Protein AF-0000000073370456 (afdb_homodimer)

Radius of gyration: 31.01 Å; Cα contacts (8 Å, |Δi|>4): 2338; chains: 2; bounding box: 68×97×78 Å

Solvent-accessible surface area (backbone atoms only — not comparable to full-atom values): 55444 Å² total; per-residue (Å²): 130,84,64,57,96,52,38,28,20,37,44,64,20,53,42,55,43,41,20,47,75,40,27,58,45,34,67,54,62,59,40,42,70,39,21,18,24,37,46,54,56,42,50,47,48,39,46,50,49,39,64,76,36,25,64,59,22,30,54,40,65,71,33,79,90,40,46,75,43,78,43,42,78,51,71,45,48,66,48,68,59,47,50,48,50,49,54,46,47,58,61,77,39,40,67,32,49,51,47,35,52,38,54,51,48,42,53,51,48,36,72,74,65,52,79,56,48,48,58,70,71,52,60,76,68,43,42,74,92,50,57,44,36,63,47,74,27,20,49,75,85,47,51,58,50,64,32,37,45,54,62,59,44,62,73,36,86,59,40,55,57,86,43,26,26,35,33,37,33,72,52,67,48,54,76,73,53,66,41,40,92,34,28,66,61,71,91,48,96,70,48,47,77,35,88,42,44,71,44,44,62,63,53,38,60,54,43,45,13,48,77,43,63,40,50,53,70,56,52,44,58,73,62,63,66,48,79,91,45,40,72,62,55,54,67,44,45,35,78,66,76,66,74,80,58,77,76,61,75,56,92,40,37,37,38,37,36,33,28,45,60,13,36,39,40,34,35,62,86,44,33,37,37,32,17,58,45,69,50,71,42,87,47,83,69,94,64,66,63,42,32,70,62,70,44,67,83,59,34,51,32,33,40,40,40,41,83,45,57,79,35,42,32,49,44,44,47,52,56,39,53,84,30,52,60,32,36,40,33,29,41,38,41,70,25,37,75,84,17,66,50,55,60,59,47,41,42,68,42,56,44,85,46,65,43,76,42,48,62,70,38,67,47,85,48,90,65,32,35,44,27,26,28,82,49,39,63,45,51,35,44,40,67,57,51,33,39,31,17,40,39,38,38,33,74,90,69,53,27,39,34,39,32,69,39,30,17,55,81,56,60,49,34,55,47,54,48,30,75,73,68,46,64,28,46,31,37,38,37,11,31,37,38,64,44,53,38,34,53,75,78,49,38,41,72,35,83,60,85,67,56,67,71,33,29,63,52,13,29,36,17,18,14,46,32,68,38,45,48,50,51,45,68,62,26,58,40,56,31,40,34,37,32,39,63,44,76,49,67,68,39,42,26,73,62,35,62,80,82,53,84,78,31,63,37,50,46,29,48,50,50,38,32,51,52,34,43,74,71,73,24,50,48,42,72,66,68,37,43,47,79,46,75,47,127,129,86,62,59,95,52,37,29,21,36,42,66,20,54,43,53,42,42,21,46,76,43,26,59,46,34,67,54,62,60,39,42,70,39,21,17,25,37,47,55,57,42,51,47,48,38,48,51,49,37,65,77,36,26,63,59,22,30,53,40,67,71,32,78,90,40,47,76,42,78,44,43,79,51,72,46,48,65,48,68,58,48,49,48,51,49,52,46,46,58,62,78,39,40,68,32,49,50,48,35,54,38,54,51,49,42,52,51,49,34,71,73,64,52,80,56,48,49,57,71,72,52,60,78,69,42,42,75,90,51,58,43,35,62,47,73,28,19,48,76,83,47,51,59,52,65,32,37,44,55,61,60,42,61,72,36,86,58,41,55,58,86,42,25,27,34,33,38,32,71,54,67,49,53,78,72,55,66,42,39,92,34,28,64,60,71,93,47,95,70,49,46,77,34,90,42,43,72,45,44,62,63,54,40,59,55,44,45,13,48,79,44,62,40,50,52,69,57,54,43,59,72,61,62,66,49,79,91,46,41,72,63,54,54,67,46,46,36,78,67,79,65,74,80,60,78,76,61,74,55,93,39,38,36,37,37,35,34,30,46,60,13,36,37,39,33,37,62,85,41,33,36,37,30,16,56,45,69,50,70,42,88,46,82,71,94,64,64,60,43,33,72,61,71,44,67,83,59,34,51,33,34,41,39,41,42,85,45,57,78,35,42,31,49,43,44,46,53,58,40,52,84,30,52,60,32,36,40,33,27,39,37,42,69,26,39,75,84,18,65,49,56,60,60,46,40,42,69,42,57,45,86,47,66,42,74,42,46,63,70,38,68,46,86,48,89,66,32,34,44,27,26,29,81,49,40,65,46,52,34,46,42,67,58,52,34,40,31,19,41,39,37,40,33,74,87,68,53,27,38,34,40,32,68,43,29,18,54,83,55,60,50,33,56,48,55,48,28,76,74,68,47,62,28,46,31,36,37,37,12,31,38,39,63,44,51,38,35,53,76,78,50,39,40,72,34,82,60,87,67,56,67,69,32,30,62,52,13,28,35,18,17,14,46,33,68,38,46,46,49,52,46,68,63,27,58,39,55,31,40,34,37,32,39,64,45,76,48,66,68,40,43,27,72,62,38,60,79,84,51,83,77,31,63,38,48,44,28,48,50,51,39,32,50,52,34,42,75,71,72,24,50,49,44,72,66,68,37,43,47,78,46,76,46,126

Foldseek 3Di:
DQPDPFWWFFAQQKFKFKFQLLFGDALLCQQLQSVLLCVPVQLLVLLVCCLVCVCVLLVLCPDLVNFLPQGAHPNSPPNVVSVVSSVVCCVVQVLSPVSNVLQLVLVVCCQPPQDQDDCVVVLVVRDPSCNPFKDWDADPVSRIDIFTQRVVCCVDPSRDQQSIKMKIFGDADLQPFAARRRYGHDDDLRIFIFRDGLQDCLLQVNLVSNAGIDGPVVSCVVRVGDPVCVVNVVVSIHRDHDDAADADQDQFWKWKDQAAQWIWIHDNWAIEIEQDDAHGDDYDDPFAGDHPNHDDQAHEEYEQFARACSSDPSRRCSSCLVRYQAYEWEAWPRGDSLADGPVVSCVSSNRDRYHYAAAQDWDDDVFKIKHWHDAAALQLPDRYRGGTWIWIQGPVGAIETRHALGAQPDLVRVLVVCVVVNAHAEYEFEFQAQAAFNCSPCVSVDSDDDDPVSRNVRGSGHYFLVRVVSNCVRRVYLEYEYRNNQDASSSCNHPSDDDDCPDRSNVRQVVNQVVCVVVNHHYDYDDHMDMDIDD/DQDDPFWWFFAQQKFKFKFQLLFGDALLCQQLQSVLLCVPVQLLVLLVCCLVCVCVLLVLCPDLVNQLPQGAHPNSPPNVVSVVSSVVCCVVQVLSPVSNVLQLVLVVCCQPPQDQDDCVVVLVVRDPSCNPFKDWDADPVSRIDIFTQRVVCCVDPSRDQQSIKMKIFGDADLQPFAARRRYGHDDDLGIFIFRDGLQDCLLQVNLVSLAGIDGPVVSCVVRVGDPVCVVNVVVSIDSDHDDAADADQDQFWKWKDQAAQWIWIHDNWAIEIEQDDAHTDDYDDPFAGDHPNHDDQAHEEYEQFARACSRDPSRRCSSCLVRYQAYEWEAWPRGDSLADGPVVSCVSSNRDRYHYAAAQDWDDDVFKIKHWHDAAALQLPDRTRGGTWIWIQGPVGAIETRHALGALPDLVRVLVVCVVVNAHAEYEFEFQAQAAFNCSPCVSVDSDDDDPVSRNVRGSGHYFLVRVVSNCVRRVYLEYEYRNNQDASSSCNHPSDDDDCPDRSNVRQVVNQVVCVVVNRHYDYDYHMDMDIDD

Sequence (1070 aa):
MELNTNQYYLKLNVAIESLVDKWYAWSYLISPATAAMNIKDRHLKIMESYIKNPSVHAAAVENPKMLGGPFIDYKGKRVDEIKSLYDETLEKRADLLELREAILELNEILRKEAKGYSLNLLYDKVPEILKGYVELYYDLNNNPNFRFFENLLYKSKYYDESAQTISLQLVEADDSRSFVLSTPRLDDDNLVHLDIPFKSEVIDELFKMKETPNDYNKIKQLLGVSDNQEELFKQFFTKEAPPKFTKYSGSGVRTRYFGHACVLVETNEISILVDPVISYDGYEKEVNRYTISDLPDQIDYVLITHNHQDHILLETLLQLRHRIKHIIVPSSGKGNLQDPSIKMMFNAIGFNNVIQLDEMQNIEMHGCTITGLPFLGEHSDIDIRSKLCYHIALHNDLKILFTADSCNIEPKIYQKIHEVLGDADVLFLGMECDGAPLSWLYGPLMPEKLDREKDLSRRLAGCDSKQGMSLVDIFKPRNVFVYAMGLEPWLEFISSIKYTDESRPIVESNQLVAECIERGIDAERLFGEKTIEYKMELNTNQYYLKLNVAIESLVDKWYAWSYLISPATAAMNIKDRHLKIMESYIKNPSVHAAAVENPKMLGGPFIDYKGKRVDEIKSLYDETLEKRADLLELREAILELNEILRKEAKGYSLNLLYDKVPEILKGYVELYYDLNNNPNFRFFENLLYKSKYYDESAQTISLQLVEADDSRSFVLSTPRLDDDNLVHLDIPFKSEVIDELFKMKETPNDYNKIKQLLGVSDNQEELFKQFFTKEAPPKFTKYSGSGVRTRYFGHACVLVETNEISILVDPVISYDGYEKEVNRYTISDLPDQIDYVLITHNHQDHILLETLLQLRHRIKHIIVPSSGKGNLQDPSIKMMFNAIGFNNVIQLDEMQNIEMHGCTITGLPFLGEHSDIDIRSKLCYHIALHNDLKILFTADSCNIEPKIYQKIHEVLGDADVLFLGMECDGAPLSWLYGPLMPEKLDREKDLSRRLAGCDSKQGMSLVDIFKPRNVFVYAMGLEPWLEFISSIKYTDESRPIVESNQLVAECIERGIDAERLFGEKTIEYK

Structure (mmCIF, N/CA/C/O backbone):
data_AF-0000000073370456-model_v1
#
loop_
_entity.id
_entity.type
_entity.pdbx_description
1 polymer 'Beta-lactamase domain protein'
#
loop_
_atom_site.group_PDB
_atom_site.id
_atom_site.type_symbol
_atom_site.label_atom_id
_atom_site.label_alt_id
_atom_site.label_comp_id
_atom_site.label_asym_id
_atom_site.label_entity_id
_atom_site.label_seq_id
_atom_site.pdbx_PDB_ins_code
_atom_site.Cartn_x
_atom_site.Cartn_y
_atom_site.Cartn_z
_atom_site.occupancy
_atom_site.B_iso_or_equiv
_atom_site.auth_seq_id
_atom_site.auth_comp_id
_atom_site.auth_asym_id
_atom_site.auth_atom_id
_atom_site.pdbx_PDB_model_num
ATOM 1 N N . MET A 1 1 ? 14.922 21.969 43.125 1 40.31 1 MET A N 1
ATOM 2 C CA . MET A 1 1 ? 16.375 22.125 42.969 1 40.31 1 MET A CA 1
ATOM 3 C C . MET A 1 1 ? 16.703 23.422 42.25 1 40.31 1 MET A C 1
ATOM 5 O O . MET A 1 1 ? 16.125 23.719 41.188 1 40.31 1 MET A O 1
ATOM 9 N N . GLU A 1 2 ? 17.391 24.312 42.812 1 47.31 2 GLU A N 1
ATOM 10 C CA . GLU A 1 2 ? 17.844 25.594 42.281 1 47.31 2 GLU A CA 1
ATOM 11 C C . GLU A 1 2 ? 18.672 25.391 41 1 47.31 2 GLU A C 1
ATOM 13 O O . GLU A 1 2 ? 19.625 24.609 41 1 47.31 2 GLU A O 1
ATOM 18 N N . LEU A 1 3 ? 18.031 25.703 39.781 1 59.47 3 LEU A N 1
ATOM 19 C CA . LEU A 1 3 ? 18.75 25.531 38.5 1 59.47 3 LEU A CA 1
ATOM 20 C C . LEU A 1 3 ? 20.078 26.281 38.562 1 59.47 3 LEU A C 1
ATOM 22 O O . LEU A 1 3 ? 20.172 27.359 39.156 1 59.47 3 LEU A O 1
ATOM 26 N N . ASN A 1 4 ? 21.172 25.516 38.25 1 62.84 4 ASN A N 1
ATOM 27 C CA . ASN A 1 4 ? 22.422 26.219 38.031 1 62.84 4 ASN A CA 1
ATOM 28 C C . ASN A 1 4 ? 22.219 27.484 37.188 1 62.84 4 ASN A C 1
ATOM 30 O O . ASN A 1 4 ? 21.203 27.609 36.5 1 62.84 4 ASN A O 1
ATOM 34 N N . THR A 1 5 ? 23.047 28.391 37.219 1 74 5 THR A N 1
ATOM 35 C CA . THR A 1 5 ? 22.922 29.766 36.719 1 74 5 THR A CA 1
ATOM 36 C C . THR A 1 5 ? 22.516 29.766 35.25 1 74 5 THR A C 1
ATOM 38 O O . THR A 1 5 ? 21.719 30.594 34.844 1 74 5 THR A O 1
ATOM 41 N N . ASN A 1 6 ? 22.734 28.672 34.438 1 90 6 ASN A N 1
ATOM 42 C CA . ASN A 1 6 ? 22.422 28.766 33.031 1 90 6 ASN A CA 1
ATOM 43 C C . ASN A 1 6 ? 21.406 27.703 32.594 1 90 6 ASN A C 1
ATOM 45 O O . ASN A 1 6 ? 21.219 27.469 31.406 1 90 6 ASN A O 1
ATOM 49 N N . GLN A 1 7 ? 20.734 27.125 33.594 1 94.31 7 GLN A N 1
ATOM 50 C CA . GLN A 1 7 ? 19.734 26.109 33.281 1 94.31 7 GLN A CA 1
ATOM 51 C C . GLN A 1 7 ? 18.328 26.703 33.219 1 94.31 7 GLN A C 1
ATOM 53 O O . GLN A 1 7 ? 17.906 27.375 34.156 1 94.31 7 GLN A O 1
ATOM 58 N N . TYR A 1 8 ? 17.609 26.5 32.094 1 97.19 8 TYR A N 1
ATOM 59 C CA . TYR A 1 8 ? 16.281 27.062 31.922 1 97.19 8 TYR A CA 1
ATOM 60 C C . TYR A 1 8 ? 15.328 26.031 31.328 1 97.19 8 TYR A C 1
ATOM 62 O O . TYR A 1 8 ? 15.758 25.078 30.672 1 97.19 8 TYR A O 1
ATOM 70 N N . TYR A 1 9 ? 14.062 26.172 31.641 1 96.88 9 TYR A N 1
ATOM 71 C CA . TYR A 1 9 ? 12.992 25.469 30.953 1 96.88 9 TYR A CA 1
ATOM 72 C C . TYR A 1 9 ? 12.453 26.297 29.797 1 96.88 9 TYR A C 1
ATOM 74 O O . TYR A 1 9 ? 12.508 27.531 29.812 1 96.88 9 TYR A O 1
ATOM 82 N N . LEU A 1 10 ? 12.047 25.656 28.766 1 97.12 10 LEU A N 1
ATOM 83 C CA . LEU A 1 10 ? 11.242 26.297 27.75 1 97.12 10 LEU A CA 1
ATOM 84 C C . LEU A 1 10 ? 9.812 26.516 28.219 1 97.12 10 LEU A C 1
ATOM 86 O O . LEU A 1 10 ? 9.195 25.594 28.766 1 97.12 10 LEU A O 1
ATOM 90 N N . LYS A 1 11 ? 9.312 27.719 28.062 1 96.5 11 LYS A N 1
ATOM 91 C CA . LYS A 1 11 ? 7.953 28.016 28.516 1 96.5 11 LYS A CA 1
ATOM 92 C C . LYS A 1 11 ? 6.934 27.141 27.781 1 96.5 11 LYS A C 1
ATOM 94 O O . LYS A 1 11 ? 7.109 26.828 26.609 1 96.5 11 LYS A O 1
ATOM 99 N N . LEU A 1 12 ? 5.852 26.859 28.391 1 93.94 12 LEU A N 1
ATOM 100 C CA . LEU A 1 12 ? 4.848 25.922 27.891 1 93.94 12 LEU A CA 1
ATOM 101 C C . LEU A 1 12 ? 4.012 26.578 26.797 1 93.94 12 LEU A C 1
ATOM 103 O O . LEU A 1 12 ? 3.363 25.875 26 1 93.94 12 LEU A O 1
ATOM 107 N N . ASN A 1 13 ? 3.994 27.875 26.703 1 94.75 13 ASN A N 1
ATOM 108 C CA . ASN A 1 13 ? 3.227 28.547 25.672 1 94.75 13 ASN A CA 1
ATOM 109 C C . ASN A 1 13 ? 4.105 28.938 24.484 1 94.75 13 ASN A C 1
ATOM 111 O O . ASN A 1 13 ? 3.709 29.75 23.656 1 94.75 13 ASN A O 1
ATOM 115 N N . VAL A 1 14 ? 5.328 28.406 24.422 1 95.88 14 VAL A N 1
ATOM 116 C CA . VAL A 1 14 ? 6.145 28.578 23.234 1 95.88 14 VAL A CA 1
ATOM 117 C C . VAL A 1 14 ? 5.676 27.609 22.141 1 95.88 14 VAL A C 1
ATOM 119 O O . VAL A 1 14 ? 5.68 26.391 22.344 1 95.88 14 VAL A O 1
ATOM 122 N N . ALA A 1 15 ? 5.273 28.172 21.062 1 94 15 ALA A N 1
ATOM 123 C CA . ALA A 1 15 ? 4.855 27.375 19.922 1 94 15 ALA A CA 1
ATOM 124 C C . ALA A 1 15 ? 5.953 27.328 18.859 1 94 15 ALA A C 1
ATOM 126 O O . ALA A 1 15 ? 6.699 28.281 18.672 1 94 15 ALA A O 1
ATOM 127 N N . ILE A 1 16 ? 6.062 26.219 18.25 1 94.5 16 ILE A N 1
ATOM 128 C CA . ILE A 1 16 ? 6.875 26.062 17.047 1 94.5 16 ILE A CA 1
ATOM 129 C C . ILE A 1 16 ? 5.969 25.984 15.828 1 94.5 16 ILE A C 1
ATOM 131 O O . ILE A 1 16 ? 5.09 25.109 15.75 1 94.5 16 ILE A O 1
ATOM 135 N N . GLU A 1 17 ? 6.035 26.859 14.93 1 95.19 17 GLU A N 1
ATOM 136 C CA . GLU A 1 17 ? 5.406 26.703 13.625 1 95.19 17 GLU A CA 1
ATOM 137 C C . GLU A 1 17 ? 6.414 26.234 12.578 1 95.19 17 GLU A C 1
ATOM 139 O O . GLU A 1 17 ? 7.414 26.906 12.328 1 95.19 17 GLU A O 1
ATOM 144 N N . SER A 1 18 ? 6.191 25.078 12.07 1 97.44 18 SER A N 1
ATOM 145 C CA . SER A 1 18 ? 6.957 24.609 10.922 1 97.44 18 SER A CA 1
ATOM 146 C C . SER A 1 18 ? 6.477 25.266 9.633 1 97.44 18 SER A C 1
ATOM 148 O O . SER A 1 18 ? 5.277 25.281 9.344 1 97.44 18 SER A O 1
ATOM 150 N N . LEU A 1 19 ? 7.406 25.797 8.891 1 98.12 19 LEU A N 1
ATOM 151 C CA . LEU A 1 19 ? 7.031 26.562 7.707 1 98.12 19 LEU A CA 1
ATOM 152 C C . LEU A 1 19 ? 7.773 26.047 6.473 1 98.12 19 LEU A C 1
ATOM 154 O O . LEU A 1 19 ? 8.906 25.578 6.57 1 98.12 19 LEU A O 1
ATOM 158 N N . VAL A 1 20 ? 7.121 26.062 5.375 1 98.38 20 VAL A N 1
ATOM 159 C CA . VAL A 1 20 ? 7.73 25.922 4.055 1 98.38 20 VAL A CA 1
ATOM 160 C C . VAL A 1 20 ? 7.578 27.234 3.277 1 98.38 20 VAL A C 1
ATOM 162 O O . VAL A 1 20 ? 6.473 27.609 2.881 1 98.38 20 VAL A O 1
ATOM 165 N N . ASP A 1 21 ? 8.664 27.938 3.109 1 97.62 21 ASP A N 1
ATOM 166 C CA . ASP A 1 21 ? 8.656 29.266 2.479 1 97.62 21 ASP A CA 1
ATOM 167 C C . ASP A 1 21 ? 7.617 30.172 3.125 1 97.62 21 ASP A C 1
ATOM 169 O O . ASP A 1 21 ? 6.781 30.75 2.434 1 97.62 21 ASP A O 1
ATOM 173 N N . LYS A 1 22 ? 7.602 30.219 4.438 1 97.75 22 LYS A N 1
ATOM 174 C CA . LYS A 1 22 ? 6.812 31.125 5.281 1 97.75 22 LYS A CA 1
ATOM 175 C C . LYS A 1 22 ? 5.359 30.656 5.363 1 97.75 22 LYS A C 1
ATOM 177 O O . LYS A 1 22 ? 4.543 31.281 6.047 1 97.75 22 LYS A O 1
ATOM 182 N N . TRP A 1 23 ? 5.035 29.562 4.719 1 98.31 23 TRP A N 1
ATOM 183 C CA . TRP A 1 23 ? 3.695 28.984 4.836 1 98.31 23 TRP A CA 1
ATOM 184 C C . TRP A 1 23 ? 3.672 27.844 5.844 1 98.31 23 TRP A C 1
ATOM 186 O O . TRP A 1 23 ? 4.594 27.031 5.887 1 98.31 23 TRP A O 1
ATOM 196 N N . TYR A 1 24 ? 2.635 27.781 6.633 1 97.38 24 TYR A N 1
ATOM 197 C CA . TYR A 1 24 ? 2.467 26.719 7.613 1 97.38 24 TYR A CA 1
ATOM 198 C C . TYR A 1 24 ? 2.564 25.344 6.953 1 97.38 24 TYR A C 1
ATOM 200 O O . TYR A 1 24 ? 1.792 25.031 6.047 1 97.38 24 TYR A O 1
ATOM 208 N N . ALA A 1 25 ? 3.479 24.547 7.441 1 97.94 25 ALA A N 1
ATOM 209 C CA . ALA A 1 25 ? 3.766 23.266 6.809 1 97.94 25 ALA A CA 1
ATOM 210 C C . ALA A 1 25 ? 2.717 22.219 7.188 1 97.94 25 ALA A C 1
ATOM 212 O O . ALA A 1 25 ? 2.311 22.141 8.344 1 97.94 25 ALA A O 1
ATOM 213 N N . TRP A 1 26 ? 2.232 21.547 6.246 1 96.44 26 TRP A N 1
ATOM 214 C CA . TRP A 1 26 ? 1.436 20.328 6.391 1 96.44 26 TRP A CA 1
ATOM 215 C C . TRP A 1 26 ? 1.878 19.266 5.395 1 96.44 26 TRP A C 1
ATOM 217 O O . TRP A 1 26 ? 2.791 19.484 4.598 1 96.44 26 TRP A O 1
ATOM 227 N N . SER A 1 27 ? 1.421 18.109 5.398 1 96.31 27 SER A N 1
ATOM 228 C CA . SER A 1 27 ? 1.966 16.938 4.723 1 96.31 27 SER A CA 1
ATOM 229 C C . SER A 1 27 ? 2.098 17.172 3.223 1 96.31 27 SER A C 1
ATOM 231 O O . SER A 1 27 ? 3.068 16.719 2.604 1 96.31 27 SER A O 1
ATOM 233 N N . TYR A 1 28 ? 1.178 17.922 2.562 1 97.5 28 TYR A N 1
ATOM 234 C CA . TYR A 1 28 ? 1.187 18.125 1.118 1 97.5 28 TYR A CA 1
ATOM 235 C C . TYR A 1 28 ? 2.303 19.078 0.71 1 97.5 28 TYR A C 1
ATOM 237 O O . TYR A 1 28 ? 2.629 19.203 -0.474 1 97.5 28 TYR A O 1
ATOM 245 N N . LEU A 1 29 ? 2.895 19.766 1.695 1 98.25 29 LEU A N 1
ATOM 246 C CA . LEU A 1 29 ? 4.008 20.641 1.359 1 98.25 29 LEU A CA 1
ATOM 247 C C . LEU A 1 29 ? 5.344 19.938 1.56 1 98.25 29 LEU A C 1
ATOM 249 O O . LEU A 1 29 ? 6.395 20.484 1.225 1 98.25 29 LEU A O 1
ATOM 253 N N . ILE A 1 30 ? 5.266 18.719 2.113 1 98.38 30 ILE A N 1
ATOM 254 C CA . ILE A 1 30 ? 6.492 17.953 2.324 1 98.38 30 ILE A CA 1
ATOM 255 C C . ILE A 1 30 ? 6.781 17.094 1.103 1 98.38 30 ILE A C 1
ATOM 257 O O . ILE A 1 30 ? 7.902 17.078 0.589 1 98.38 30 ILE A O 1
ATOM 261 N N . SER A 1 31 ? 5.793 16.406 0.613 1 97.69 31 SER A N 1
ATOM 262 C CA . SER A 1 31 ? 5.977 15.617 -0.603 1 97.69 31 SER A CA 1
ATOM 263 C C . SER A 1 31 ? 6.234 16.516 -1.809 1 97.69 31 SER A C 1
ATOM 265 O O . SER A 1 31 ? 5.477 17.453 -2.066 1 97.69 31 SER A O 1
ATOM 267 N N . PRO A 1 32 ? 7.176 16.219 -2.576 1 98.31 32 PRO A N 1
ATOM 268 C CA . PRO A 1 32 ? 7.594 17.172 -3.615 1 98.31 32 PRO A CA 1
ATOM 269 C C . PRO A 1 32 ? 6.5 17.422 -4.652 1 98.31 32 PRO A C 1
ATOM 271 O O . PRO A 1 32 ? 6.262 18.578 -5.027 1 98.31 32 PRO A O 1
ATOM 274 N N . ALA A 1 33 ? 5.84 16.406 -5.086 1 98.56 33 ALA A N 1
ATOM 275 C CA . ALA A 1 33 ? 4.855 16.562 -6.152 1 98.56 33 ALA A CA 1
ATOM 276 C C . ALA A 1 33 ? 3.676 17.406 -5.684 1 98.56 33 ALA A C 1
ATOM 278 O O . ALA A 1 33 ? 3.262 18.344 -6.379 1 98.56 33 ALA A O 1
ATOM 279 N N . THR A 1 34 ? 3.137 17.109 -4.512 1 98.62 34 THR A N 1
ATOM 280 C CA . THR A 1 34 ? 2.012 17.891 -4.012 1 98.62 34 THR A CA 1
ATOM 281 C C . THR A 1 34 ? 2.465 19.281 -3.609 1 98.62 34 THR A C 1
ATOM 283 O O . THR A 1 34 ? 1.706 20.25 -3.734 1 98.62 34 THR A O 1
ATOM 286 N N . ALA A 1 35 ? 3.697 19.422 -3.148 1 98.75 35 ALA A N 1
ATOM 287 C CA . ALA A 1 35 ? 4.227 20.75 -2.828 1 98.75 35 ALA A CA 1
ATOM 288 C C . ALA A 1 35 ? 4.25 21.641 -4.066 1 98.75 35 ALA A C 1
ATOM 290 O O . ALA A 1 35 ? 3.826 22.797 -4.012 1 98.75 35 ALA A O 1
ATOM 291 N N . ALA A 1 36 ? 4.715 21.047 -5.156 1 98.81 36 ALA A N 1
ATOM 292 C CA . ALA A 1 36 ? 4.77 21.797 -6.414 1 98.81 36 ALA A CA 1
ATOM 293 C C . ALA A 1 36 ? 3.393 22.328 -6.793 1 98.81 36 ALA A C 1
ATOM 295 O O . ALA A 1 36 ? 3.252 23.5 -7.137 1 98.81 36 ALA A O 1
ATOM 296 N N . MET A 1 37 ? 2.412 21.484 -6.66 1 98.81 37 MET A N 1
ATOM 297 C CA . MET A 1 37 ? 1.046 21.844 -7.027 1 98.81 37 MET A CA 1
ATOM 298 C C . MET A 1 37 ? 0.508 22.938 -6.117 1 98.81 37 MET A C 1
ATOM 300 O O . MET A 1 37 ? -0.066 23.922 -6.59 1 98.81 37 MET A O 1
ATOM 304 N N . ASN A 1 38 ? 0.691 22.828 -4.82 1 98.69 38 ASN A N 1
ATOM 305 C CA . ASN A 1 38 ? 0.141 23.781 -3.854 1 98.69 38 ASN A CA 1
ATOM 306 C C . ASN A 1 38 ? 0.876 25.109 -3.896 1 98.69 38 ASN A C 1
ATOM 308 O O . ASN A 1 38 ? 0.268 26.172 -3.703 1 98.69 38 ASN A O 1
ATOM 312 N N . ILE A 1 39 ? 2.166 25.078 -4.117 1 98.75 39 ILE A N 1
ATOM 313 C CA . ILE A 1 39 ? 2.932 26.312 -4.199 1 98.75 39 ILE A CA 1
ATOM 314 C C . ILE A 1 39 ? 2.428 27.156 -5.371 1 98.75 39 ILE A C 1
ATOM 316 O O . ILE A 1 39 ? 2.18 28.344 -5.223 1 98.75 39 ILE A O 1
ATOM 320 N N . LYS A 1 40 ? 2.191 26.5 -6.465 1 98.69 40 LYS A N 1
ATOM 321 C CA . LYS A 1 40 ? 1.76 27.234 -7.656 1 98.69 40 LYS A CA 1
ATOM 322 C C . LYS A 1 40 ? 0.289 27.625 -7.559 1 98.69 40 LYS A C 1
ATOM 324 O O . LYS A 1 40 ? -0.064 28.781 -7.789 1 98.69 40 LYS A O 1
ATOM 329 N N . ASP A 1 41 ? -0.515 26.656 -7.207 1 98.31 41 ASP A N 1
ATOM 330 C CA . ASP A 1 41 ? -1.943 26.828 -7.453 1 98.31 41 ASP A CA 1
ATOM 331 C C . ASP A 1 41 ? -2.686 27.188 -6.168 1 98.31 41 ASP A C 1
ATOM 333 O O . ASP A 1 41 ? -3.916 27.266 -6.156 1 98.31 41 ASP A O 1
ATOM 337 N N . ARG A 1 42 ? -1.962 27.391 -5.07 1 98.25 42 ARG A N 1
ATOM 338 C CA . ARG A 1 42 ? -2.541 27.906 -3.842 1 98.25 42 ARG A CA 1
ATOM 339 C C . ARG A 1 42 ? -1.761 29.125 -3.348 1 98.25 42 ARG A C 1
ATOM 341 O O . ARG A 1 42 ? -2.289 30.234 -3.32 1 98.25 42 ARG A O 1
ATOM 348 N N . HIS A 1 43 ? -0.511 29 -3.088 1 98.69 43 HIS A N 1
ATOM 349 C CA . HIS A 1 43 ? 0.271 30.047 -2.453 1 98.69 43 HIS A CA 1
ATOM 350 C C . HIS A 1 43 ? 0.461 31.234 -3.395 1 98.69 43 HIS A C 1
ATOM 352 O O . HIS A 1 43 ? 0.112 32.375 -3.051 1 98.69 43 HIS A O 1
ATOM 358 N N . LEU A 1 44 ? 0.989 30.953 -4.566 1 98.81 44 LEU A N 1
ATOM 359 C CA . LEU A 1 44 ? 1.246 32.031 -5.508 1 98.81 44 LEU A CA 1
ATOM 360 C C . LEU A 1 44 ? -0.056 32.719 -5.926 1 98.81 44 LEU A C 1
ATOM 362 O O . LEU A 1 44 ? -0.106 33.938 -6.082 1 98.81 44 LEU A O 1
ATOM 366 N N . LYS A 1 45 ? -1.09 31.922 -6.066 1 98.38 45 LYS A N 1
ATOM 367 C CA . LYS A 1 45 ? -2.383 32.469 -6.461 1 98.38 45 LYS A CA 1
ATOM 368 C C . LYS A 1 45 ? -2.934 33.406 -5.387 1 98.38 45 LYS A C 1
ATOM 370 O O . LYS A 1 45 ? -3.449 34.5 -5.695 1 98.38 45 LYS A O 1
ATOM 375 N N . ILE A 1 46 ? -2.889 33 -4.176 1 98.5 46 ILE A N 1
ATOM 376 C CA . ILE A 1 46 ? -3.404 33.812 -3.07 1 98.5 46 ILE A CA 1
ATOM 377 C C . ILE A 1 46 ? -2.584 35.094 -2.936 1 98.5 46 ILE A C 1
ATOM 379 O O . ILE A 1 46 ? -3.139 36.156 -2.74 1 98.5 46 ILE A O 1
ATOM 383 N N . MET A 1 47 ? -1.271 34.969 -3.057 1 98.75 47 MET A N 1
ATOM 384 C CA . MET A 1 47 ? -0.406 36.125 -2.947 1 98.75 47 MET A CA 1
ATOM 385 C C . MET A 1 47 ? -0.666 37.125 -4.086 1 98.75 47 MET A C 1
ATOM 387 O O . MET A 1 47 ? -0.724 38.344 -3.869 1 98.75 47 MET A O 1
ATOM 391 N N . GLU A 1 48 ? -0.838 36.562 -5.285 1 98.69 48 GLU A N 1
ATOM 392 C CA . GLU A 1 48 ? -1.146 37.406 -6.434 1 98.69 48 GLU A CA 1
ATOM 393 C C . GLU A 1 48 ? -2.445 38.188 -6.215 1 98.69 48 GLU A C 1
ATOM 395 O O . GLU A 1 48 ? -2.52 39.375 -6.496 1 98.69 48 GLU A O 1
ATOM 400 N N . SER A 1 49 ? -3.408 37.5 -5.785 1 98.5 49 SER A N 1
ATOM 401 C CA . SER A 1 49 ? -4.695 38.125 -5.496 1 98.5 49 SER A CA 1
ATOM 402 C C . SER A 1 49 ? -4.555 39.219 -4.453 1 98.5 49 SER A C 1
ATOM 404 O O . SER A 1 49 ? -5.164 40.281 -4.582 1 98.5 49 SER A O 1
ATOM 406 N N . TYR A 1 50 ? -3.775 39.031 -3.42 1 98.56 50 TYR A N 1
ATOM 407 C CA . TYR A 1 50 ? -3.576 40 -2.357 1 98.56 50 TYR A CA 1
ATOM 408 C C . TYR A 1 50 ? -2.855 41.219 -2.883 1 98.56 50 TYR A C 1
ATOM 410 O O . TYR A 1 50 ? -3.205 42.375 -2.529 1 98.56 50 TYR A O 1
ATOM 418 N N . ILE A 1 51 ? -1.854 40.969 -3.721 1 98.69 51 ILE A N 1
ATOM 419 C CA . ILE A 1 51 ? -1.07 42.062 -4.293 1 98.69 51 ILE A CA 1
ATOM 420 C C . ILE A 1 51 ? -1.971 42.969 -5.145 1 98.69 51 ILE A C 1
ATOM 422 O O . ILE A 1 51 ? -1.868 44.188 -5.094 1 98.69 51 ILE A O 1
ATOM 426 N N . LYS A 1 52 ? -2.918 42.375 -5.812 1 98.56 52 LYS A N 1
ATOM 427 C CA . LYS A 1 52 ? -3.795 43.094 -6.723 1 98.56 52 LYS A CA 1
ATOM 428 C C . LYS A 1 52 ? -4.953 43.75 -5.969 1 98.56 52 LYS A C 1
ATOM 430 O O . LYS A 1 52 ? -5.414 44.812 -6.34 1 98.56 52 LYS A O 1
ATOM 435 N N . ASN A 1 53 ? -5.414 43.062 -4.898 1 98.25 53 ASN A N 1
ATOM 436 C CA . ASN A 1 53 ? -6.637 43.5 -4.238 1 98.25 53 ASN A CA 1
ATOM 437 C C . ASN A 1 53 ? -6.512 43.438 -2.719 1 98.25 53 ASN A C 1
ATOM 439 O O . ASN A 1 53 ? -7.316 42.781 -2.053 1 98.25 53 ASN A O 1
ATOM 443 N N . PRO A 1 54 ? -5.609 44.125 -2.117 1 98 54 PRO A N 1
ATOM 444 C CA . PRO A 1 54 ? -5.398 44 -0.671 1 98 54 PRO A CA 1
ATOM 445 C C . PRO A 1 54 ? -6.629 44.438 0.134 1 98 54 PRO A C 1
ATOM 447 O O . PRO A 1 54 ? -6.895 43.875 1.197 1 98 54 PRO A O 1
ATOM 450 N N . SER A 1 55 ? -7.434 45.375 -0.342 1 97.69 55 SER A N 1
ATOM 451 C CA . SER A 1 55 ? -8.617 45.844 0.377 1 97.69 55 SER A CA 1
ATOM 452 C C . SER A 1 55 ? -9.703 44.781 0.407 1 97.69 55 SER A C 1
ATOM 454 O O . SER A 1 55 ? -10.438 44.688 1.389 1 97.69 55 SER A O 1
ATOM 456 N N . VAL A 1 56 ? -9.766 44.062 -0.667 1 97.56 56 VAL A N 1
ATOM 457 C CA . VAL A 1 56 ? -10.727 42.969 -0.732 1 97.56 56 VAL A CA 1
ATOM 458 C C . VAL A 1 56 ? -10.375 41.906 0.308 1 97.56 56 VAL A C 1
ATOM 460 O O . VAL A 1 56 ? -11.258 41.406 0.997 1 97.56 56 VAL A O 1
ATOM 463 N N . HIS A 1 57 ? -9.094 41.594 0.416 1 97.94 57 HIS A N 1
ATOM 464 C CA . HIS A 1 57 ? -8.641 40.625 1.424 1 97.94 57 HIS A CA 1
ATOM 465 C C . HIS A 1 57 ? -8.945 41.125 2.832 1 97.94 57 HIS A C 1
ATOM 467 O O . HIS A 1 57 ? -9.414 40.375 3.678 1 97.94 57 HIS A O 1
ATOM 473 N N . ALA A 1 58 ? -8.711 42.438 3.109 1 97.25 58 ALA A N 1
ATOM 474 C CA . ALA A 1 58 ? -8.977 43.031 4.418 1 97.25 58 ALA A CA 1
ATOM 475 C C . ALA A 1 58 ? -10.453 42.906 4.789 1 97.25 58 ALA A C 1
ATOM 477 O O . ALA A 1 58 ? -10.789 42.562 5.93 1 97.25 58 ALA A O 1
ATOM 478 N N . ALA A 1 59 ? -11.281 43.125 3.828 1 96.94 59 ALA A N 1
ATOM 479 C CA . ALA A 1 59 ? -12.727 43.062 4.051 1 96.94 59 ALA A CA 1
ATOM 480 C C . ALA A 1 59 ? -13.164 41.625 4.281 1 96.94 59 ALA A C 1
ATOM 482 O O . ALA A 1 59 ? -14.016 41.344 5.137 1 96.94 59 ALA A O 1
ATOM 483 N N . ALA A 1 60 ? -12.633 40.688 3.527 1 95.62 60 ALA A N 1
ATOM 484 C CA . ALA A 1 60 ? -13 39.281 3.596 1 95.62 60 ALA A CA 1
ATOM 485 C C . ALA A 1 60 ? -12.633 38.688 4.953 1 95.62 60 ALA A C 1
ATOM 487 O O . ALA A 1 60 ? -13.406 37.906 5.527 1 95.62 60 ALA A O 1
ATOM 488 N N . VAL A 1 61 ? -11.508 39 5.461 1 92.25 61 VAL A N 1
ATOM 489 C CA . VAL A 1 61 ? -11.008 38.438 6.711 1 92.25 61 VAL A CA 1
ATOM 490 C C . VAL A 1 61 ? -11.898 38.875 7.867 1 92.25 61 VAL A C 1
ATOM 492 O O . VAL A 1 61 ? -12.031 38.188 8.867 1 92.25 61 VAL A O 1
ATOM 495 N N . GLU A 1 62 ? -12.562 40.031 7.734 1 91.19 62 GLU A N 1
ATOM 496 C CA . GLU A 1 62 ? -13.422 40.562 8.781 1 91.19 62 GLU A CA 1
ATOM 497 C C . GLU A 1 62 ? -14.805 39.906 8.742 1 91.19 62 GLU A C 1
ATOM 499 O O . GLU A 1 62 ? -15.562 40 9.711 1 91.19 62 GLU A O 1
ATOM 504 N N . ASN A 1 63 ? -15.016 39.25 7.68 1 88.75 63 ASN A N 1
ATOM 505 C CA . ASN A 1 63 ? -16.297 38.594 7.512 1 88.75 63 ASN A CA 1
ATOM 506 C C . ASN A 1 63 ? -16.266 37.156 8.031 1 88.75 63 ASN A C 1
ATOM 508 O O . ASN A 1 63 ? -15.602 36.312 7.449 1 88.75 63 ASN A O 1
ATOM 512 N N . PRO A 1 64 ? -16.984 36.844 9.016 1 82.38 64 PRO A N 1
ATOM 513 C CA . PRO A 1 64 ? -16.969 35.5 9.578 1 82.38 64 PRO A CA 1
ATOM 514 C C . PRO A 1 64 ? -17.359 34.406 8.555 1 82.38 64 PRO A C 1
ATOM 516 O O . PRO A 1 64 ? -16.938 33.25 8.672 1 82.38 64 PRO A O 1
ATOM 519 N N . LYS A 1 65 ? -18.125 34.781 7.551 1 81.5 65 LYS A N 1
ATOM 520 C CA . LYS A 1 65 ? -18.594 33.844 6.543 1 81.5 65 LYS A CA 1
ATOM 521 C C . LYS A 1 65 ? -17.469 33.469 5.578 1 81.5 65 LYS A C 1
ATOM 523 O O . LYS A 1 65 ? -17.578 32.469 4.852 1 81.5 65 LYS A O 1
ATOM 528 N N . MET A 1 66 ? -16.422 34.156 5.676 1 85.38 66 MET A N 1
ATOM 529 C CA . MET A 1 66 ? -15.344 33.969 4.711 1 85.38 66 MET A CA 1
ATOM 530 C C . MET A 1 66 ? -14.109 33.344 5.383 1 85.38 66 MET A C 1
ATOM 532 O O . MET A 1 66 ? -13.078 33.156 4.746 1 85.38 66 MET A O 1
ATOM 536 N N . LEU A 1 67 ? -14.32 33.062 6.629 1 82.88 67 LEU A N 1
ATOM 537 C CA . LEU A 1 67 ? -13.219 32.406 7.336 1 82.88 67 LEU A CA 1
ATOM 538 C C . LEU A 1 67 ? -12.82 31.109 6.648 1 82.88 67 LEU A C 1
ATOM 540 O O . LEU A 1 67 ? -13.688 30.328 6.246 1 82.88 67 LEU A O 1
ATOM 544 N N . GLY A 1 68 ? -11.578 30.969 6.426 1 86.69 68 GLY A N 1
ATOM 545 C CA . GLY A 1 68 ? -11.094 29.766 5.766 1 86.69 68 GLY A CA 1
ATOM 546 C C . GLY A 1 68 ? -10.898 29.938 4.273 1 86.69 68 GLY A C 1
ATOM 547 O O . GLY A 1 68 ? -10.32 29.078 3.609 1 86.69 68 GLY A O 1
ATOM 548 N N . GLY A 1 69 ? -11.398 31.031 3.756 1 91.5 69 GLY A N 1
ATOM 549 C CA . GLY A 1 69 ? -11.211 31.312 2.342 1 91.5 69 GLY A CA 1
ATOM 550 C C . GLY A 1 69 ? -9.789 31.719 1.997 1 91.5 69 GLY A C 1
ATOM 551 O O . GLY A 1 69 ? -8.938 31.812 2.879 1 91.5 69 GLY A O 1
ATOM 552 N N . PRO A 1 70 ? -9.57 31.844 0.74 1 95.81 70 PRO A N 1
ATOM 553 C CA . PRO A 1 70 ? -8.211 32.125 0.273 1 95.81 70 PRO A CA 1
ATOM 554 C C . PRO A 1 70 ? -7.848 33.594 0.374 1 95.81 70 PRO A C 1
ATOM 556 O O . PRO A 1 70 ? -7.477 34.219 -0.627 1 95.81 70 PRO A O 1
ATOM 559 N N . PHE A 1 71 ? -7.887 34.188 1.638 1 97 71 PHE A N 1
ATOM 560 C CA . PHE A 1 71 ? -7.617 35.625 1.865 1 97 71 PHE A CA 1
ATOM 561 C C . PHE A 1 71 ? -6.531 35.781 2.918 1 97 71 PHE A C 1
ATOM 563 O O . PHE A 1 71 ? -6.621 35.219 4.012 1 97 71 PHE A O 1
ATOM 570 N N . ILE A 1 72 ? -5.555 36.562 2.596 1 98 72 ILE A N 1
ATOM 571 C CA . ILE A 1 72 ? -4.43 36.844 3.488 1 98 72 ILE A CA 1
ATOM 572 C C . ILE A 1 72 ? -4.855 37.812 4.57 1 98 72 ILE A C 1
ATOM 574 O O . ILE A 1 72 ? -5.5 38.844 4.277 1 98 72 ILE A O 1
ATOM 578 N N . ASP A 1 73 ? -4.445 37.531 5.781 1 95.94 73 ASP A N 1
ATOM 579 C CA . ASP A 1 73 ? -4.867 38.312 6.945 1 95.94 73 ASP A CA 1
ATOM 580 C C . ASP A 1 73 ? -3.764 39.281 7.398 1 95.94 73 ASP A C 1
ATOM 582 O O . ASP A 1 73 ? -3.156 39.062 8.453 1 95.94 73 ASP A O 1
ATOM 586 N N . TYR A 1 74 ? -3.523 40.406 6.645 1 96.44 74 TYR A N 1
ATOM 587 C CA . TYR A 1 74 ? -2.635 41.5 7.02 1 96.44 74 TYR A CA 1
ATOM 588 C C . TYR A 1 74 ? -3.32 42.844 6.84 1 96.44 74 TYR A C 1
ATOM 590 O O . TYR A 1 74 ? -2.678 43.844 6.48 1 96.44 74 TYR A O 1
ATOM 598 N N . LYS A 1 75 ? -4.676 42.812 6.91 1 94.81 75 LYS A N 1
ATOM 599 C CA . LYS A 1 75 ? -5.531 44 6.922 1 94.81 75 LYS A CA 1
ATOM 600 C C . LYS A 1 75 ? -5.234 44.906 5.727 1 94.81 75 LYS A C 1
ATOM 602 O O . LYS A 1 75 ? -5.285 46.125 5.84 1 94.81 75 LYS A O 1
ATOM 607 N N . GLY A 1 76 ? -4.855 44.281 4.703 1 95.12 76 GLY A N 1
ATOM 608 C CA . GLY A 1 76 ? -4.57 45.031 3.488 1 95.12 76 GLY A CA 1
ATOM 609 C C . GLY A 1 76 ? -3.244 45.75 3.533 1 95.12 76 GLY A C 1
ATOM 610 O O . GLY A 1 76 ? -2.939 46.562 2.645 1 95.12 76 GLY A O 1
ATOM 611 N N . LYS A 1 77 ? -2.518 45.438 4.504 1 96.5 77 LYS A N 1
ATOM 612 C CA . LYS A 1 77 ? -1.206 46.062 4.684 1 96.5 77 LYS A CA 1
ATOM 613 C C . LYS A 1 77 ? -0.088 45.094 4.316 1 96.5 77 LYS A C 1
ATOM 615 O O . LYS A 1 77 ? -0.351 43.969 3.857 1 96.5 77 LYS A O 1
ATOM 620 N N . ARG A 1 78 ? 1.156 45.531 4.223 1 97.44 78 ARG A N 1
ATOM 621 C CA . ARG A 1 78 ? 2.373 44.781 4.023 1 97.44 78 ARG A CA 1
ATOM 622 C C . ARG A 1 78 ? 2.418 44.188 2.619 1 97.44 78 ARG A C 1
ATOM 624 O O . ARG A 1 78 ? 2.861 43.031 2.432 1 97.44 78 ARG A O 1
ATOM 631 N N . VAL A 1 79 ? 1.815 44.812 1.702 1 98.44 79 VAL A N 1
ATOM 632 C CA . VAL A 1 79 ? 1.726 44.375 0.316 1 98.44 79 VAL A CA 1
ATOM 633 C C . VAL A 1 79 ? 3.127 44.156 -0.255 1 98.44 79 VAL A C 1
ATOM 635 O O . VAL A 1 79 ? 3.377 43.188 -0.975 1 98.44 79 VAL A O 1
ATOM 638 N N . ASP A 1 80 ? 4.027 45.062 0.075 1 98.38 80 ASP A N 1
ATOM 639 C CA . ASP A 1 80 ? 5.387 44.969 -0.45 1 98.38 80 ASP A CA 1
ATOM 640 C C . ASP A 1 80 ? 6.086 43.719 0.026 1 98.38 80 ASP A C 1
ATOM 642 O O . ASP A 1 80 ? 6.852 43.094 -0.722 1 98.38 80 ASP A O 1
ATOM 646 N N . GLU A 1 81 ? 5.883 43.312 1.271 1 98.38 81 GLU A N 1
ATOM 647 C CA . GLU A 1 81 ? 6.48 42.094 1.81 1 98.38 81 GLU A CA 1
ATOM 648 C C . GLU A 1 81 ? 5.906 40.844 1.135 1 98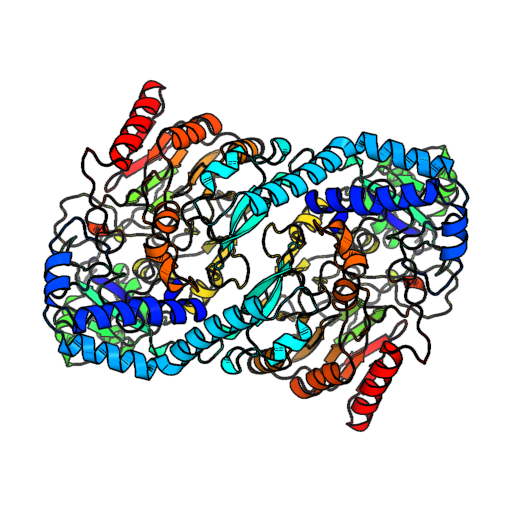.38 81 GLU A C 1
ATOM 650 O O . GLU A 1 81 ? 6.629 39.875 0.879 1 98.38 81 GLU A O 1
ATOM 655 N N . ILE A 1 82 ? 4.633 40.875 0.848 1 98.69 82 ILE A N 1
ATOM 656 C CA . ILE A 1 82 ? 3.998 39.781 0.149 1 98.69 82 ILE A CA 1
ATOM 657 C C . ILE A 1 82 ? 4.535 39.688 -1.277 1 98.69 82 ILE A C 1
ATOM 659 O O . ILE A 1 82 ? 4.766 38.594 -1.795 1 98.69 82 ILE A O 1
ATOM 663 N N . LYS A 1 83 ? 4.652 40.844 -1.896 1 98.69 83 LYS A N 1
ATOM 664 C CA . LYS A 1 83 ? 5.234 40.875 -3.232 1 98.69 83 LYS A CA 1
ATOM 665 C C . LYS A 1 83 ? 6.645 40.312 -3.23 1 98.69 83 LYS A C 1
ATOM 667 O O . LYS A 1 83 ? 7.012 39.531 -4.129 1 98.69 83 LYS A O 1
ATOM 672 N N . SER A 1 84 ? 7.414 40.656 -2.213 1 98.56 84 SER A N 1
ATOM 673 C CA . SER A 1 84 ? 8.766 40.125 -2.09 1 98.56 84 SER A CA 1
ATOM 674 C C . SER A 1 84 ? 8.742 38.625 -1.926 1 98.56 84 SER A C 1
ATOM 676 O O . SER A 1 84 ? 9.555 37.906 -2.531 1 98.56 84 SER A O 1
ATOM 678 N N . LEU A 1 85 ? 7.875 38.125 -1.087 1 98.56 85 LEU A N 1
ATOM 679 C CA . LEU A 1 85 ? 7.742 36.688 -0.885 1 98.56 85 LEU A CA 1
ATOM 680 C C . LEU A 1 85 ? 7.336 36 -2.18 1 98.56 85 LEU A C 1
ATOM 682 O O . LEU A 1 85 ? 7.824 34.906 -2.482 1 98.56 85 LEU A O 1
ATOM 686 N N . TYR A 1 86 ? 6.379 36.594 -2.908 1 98.69 86 TYR A N 1
ATOM 687 C CA . TYR A 1 86 ? 5.949 36.094 -4.203 1 98.69 86 TYR A CA 1
ATOM 688 C C . TYR A 1 86 ? 7.133 35.938 -5.148 1 98.69 86 TYR A C 1
ATOM 690 O O . TYR A 1 86 ? 7.336 34.844 -5.719 1 98.69 86 TYR A O 1
ATOM 698 N N . ASP A 1 87 ? 7.926 37.031 -5.242 1 98.75 87 ASP A N 1
ATOM 699 C CA . ASP A 1 87 ? 9.07 37.031 -6.145 1 98.75 87 ASP A CA 1
ATOM 700 C C . ASP A 1 87 ? 10.125 36 -5.699 1 98.75 87 ASP A C 1
ATOM 702 O O . ASP A 1 87 ? 10.719 35.312 -6.531 1 98.75 87 ASP A O 1
ATOM 706 N N . GLU A 1 88 ? 10.367 35.906 -4.418 1 98.38 88 GLU A N 1
ATOM 707 C CA . GLU A 1 88 ? 11.32 34.938 -3.877 1 98.38 88 GLU A CA 1
ATOM 708 C C . GLU A 1 88 ? 10.875 33.5 -4.168 1 98.38 88 GLU A C 1
ATOM 710 O O . GLU A 1 88 ? 11.703 32.656 -4.473 1 98.38 88 GLU A O 1
ATOM 715 N N . THR A 1 89 ? 9.625 33.25 -4.016 1 98.62 89 THR A N 1
ATOM 716 C CA . THR A 1 89 ? 9.094 31.906 -4.281 1 98.62 89 THR A CA 1
ATOM 717 C C . THR A 1 89 ? 9.305 31.531 -5.746 1 98.62 89 THR A C 1
ATOM 719 O O . THR A 1 89 ? 9.719 30.406 -6.043 1 98.62 89 THR A O 1
ATOM 722 N N . LEU A 1 90 ? 9 32.5 -6.668 1 98.69 90 LEU A N 1
ATOM 723 C CA . LEU A 1 90 ? 9.203 32.25 -8.086 1 98.69 90 LEU A CA 1
ATOM 724 C C . LEU A 1 90 ? 10.656 31.875 -8.375 1 98.69 90 LEU A C 1
ATOM 726 O O . LEU A 1 90 ? 10.93 30.984 -9.195 1 98.69 90 LEU A O 1
ATOM 730 N N . GLU A 1 91 ? 11.523 32.531 -7.652 1 98.44 91 GLU A N 1
ATOM 731 C CA . GLU A 1 91 ? 12.945 32.344 -7.906 1 98.44 91 GLU A CA 1
ATOM 732 C C . GLU A 1 91 ? 13.461 31.078 -7.242 1 98.44 91 GLU A C 1
ATOM 734 O O . GLU A 1 91 ? 14.047 30.219 -7.906 1 98.44 91 GLU A O 1
ATOM 739 N N . LYS A 1 92 ? 13.234 30.891 -5.969 1 98.31 92 LYS A N 1
ATOM 740 C CA . LYS A 1 92 ? 13.82 29.812 -5.18 1 98.31 92 LYS A CA 1
ATOM 741 C C . LYS A 1 92 ? 13.148 28.469 -5.484 1 98.31 92 LYS A C 1
ATOM 743 O O . LYS A 1 92 ? 13.758 27.406 -5.312 1 98.31 92 LYS A O 1
ATOM 748 N N . ARG A 1 93 ? 11.922 28.547 -5.934 1 98.56 93 ARG A N 1
ATOM 749 C CA . ARG A 1 93 ? 11.18 27.297 -6.164 1 98.56 93 ARG A CA 1
ATOM 750 C C . ARG A 1 93 ? 10.93 27.078 -7.652 1 98.56 93 ARG A C 1
ATOM 752 O O . ARG A 1 93 ? 9.945 26.453 -8.039 1 98.56 93 ARG A O 1
ATOM 759 N N . ALA A 1 94 ? 11.812 27.578 -8.469 1 98.56 94 ALA A N 1
ATOM 760 C CA . ALA A 1 94 ? 11.695 27.453 -9.922 1 98.56 94 ALA A CA 1
ATOM 761 C C . ALA A 1 94 ? 11.617 26 -10.344 1 98.56 94 ALA A C 1
ATOM 763 O O . ALA A 1 94 ? 10.852 25.641 -11.25 1 98.56 94 ALA A O 1
ATOM 764 N N . ASP A 1 95 ? 12.414 25.125 -9.703 1 98.31 95 ASP A N 1
ATOM 765 C CA . ASP A 1 95 ? 12.422 23.703 -10.047 1 98.31 95 ASP A CA 1
ATOM 766 C C . ASP A 1 95 ? 11.062 23.062 -9.766 1 98.31 95 ASP A C 1
ATOM 768 O O . ASP A 1 95 ? 10.57 22.266 -10.57 1 98.31 95 ASP A O 1
ATOM 772 N N . LEU A 1 96 ? 10.453 23.375 -8.648 1 98.62 96 LEU A N 1
ATOM 773 C CA . LEU A 1 96 ? 9.148 22.828 -8.297 1 98.62 96 LEU A CA 1
ATOM 774 C C . LEU A 1 96 ? 8.07 23.359 -9.234 1 98.62 96 LEU A C 1
ATOM 776 O O . LEU A 1 96 ? 7.148 22.625 -9.602 1 98.62 96 LEU A O 1
ATOM 780 N N . LEU A 1 97 ? 8.148 24.641 -9.555 1 98.75 97 LEU A N 1
ATOM 781 C CA . LEU A 1 97 ? 7.176 25.219 -10.469 1 98.75 97 LEU A CA 1
ATOM 782 C C . LEU A 1 97 ? 7.258 24.562 -11.844 1 98.75 97 LEU A C 1
ATOM 784 O O . LEU A 1 97 ? 6.234 24.328 -12.492 1 98.75 97 LEU A O 1
ATOM 788 N N . GLU A 1 98 ? 8.484 24.266 -12.273 1 98.69 98 GLU A N 1
ATOM 789 C CA . GLU A 1 98 ? 8.664 23.516 -13.516 1 98.69 98 GLU A CA 1
ATOM 790 C C . GLU A 1 98 ? 8.086 22.109 -13.398 1 98.69 98 GLU A C 1
ATOM 792 O O . GLU A 1 98 ? 7.52 21.578 -14.359 1 98.69 98 GLU A O 1
ATOM 797 N N . LEU A 1 99 ? 8.305 21.484 -12.258 1 98.75 99 LEU A N 1
ATOM 798 C CA . LEU A 1 99 ? 7.738 20.156 -12.016 1 98.75 99 LEU A CA 1
ATOM 799 C C . LEU A 1 99 ? 6.223 20.188 -12.148 1 98.75 99 LEU A C 1
ATOM 801 O O . LEU A 1 99 ? 5.637 19.297 -12.781 1 98.75 99 LEU A O 1
ATOM 805 N N . ARG A 1 100 ? 5.598 21.203 -11.547 1 98.75 100 ARG A N 1
ATOM 806 C CA . ARG A 1 100 ? 4.148 21.375 -11.641 1 98.75 100 ARG A CA 1
ATOM 807 C C . ARG A 1 100 ? 3.697 21.484 -13.094 1 98.75 100 ARG A C 1
ATOM 809 O O . ARG A 1 100 ? 2.713 20.859 -13.492 1 98.75 100 ARG A O 1
ATOM 816 N N . GLU A 1 101 ? 4.367 22.25 -13.883 1 98.75 101 GLU A N 1
ATOM 817 C CA . GLU A 1 101 ? 4.043 22.375 -15.305 1 98.75 101 GLU A CA 1
ATOM 818 C C . GLU A 1 101 ? 4.18 21.047 -16.031 1 98.75 101 GLU A C 1
ATOM 820 O O . GLU A 1 101 ? 3.338 20.703 -16.859 1 98.75 101 GLU A O 1
ATOM 825 N N . ALA A 1 102 ? 5.234 20.297 -15.703 1 98.88 102 ALA A N 1
ATOM 826 C CA . ALA A 1 102 ? 5.496 19 -16.328 1 98.88 102 ALA A CA 1
ATOM 827 C C . ALA A 1 102 ? 4.406 18 -15.977 1 98.88 102 ALA A C 1
ATOM 829 O O . ALA A 1 102 ? 4.016 17.172 -16.812 1 98.88 102 ALA A O 1
ATOM 830 N N . ILE A 1 103 ? 3.938 18 -14.742 1 98.88 103 ILE A N 1
ATOM 831 C CA . ILE A 1 103 ? 2.885 17.109 -14.281 1 98.88 103 ILE A CA 1
ATOM 832 C C . ILE A 1 103 ? 1.617 17.328 -15.102 1 98.88 103 ILE A C 1
ATOM 834 O O . ILE A 1 103 ? 1.017 16.375 -15.609 1 98.88 103 ILE A O 1
ATOM 838 N N . LEU A 1 104 ? 1.258 18.609 -15.312 1 98.69 104 LEU A N 1
ATOM 839 C CA . LEU A 1 104 ? 0.058 18.922 -16.078 1 98.69 104 LEU A CA 1
ATOM 840 C C . LEU A 1 104 ? 0.241 18.562 -17.547 1 98.69 104 LEU A C 1
ATOM 842 O O . LEU A 1 104 ? -0.69 18.078 -18.203 1 98.69 104 LEU A O 1
ATOM 846 N N . GLU A 1 105 ? 1.402 18.844 -18 1 98.81 105 GLU A N 1
ATOM 847 C CA . GLU A 1 105 ? 1.704 18.516 -19.391 1 98.81 105 GLU A CA 1
ATOM 848 C C . GLU A 1 105 ? 1.589 17.016 -19.656 1 98.81 105 GLU A C 1
ATOM 850 O O . GLU A 1 105 ? 1.008 16.594 -20.656 1 98.81 105 GLU A O 1
ATOM 855 N N . LEU A 1 106 ? 2.154 16.203 -18.781 1 98.88 106 LEU A N 1
ATOM 856 C CA . LEU A 1 106 ? 2.074 14.75 -18.938 1 98.88 106 LEU A CA 1
ATOM 857 C C . LEU A 1 106 ? 0.623 14.281 -18.922 1 98.88 106 LEU A C 1
ATOM 859 O O . LEU A 1 106 ? 0.232 13.422 -19.703 1 98.88 106 LEU A O 1
ATOM 863 N N . ASN A 1 107 ? -0.112 14.82 -17.984 1 98.75 107 ASN A N 1
ATOM 864 C CA . ASN A 1 107 ? -1.531 14.484 -17.922 1 98.75 107 ASN A CA 1
ATOM 865 C C . ASN A 1 107 ? -2.225 14.781 -19.25 1 98.75 107 ASN A C 1
ATOM 867 O O . ASN A 1 107 ? -3.02 13.969 -19.734 1 98.75 107 ASN A O 1
ATOM 871 N N . GLU A 1 108 ? -1.961 15.906 -19.828 1 98.5 108 GLU A N 1
ATOM 872 C CA . GLU A 1 108 ? -2.559 16.297 -21.094 1 98.5 108 GLU A CA 1
ATOM 873 C C . GLU A 1 108 ? -2.129 15.367 -22.219 1 98.5 108 GLU A C 1
ATOM 875 O O . GLU A 1 108 ? -2.947 14.969 -23.062 1 98.5 108 GLU A O 1
ATOM 880 N N . ILE A 1 109 ? -0.842 15.008 -22.266 1 98.75 109 ILE A N 1
ATOM 881 C CA . ILE A 1 109 ? -0.31 14.102 -23.281 1 98.75 109 ILE A CA 1
ATOM 882 C C . ILE A 1 109 ? -1.038 12.766 -23.203 1 98.75 109 ILE A C 1
ATOM 884 O O . ILE A 1 109 ? -1.487 12.242 -24.234 1 98.75 109 ILE A O 1
ATOM 888 N N . LEU A 1 110 ? -1.194 12.219 -22.016 1 98.69 110 LEU A N 1
ATOM 889 C CA . LEU A 1 110 ? -1.839 10.914 -21.844 1 98.69 110 LEU A CA 1
ATOM 890 C C . LEU A 1 110 ? -3.303 10.977 -22.266 1 98.69 110 LEU A C 1
ATOM 892 O O . LEU A 1 110 ? -3.791 10.086 -22.969 1 98.69 110 LEU A O 1
ATOM 896 N N . ARG A 1 111 ? -3.971 12.023 -21.875 1 97.62 111 ARG A N 1
ATOM 897 C CA . ARG A 1 111 ? -5.383 12.164 -22.203 1 97.62 111 ARG A CA 1
ATOM 898 C C . ARG A 1 111 ? -5.582 12.289 -23.719 1 97.62 111 ARG A C 1
ATOM 900 O O . ARG A 1 111 ? -6.566 11.781 -24.266 1 97.62 111 ARG A O 1
ATOM 907 N N . LYS A 1 112 ? -4.668 12.883 -24.375 1 98.06 112 LYS A N 1
ATOM 908 C CA . LYS A 1 112 ? -4.801 13.164 -25.797 1 98.06 112 LYS A CA 1
ATOM 909 C C . LYS A 1 112 ? -4.301 11.992 -26.641 1 98.06 112 LYS A C 1
ATOM 911 O O . LYS A 1 112 ? -4.879 11.664 -27.672 1 98.06 112 LYS A O 1
ATOM 916 N N . GLU A 1 113 ? -3.25 11.305 -26.141 1 98.38 113 GLU A N 1
ATOM 917 C CA . GLU A 1 113 ? -2.525 10.43 -27.062 1 98.38 113 GLU A CA 1
ATOM 918 C C . GLU A 1 113 ? -2.662 8.969 -26.656 1 98.38 113 GLU A C 1
ATOM 920 O O . GLU A 1 113 ? -2.432 8.07 -27.469 1 98.38 113 GLU A O 1
ATOM 925 N N . ALA A 1 114 ? -2.887 8.648 -25.422 1 98.44 114 ALA A N 1
ATOM 926 C CA . ALA A 1 114 ? -3.068 7.262 -25 1 98.44 114 ALA A CA 1
ATOM 927 C C . ALA A 1 114 ? -4.445 6.742 -25.406 1 98.44 114 ALA A C 1
ATOM 929 O O . ALA A 1 114 ? -5.449 7.07 -24.766 1 98.44 114 ALA A O 1
ATOM 930 N N . LYS A 1 115 ? -4.512 5.906 -26.391 1 97 115 LYS A N 1
ATOM 931 C CA . LYS A 1 115 ? -5.781 5.48 -26.953 1 97 115 LYS A CA 1
ATOM 932 C C . LYS A 1 115 ? -5.988 3.979 -26.781 1 97 115 LYS A C 1
ATOM 934 O O . LYS A 1 115 ? -6.613 3.33 -27.625 1 97 115 LYS A O 1
ATOM 939 N N . GLY A 1 116 ? -5.34 3.406 -25.812 1 97.31 116 GLY A N 1
ATOM 940 C CA . GLY A 1 116 ? -5.551 1.995 -25.531 1 97.31 116 GLY A CA 1
ATOM 941 C C . GLY A 1 116 ? -4.418 1.113 -26.016 1 97.31 116 GLY A C 1
ATOM 942 O O . GLY A 1 116 ? -4.301 -0.042 -25.609 1 97.31 116 GLY A O 1
ATOM 943 N N . TYR A 1 117 ? -3.504 1.609 -26.875 1 98.19 117 TYR A N 1
ATOM 944 C CA . TYR A 1 117 ? -2.318 0.894 -27.328 1 98.19 117 TYR A CA 1
ATOM 945 C C . TYR A 1 117 ? -1.23 0.898 -26.266 1 98.19 117 TYR A C 1
ATOM 947 O O . TYR A 1 117 ? -1.362 1.569 -25.234 1 98.19 117 TYR A O 1
ATOM 955 N N . SER A 1 118 ? -0.181 0.145 -26.5 1 98.19 118 SER A N 1
ATOM 956 C CA . SER A 1 118 ? 0.965 0.137 -25.594 1 98.19 118 SER A CA 1
ATOM 957 C C . SER A 1 118 ? 1.435 1.555 -25.281 1 98.19 118 SER A C 1
ATOM 959 O O . SER A 1 118 ? 1.461 2.412 -26.172 1 98.19 118 SER A O 1
ATOM 961 N N . LEU A 1 119 ? 1.817 1.801 -24.094 1 98.44 119 LEU A N 1
ATOM 962 C CA . LEU A 1 119 ? 2.268 3.113 -23.641 1 98.44 119 LEU A CA 1
ATOM 963 C C . LEU A 1 119 ? 3.773 3.264 -23.828 1 98.44 119 LEU A C 1
ATOM 965 O O . LEU A 1 119 ? 4.336 4.32 -23.531 1 98.44 119 LEU A O 1
ATOM 969 N N . ASN A 1 120 ? 4.48 2.244 -24.312 1 97.19 120 ASN A N 1
ATOM 970 C CA . ASN A 1 120 ? 5.938 2.24 -24.375 1 97.19 120 ASN A CA 1
ATOM 971 C C . ASN A 1 120 ? 6.469 3.447 -25.141 1 97.19 120 ASN A C 1
ATOM 973 O O . ASN A 1 120 ? 7.398 4.117 -24.688 1 97.19 120 ASN A O 1
ATOM 977 N N . LEU A 1 121 ? 5.793 3.793 -26.203 1 96.31 121 LEU A N 1
ATOM 978 C CA . LEU A 1 121 ? 6.277 4.879 -27.047 1 96.31 121 LEU A CA 1
ATOM 979 C C . LEU A 1 121 ? 5.992 6.234 -26.406 1 96.31 121 LEU A C 1
ATOM 981 O O . LEU A 1 121 ? 6.66 7.223 -26.719 1 96.31 121 LEU A O 1
ATOM 985 N N . LEU A 1 122 ? 5.062 6.27 -25.5 1 98.06 122 LEU A N 1
ATOM 986 C CA . LEU A 1 122 ? 4.688 7.539 -24.891 1 98.06 122 LEU A CA 1
ATOM 987 C C . LEU A 1 122 ? 5.703 7.961 -23.828 1 98.06 122 LEU A C 1
ATOM 989 O O . LEU A 1 122 ? 5.727 9.117 -23.406 1 98.06 122 LEU A O 1
ATOM 993 N N . TYR A 1 123 ? 6.562 7.059 -23.406 1 98.12 123 TYR A N 1
ATOM 994 C CA . TYR A 1 123 ? 7.625 7.434 -22.484 1 98.12 123 TYR A CA 1
ATOM 995 C C . TYR A 1 123 ? 8.57 8.453 -23.109 1 98.12 123 TYR A C 1
ATOM 997 O O . TYR A 1 123 ? 9.141 9.297 -22.422 1 98.12 123 TYR A O 1
ATOM 1005 N N . ASP A 1 124 ? 8.672 8.367 -24.406 1 97.81 124 ASP A N 1
ATOM 1006 C CA . ASP A 1 124 ? 9.523 9.32 -25.125 1 97.81 124 ASP A CA 1
ATOM 1007 C C . ASP A 1 124 ? 8.961 10.734 -25.031 1 97.81 124 ASP A C 1
ATOM 1009 O O . ASP A 1 124 ? 9.703 11.711 -25.141 1 97.81 124 ASP A O 1
ATOM 1013 N N . LYS A 1 125 ? 7.668 10.836 -24.766 1 98.38 125 LYS A N 1
ATOM 1014 C CA . LYS A 1 125 ? 7 12.133 -24.75 1 98.38 125 LYS A CA 1
ATOM 1015 C C . LYS A 1 125 ? 6.867 12.664 -23.328 1 98.38 125 LYS A C 1
ATOM 1017 O O . LYS A 1 125 ? 6.438 13.805 -23.125 1 98.38 125 LYS A O 1
ATOM 1022 N N . VAL A 1 126 ? 7.219 11.859 -22.359 1 98.75 126 VAL A N 1
ATOM 1023 C CA . VAL A 1 126 ? 7.227 12.344 -20.984 1 98.75 126 VAL A CA 1
ATOM 1024 C C . VAL A 1 126 ? 8.148 13.562 -20.875 1 98.75 126 VAL A C 1
ATOM 1026 O O . VAL A 1 126 ? 9.281 13.539 -21.375 1 98.75 126 VAL A O 1
ATOM 1029 N N . PRO A 1 127 ? 7.691 14.641 -20.203 1 98.81 127 PRO A N 1
ATOM 1030 C CA . PRO A 1 127 ? 8.578 15.789 -20.016 1 98.81 127 PRO A CA 1
ATOM 1031 C C . PRO A 1 127 ? 9.914 15.398 -19.391 1 98.81 127 PRO A C 1
ATOM 1033 O O . PRO A 1 127 ? 9.953 14.57 -18.469 1 98.81 127 PRO A O 1
ATOM 1036 N N . GLU A 1 128 ? 10.969 16.031 -19.797 1 98.25 128 GLU A N 1
ATOM 1037 C CA . GLU A 1 128 ? 12.328 15.641 -19.453 1 98.25 128 GLU A CA 1
ATOM 1038 C C . GLU A 1 128 ? 12.531 15.641 -17.938 1 98.25 128 GLU A C 1
ATOM 1040 O O . GLU A 1 128 ? 13.164 14.734 -17.391 1 98.25 128 GLU A O 1
ATOM 1045 N N . ILE A 1 129 ? 11.992 16.562 -17.281 1 98 129 ILE A N 1
ATOM 1046 C CA . ILE A 1 129 ? 12.281 16.703 -15.852 1 98 129 ILE A CA 1
ATOM 1047 C C . ILE A 1 129 ? 11.516 15.641 -15.062 1 98 129 ILE A C 1
ATOM 1049 O O . ILE A 1 129 ? 11.797 15.422 -13.875 1 98 129 ILE A O 1
ATOM 1053 N N . LEU A 1 130 ? 10.5 14.961 -15.711 1 98.25 130 LEU A N 1
ATOM 1054 C CA . LEU A 1 130 ? 9.734 13.906 -15.062 1 98.25 130 LEU A CA 1
ATOM 1055 C C . LEU A 1 130 ? 10.305 12.531 -15.391 1 98.25 130 LEU A C 1
ATOM 1057 O O . LEU A 1 130 ? 9.969 11.539 -14.742 1 98.25 130 LEU A O 1
ATOM 1061 N N . LYS A 1 131 ? 11.117 12.484 -16.469 1 98.25 131 LYS A N 1
ATOM 1062 C CA . LYS A 1 131 ? 11.727 11.203 -16.812 1 98.25 131 LYS A CA 1
ATOM 1063 C C . LYS A 1 131 ? 12.516 10.641 -15.641 1 98.25 131 LYS A C 1
ATOM 1065 O O . LYS A 1 131 ? 13.289 11.359 -15 1 98.25 131 LYS A O 1
ATOM 1070 N N . GLY A 1 132 ? 12.242 9.43 -15.297 1 97.88 132 GLY A N 1
ATOM 1071 C CA . GLY A 1 132 ? 12.938 8.773 -14.195 1 97.88 132 GLY A CA 1
ATOM 1072 C C . GLY A 1 132 ? 12.133 8.758 -12.914 1 97.88 132 GLY A C 1
ATOM 1073 O O . GLY A 1 132 ? 12.539 8.133 -11.93 1 97.88 132 GLY A O 1
ATOM 1074 N N . TYR A 1 133 ? 10.906 9.352 -13.008 1 98.5 133 TYR A N 1
ATOM 1075 C CA . TYR A 1 133 ? 10.188 9.477 -11.75 1 98.5 133 TYR A CA 1
ATOM 1076 C C . TYR A 1 133 ? 8.766 8.945 -11.867 1 98.5 133 TYR A C 1
ATOM 1078 O O . TYR A 1 133 ? 8.023 8.914 -10.891 1 98.5 133 TYR A O 1
ATOM 1086 N N . VAL A 1 134 ? 8.344 8.477 -13.117 1 98.69 134 VAL A N 1
ATOM 1087 C CA . VAL A 1 134 ? 6.93 8.156 -13.266 1 98.69 134 VAL A CA 1
ATOM 1088 C C . VAL A 1 134 ? 6.777 6.812 -13.977 1 98.69 134 VAL A C 1
ATOM 1090 O O . VAL A 1 134 ? 7.676 6.387 -14.703 1 98.69 134 VAL A O 1
ATOM 1093 N N . GLU A 1 135 ? 5.711 6.16 -13.75 1 98.44 135 GLU A N 1
ATOM 1094 C CA . GLU A 1 135 ? 5.227 5 -14.492 1 98.44 135 GLU A CA 1
ATOM 1095 C C . GLU A 1 135 ? 3.873 5.285 -15.133 1 98.44 135 GLU A C 1
ATOM 1097 O O . GLU A 1 135 ? 2.963 5.793 -14.477 1 98.44 135 GLU A O 1
ATOM 1102 N N . LEU A 1 136 ? 3.744 5.031 -16.422 1 98.75 136 LEU A N 1
ATOM 1103 C CA . LEU A 1 136 ? 2.484 5.18 -17.141 1 98.75 136 LEU A CA 1
ATOM 1104 C C . LEU A 1 136 ? 1.671 3.893 -17.078 1 98.75 136 LEU A C 1
ATOM 1106 O O . LEU A 1 136 ? 2.234 2.795 -17.125 1 98.75 136 LEU A O 1
ATOM 1110 N N . TYR A 1 137 ? 0.343 3.982 -16.953 1 98.44 137 TYR A N 1
ATOM 1111 C CA . TYR A 1 137 ? -0.48 2.777 -16.922 1 98.44 137 TYR A CA 1
ATOM 1112 C C . TYR A 1 137 ? -1.894 3.068 -17.406 1 98.44 137 TYR A C 1
ATOM 1114 O O . TYR A 1 137 ? -2.27 4.23 -17.594 1 98.44 137 TYR A O 1
ATOM 1122 N N . TYR A 1 138 ? -2.641 2.016 -17.734 1 98.44 138 TYR A N 1
ATOM 1123 C CA . TYR A 1 138 ? -4.086 2.039 -17.922 1 98.44 138 TYR A CA 1
ATOM 1124 C C . TYR A 1 138 ? -4.797 1.354 -16.766 1 98.44 138 TYR A C 1
ATOM 1126 O O . TYR A 1 138 ? -4.289 0.381 -16.203 1 98.44 138 TYR A O 1
ATOM 1134 N N . ASP A 1 139 ? -5.957 1.929 -16.375 1 97.88 139 ASP A N 1
ATOM 1135 C CA . ASP A 1 139 ? -6.84 1.094 -15.562 1 97.88 139 ASP A CA 1
ATOM 1136 C C . ASP A 1 139 ? -7.562 0.064 -16.422 1 97.88 139 ASP A C 1
ATOM 1138 O O . ASP A 1 139 ? -7.262 -0.08 -17.609 1 97.88 139 ASP A O 1
ATOM 1142 N N . LEU A 1 140 ? -8.453 -0.716 -15.914 1 98 140 LEU A N 1
ATOM 1143 C CA . LEU A 1 140 ? -9.078 -1.821 -16.625 1 98 140 LEU A CA 1
ATOM 1144 C C . LEU A 1 140 ? -10.055 -1.304 -17.672 1 98 140 LEU A C 1
ATOM 1146 O O . LEU A 1 140 ? -10.484 -2.055 -18.562 1 98 140 LEU A O 1
ATOM 1150 N N . ASN A 1 141 ? -10.406 -0.011 -17.594 1 97.81 141 ASN A N 1
ATOM 1151 C CA . ASN A 1 141 ? -11.266 0.62 -18.594 1 97.81 141 ASN A CA 1
ATOM 1152 C C . ASN A 1 141 ? -10.445 1.383 -19.625 1 97.81 141 ASN A C 1
ATOM 1154 O O . ASN A 1 141 ? -10.984 2.195 -20.375 1 97.81 141 ASN A O 1
ATOM 1158 N N . ASN A 1 142 ? -9.141 1.231 -19.594 1 97.38 142 ASN A N 1
ATOM 1159 C CA . ASN A 1 142 ? -8.18 1.808 -20.531 1 97.38 142 ASN A CA 1
ATOM 1160 C C . ASN A 1 142 ? -8.07 3.32 -20.359 1 97.38 142 ASN A C 1
ATOM 1162 O O . ASN A 1 142 ? -7.746 4.035 -21.312 1 97.38 142 ASN A O 1
ATOM 1166 N N . ASN A 1 143 ? -8.469 3.863 -19.156 1 97.88 143 ASN A N 1
ATOM 1167 C CA . ASN A 1 143 ? -8.133 5.246 -18.844 1 97.88 143 ASN A CA 1
ATOM 1168 C C . ASN A 1 143 ? -6.648 5.406 -18.516 1 97.88 143 ASN A C 1
ATOM 1170 O O . ASN A 1 143 ? -6.133 4.73 -17.609 1 97.88 143 ASN A O 1
ATOM 1174 N N . PRO A 1 144 ? -6.008 6.273 -19.234 1 98.38 144 PRO A N 1
ATOM 1175 C CA . PRO A 1 144 ? -4.574 6.445 -18.984 1 98.38 144 PRO A CA 1
ATOM 1176 C C . PRO A 1 144 ? -4.289 7.297 -17.75 1 98.38 144 PRO A C 1
ATOM 1178 O O . PRO A 1 144 ? -5.062 8.203 -17.422 1 98.38 144 PRO A O 1
ATOM 1181 N N . ASN A 1 145 ? -3.248 7.051 -17.094 1 98.38 145 ASN A N 1
ATOM 1182 C CA . ASN A 1 145 ? -2.75 7.805 -15.945 1 98.38 145 ASN A CA 1
ATOM 1183 C C . ASN A 1 145 ? -1.265 7.543 -15.703 1 98.38 145 ASN A C 1
ATOM 1185 O O . ASN A 1 145 ? -0.608 6.887 -16.516 1 98.38 145 ASN A O 1
ATOM 1189 N N . PHE A 1 146 ? -0.711 8.133 -14.695 1 98.69 146 PHE A N 1
ATOM 1190 C CA . PHE A 1 146 ? 0.662 7.875 -14.273 1 98.69 146 PHE A CA 1
ATOM 1191 C C . PHE A 1 146 ? 0.791 7.969 -12.758 1 98.69 146 PHE A C 1
ATOM 1193 O O . PHE A 1 146 ? -0.082 8.523 -12.086 1 98.69 146 PHE A O 1
ATOM 1200 N N . ARG A 1 147 ? 1.729 7.328 -12.203 1 98.25 147 ARG A N 1
ATOM 1201 C CA . ARG A 1 147 ? 2.076 7.406 -10.789 1 98.25 147 ARG A CA 1
ATOM 1202 C C . ARG A 1 147 ? 3.547 7.766 -10.602 1 98.25 147 ARG A C 1
ATOM 1204 O O . ARG A 1 147 ? 4.344 7.641 -11.539 1 98.25 147 ARG A O 1
ATOM 1211 N N . PHE A 1 148 ? 3.912 8.234 -9.469 1 98.56 148 PHE A N 1
ATOM 1212 C CA . PHE A 1 148 ? 5.273 8.656 -9.164 1 98.56 148 PHE A CA 1
ATOM 1213 C C . PHE A 1 148 ? 6.023 7.555 -8.422 1 98.56 148 PHE A C 1
ATOM 1215 O O . PHE A 1 148 ? 5.438 6.832 -7.617 1 98.56 148 PHE A O 1
ATOM 1222 N N . PHE A 1 149 ? 7.262 7.43 -8.703 1 98.12 149 PHE A N 1
ATOM 1223 C CA . PHE A 1 149 ? 8.172 6.828 -7.738 1 98.12 149 PHE A CA 1
ATOM 1224 C C . PHE A 1 149 ? 8.57 7.84 -6.668 1 98.12 149 PHE A C 1
ATOM 1226 O O . PHE A 1 149 ? 9.648 8.43 -6.734 1 98.12 149 PHE A O 1
ATOM 1233 N N . GLU A 1 150 ? 7.754 7.953 -5.711 1 97.31 150 GLU A N 1
ATOM 1234 C CA . GLU A 1 150 ? 7.789 9.039 -4.738 1 97.31 150 GLU A CA 1
ATOM 1235 C C . GLU A 1 150 ? 9.117 9.062 -3.986 1 97.31 150 GLU A C 1
ATOM 1237 O O . GLU A 1 150 ? 9.648 10.133 -3.697 1 97.31 150 GLU A O 1
ATOM 1242 N N . ASN A 1 151 ? 9.641 7.883 -3.666 1 97.31 151 ASN A N 1
ATOM 1243 C CA . ASN A 1 151 ? 10.906 7.805 -2.947 1 97.31 151 ASN A CA 1
ATOM 1244 C C . ASN A 1 151 ? 12.039 8.461 -3.734 1 97.31 151 ASN A C 1
ATOM 1246 O O . ASN A 1 151 ? 12.875 9.164 -3.164 1 97.31 151 ASN A O 1
ATOM 1250 N N . LEU A 1 152 ? 12.023 8.266 -5.035 1 97.88 152 LEU A N 1
ATOM 1251 C CA . LEU A 1 152 ? 13.047 8.867 -5.887 1 97.88 152 LEU A CA 1
ATOM 1252 C C . LEU A 1 152 ? 12.883 10.391 -5.934 1 97.88 152 LEU A C 1
ATOM 1254 O O . LEU A 1 152 ? 13.875 11.117 -6.02 1 97.88 152 LEU A O 1
ATOM 1258 N N . LEU A 1 153 ? 11.68 10.883 -5.852 1 97.5 153 LEU A N 1
ATOM 1259 C CA . LEU A 1 153 ? 11.453 12.328 -5.816 1 97.5 153 LEU A CA 1
ATOM 1260 C C . LEU A 1 153 ? 12.055 12.938 -4.555 1 97.5 153 LEU A C 1
ATOM 1262 O O . LEU A 1 153 ? 12.641 14.023 -4.602 1 97.5 153 LEU A O 1
ATOM 1266 N N . TYR A 1 154 ? 11.891 12.203 -3.418 1 97.56 154 TYR A N 1
ATOM 1267 C CA . TYR A 1 154 ? 12.43 12.695 -2.154 1 97.56 154 TYR A CA 1
ATOM 1268 C C . TYR A 1 154 ? 13.953 12.766 -2.207 1 97.56 154 TYR A C 1
ATOM 1270 O O . TYR A 1 154 ? 14.57 13.5 -1.434 1 97.56 154 TYR A O 1
ATOM 1278 N N . LYS A 1 155 ? 14.586 12.023 -3.113 1 96.38 155 LYS A N 1
ATOM 1279 C CA . LYS A 1 155 ? 16.047 11.984 -3.229 1 96.38 155 LYS A CA 1
ATOM 1280 C C . LYS A 1 155 ? 16.531 12.891 -4.355 1 96.38 155 LYS A C 1
ATOM 1282 O O . LYS A 1 155 ? 17.703 12.883 -4.703 1 96.38 155 LYS A O 1
ATOM 1287 N N . SER A 1 156 ? 15.648 13.656 -4.891 1 97.25 156 SER A N 1
ATOM 1288 C CA . SER A 1 156 ? 15.953 14.531 -6.016 1 97.25 156 SER A CA 1
ATOM 1289 C C . SER A 1 156 ? 16.062 15.992 -5.57 1 97.25 156 SER A C 1
ATOM 1291 O O . SER A 1 156 ? 15.945 16.281 -4.379 1 97.25 156 SER A O 1
ATOM 1293 N N . LYS A 1 157 ? 16.266 16.859 -6.562 1 97 157 LYS A N 1
ATOM 1294 C CA . LYS A 1 157 ? 16.375 18.297 -6.309 1 97 157 LYS A CA 1
ATOM 1295 C C . LYS A 1 157 ? 15.023 18.891 -5.934 1 97 157 LYS A C 1
ATOM 1297 O O . LYS A 1 157 ? 14.945 20.016 -5.445 1 97 157 LYS A O 1
ATOM 1302 N N . TYR A 1 158 ? 13.969 18.078 -6.074 1 98 158 TYR A N 1
ATOM 1303 C CA . TYR A 1 158 ? 12.625 18.609 -5.84 1 98 158 TYR A CA 1
ATOM 1304 C C . TYR A 1 158 ? 12.289 18.594 -4.355 1 98 158 TYR A C 1
ATOM 1306 O O . TYR A 1 158 ? 11.344 19.25 -3.92 1 98 158 TYR A O 1
ATOM 1314 N N . TYR A 1 159 ? 13.016 17.781 -3.592 1 97.94 159 TYR A N 1
ATOM 1315 C CA . TYR A 1 159 ? 12.914 17.875 -2.141 1 97.94 159 TYR A CA 1
ATOM 1316 C C . TYR A 1 159 ? 14.023 18.766 -1.584 1 97.94 159 TYR A C 1
ATOM 1318 O O . TYR A 1 159 ? 15.164 18.312 -1.423 1 97.94 159 TYR A O 1
ATOM 1326 N N . ASP A 1 160 ? 13.633 19.984 -1.285 1 96.25 160 ASP A N 1
ATOM 1327 C CA . ASP A 1 160 ? 14.602 21.016 -0.896 1 96.25 160 ASP A CA 1
ATOM 1328 C C . ASP A 1 160 ? 14.383 21.453 0.552 1 96.25 160 ASP A C 1
ATOM 1330 O O . ASP A 1 160 ? 13.484 22.234 0.84 1 96.25 160 ASP A O 1
ATOM 1334 N N . GLU A 1 161 ? 15.25 21.078 1.392 1 97.06 161 GLU A N 1
ATOM 1335 C CA . GLU A 1 161 ? 15.133 21.359 2.818 1 97.06 161 GLU A CA 1
ATOM 1336 C C . GLU A 1 161 ? 15.398 22.828 3.115 1 97.06 161 GLU A C 1
ATOM 1338 O O . GLU A 1 161 ? 15.062 23.328 4.195 1 97.06 161 GLU A O 1
ATOM 1343 N N . SER A 1 162 ? 15.992 23.547 2.146 1 97.12 162 SER A N 1
ATOM 1344 C CA . SER A 1 162 ? 16.281 24.953 2.369 1 97.12 162 SER A CA 1
ATOM 1345 C C . SER A 1 162 ? 14.992 25.766 2.471 1 97.12 162 SER A C 1
ATOM 1347 O O . SER A 1 162 ? 15 26.906 2.961 1 97.12 162 SER A O 1
ATOM 1349 N N . ALA A 1 163 ? 13.875 25.172 2.006 1 97.62 163 ALA A N 1
ATOM 1350 C CA . ALA A 1 163 ? 12.578 25.828 2.109 1 97.62 163 ALA A CA 1
ATOM 1351 C C . ALA A 1 163 ? 12.023 25.734 3.525 1 97.62 163 ALA A C 1
ATOM 1353 O O . ALA A 1 163 ? 11.094 26.453 3.889 1 97.62 163 ALA A O 1
ATOM 1354 N N . GLN A 1 164 ? 12.531 24.812 4.34 1 98.25 164 GLN A N 1
ATOM 1355 C CA . GLN A 1 164 ? 11.984 24.5 5.656 1 98.25 164 GLN A CA 1
ATOM 1356 C C . GLN A 1 164 ? 12.57 25.406 6.727 1 98.25 164 GLN A C 1
ATOM 1358 O O . GLN A 1 164 ? 13.789 25.578 6.812 1 98.25 164 GLN A O 1
ATOM 1363 N N . THR A 1 165 ? 11.711 26.062 7.473 1 97.31 165 THR A N 1
ATOM 1364 C CA . THR A 1 165 ? 12.094 26.906 8.602 1 97.31 165 THR A CA 1
ATOM 1365 C C . THR A 1 165 ? 11.164 26.672 9.789 1 97.31 165 THR A C 1
ATOM 1367 O O . THR A 1 165 ? 10.102 26.078 9.641 1 97.31 165 THR A O 1
ATOM 1370 N N . ILE A 1 166 ? 11.602 27.078 10.906 1 96.94 166 ILE A N 1
ATOM 1371 C CA . ILE A 1 166 ? 10.758 27.062 12.094 1 96.94 166 ILE A CA 1
ATOM 1372 C C . ILE A 1 166 ? 10.594 28.469 12.648 1 96.94 166 ILE A C 1
ATOM 1374 O O . ILE A 1 166 ? 11.523 29.281 12.578 1 96.94 166 ILE A O 1
ATOM 1378 N N . SER A 1 167 ? 9.461 28.719 13.117 1 96.56 167 SER A N 1
ATOM 1379 C CA . SER A 1 167 ? 9.156 29.969 13.797 1 96.56 167 SER A CA 1
ATOM 1380 C C . SER A 1 167 ? 8.711 29.734 15.234 1 96.56 167 SER A C 1
ATOM 1382 O O . SER A 1 167 ? 7.836 28.906 15.484 1 96.56 167 SER A O 1
ATOM 1384 N N . LEU A 1 168 ? 9.359 30.438 16.156 1 97.06 168 LEU A N 1
ATOM 1385 C CA . LEU A 1 168 ? 9.016 30.344 17.562 1 97.06 168 LEU A CA 1
ATOM 1386 C C . LEU A 1 168 ? 8.281 31.594 18.031 1 97.06 168 LEU A C 1
ATOM 1388 O O . LEU A 1 168 ? 8.633 32.719 17.625 1 97.06 168 LEU A O 1
ATOM 1392 N N . GLN A 1 169 ? 7.289 31.391 18.828 1 95.56 169 GLN A N 1
ATOM 1393 C CA . GLN A 1 169 ? 6.547 32.531 19.391 1 95.56 169 GLN A CA 1
ATOM 1394 C C . GLN A 1 169 ? 5.887 32.125 20.719 1 95.56 169 GLN A C 1
ATOM 1396 O O . GLN A 1 169 ? 5.684 30.953 21 1 95.56 169 GLN A O 1
ATOM 1401 N N . LEU A 1 170 ? 5.59 33.094 21.469 1 95.38 170 LEU A N 1
ATOM 1402 C CA . LEU A 1 170 ? 4.723 32.906 22.625 1 95.38 170 LEU A CA 1
ATOM 1403 C C . LEU A 1 170 ? 3.256 33 22.234 1 95.38 170 LEU A C 1
ATOM 1405 O O . LEU A 1 170 ? 2.826 34 21.656 1 95.38 170 LEU A O 1
ATOM 1409 N N . VAL A 1 171 ? 2.512 31.969 22.453 1 93.56 171 VAL A N 1
ATOM 1410 C CA . VAL A 1 171 ? 1.067 32.031 22.266 1 93.56 171 VAL A CA 1
ATOM 1411 C C . VAL A 1 171 ? 0.417 32.719 23.453 1 93.56 171 VAL A C 1
ATOM 1413 O O . VAL A 1 171 ? 0.51 32.25 24.594 1 93.56 171 VAL A O 1
ATOM 1416 N N . GLU A 1 172 ? -0.28 33.812 23.156 1 91.5 172 GLU A N 1
ATOM 1417 C CA . GLU A 1 172 ? -0.794 34.625 24.25 1 91.5 172 GLU A CA 1
ATOM 1418 C C . GLU A 1 172 ? -2.32 34.656 24.25 1 91.5 172 GLU A C 1
ATOM 1420 O O . GLU A 1 172 ? -2.938 35.125 25.203 1 91.5 172 GLU A O 1
ATOM 1425 N N . ALA A 1 173 ? -2.846 34.188 23.172 1 91.31 173 ALA A N 1
ATOM 1426 C CA . ALA A 1 173 ? -4.301 34.125 23.062 1 91.31 173 ALA A CA 1
ATOM 1427 C C . ALA A 1 173 ? -4.715 33.031 22.062 1 91.31 173 ALA A C 1
ATOM 1429 O O . ALA A 1 173 ? -3.936 32.688 21.172 1 91.31 173 ALA A O 1
ATOM 1430 N N . ASP A 1 174 ? -5.926 32.625 22.156 1 88.69 174 ASP A N 1
ATOM 1431 C CA . ASP A 1 174 ? -6.434 31.547 21.297 1 88.69 174 ASP A CA 1
ATOM 1432 C C . ASP A 1 174 ? -6.598 32.031 19.859 1 88.69 174 ASP A C 1
ATOM 1434 O O . ASP A 1 174 ? -6.48 31.25 18.922 1 88.69 174 ASP A O 1
ATOM 1438 N N . ASP A 1 175 ? -6.863 33.281 19.672 1 82.94 175 ASP A N 1
ATOM 1439 C CA . ASP A 1 175 ? -7.168 33.781 18.328 1 82.94 175 ASP A CA 1
ATOM 1440 C C . ASP A 1 175 ? -6.016 34.625 17.797 1 82.94 175 ASP A C 1
ATOM 1442 O O . ASP A 1 175 ? -6.227 35.5 16.953 1 82.94 175 ASP A O 1
ATOM 1446 N N . SER A 1 176 ? -4.879 34.406 18.266 1 83.75 176 SER A N 1
ATOM 1447 C CA . SER A 1 176 ? -3.74 35.281 17.953 1 83.75 176 SER A CA 1
ATOM 1448 C C . SER A 1 176 ? -3.121 34.875 16.609 1 83.75 176 SER A C 1
ATOM 1450 O O . SER A 1 176 ? -2.305 35.625 16.062 1 83.75 176 SER A O 1
ATOM 1452 N N . ARG A 1 177 ? -3.486 33.781 16.047 1 89.94 177 ARG A N 1
ATOM 1453 C CA . ARG A 1 177 ? -2.832 33.281 14.836 1 89.94 177 ARG A CA 1
ATOM 1454 C C . ARG A 1 177 ? -3.805 33.25 13.664 1 89.94 177 ARG A C 1
ATOM 1456 O O . ARG A 1 177 ? -4.973 32.906 13.828 1 89.94 177 ARG A O 1
ATOM 1463 N N . SER A 1 178 ? -3.273 33.656 12.523 1 91.19 178 SER A N 1
ATOM 1464 C CA . SER A 1 178 ? -4.078 33.656 11.305 1 91.19 178 SER A CA 1
ATOM 1465 C C . SER A 1 178 ? -4.246 32.219 10.766 1 91.19 178 SER A C 1
ATOM 1467 O O . SER A 1 178 ? -3.451 31.344 11.07 1 91.19 178 SER A O 1
ATOM 1469 N N . PHE A 1 179 ? -5.223 32.125 9.93 1 93.19 179 PHE A N 1
ATOM 1470 C CA . PHE A 1 179 ? -5.523 30.828 9.32 1 93.19 179 PHE A CA 1
ATOM 1471 C C . PHE A 1 179 ? -4.355 30.344 8.469 1 93.19 179 PHE A C 1
ATOM 1473 O O . PHE A 1 179 ? -3.896 31.062 7.578 1 93.19 179 PHE A O 1
ATOM 1480 N N . VAL A 1 180 ? -4.031 29.141 8.578 1 92.88 180 VAL A N 1
ATOM 1481 C CA . VAL A 1 180 ? -2.721 28.656 8.156 1 92.88 180 VAL A CA 1
ATOM 1482 C C . VAL A 1 180 ? -2.729 28.406 6.645 1 92.88 180 VAL A C 1
ATOM 1484 O O . VAL A 1 180 ? -1.685 28.484 5.992 1 92.88 180 VAL A O 1
ATOM 1487 N N . LEU A 1 181 ? -3.846 28.141 6.02 1 93.75 181 LEU A N 1
ATOM 1488 C CA . LEU A 1 181 ? -3.852 27.781 4.605 1 93.75 181 LEU A CA 1
ATOM 1489 C C . LEU A 1 181 ? -3.912 29.031 3.73 1 93.75 181 LEU A C 1
ATOM 1491 O O . LEU A 1 181 ? -3.682 28.953 2.521 1 93.75 181 LEU A O 1
ATOM 1495 N N . SER A 1 182 ? -4.137 30.25 4.352 1 95.62 182 SER A N 1
ATOM 1496 C CA . SER A 1 182 ? -4.352 31.406 3.484 1 95.62 182 SER A CA 1
ATOM 1497 C C . SER A 1 182 ? -3.334 32.5 3.768 1 95.62 182 SER A C 1
ATOM 1499 O O . SER A 1 182 ? -3.172 33.438 2.969 1 95.62 182 SER A O 1
ATOM 1501 N N . THR A 1 183 ? -2.652 32.375 4.934 1 97 183 THR A N 1
ATOM 1502 C CA . THR A 1 183 ? -1.815 33.5 5.316 1 97 183 THR A CA 1
ATOM 1503 C C . THR A 1 183 ? -0.397 33.062 5.637 1 97 183 THR A C 1
ATOM 1505 O O . THR A 1 183 ? -0.188 32.281 6.566 1 97 183 THR A O 1
ATOM 1508 N N . PRO A 1 184 ? 0.596 33.469 4.855 1 97.88 184 PRO A N 1
ATOM 1509 C CA . PRO A 1 184 ? 1.979 33.156 5.211 1 97.88 184 PRO A CA 1
ATOM 1510 C C . PRO A 1 184 ? 2.438 33.844 6.484 1 97.88 184 PRO A C 1
ATOM 1512 O O . PRO A 1 184 ? 1.809 34.812 6.918 1 97.88 184 PRO A O 1
ATOM 1515 N N . ARG A 1 185 ? 3.48 33.406 7.086 1 96.75 185 ARG A N 1
ATOM 1516 C CA . ARG A 1 185 ? 4.023 33.969 8.312 1 96.75 185 ARG A CA 1
ATOM 1517 C C . ARG A 1 185 ? 5.191 34.906 8.016 1 96.75 185 ARG A C 1
ATOM 1519 O O . ARG A 1 185 ? 6.352 34.469 8.023 1 96.75 185 ARG A O 1
ATOM 1526 N N . LEU A 1 186 ? 4.891 36.156 7.934 1 96.81 186 LEU A N 1
ATOM 1527 C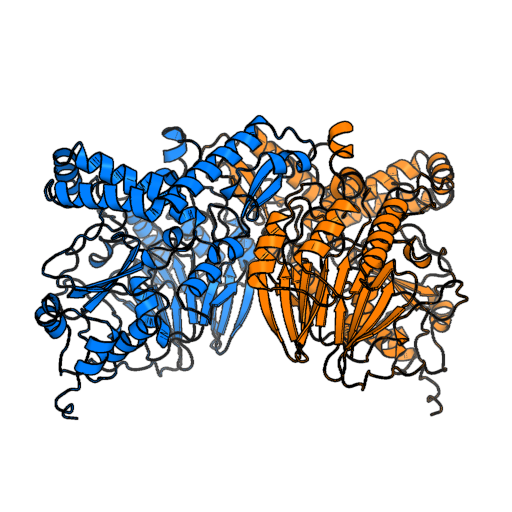 CA . LEU A 1 186 ? 5.93 37.156 7.691 1 96.81 186 LEU A CA 1
ATOM 1528 C C . LEU A 1 186 ? 6.691 37.469 8.969 1 96.81 186 LEU A C 1
ATOM 1530 O O . LEU A 1 186 ? 6.27 37.094 10.062 1 96.81 186 LEU A O 1
ATOM 1534 N N . ASP A 1 187 ? 7.812 38.125 8.805 1 94.19 187 ASP A N 1
ATOM 1535 C CA . ASP A 1 187 ? 8.594 38.531 9.969 1 94.19 187 ASP A CA 1
ATOM 1536 C C . ASP A 1 187 ? 7.797 39.469 10.875 1 94.19 187 ASP A C 1
ATOM 1538 O O . ASP A 1 187 ? 7.016 40.281 10.391 1 94.19 187 ASP A O 1
ATOM 1542 N N . ASP A 1 188 ? 7.949 39.25 12.031 1 91.94 188 ASP A N 1
ATOM 1543 C CA . ASP A 1 188 ? 7.258 40.031 13.062 1 91.94 188 ASP A CA 1
ATOM 1544 C C . ASP A 1 188 ? 8.117 40.156 14.32 1 91.94 188 ASP A C 1
ATOM 1546 O O . ASP A 1 188 ? 8.969 39.312 14.578 1 91.94 188 ASP A O 1
ATOM 1550 N N . ASP A 1 189 ? 7.863 41.156 15.109 1 90.44 189 ASP A N 1
ATOM 1551 C CA . ASP A 1 189 ? 8.664 41.438 16.297 1 90.44 189 ASP A CA 1
ATOM 1552 C C . ASP A 1 189 ? 8.461 40.344 17.359 1 90.44 189 ASP A C 1
ATOM 1554 O O . ASP A 1 189 ? 9.289 40.188 18.266 1 90.44 189 ASP A O 1
ATOM 1558 N N . ASN A 1 190 ? 7.449 39.594 17.234 1 92.25 190 ASN A N 1
ATOM 1559 C CA . ASN A 1 190 ? 7.145 38.562 18.25 1 92.25 190 ASN A CA 1
ATOM 1560 C C . ASN A 1 190 ? 7.531 37.156 17.766 1 92.25 190 ASN A C 1
ATOM 1562 O O . ASN A 1 190 ? 7.203 36.188 18.406 1 92.25 190 ASN A O 1
ATOM 1566 N N . LEU A 1 191 ? 8.219 37.125 16.641 1 94.94 191 LEU A N 1
ATOM 1567 C CA . LEU A 1 191 ? 8.578 35.844 16.062 1 94.94 191 LEU A CA 1
ATOM 1568 C C . LEU A 1 191 ? 10.094 35.719 15.953 1 94.94 191 LEU A C 1
ATOM 1570 O O . LEU A 1 191 ? 10.781 36.656 15.617 1 94.94 191 LEU A O 1
ATOM 1574 N N . VAL A 1 192 ? 10.586 34.531 16.266 1 96.19 192 VAL A N 1
ATOM 1575 C CA . VAL A 1 192 ? 11.969 34.156 15.969 1 96.19 192 VAL A CA 1
ATOM 1576 C C . VAL A 1 192 ? 11.984 33.125 14.844 1 96.19 192 VAL A C 1
ATOM 1578 O O . VAL A 1 192 ? 11.547 31.969 15.031 1 96.19 192 VAL A O 1
ATOM 1581 N N . HIS A 1 193 ? 12.414 33.531 13.711 1 95 193 HIS A N 1
ATOM 1582 C CA . HIS A 1 193 ? 12.523 32.625 12.57 1 95 193 HIS A CA 1
ATOM 1583 C C . HIS A 1 193 ? 13.898 31.969 12.523 1 95 193 HIS A C 1
ATOM 1585 O O . HIS A 1 193 ? 14.922 32.625 12.656 1 95 193 HIS A O 1
ATOM 1591 N N . LEU A 1 194 ? 13.938 30.688 12.367 1 96.31 194 LEU A N 1
ATOM 1592 C CA . LEU A 1 194 ? 15.18 29.922 12.312 1 96.31 194 LEU A CA 1
ATOM 1593 C C . LEU A 1 194 ? 15.219 29.031 11.07 1 96.31 194 LEU A C 1
ATOM 1595 O O . LEU A 1 194 ? 14.258 28.328 10.773 1 96.31 194 LEU A O 1
ATOM 1599 N N . ASP A 1 195 ? 16.328 29.078 10.344 1 95.56 195 ASP A N 1
ATOM 1600 C CA . ASP A 1 195 ? 16.516 28.25 9.164 1 95.56 195 ASP A CA 1
ATOM 1601 C C . ASP A 1 195 ? 16.953 26.844 9.555 1 95.56 195 ASP A C 1
ATOM 1603 O O . ASP A 1 195 ? 18.125 26.484 9.398 1 95.56 195 ASP A O 1
ATOM 1607 N N . ILE A 1 196 ? 16.062 26.062 10.016 1 97.12 196 ILE A N 1
ATOM 1608 C CA . ILE A 1 196 ? 16.312 24.719 10.508 1 97.12 196 ILE A CA 1
ATOM 1609 C C . ILE A 1 196 ? 15.383 23.734 9.797 1 97.12 196 ILE A C 1
ATOM 1611 O O . ILE A 1 196 ? 14.156 23.875 9.859 1 97.12 196 ILE A O 1
ATOM 1615 N N . PRO A 1 197 ? 15.977 22.719 9.133 1 98.12 197 PRO A N 1
ATOM 1616 C CA . PRO A 1 197 ? 15.109 21.703 8.539 1 98.12 197 PRO A CA 1
ATOM 1617 C C . PRO A 1 197 ? 14.352 20.891 9.586 1 98.12 197 PRO A C 1
ATOM 1619 O O . PRO A 1 197 ? 14.828 20.719 10.711 1 98.12 197 PRO A O 1
ATOM 1622 N N . PHE A 1 198 ? 13.266 20.375 9.219 1 98.56 198 PHE A N 1
ATOM 1623 C CA . PHE A 1 198 ? 12.359 19.703 10.148 1 98.56 198 PHE A CA 1
ATOM 1624 C C . PHE A 1 198 ? 13.016 18.469 10.758 1 98.56 198 PHE A C 1
ATOM 1626 O O . PHE A 1 198 ? 12.719 18.094 11.891 1 98.56 198 PHE A O 1
ATOM 1633 N N . LYS A 1 199 ? 13.906 17.812 10.008 1 98.38 199 LYS A N 1
ATOM 1634 C CA . LYS A 1 199 ? 14.508 16.562 10.461 1 98.38 199 LYS A CA 1
ATOM 1635 C C . LYS A 1 199 ? 15.578 16.828 11.516 1 98.38 199 LYS A C 1
ATOM 1637 O O . LYS A 1 199 ? 16.078 15.891 12.148 1 98.38 199 LYS A O 1
ATOM 1642 N N . SER A 1 200 ? 15.938 18.078 11.773 1 98 200 SER A N 1
ATOM 1643 C CA . SER A 1 200 ? 17.047 18.422 12.656 1 98 200 SER A CA 1
ATOM 1644 C C . SER A 1 200 ? 16.766 17.984 14.094 1 98 200 SER A C 1
ATOM 1646 O O . SER A 1 200 ? 15.719 18.297 14.641 1 98 200 SER A O 1
ATOM 1648 N N . GLU A 1 201 ? 17.75 17.484 14.742 1 97.06 201 GLU A N 1
ATOM 1649 C CA . GLU A 1 201 ? 17.641 17 16.109 1 97.06 201 GLU A CA 1
ATOM 1650 C C . GLU A 1 201 ? 17.641 18.141 17.109 1 97.06 201 GLU A C 1
ATOM 1652 O O . GLU A 1 201 ? 17.266 17.969 18.281 1 97.06 201 GLU A O 1
ATOM 1657 N N . VAL A 1 202 ? 18.047 19.281 16.656 1 97.62 202 VAL A N 1
ATOM 1658 C CA . VAL A 1 202 ? 18.094 20.422 17.547 1 97.62 202 VAL A CA 1
ATOM 1659 C C . VAL A 1 202 ? 16.688 20.781 18.016 1 97.62 202 VAL A C 1
ATOM 1661 O O . VAL A 1 202 ? 16.5 21.281 19.125 1 97.62 202 VAL A O 1
ATOM 1664 N N . ILE A 1 203 ? 15.719 20.484 17.172 1 97.94 203 ILE A N 1
ATOM 1665 C CA . ILE A 1 203 ? 14.328 20.719 17.531 1 97.94 203 ILE A CA 1
ATOM 1666 C C . ILE A 1 203 ? 13.961 19.875 18.75 1 97.94 203 ILE A C 1
ATOM 1668 O O . ILE A 1 203 ? 13.297 20.359 19.672 1 97.94 203 ILE A O 1
ATOM 1672 N N . ASP A 1 204 ? 14.453 18.656 18.75 1 97.75 204 ASP A N 1
ATOM 1673 C CA . ASP A 1 204 ? 14.211 17.75 19.875 1 97.75 204 ASP A CA 1
ATOM 1674 C C . ASP A 1 204 ? 14.867 18.281 21.156 1 97.75 204 ASP A C 1
ATOM 1676 O O . ASP A 1 204 ? 14.273 18.234 22.234 1 97.75 204 ASP A O 1
ATOM 1680 N N . GLU A 1 205 ? 16.078 18.766 21 1 97.38 205 GLU A N 1
ATOM 1681 C CA . GLU A 1 205 ? 16.797 19.297 22.156 1 97.38 205 GLU A CA 1
ATOM 1682 C C . GLU A 1 205 ? 16.062 20.484 22.766 1 97.38 205 GLU A C 1
ATOM 1684 O O . GLU A 1 205 ? 15.961 20.594 24 1 97.38 205 GLU A O 1
ATOM 1689 N N . LEU A 1 206 ? 15.562 21.297 21.922 1 97.69 206 LEU A N 1
ATOM 1690 C CA . LEU A 1 206 ? 14.828 22.469 22.391 1 97.69 206 LEU A CA 1
ATOM 1691 C C . LEU A 1 206 ? 13.57 22.047 23.156 1 97.69 206 LEU A C 1
ATOM 1693 O O . LEU A 1 206 ? 13.328 22.531 24.266 1 97.69 206 LEU A O 1
ATOM 1697 N N . PHE A 1 207 ? 12.852 21.125 22.641 1 96.5 207 PHE A N 1
ATOM 1698 C CA . PHE A 1 207 ? 11.539 20.859 23.203 1 96.5 207 PHE A CA 1
ATOM 1699 C C . PHE A 1 207 ? 11.633 19.875 24.359 1 96.5 207 PHE A C 1
ATOM 1701 O O . PHE A 1 207 ? 10.695 19.734 25.141 1 96.5 207 PHE A O 1
ATOM 1708 N N . LYS A 1 208 ? 12.719 19.172 24.5 1 96.31 208 LYS A N 1
ATOM 1709 C CA . LYS A 1 208 ? 13 18.453 25.734 1 96.31 208 LYS A CA 1
ATOM 1710 C C . LYS A 1 208 ? 13.039 19.406 26.922 1 96.31 208 LYS A C 1
ATOM 1712 O O . LYS A 1 208 ? 12.766 19 28.062 1 96.31 208 LYS A O 1
ATOM 1717 N N . MET A 1 209 ? 13.344 20.672 26.672 1 96.75 209 MET A N 1
ATOM 1718 C CA . MET A 1 209 ? 13.508 21.672 27.719 1 96.75 209 MET A CA 1
ATOM 1719 C C . MET A 1 209 ? 12.156 22.031 28.312 1 96.75 209 MET A C 1
ATOM 1721 O O . MET A 1 209 ? 12.094 22.719 29.344 1 96.75 209 MET A O 1
ATOM 1725 N N . LYS A 1 210 ? 11.047 21.609 27.719 1 94.94 210 LYS A N 1
ATOM 1726 C CA . LYS A 1 210 ? 9.742 21.828 28.344 1 94.94 210 LYS A CA 1
ATOM 1727 C C . LYS A 1 210 ? 9.578 20.922 29.562 1 94.94 210 LYS A C 1
ATOM 1729 O O . LYS A 1 210 ? 8.695 21.141 30.406 1 94.94 210 LYS A O 1
ATOM 1734 N N . GLU A 1 211 ? 10.438 19.938 29.656 1 93 211 GLU A N 1
ATOM 1735 C CA . GLU A 1 211 ? 10.359 19 30.75 1 93 211 GLU A CA 1
ATOM 1736 C C . GLU A 1 211 ? 11.633 19.016 31.594 1 93 211 GLU A C 1
ATOM 1738 O O . GLU A 1 211 ? 11.578 18.938 32.812 1 93 211 GLU A O 1
ATOM 1743 N N . THR A 1 212 ? 12.75 19 30.906 1 94.38 212 THR A N 1
ATOM 1744 C CA . THR A 1 212 ? 14.062 18.969 31.547 1 94.38 212 THR A CA 1
ATOM 1745 C C . THR A 1 212 ? 14.852 20.234 31.234 1 94.38 212 THR A C 1
ATOM 1747 O O . THR A 1 212 ? 15.047 20.578 30.062 1 94.38 212 THR A O 1
ATOM 1750 N N . PRO A 1 213 ? 15.273 20.922 32.219 1 96.06 213 PRO A N 1
ATOM 1751 C CA . PRO A 1 213 ? 16.031 22.141 31.938 1 96.06 213 PRO A CA 1
ATOM 1752 C C . PRO A 1 213 ? 17.375 21.859 31.266 1 96.06 213 PRO A C 1
ATOM 1754 O O . PRO A 1 213 ? 17.953 20.797 31.453 1 96.06 213 PRO A O 1
ATOM 1757 N N . ASN A 1 214 ? 17.859 22.734 30.516 1 96.44 214 ASN A N 1
ATOM 1758 C CA . ASN A 1 214 ? 19.156 22.688 29.828 1 96.44 214 ASN A CA 1
ATOM 1759 C C . ASN A 1 214 ? 19.797 24.062 29.766 1 96.44 214 ASN A C 1
ATOM 1761 O O . ASN A 1 214 ? 19.203 25.062 30.172 1 96.44 214 ASN A O 1
ATOM 1765 N N . ASP A 1 215 ? 21.078 24.078 29.312 1 96.75 215 ASP A N 1
ATOM 1766 C CA . ASP A 1 215 ? 21.859 25.297 29.234 1 96.75 215 ASP A CA 1
ATOM 1767 C C . ASP A 1 215 ? 21.344 26.234 28.141 1 96.75 215 ASP A C 1
ATOM 1769 O O . ASP A 1 215 ? 21.328 25.859 26.969 1 96.75 215 ASP A O 1
ATOM 1773 N N . TYR A 1 216 ? 20.984 27.453 28.5 1 96.31 216 TYR A N 1
ATOM 1774 C CA . TYR A 1 216 ? 20.453 28.438 27.562 1 96.31 216 TYR A CA 1
ATOM 1775 C C . TYR A 1 216 ? 21.469 28.75 26.469 1 96.31 216 TYR A C 1
ATOM 1777 O O . TYR A 1 216 ? 21.109 28.828 25.281 1 96.31 216 TYR A O 1
ATOM 1785 N N . ASN A 1 217 ? 22.719 28.938 26.797 1 95.38 217 ASN A N 1
ATOM 1786 C CA . ASN A 1 217 ? 23.734 29.297 25.812 1 95.38 217 ASN A CA 1
ATOM 1787 C C . ASN A 1 217 ? 23.969 28.188 24.797 1 95.38 217 ASN A C 1
ATOM 1789 O O . ASN A 1 217 ? 24.203 28.453 23.625 1 95.38 217 ASN A O 1
ATOM 1793 N N . LYS A 1 218 ? 23.891 27.047 25.266 1 96.12 218 LYS A N 1
ATOM 1794 C CA . LYS A 1 218 ? 24.078 25.891 24.391 1 96.12 218 LYS A CA 1
ATOM 1795 C C . LYS A 1 218 ? 22.984 25.812 23.344 1 96.12 218 LYS A C 1
ATOM 1797 O O . LYS A 1 218 ? 23.266 25.641 22.156 1 96.12 218 LYS A O 1
ATOM 1802 N N . ILE A 1 219 ? 21.734 25.922 23.766 1 96.75 219 ILE A N 1
ATOM 1803 C CA . ILE A 1 219 ? 20.609 25.797 22.844 1 96.75 219 ILE A CA 1
ATOM 1804 C C . ILE A 1 219 ? 20.578 26.984 21.875 1 96.75 219 ILE A C 1
ATOM 1806 O O . ILE A 1 219 ? 20.266 26.812 20.703 1 96.75 219 ILE A O 1
ATOM 1810 N N . LYS A 1 220 ? 20.875 28.172 22.359 1 96.12 220 LYS A N 1
ATOM 1811 C CA . LYS A 1 220 ? 20.953 29.359 21.516 1 96.12 220 LYS A CA 1
ATOM 1812 C C . LYS A 1 220 ? 21.969 29.156 20.391 1 96.12 220 LYS A C 1
ATOM 1814 O O . LYS A 1 220 ? 21.688 29.484 19.234 1 96.12 220 LYS A O 1
ATOM 1819 N N . GLN A 1 221 ? 23.109 28.547 20.719 1 95.81 221 GLN A N 1
ATOM 1820 C CA . GLN A 1 221 ? 24.172 28.297 19.75 1 95.81 221 GLN A CA 1
ATOM 1821 C C . GLN A 1 221 ? 23.75 27.219 18.75 1 95.81 221 GLN A C 1
ATOM 1823 O O . GLN A 1 221 ? 23.953 27.375 17.547 1 95.81 221 GLN A O 1
ATOM 1828 N N . LEU A 1 222 ? 23.156 26.203 19.25 1 96.25 222 LEU A N 1
ATOM 1829 C CA . LEU A 1 222 ? 22.719 25.094 18.391 1 96.25 222 LEU A CA 1
ATOM 1830 C C . LEU A 1 222 ? 21.672 25.562 17.391 1 96.25 222 LEU A C 1
ATOM 1832 O O . LEU A 1 222 ? 21.641 25.094 16.25 1 96.25 222 LEU A O 1
ATOM 1836 N N . LEU A 1 223 ? 20.844 26.469 17.766 1 96.44 223 LEU A N 1
ATOM 1837 C CA . LEU A 1 223 ? 19.75 26.938 16.938 1 96.44 223 LEU A CA 1
ATOM 1838 C C . LEU A 1 223 ? 20.219 28.047 15.992 1 96.44 223 LEU A C 1
ATOM 1840 O O . LEU A 1 223 ? 19.516 28.375 15.031 1 96.44 223 LEU A O 1
ATOM 1844 N N . GLY A 1 224 ? 21.328 28.609 16.281 1 95.12 224 GLY A N 1
ATOM 1845 C CA . GLY A 1 224 ? 21.859 29.672 15.445 1 95.12 224 GLY A CA 1
ATOM 1846 C C . GLY A 1 224 ? 21.062 30.969 15.547 1 95.12 224 GLY A C 1
ATOM 1847 O O . GLY A 1 224 ? 20.797 31.625 14.539 1 95.12 224 GLY A O 1
ATOM 1848 N N . VAL A 1 225 ? 20.625 31.344 16.75 1 94.69 225 VAL A N 1
ATOM 1849 C CA . VAL A 1 225 ? 19.844 32.562 16.984 1 94.69 225 VAL A CA 1
ATOM 1850 C C . VAL A 1 225 ? 20.719 33.781 16.766 1 94.69 225 VAL A C 1
ATOM 1852 O O . VAL A 1 225 ? 21.812 33.875 17.328 1 94.69 225 VAL A O 1
ATOM 1855 N N . SER A 1 226 ? 20.266 34.656 16.016 1 91.62 226 SER A N 1
ATOM 1856 C CA . SER A 1 226 ? 21.031 35.875 15.75 1 91.62 226 SER A CA 1
ATOM 1857 C C . SER A 1 226 ? 20.969 36.844 16.938 1 91.62 226 SER A C 1
ATOM 1859 O O . SER A 1 226 ? 20.062 36.75 17.766 1 91.62 226 SER A O 1
ATOM 1861 N N . ASP A 1 227 ? 21.844 37.812 16.922 1 91.25 227 ASP A N 1
ATOM 1862 C CA . ASP A 1 227 ? 21.922 38.781 18.016 1 91.25 227 ASP A CA 1
ATOM 1863 C C . ASP A 1 227 ? 20.672 39.625 18.078 1 91.25 227 ASP A C 1
ATOM 1865 O O . ASP A 1 227 ? 20.203 39.969 19.172 1 91.25 227 ASP A O 1
ATOM 1869 N N . ASN A 1 228 ? 20.172 39.906 16.922 1 91.38 228 ASN A N 1
ATOM 1870 C CA . ASN A 1 228 ? 19.016 40.812 16.859 1 91.38 228 ASN A CA 1
ATOM 1871 C C . ASN A 1 228 ? 17.766 40.125 17.406 1 91.38 228 ASN A C 1
ATOM 1873 O O . ASN A 1 228 ? 16.781 40.781 17.766 1 91.38 228 ASN A O 1
ATOM 1877 N N . GLN A 1 229 ? 17.766 38.812 17.516 1 92.69 229 GLN A N 1
ATOM 1878 C CA . GLN A 1 229 ? 16.594 38.062 17.969 1 92.69 229 GLN A CA 1
ATOM 1879 C C . GLN A 1 229 ? 16.797 37.562 19.406 1 92.69 229 GLN A C 1
ATOM 1881 O O . GLN A 1 229 ? 15.875 37 20 1 92.69 229 GLN A O 1
ATOM 1886 N N . GLU A 1 230 ? 17.938 37.75 19.969 1 93.94 230 GLU A N 1
ATOM 1887 C CA . GLU A 1 230 ? 18.297 37.125 21.234 1 93.94 230 GLU A CA 1
ATOM 1888 C C . GLU A 1 230 ? 17.406 37.625 22.375 1 93.94 230 GLU A C 1
ATOM 1890 O O . GLU A 1 230 ? 17.016 36.875 23.25 1 93.94 230 GLU A O 1
ATOM 1895 N N . GLU A 1 231 ? 17.156 38.938 22.375 1 95.25 231 GLU A N 1
ATOM 1896 C CA . GLU A 1 231 ? 16.328 39.5 23.438 1 95.25 231 GLU A CA 1
ATOM 1897 C C . GLU A 1 231 ? 14.953 38.844 23.484 1 95.25 231 GLU A C 1
ATOM 1899 O O . GLU A 1 231 ? 14.461 38.5 24.562 1 95.25 231 GLU A O 1
ATOM 1904 N N . LEU A 1 232 ? 14.383 38.688 22.328 1 96.19 232 LEU A N 1
ATOM 1905 C CA . LEU A 1 232 ? 13.094 38 22.25 1 96.19 232 LEU A CA 1
ATOM 1906 C C . LEU A 1 232 ? 13.227 36.531 22.609 1 96.19 232 LEU A C 1
ATOM 1908 O O . LEU A 1 232 ? 12.391 35.969 23.328 1 96.19 232 LEU A O 1
ATOM 1912 N N . PHE A 1 233 ? 14.305 35.906 22.156 1 96.94 233 PHE A N 1
ATOM 1913 C CA . PHE A 1 233 ? 14.539 34.5 22.391 1 96.94 233 PHE A CA 1
ATOM 1914 C C . PHE A 1 233 ? 14.664 34.188 23.875 1 96.94 233 PHE A C 1
ATOM 1916 O O . PHE A 1 233 ? 14.156 33.188 24.359 1 96.94 233 PHE A O 1
ATOM 1923 N N . LYS A 1 234 ? 15.195 35.031 24.531 1 96.38 234 LYS A N 1
ATOM 1924 C CA . LYS A 1 234 ? 15.383 34.875 25.969 1 96.38 234 LYS A CA 1
ATOM 1925 C C . LYS A 1 234 ? 14.039 34.812 26.688 1 96.38 234 LYS A C 1
ATOM 1927 O O . LYS A 1 234 ? 13.906 34.125 27.719 1 96.38 234 LYS A O 1
ATOM 1932 N N . GLN A 1 235 ? 13.102 35.469 26.156 1 96.56 235 GLN A N 1
ATOM 1933 C CA . GLN A 1 235 ? 11.789 35.531 26.797 1 96.56 235 GLN A CA 1
ATOM 1934 C C . GLN A 1 235 ? 11.07 34.188 26.719 1 96.56 235 GLN A C 1
ATOM 1936 O O . GLN A 1 235 ? 10.078 33.969 27.422 1 96.56 235 GLN A O 1
ATOM 1941 N N . PHE A 1 236 ? 11.539 33.312 25.922 1 97.62 236 PHE A N 1
ATOM 1942 C CA . PHE A 1 236 ? 10.875 32.031 25.734 1 97.62 236 PHE A CA 1
ATOM 1943 C C . PHE A 1 236 ? 11.219 31.078 26.859 1 97.62 236 PHE A C 1
ATOM 1945 O O . PHE A 1 236 ? 10.695 29.969 26.922 1 97.62 236 PHE A O 1
ATOM 1952 N N . PHE A 1 237 ? 12.062 31.484 27.75 1 97.38 237 PHE A N 1
ATOM 1953 C CA . PHE A 1 237 ? 12.586 30.578 28.766 1 97.38 237 PHE A CA 1
ATOM 1954 C C . PHE A 1 237 ? 12.211 31.047 30.172 1 97.38 237 PHE A C 1
ATOM 1956 O O . PHE A 1 237 ? 11.844 32.219 30.359 1 97.38 237 PHE A O 1
ATOM 1963 N N . THR A 1 238 ? 12.227 30.109 31.062 1 96.31 238 THR A N 1
ATOM 1964 C CA . THR A 1 238 ? 11.875 30.375 32.438 1 96.31 238 THR A CA 1
ATOM 1965 C C . THR A 1 238 ? 12.656 29.469 33.375 1 96.31 238 THR A C 1
ATOM 1967 O O . THR A 1 238 ? 13.18 28.438 32.969 1 96.31 238 THR A O 1
ATOM 1970 N N . LYS A 1 239 ? 12.773 29.844 34.594 1 95.94 239 LYS A N 1
ATOM 1971 C CA . LYS A 1 239 ? 13.414 29.031 35.594 1 95.94 239 LYS A CA 1
ATOM 1972 C C . LYS A 1 239 ? 12.391 28.188 36.375 1 95.94 239 LYS A C 1
ATOM 1974 O O . LYS A 1 239 ? 12.758 27.266 37.094 1 95.94 239 LYS A O 1
ATOM 1979 N N . GLU A 1 240 ? 11.18 28.484 36.094 1 93.75 240 GLU A N 1
ATOM 1980 C CA . GLU A 1 240 ? 10.117 27.75 36.781 1 93.75 240 GLU A CA 1
ATOM 1981 C C . GLU A 1 240 ? 9.898 26.375 36.125 1 93.75 240 GLU A C 1
ATOM 1983 O O . GLU A 1 240 ? 9.672 26.281 34.938 1 93.75 240 GLU A O 1
ATOM 1988 N N . ALA A 1 241 ? 9.906 25.375 36.938 1 92.31 241 ALA A N 1
ATOM 1989 C CA . ALA A 1 241 ? 9.68 24.016 36.438 1 92.31 241 ALA A CA 1
ATOM 1990 C C . ALA A 1 241 ? 8.219 23.812 36.031 1 92.31 241 ALA A C 1
ATOM 1992 O O . ALA A 1 241 ? 7.312 24.328 36.688 1 92.31 241 ALA A O 1
ATOM 1993 N N . PRO A 1 242 ? 8 23.078 34.969 1 91.19 242 PRO A N 1
ATOM 1994 C CA . PRO A 1 242 ? 6.621 22.75 34.594 1 91.19 242 PRO A CA 1
ATOM 1995 C C . PRO A 1 242 ? 5.953 21.812 35.594 1 91.19 242 PRO A C 1
ATOM 1997 O O . PRO A 1 242 ? 6.637 21.156 36.375 1 91.19 242 PRO A O 1
ATOM 2000 N N . PRO A 1 243 ? 4.617 21.781 35.531 1 87.62 243 PRO A N 1
ATOM 2001 C CA . PRO A 1 243 ? 3.936 20.781 36.344 1 87.62 243 PRO A CA 1
ATOM 2002 C C . PRO A 1 243 ? 4.309 19.344 35.969 1 87.62 243 PRO A C 1
ATOM 2004 O O . PRO A 1 243 ? 4.523 19.062 34.781 1 87.62 243 PRO A O 1
ATOM 2007 N N . LYS A 1 244 ? 4.297 18.516 36.938 1 83.12 244 LYS A N 1
ATOM 2008 C CA . LYS A 1 244 ? 4.656 17.109 36.688 1 83.12 244 LYS A CA 1
ATOM 2009 C C . LYS A 1 244 ? 3.439 16.312 36.219 1 83.12 244 LYS A C 1
ATOM 2011 O O . LYS A 1 244 ? 2.344 16.484 36.75 1 83.12 244 LYS A O 1
ATOM 2016 N N . PHE A 1 245 ? 3.682 15.555 35.188 1 87.88 245 PHE A N 1
ATOM 2017 C CA . PHE A 1 245 ? 2.664 14.617 34.719 1 87.88 245 PHE A CA 1
ATOM 2018 C C . PHE A 1 245 ? 2.543 13.43 35.656 1 87.88 245 PHE A C 1
ATOM 2020 O O . PHE A 1 245 ? 3.547 12.93 36.156 1 87.88 245 PHE A O 1
ATOM 2027 N N . THR A 1 246 ? 1.351 13.039 35.938 1 87.31 246 THR A N 1
ATOM 2028 C CA . THR A 1 246 ? 1.112 11.836 36.719 1 87.31 246 THR A CA 1
ATOM 2029 C C . THR A 1 246 ? 0.562 10.719 35.844 1 87.31 246 THR A C 1
ATOM 2031 O O . THR A 1 246 ? -0.541 10.828 35.312 1 87.31 246 THR A O 1
ATOM 2034 N N . LYS A 1 247 ? 1.28 9.695 35.75 1 89.38 247 LYS A N 1
ATOM 2035 C CA . LYS A 1 247 ? 0.874 8.547 34.969 1 89.38 247 LYS A CA 1
ATOM 2036 C C . LYS A 1 247 ? -0.368 7.883 35.531 1 89.38 247 LYS A C 1
ATOM 2038 O O . LYS A 1 247 ? -0.516 7.793 36.75 1 89.38 247 LYS A O 1
ATOM 2043 N N . TYR A 1 248 ? -1.204 7.422 34.656 1 92.69 248 TYR A N 1
ATOM 2044 C CA . TYR A 1 248 ? -2.377 6.68 35.125 1 92.69 248 TYR A CA 1
ATOM 2045 C C . TYR A 1 248 ? -1.97 5.375 35.812 1 92.69 248 TYR A C 1
ATOM 2047 O O . TYR A 1 248 ? -1.229 4.574 35.219 1 92.69 248 TYR A O 1
ATOM 2055 N N . SER A 1 249 ? -2.434 5.18 37 1 92.19 249 SER A N 1
ATOM 2056 C CA . SER A 1 249 ? -2.033 4 37.781 1 92.19 249 SER A CA 1
ATOM 2057 C C . SER A 1 249 ? -3.238 3.137 38.125 1 92.19 249 SER A C 1
ATOM 2059 O O . SER A 1 249 ? -3.113 2.172 38.875 1 92.19 249 SER A O 1
ATOM 2061 N N . GLY A 1 250 ? -4.332 3.49 37.625 1 91.38 250 GLY A N 1
ATOM 2062 C CA . GLY A 1 250 ? -5.527 2.711 37.906 1 91.38 250 GLY A CA 1
ATOM 2063 C C . GLY A 1 250 ? -5.555 1.379 37.188 1 91.38 250 GLY A C 1
ATOM 2064 O O . GLY A 1 250 ? -4.719 1.122 36.312 1 91.38 250 GLY A O 1
ATOM 2065 N N . SER A 1 251 ? -6.508 0.512 37.562 1 91 251 SER A N 1
ATOM 2066 C CA . SER A 1 251 ? -6.629 -0.814 36.969 1 91 251 SER A CA 1
ATOM 2067 C C . SER A 1 251 ? -7.457 -0.773 35.688 1 91 251 SER A C 1
ATOM 2069 O O . SER A 1 251 ? -7.441 -1.723 34.906 1 91 251 SER A O 1
ATOM 2071 N N . GLY A 1 252 ? -8.125 0.289 35.406 1 93.88 252 GLY A N 1
ATOM 2072 C CA . GLY A 1 252 ? -8.969 0.41 34.25 1 93.88 252 GLY A CA 1
ATOM 2073 C C . GLY A 1 252 ? -8.297 1.126 33.094 1 93.88 252 GLY A C 1
ATOM 2074 O O . GLY A 1 252 ? -7.129 0.863 32.781 1 93.88 252 GLY A O 1
ATOM 2075 N N . VAL A 1 253 ? -9.117 1.854 32.406 1 96.5 253 VAL A N 1
ATOM 2076 C CA . VAL A 1 253 ? -8.68 2.648 31.25 1 96.5 253 VAL A CA 1
ATOM 2077 C C . VAL A 1 253 ? -9.133 4.094 31.422 1 96.5 253 VAL A C 1
ATOM 2079 O O . VAL A 1 253 ? -10.234 4.352 31.906 1 96.5 253 VAL A O 1
ATOM 2082 N N . ARG A 1 254 ? -8.258 4.969 31.094 1 96.88 254 ARG A N 1
ATOM 2083 C CA . ARG A 1 254 ? -8.602 6.391 31.094 1 96.88 254 ARG A CA 1
ATOM 2084 C C . ARG A 1 254 ? -8.43 7 29.719 1 96.88 254 ARG A C 1
ATOM 2086 O O . ARG A 1 254 ? -7.438 6.734 29.031 1 96.88 254 ARG A O 1
ATOM 2093 N N . THR A 1 255 ? -9.445 7.688 29.297 1 97.62 255 THR A N 1
ATOM 2094 C CA . THR A 1 255 ? -9.305 8.5 28.094 1 97.62 255 THR A CA 1
ATOM 2095 C C . THR A 1 255 ? -9.352 9.984 28.422 1 97.62 255 THR A C 1
ATOM 2097 O O . THR A 1 255 ? -10.117 10.406 29.297 1 97.62 255 THR A O 1
ATOM 2100 N N . ARG A 1 256 ? -8.516 10.703 27.828 1 97.88 256 ARG A N 1
ATOM 2101 C CA . ARG A 1 256 ? -8.508 12.156 27.953 1 97.88 256 ARG A CA 1
ATOM 2102 C C . ARG A 1 256 ? -8.648 12.828 26.578 1 97.88 256 ARG A C 1
ATOM 2104 O O . ARG A 1 256 ? -7.852 12.578 25.672 1 97.88 256 ARG A O 1
ATOM 2111 N N . TYR A 1 257 ? -9.703 13.594 26.516 1 98.12 257 TYR A N 1
ATOM 2112 C CA . TYR A 1 257 ? -9.984 14.359 25.297 1 98.12 257 TYR A CA 1
ATOM 2113 C C . TYR A 1 257 ? -9.242 15.688 25.312 1 98.12 257 TYR A C 1
ATOM 2115 O O . TYR A 1 257 ? -9.445 16.5 26.219 1 98.12 257 TYR A O 1
ATOM 2123 N N . PHE A 1 258 ? -8.367 15.992 24.25 1 97.69 258 PHE A N 1
ATOM 2124 C CA . PHE A 1 258 ? -7.516 17.172 24.188 1 97.69 258 PHE A CA 1
ATOM 2125 C C . PHE A 1 258 ? -8.117 18.234 23.266 1 97.69 258 PHE A C 1
ATOM 2127 O O . PHE A 1 258 ? -7.539 19.297 23.078 1 97.69 258 PHE A O 1
ATOM 2134 N N . GLY A 1 259 ? -9.266 17.922 22.75 1 95.19 259 GLY A N 1
ATOM 2135 C CA . GLY A 1 259 ? -9.891 18.781 21.75 1 95.19 259 GLY A CA 1
ATOM 2136 C C . GLY A 1 259 ? -9.828 18.219 20.344 1 95.19 259 GLY A C 1
ATOM 2137 O O . GLY A 1 259 ? -8.953 17.406 20.047 1 95.19 259 GLY A O 1
ATOM 2138 N N . HIS A 1 260 ? -10.828 18.562 19.547 1 95.19 260 HIS A N 1
ATOM 2139 C CA . HIS A 1 260 ? -10.906 18.172 18.156 1 95.19 260 HIS A CA 1
ATOM 2140 C C . HIS A 1 260 ? -10.875 16.656 18 1 95.19 260 HIS A C 1
ATOM 2142 O O . HIS A 1 260 ? -11.75 15.953 18.516 1 95.19 260 HIS A O 1
ATOM 2148 N N . ALA A 1 261 ? -9.766 16.141 17.406 1 96.81 261 ALA A N 1
ATOM 2149 C CA . ALA A 1 261 ? -9.719 14.695 17.156 1 96.81 261 ALA A CA 1
ATOM 2150 C C . ALA A 1 261 ? -8.68 14.016 18.047 1 96.81 261 ALA A C 1
ATOM 2152 O O . ALA A 1 261 ? -8.43 12.82 17.906 1 96.81 261 ALA A O 1
ATOM 2153 N N . CYS A 1 262 ? -8.164 14.719 19.031 1 98.12 262 CYS A N 1
ATOM 2154 C CA . CYS A 1 262 ? -7.047 14.219 19.828 1 98.12 262 CYS A CA 1
ATOM 2155 C C . CYS A 1 262 ? -7.539 13.57 21.109 1 98.12 262 CYS A C 1
ATOM 2157 O O . CYS A 1 262 ? -8.164 14.234 21.938 1 98.12 262 CYS A O 1
ATOM 2159 N N . VAL A 1 263 ? -7.27 12.297 21.281 1 98.62 263 VAL A N 1
ATOM 2160 C CA . VAL A 1 263 ? -7.633 11.555 22.484 1 98.62 263 VAL A CA 1
ATOM 2161 C C . VAL A 1 263 ? -6.438 10.734 22.969 1 98.62 263 VAL A C 1
ATOM 2163 O O . VAL A 1 263 ? -5.785 10.047 22.172 1 98.62 263 VAL A O 1
ATOM 2166 N N . LEU A 1 264 ? -6.129 10.828 24.219 1 98.44 264 LEU A N 1
ATOM 2167 C CA . LEU A 1 264 ? -5.129 9.992 24.875 1 98.44 264 LEU A CA 1
ATOM 2168 C C . LEU A 1 264 ? -5.789 8.828 25.609 1 98.44 264 LEU A C 1
ATOM 2170 O O . LEU A 1 264 ? -6.66 9.031 26.453 1 98.44 264 LEU A O 1
ATOM 2174 N N . VAL A 1 265 ? -5.465 7.648 25.219 1 98.31 265 VAL A N 1
ATOM 2175 C CA . VAL A 1 265 ? -5.898 6.434 25.891 1 98.31 265 VAL A CA 1
ATOM 2176 C C . VAL A 1 265 ? -4.773 5.902 26.781 1 98.31 265 VAL A C 1
ATOM 2178 O O . VAL A 1 265 ? -3.656 5.68 26.297 1 98.31 265 VAL A O 1
ATOM 2181 N N . GLU A 1 266 ? -5.078 5.648 28.078 1 97.31 266 GLU A N 1
ATOM 2182 C CA . GLU A 1 266 ? -4.043 5.199 29.016 1 97.31 266 GLU A CA 1
ATOM 2183 C C . GLU A 1 266 ? -4.512 4.004 29.828 1 97.31 266 GLU A C 1
ATOM 2185 O O . GLU A 1 266 ? -5.656 3.965 30.281 1 97.31 266 GLU A O 1
ATOM 2190 N N . THR A 1 267 ? -3.693 3.014 29.859 1 96.12 267 THR A N 1
ATOM 2191 C CA . THR A 1 267 ? -3.717 2.006 30.906 1 96.12 267 THR A CA 1
ATOM 2192 C C . THR A 1 267 ? -2.514 2.164 31.844 1 96.12 267 THR A C 1
ATOM 2194 O O . THR A 1 267 ? -1.706 3.078 31.656 1 96.12 267 THR A O 1
ATOM 2197 N N . ASN A 1 268 ? -2.459 1.298 32.844 1 93.88 268 ASN A N 1
ATOM 2198 C CA . ASN A 1 268 ? -1.284 1.354 33.688 1 93.88 268 ASN A CA 1
ATOM 2199 C C . ASN A 1 268 ? -0.025 0.903 32.969 1 93.88 268 ASN A C 1
ATOM 2201 O O . ASN A 1 268 ? 1.09 1.119 33.438 1 93.88 268 ASN A O 1
ATOM 2205 N N . GLU A 1 269 ? -0.151 0.399 31.703 1 94.19 269 GLU A N 1
ATOM 2206 C CA . GLU A 1 269 ? 0.984 -0.185 31 1 94.19 269 GLU A CA 1
ATOM 2207 C C . GLU A 1 269 ? 1.369 0.657 29.781 1 94.19 269 GLU A C 1
ATOM 2209 O O . GLU A 1 269 ? 2.551 0.785 29.469 1 94.19 269 GLU A O 1
ATOM 2214 N N . ILE A 1 270 ? 0.328 1.222 29.109 1 96.25 270 ILE A N 1
ATOM 2215 C CA . ILE A 1 270 ? 0.649 1.85 27.828 1 96.25 270 ILE A CA 1
ATOM 2216 C C . ILE A 1 270 ? -0.137 3.15 27.688 1 96.25 270 ILE A C 1
ATOM 2218 O O . ILE A 1 270 ? -1.082 3.4 28.438 1 96.25 270 ILE A O 1
ATOM 2222 N N . SER A 1 271 ? 0.274 3.971 26.734 1 97.75 271 SER A N 1
ATOM 2223 C CA . SER A 1 271 ? -0.426 5.176 26.297 1 97.75 271 SER A CA 1
ATOM 2224 C C . SER A 1 271 ? -0.566 5.215 24.781 1 97.75 271 SER A C 1
ATOM 2226 O O . SER A 1 271 ? 0.374 4.883 24.062 1 97.75 271 SER A O 1
ATOM 2228 N N . ILE A 1 272 ? -1.747 5.523 24.297 1 98.44 272 ILE A N 1
ATOM 2229 C CA . ILE A 1 272 ? -2.059 5.668 22.875 1 98.44 272 ILE A CA 1
ATOM 2230 C C . ILE A 1 272 ? -2.617 7.062 22.609 1 98.44 272 ILE A C 1
ATOM 2232 O O . ILE A 1 272 ? -3.639 7.449 23.188 1 98.44 272 ILE A O 1
ATOM 2236 N N . LEU A 1 273 ? -1.945 7.812 21.797 1 98.75 273 LEU A N 1
ATOM 2237 C CA . LEU A 1 273 ? -2.4 9.148 21.422 1 98.75 273 LEU A CA 1
ATOM 2238 C C . LEU A 1 273 ? -2.91 9.164 19.984 1 98.75 273 LEU A C 1
ATOM 2240 O O . LEU A 1 273 ? -2.162 8.859 19.047 1 98.75 273 LEU A O 1
ATOM 2244 N N . VAL A 1 274 ? -4.203 9.555 19.781 1 98.75 274 VAL A N 1
ATOM 2245 C CA . VAL A 1 274 ? -4.82 9.531 18.453 1 98.75 274 VAL A CA 1
ATOM 2246 C C . VAL A 1 274 ? -4.891 10.945 17.891 1 98.75 274 VAL A C 1
ATOM 2248 O O . VAL A 1 274 ? -5.41 11.852 18.531 1 98.75 274 VAL A O 1
ATOM 2251 N N . ASP A 1 275 ? -4.34 11.188 16.688 1 98.31 275 ASP A N 1
ATOM 2252 C CA . ASP A 1 275 ? -4.387 12.445 15.953 1 98.31 275 ASP A CA 1
ATOM 2253 C C . ASP A 1 275 ? -3.965 13.625 16.828 1 98.31 275 ASP A C 1
ATOM 2255 O O . ASP A 1 275 ? -4.773 14.5 17.141 1 98.31 275 ASP A O 1
ATOM 2259 N N . PRO A 1 276 ? -2.715 13.766 17.094 1 97.56 276 PRO A N 1
ATOM 2260 C CA . PRO A 1 276 ? -2.225 14.742 18.078 1 97.56 276 PRO A CA 1
ATOM 2261 C C . PRO A 1 276 ? -2.354 16.188 17.594 1 97.56 276 PRO A C 1
ATOM 2263 O O . PRO A 1 276 ? -1.521 16.656 16.812 1 97.56 276 PRO A O 1
ATOM 2266 N N . VAL A 1 277 ? -3.332 16.844 18.062 1 94.88 277 VAL A N 1
ATOM 2267 C CA . VAL A 1 277 ? -3.535 18.281 18 1 94.88 277 VAL A CA 1
ATOM 2268 C C . VAL A 1 277 ? -3.604 18.859 19.422 1 94.88 277 VAL A C 1
ATOM 2270 O O . VAL A 1 277 ? -4.629 18.734 20.094 1 94.88 277 VAL A O 1
ATOM 2273 N N . ILE A 1 278 ? -2.562 19.531 19.812 1 94.44 278 ILE A N 1
ATOM 2274 C CA . ILE A 1 278 ? -2.422 19.891 21.234 1 94.44 278 ILE A CA 1
ATOM 2275 C C . ILE A 1 278 ? -2.316 21.406 21.375 1 94.44 278 ILE A C 1
ATOM 2277 O O . ILE A 1 278 ? -1.576 22.047 20.641 1 94.44 278 ILE A O 1
ATOM 2281 N N . SER A 1 279 ? -3.066 21.906 22.328 1 93 279 SER A N 1
ATOM 2282 C CA . SER A 1 279 ? -3.062 23.328 22.609 1 93 279 SER A CA 1
ATOM 2283 C C . SER A 1 279 ? -1.93 23.703 23.547 1 93 279 SER A C 1
ATOM 2285 O O . SER A 1 279 ? -1.155 22.844 23.969 1 93 279 SER A O 1
ATOM 2287 N N . TYR A 1 280 ? -1.844 25 23.844 1 92.06 280 TYR A N 1
ATOM 2288 C CA . TYR A 1 280 ? -0.764 25.531 24.656 1 92.06 280 TYR A CA 1
ATOM 2289 C C . TYR A 1 280 ? -1.297 26.078 25.984 1 92.06 280 TYR A C 1
ATOM 2291 O O . TYR A 1 280 ? -2.48 26.406 26.094 1 92.06 280 TYR A O 1
ATOM 2299 N N . ASP A 1 281 ? -0.448 26.094 26.984 1 85.81 281 ASP A N 1
ATOM 2300 C CA . ASP A 1 281 ? -0.732 26.656 28.297 1 85.81 281 ASP A CA 1
ATOM 2301 C C . ASP A 1 281 ? 0.15 27.875 28.578 1 85.81 281 ASP A C 1
ATOM 2303 O O . ASP A 1 281 ? 1 28.219 27.75 1 85.81 281 ASP A O 1
ATOM 2307 N N . GLY A 1 282 ? -0.226 28.531 29.656 1 79.62 282 GLY A N 1
ATOM 2308 C CA . GLY A 1 282 ? 0.645 29.625 30.062 1 79.62 282 GLY A CA 1
ATOM 2309 C C . GLY A 1 282 ? 0.075 31 29.75 1 79.62 282 GLY A C 1
ATOM 2310 O O . GLY A 1 282 ? 0.802 32 29.766 1 79.62 282 GLY A O 1
ATOM 2311 N N . TYR A 1 283 ? -1.201 31.016 29.281 1 82.25 283 TYR A N 1
ATOM 2312 C CA . TYR A 1 283 ? -1.922 32.25 29.062 1 82.25 283 TYR A CA 1
ATOM 2313 C C . TYR A 1 283 ? -3.385 32.125 29.469 1 82.25 283 TYR A C 1
ATOM 2315 O O . TYR A 1 283 ? -3.85 31.016 29.781 1 82.25 283 TYR A O 1
ATOM 2323 N N . GLU A 1 284 ? -4.031 33.219 29.594 1 80.5 284 GLU A N 1
ATOM 2324 C CA . GLU A 1 284 ? -5.422 33.188 30.047 1 80.5 284 GLU A CA 1
ATOM 2325 C C . GLU A 1 284 ? -6.301 32.438 29.062 1 80.5 284 GLU A C 1
ATOM 2327 O O . GLU A 1 284 ? -6.254 32.656 27.859 1 80.5 284 GLU A O 1
ATOM 2332 N N . LYS A 1 285 ? -7.055 31.453 29.781 1 82.69 285 LYS A N 1
ATOM 2333 C CA . LYS A 1 285 ? -7.895 30.578 28.969 1 82.69 285 LYS A CA 1
ATOM 2334 C C . LYS A 1 285 ? -9.352 30.641 29.406 1 82.69 285 LYS A C 1
ATOM 2336 O O . LYS A 1 285 ? -9.641 30.656 30.609 1 82.69 285 LYS A O 1
ATOM 2341 N N . GLU A 1 286 ? -10.172 30.766 28.391 1 86.38 286 GLU A N 1
ATOM 2342 C CA . GLU A 1 286 ? -11.602 30.766 28.672 1 86.38 286 GLU A CA 1
ATOM 2343 C C . GLU A 1 286 ? -12.148 29.344 28.766 1 86.38 286 GLU A C 1
ATOM 2345 O O . GLU A 1 286 ? -13.125 29.094 29.469 1 86.38 286 GLU A O 1
ATOM 2350 N N . VAL A 1 287 ? -11.555 28.438 28.062 1 93.62 287 VAL A N 1
ATOM 2351 C CA . VAL A 1 287 ? -11.984 27.047 28.016 1 93.62 287 VAL A CA 1
ATOM 2352 C C . VAL A 1 287 ? -10.883 26.141 28.562 1 93.62 287 VAL A C 1
ATOM 2354 O O . VAL A 1 287 ? -9.734 26.203 28.125 1 93.62 287 VAL A O 1
ATOM 2357 N N . ASN A 1 288 ? -11.25 25.359 29.547 1 94.25 288 ASN A N 1
ATOM 2358 C CA . ASN A 1 288 ? -10.289 24.391 30.078 1 94.25 288 ASN A CA 1
ATOM 2359 C C . ASN A 1 288 ? -9.859 23.391 29 1 94.25 288 ASN A C 1
ATOM 2361 O O . ASN A 1 288 ? -10.672 22.969 28.188 1 94.25 288 ASN A O 1
ATOM 2365 N N . ARG A 1 289 ? -8.586 23.047 29 1 95.56 289 ARG A N 1
ATOM 2366 C CA . ARG A 1 289 ? -8.055 22.156 27.984 1 95.56 289 ARG A CA 1
ATOM 2367 C C . ARG A 1 289 ? -6.836 21.406 28.484 1 95.56 289 ARG A C 1
ATOM 2369 O O . ARG A 1 289 ? -6.172 21.844 29.438 1 95.56 289 ARG A O 1
ATOM 2376 N N . TYR A 1 290 ? -6.609 20.281 27.969 1 95.44 290 TYR A N 1
ATOM 2377 C CA . TYR A 1 290 ? -5.352 19.578 28.172 1 95.44 290 TYR A CA 1
ATOM 2378 C C . TYR A 1 290 ? -4.273 20.094 27.234 1 95.44 290 TYR A C 1
ATOM 2380 O O . TYR A 1 290 ? -4.574 20.531 26.125 1 95.44 290 TYR A O 1
ATOM 2388 N N . THR A 1 291 ? -3.074 20.047 27.688 1 94.31 291 THR A N 1
ATOM 2389 C CA . THR A 1 291 ? -1.929 20.516 26.922 1 94.31 291 THR A CA 1
ATOM 2390 C C . THR A 1 291 ? -0.788 19.5 26.969 1 94.31 291 THR A C 1
ATOM 2392 O O . THR A 1 291 ? -0.99 18.359 27.359 1 94.31 291 THR A O 1
ATOM 2395 N N . ILE A 1 292 ? 0.378 19.938 26.547 1 92.5 292 ILE A N 1
ATOM 2396 C CA . ILE A 1 292 ? 1.546 19.062 26.469 1 92.5 292 ILE A CA 1
ATOM 2397 C C . ILE A 1 292 ? 1.938 18.609 27.875 1 92.5 292 ILE A C 1
ATOM 2399 O O . ILE A 1 292 ? 2.441 17.484 28.047 1 92.5 292 ILE A O 1
ATOM 2403 N N . SER A 1 293 ? 1.616 19.422 28.891 1 91.56 293 SER A N 1
ATOM 2404 C CA . SER A 1 293 ? 1.955 19.094 30.266 1 91.56 293 SER A CA 1
ATOM 2405 C C . SER A 1 293 ? 1.116 17.922 30.781 1 91.56 293 SER A C 1
ATOM 2407 O O . SER A 1 293 ? 1.436 17.328 31.812 1 91.56 293 SER A O 1
ATOM 2409 N N . ASP A 1 294 ? 0.104 17.609 30.016 1 95 294 ASP A N 1
ATOM 2410 C CA . ASP A 1 294 ? -0.798 16.547 30.422 1 95 294 ASP A CA 1
ATOM 2411 C C . ASP A 1 294 ? -0.474 15.242 29.688 1 95 294 ASP A C 1
ATOM 2413 O O . ASP A 1 294 ? -1.19 14.25 29.828 1 95 294 ASP A O 1
ATOM 2417 N N . LEU A 1 295 ? 0.572 15.227 28.922 1 96.06 295 LEU A N 1
ATOM 2418 C CA . LEU A 1 295 ? 1.005 14.031 28.203 1 96.06 295 LEU A CA 1
ATOM 2419 C C . LEU A 1 295 ? 2.064 13.273 29 1 96.06 295 LEU A C 1
ATOM 2421 O O . LEU A 1 295 ? 2.822 13.875 29.766 1 96.06 295 LEU A O 1
ATOM 2425 N N . PRO A 1 296 ? 2.125 11.977 28.828 1 95.44 296 PRO A N 1
ATOM 2426 C CA . PRO A 1 296 ? 3.195 11.219 29.484 1 95.44 296 PRO A CA 1
ATOM 2427 C C . PRO A 1 296 ? 4.574 11.523 28.891 1 95.44 296 PRO A C 1
ATOM 2429 O O . PRO A 1 296 ? 4.672 12.047 27.781 1 95.44 296 PRO A O 1
ATOM 2432 N N . ASP A 1 297 ? 5.617 11.133 29.625 1 92.44 297 ASP A N 1
ATOM 2433 C CA . ASP A 1 297 ? 6.992 11.336 29.188 1 92.44 297 ASP A CA 1
ATOM 2434 C C . ASP A 1 297 ? 7.293 10.547 27.922 1 92.44 297 ASP A C 1
ATOM 2436 O O . ASP A 1 297 ? 8.078 10.984 27.078 1 92.44 297 ASP A O 1
ATOM 2440 N N . GLN A 1 298 ? 6.641 9.406 27.922 1 95.44 298 GLN A N 1
ATOM 2441 C CA . GLN A 1 298 ? 6.754 8.562 26.734 1 95.44 298 GLN A CA 1
ATOM 2442 C C . GLN A 1 298 ? 5.379 8.141 26.219 1 95.44 298 GLN A C 1
ATOM 2444 O O . GLN A 1 298 ? 4.516 7.742 27.016 1 95.44 298 GLN A O 1
ATOM 2449 N N . ILE A 1 299 ? 5.215 8.32 24.969 1 98.12 299 ILE A N 1
ATOM 2450 C CA . ILE A 1 299 ? 3.986 7.887 24.312 1 98.12 299 ILE A CA 1
ATOM 2451 C C . ILE A 1 299 ? 4.246 6.602 23.531 1 98.12 299 ILE A C 1
ATOM 2453 O O . ILE A 1 299 ? 5.047 6.59 22.594 1 98.12 299 ILE A O 1
ATOM 2457 N N . ASP A 1 300 ? 3.578 5.535 23.875 1 98.38 300 ASP A N 1
ATOM 2458 C CA . ASP A 1 300 ? 3.865 4.23 23.281 1 98.38 300 ASP A CA 1
ATOM 2459 C C . ASP A 1 300 ? 3.434 4.18 21.812 1 98.38 300 ASP A C 1
ATOM 2461 O O . ASP A 1 300 ? 4.18 3.707 20.953 1 98.38 300 ASP A O 1
ATOM 2465 N N . TYR A 1 301 ? 2.219 4.688 21.531 1 98.56 301 TYR A N 1
ATOM 2466 C CA . TYR A 1 301 ? 1.681 4.633 20.172 1 98.56 301 TYR A CA 1
ATOM 2467 C C . TYR A 1 301 ? 0.988 5.941 19.812 1 98.56 301 TYR A C 1
ATOM 2469 O O . TYR A 1 301 ? 0.225 6.492 20.609 1 98.56 301 TYR A O 1
ATOM 2477 N N . VAL A 1 302 ? 1.269 6.465 18.703 1 98.81 302 VAL A N 1
ATOM 2478 C CA . VAL A 1 302 ? 0.514 7.547 18.078 1 98.81 302 VAL A CA 1
ATOM 2479 C C . VAL A 1 302 ? -0.216 7.02 16.844 1 98.81 302 VAL A C 1
ATOM 2481 O O . VAL A 1 302 ? 0.386 6.363 15.992 1 98.81 302 VAL A O 1
ATOM 2484 N N . LEU A 1 303 ? -1.484 7.211 16.781 1 98.75 303 LEU A N 1
ATOM 2485 C CA . LEU A 1 303 ? -2.279 6.793 15.625 1 98.75 303 LEU A CA 1
ATOM 2486 C C . LEU A 1 303 ? -2.693 7.996 14.789 1 98.75 303 LEU A C 1
ATOM 2488 O O . LEU A 1 303 ? -3.225 8.977 15.312 1 98.75 303 LEU A O 1
ATOM 2492 N N . ILE A 1 304 ? -2.438 7.953 13.516 1 98.75 304 ILE A N 1
ATOM 2493 C CA . ILE A 1 304 ? -2.881 8.961 12.562 1 98.75 304 ILE A CA 1
ATOM 2494 C C . ILE A 1 304 ? -4.008 8.398 11.703 1 98.75 304 ILE A C 1
ATOM 2496 O O . ILE A 1 304 ? -3.84 7.367 11.039 1 98.75 304 ILE A O 1
ATOM 2500 N N . THR A 1 305 ? -5.105 9.086 11.664 1 98.5 305 THR A N 1
ATOM 2501 C CA . THR A 1 305 ? -6.258 8.562 10.945 1 98.5 305 THR A CA 1
ATOM 2502 C C . THR A 1 305 ? -6.133 8.828 9.445 1 98.5 305 THR A C 1
ATOM 2504 O O . THR A 1 305 ? -6.379 7.941 8.633 1 98.5 305 THR A O 1
ATOM 2507 N N . HIS A 1 306 ? -5.777 10.102 9.07 1 97.69 306 HIS A N 1
ATOM 2508 C CA . HIS A 1 306 ? -5.668 10.469 7.664 1 97.69 306 HIS A CA 1
ATOM 2509 C C . HIS A 1 306 ? -4.828 11.727 7.48 1 97.69 306 HIS A C 1
ATOM 2511 O O . HIS A 1 306 ? -4.371 12.32 8.461 1 97.69 306 HIS A O 1
ATOM 2517 N N . ASN A 1 307 ? -4.676 12.148 6.27 1 96 307 ASN A N 1
ATOM 2518 C CA . ASN A 1 307 ? -3.609 13.07 5.902 1 96 307 ASN A CA 1
ATOM 2519 C C . ASN A 1 307 ? -4.105 14.516 5.855 1 96 307 ASN A C 1
ATOM 2521 O O . ASN A 1 307 ? -3.586 15.328 5.09 1 96 307 ASN A O 1
ATOM 2525 N N . HIS A 1 308 ? -5.043 14.961 6.633 1 95.69 308 HIS A N 1
ATOM 2526 C CA . HIS A 1 308 ? -5.461 16.359 6.699 1 95.69 308 HIS A CA 1
ATOM 2527 C C . HIS A 1 308 ? -4.625 17.141 7.707 1 95.69 308 HIS A C 1
ATOM 2529 O O . HIS A 1 308 ? -4.082 16.562 8.648 1 95.69 308 HIS A O 1
ATOM 2535 N N . GLN A 1 309 ? -4.543 18.391 7.547 1 93.62 309 GLN A N 1
ATOM 2536 C CA . GLN A 1 309 ? -3.67 19.266 8.328 1 93.62 309 GLN A CA 1
ATOM 2537 C C . GLN A 1 309 ? -4.121 19.328 9.789 1 93.62 309 GLN A C 1
ATOM 2539 O O . GLN A 1 309 ? -3.312 19.578 10.68 1 93.62 309 GLN A O 1
ATOM 2544 N N . ASP A 1 310 ? -5.406 19.094 9.992 1 94.19 310 ASP A N 1
ATOM 2545 C CA . ASP A 1 310 ? -5.902 19.172 11.359 1 94.19 310 ASP A CA 1
ATOM 2546 C C . ASP A 1 310 ? -5.828 17.797 12.039 1 94.19 310 ASP A C 1
ATOM 2548 O O . ASP A 1 310 ? -6.281 17.641 13.172 1 94.19 310 ASP A O 1
ATOM 2552 N N . HIS A 1 311 ? -5.207 16.812 11.43 1 96.38 311 HIS A N 1
ATOM 2553 C CA . HIS A 1 311 ? -4.949 15.516 12.031 1 96.38 311 HIS A CA 1
ATOM 2554 C C . HIS A 1 311 ? -3.457 15.211 12.07 1 96.38 311 HIS A C 1
ATOM 2556 O O . HIS A 1 311 ? -3.002 14.422 12.906 1 96.38 311 HIS A O 1
ATOM 2562 N N . ILE A 1 312 ? -2.756 15.82 11.148 1 97.12 312 ILE A N 1
ATOM 2563 C CA . ILE A 1 312 ? -1.297 15.773 11.141 1 97.12 312 ILE A CA 1
ATOM 2564 C C . ILE A 1 312 ? -0.739 17.188 11.328 1 97.12 312 ILE A C 1
ATOM 2566 O O . ILE A 1 312 ? -0.419 17.859 10.344 1 97.12 312 ILE A O 1
ATOM 2570 N N . LEU A 1 313 ? -0.607 17.531 12.508 1 96.5 313 LEU A N 1
ATOM 2571 C CA . LEU A 1 313 ? -0.015 18.828 12.812 1 96.5 313 LEU A CA 1
ATOM 2572 C C . LEU A 1 313 ? 1.483 18.703 13.062 1 96.5 313 LEU A C 1
ATOM 2574 O O . LEU A 1 313 ? 1.9 18.234 14.133 1 96.5 313 LEU A O 1
ATOM 2578 N N . LEU A 1 314 ? 2.262 19.172 12.125 1 96.94 314 LEU A N 1
ATOM 2579 C CA . LEU A 1 314 ? 3.709 19.047 12.266 1 96.94 314 LEU A CA 1
ATOM 2580 C C . LEU A 1 314 ? 4.207 19.828 13.477 1 96.94 314 LEU A C 1
ATOM 2582 O O . LEU A 1 314 ? 5.148 19.406 14.148 1 96.94 314 LEU A O 1
ATOM 2586 N N . GLU A 1 315 ? 3.562 20.922 13.75 1 94.44 315 GLU A N 1
ATOM 2587 C CA . GLU A 1 315 ? 3.854 21.734 14.93 1 94.44 315 GLU A CA 1
ATOM 2588 C C . GLU A 1 315 ? 3.842 20.875 16.203 1 94.44 315 GLU A C 1
ATOM 2590 O O . GLU A 1 315 ? 4.773 20.953 17 1 94.44 315 GLU A O 1
ATOM 2595 N N . THR A 1 316 ? 2.883 20.047 16.328 1 95.81 316 THR A N 1
ATOM 2596 C CA . THR A 1 316 ? 2.732 19.188 17.5 1 95.81 316 THR A CA 1
ATOM 2597 C C . THR A 1 316 ? 3.668 17.984 17.406 1 95.81 316 THR A C 1
ATOM 2599 O O . THR A 1 316 ? 4.352 17.656 18.375 1 95.81 316 THR A O 1
ATOM 2602 N N . LEU A 1 317 ? 3.746 17.422 16.297 1 97.94 317 LEU A N 1
ATOM 2603 C CA . LEU A 1 317 ? 4.477 16.156 16.125 1 97.94 317 LEU A CA 1
ATOM 2604 C C . LEU A 1 317 ? 5.98 16.391 16.266 1 97.94 317 LEU A C 1
ATOM 2606 O O . LEU A 1 317 ? 6.688 15.547 16.828 1 97.94 317 LEU A O 1
ATOM 2610 N N . LEU A 1 318 ? 6.473 17.5 15.789 1 97.38 318 LEU A N 1
ATOM 2611 C CA . LEU A 1 318 ? 7.898 17.781 15.914 1 97.38 318 LEU A CA 1
ATOM 2612 C C . LEU A 1 318 ? 8.273 18.016 17.375 1 97.38 318 LEU A C 1
ATOM 2614 O O . LEU A 1 318 ? 9.375 17.672 17.797 1 97.38 318 LEU A O 1
ATOM 2618 N N . GLN A 1 319 ? 7.355 18.609 18.125 1 95.81 319 GLN A N 1
ATOM 2619 C CA . GLN A 1 319 ? 7.594 18.828 19.547 1 95.81 319 GLN A CA 1
ATOM 2620 C C . GLN A 1 319 ? 7.633 17.5 20.312 1 95.81 319 GLN A C 1
ATOM 2622 O O . GLN A 1 319 ? 8.336 17.375 21.312 1 95.81 319 GLN A O 1
ATOM 2627 N N . LEU A 1 320 ? 6.91 16.531 19.766 1 97.38 320 LEU A N 1
ATOM 2628 C CA . LEU A 1 320 ? 6.723 15.281 20.5 1 97.38 320 LEU A CA 1
ATOM 2629 C C . LEU A 1 320 ? 7.637 14.188 19.969 1 97.38 320 LEU A C 1
ATOM 2631 O O . LEU A 1 320 ? 7.656 13.07 20.484 1 97.38 320 LEU A O 1
ATOM 2635 N N . ARG A 1 321 ? 8.391 14.438 18.922 1 98 321 ARG A N 1
ATOM 2636 C CA . ARG A 1 321 ? 9.141 13.43 18.188 1 98 321 ARG A CA 1
ATOM 2637 C C . ARG A 1 321 ? 10.023 12.609 19.125 1 98 321 ARG A C 1
ATOM 2639 O O . ARG A 1 321 ? 10.078 11.383 19.016 1 98 321 ARG A O 1
ATOM 2646 N N . HIS A 1 322 ? 10.648 13.25 20.156 1 97.19 322 HIS A N 1
ATOM 2647 C CA . HIS A 1 322 ? 11.578 12.586 21.062 1 97.19 322 HIS A CA 1
ATOM 2648 C C . HIS A 1 322 ? 10.836 11.727 22.078 1 97.19 322 HIS A C 1
ATOM 2650 O O . HIS A 1 322 ? 11.445 10.891 22.75 1 97.19 322 HIS A O 1
ATOM 2656 N N . ARG A 1 323 ? 9.461 11.852 22.125 1 97.12 323 ARG A N 1
ATOM 2657 C CA . ARG A 1 323 ? 8.664 11.156 23.125 1 97.12 323 ARG A CA 1
ATOM 2658 C C . ARG A 1 323 ? 7.938 9.969 22.531 1 97.12 323 ARG A C 1
ATOM 2660 O O . ARG A 1 323 ? 7.418 9.117 23.25 1 97.12 323 ARG A O 1
ATOM 2667 N N . ILE A 1 324 ? 7.883 9.836 21.25 1 98.44 324 ILE A N 1
ATOM 2668 C CA . ILE A 1 324 ? 7.016 8.875 20.594 1 98.44 324 ILE A CA 1
ATOM 2669 C C . ILE A 1 324 ? 7.793 7.594 20.297 1 98.44 324 ILE A C 1
ATOM 2671 O O . ILE A 1 324 ? 8.844 7.637 19.656 1 98.44 324 ILE A O 1
ATOM 2675 N N . LYS A 1 325 ? 7.254 6.453 20.703 1 98.31 325 LYS A N 1
ATOM 2676 C CA . LYS A 1 325 ? 7.914 5.18 20.438 1 98.31 325 LYS A CA 1
ATOM 2677 C C . LYS A 1 325 ? 7.547 4.66 19.047 1 98.31 325 LYS A C 1
ATOM 2679 O O . LYS A 1 325 ? 8.422 4.258 18.281 1 98.31 325 LYS A O 1
ATOM 2684 N N . HIS A 1 326 ? 6.203 4.656 18.719 1 98.31 326 HIS A N 1
ATOM 2685 C CA . HIS A 1 326 ? 5.73 4.176 17.422 1 98.31 326 HIS A CA 1
ATOM 2686 C C . HIS A 1 326 ? 4.633 5.074 16.875 1 98.31 326 HIS A C 1
ATOM 2688 O O . HIS A 1 326 ? 3.762 5.531 17.625 1 98.31 326 HIS A O 1
ATOM 2694 N N . ILE A 1 327 ? 4.707 5.371 15.641 1 98.62 327 ILE A N 1
ATOM 2695 C CA . ILE A 1 327 ? 3.629 6.062 14.938 1 98.62 327 ILE A CA 1
ATOM 2696 C C . ILE A 1 327 ? 2.977 5.113 13.93 1 98.62 327 ILE A C 1
ATOM 2698 O O . ILE A 1 327 ? 3.658 4.543 13.078 1 98.62 327 ILE A O 1
ATOM 2702 N N . ILE A 1 328 ? 1.728 4.859 14.047 1 98.62 328 ILE A N 1
ATOM 2703 C CA . ILE A 1 328 ? 0.966 4.008 13.133 1 98.62 328 ILE A CA 1
ATOM 2704 C C . ILE A 1 328 ? 0.172 4.875 12.164 1 98.62 328 ILE A C 1
ATOM 2706 O O . ILE A 1 328 ? -0.593 5.75 12.578 1 98.62 328 ILE A O 1
ATOM 2710 N N . VAL A 1 329 ? 0.396 4.703 10.891 1 98.62 329 VAL A N 1
ATOM 2711 C CA . VAL A 1 329 ? -0.239 5.516 9.859 1 98.62 329 VAL A CA 1
ATOM 2712 C C . VAL A 1 329 ? -0.883 4.613 8.812 1 98.62 329 VAL A C 1
ATOM 2714 O O . VAL A 1 329 ? -0.461 3.469 8.625 1 98.62 329 VAL A O 1
ATOM 2717 N N . PRO A 1 330 ? -1.918 5.117 8.156 1 98.06 330 PRO A N 1
ATOM 2718 C CA . PRO A 1 330 ? -2.467 4.34 7.039 1 98.06 330 PRO A CA 1
ATOM 2719 C C . PRO A 1 330 ? -1.528 4.293 5.836 1 98.06 330 PRO A C 1
ATOM 2721 O O . PRO A 1 330 ? -0.859 5.281 5.531 1 98.06 330 PRO A O 1
ATOM 2724 N N . SER A 1 331 ? -1.543 3.15 5.172 1 96.56 331 SER A N 1
ATOM 2725 C CA . SER A 1 331 ? -0.78 3.037 3.934 1 96.56 331 SER A CA 1
ATOM 2726 C C . SER A 1 331 ? -1.466 3.777 2.791 1 96.56 331 SER A C 1
ATOM 2728 O O . SER A 1 331 ? -2.668 4.039 2.848 1 96.56 331 SER A O 1
ATOM 2730 N N . SER A 1 332 ? -0.691 4.133 1.768 1 95.69 332 SER A N 1
ATOM 2731 C CA . SER A 1 332 ? -1.221 4.875 0.63 1 95.69 332 SER A CA 1
ATOM 2732 C C . SER A 1 332 ? -1.402 3.975 -0.585 1 95.69 332 SER A C 1
ATOM 2734 O O . SER A 1 332 ? -1.169 2.766 -0.508 1 95.69 332 SER A O 1
ATOM 2736 N N . GLY A 1 333 ? -1.877 4.551 -1.704 1 92.38 333 GLY A N 1
ATOM 2737 C CA . GLY A 1 333 ? -2.055 3.834 -2.957 1 92.38 333 GLY A CA 1
ATOM 2738 C C . GLY A 1 333 ? -0.78 3.738 -3.775 1 92.38 333 GLY A C 1
ATOM 2739 O O . GLY A 1 333 ? -0.789 3.207 -4.887 1 92.38 333 GLY A O 1
ATOM 2740 N N . LYS A 1 334 ? 0.302 4.246 -3.375 1 94.12 334 LYS A N 1
ATOM 2741 C CA . LYS A 1 334 ? 1.634 4.082 -3.951 1 94.12 334 LYS A CA 1
ATOM 2742 C C . LYS A 1 334 ? 1.813 4.965 -5.184 1 94.12 334 LYS A C 1
ATOM 2744 O O . LYS A 1 334 ? 1.903 4.465 -6.305 1 94.12 334 LYS A O 1
ATOM 2749 N N . GLY A 1 335 ? 1.995 6.164 -4.969 1 96.69 335 GLY A N 1
ATOM 2750 C CA . GLY A 1 335 ? 2.588 7.008 -5.996 1 96.69 335 GLY A CA 1
ATOM 2751 C C . GLY A 1 335 ? 1.585 7.926 -6.664 1 96.69 335 GLY A C 1
ATOM 2752 O O . GLY A 1 335 ? 1.953 8.742 -7.512 1 96.69 335 GLY A O 1
ATOM 2753 N N . ASN A 1 336 ? 0.253 7.852 -6.297 1 97.44 336 ASN A N 1
ATOM 2754 C CA . ASN A 1 336 ? -0.713 8.789 -6.859 1 97.44 336 ASN A CA 1
ATOM 2755 C C . ASN A 1 336 ? -0.512 10.195 -6.309 1 97.44 336 ASN A C 1
ATOM 2757 O O . ASN A 1 336 ? -0.258 10.375 -5.117 1 97.44 336 ASN A O 1
ATOM 2761 N N . LEU A 1 337 ? -0.696 11.172 -7.137 1 98.44 337 LEU A N 1
ATOM 2762 C CA . LEU A 1 337 ? -0.459 12.562 -6.766 1 98.44 337 LEU A CA 1
ATOM 2763 C C . LEU A 1 337 ? -1.28 12.945 -5.539 1 98.44 337 LEU A C 1
ATOM 2765 O O . LEU A 1 337 ? -0.764 13.57 -4.609 1 98.44 337 LEU A O 1
ATOM 2769 N N . GLN A 1 338 ? -2.543 12.539 -5.508 1 98 338 GLN A N 1
ATOM 2770 C CA . GLN A 1 338 ? -3.482 12.977 -4.484 1 98 338 GLN A CA 1
ATOM 2771 C C . GLN A 1 338 ? -3.291 12.195 -3.188 1 98 338 GLN A C 1
ATOM 2773 O O . GLN A 1 338 ? -3.889 12.523 -2.16 1 98 338 GLN A O 1
ATOM 2778 N N . ASP A 1 339 ? -2.434 11.156 -3.189 1 97.88 339 ASP A N 1
ATOM 2779 C CA . ASP A 1 339 ? -2.316 10.258 -2.045 1 97.88 339 ASP A CA 1
ATOM 2780 C C . ASP A 1 339 ? -0.854 10 -1.695 1 97.88 339 ASP A C 1
ATOM 2782 O O . ASP A 1 339 ? -0.421 8.844 -1.631 1 97.88 339 ASP A O 1
ATOM 2786 N N . PRO A 1 340 ? -0.126 11.062 -1.379 1 97.94 340 PRO A N 1
ATOM 2787 C CA . PRO A 1 340 ? 1.274 10.852 -1.001 1 97.94 340 PRO A CA 1
ATOM 2788 C C . PRO A 1 340 ? 1.427 9.984 0.244 1 97.94 340 PRO A C 1
ATOM 2790 O O . PRO A 1 340 ? 0.547 9.977 1.109 1 97.94 340 PRO A O 1
ATOM 2793 N N . SER A 1 341 ? 2.529 9.258 0.349 1 97.88 341 SER A N 1
ATOM 2794 C CA . SER A 1 341 ? 2.801 8.367 1.47 1 97.88 341 SER A CA 1
ATOM 2795 C C . SER A 1 341 ? 3.014 9.148 2.762 1 97.88 341 SER A C 1
ATOM 2797 O O . SER A 1 341 ? 3.926 9.977 2.852 1 97.88 341 SER A O 1
ATOM 2799 N N . ILE A 1 342 ? 2.211 8.828 3.744 1 98.44 342 ILE A N 1
ATOM 2800 C CA . ILE A 1 342 ? 2.363 9.469 5.047 1 98.44 342 ILE A CA 1
ATOM 2801 C C . ILE A 1 342 ? 3.662 9 5.703 1 98.44 342 ILE A C 1
ATOM 2803 O O . ILE A 1 342 ? 4.363 9.797 6.336 1 98.44 342 ILE A O 1
ATOM 2807 N N . LYS A 1 343 ? 4.004 7.746 5.527 1 97.69 343 LYS A N 1
ATOM 2808 C CA . LYS A 1 343 ? 5.234 7.211 6.098 1 97.69 343 LYS A CA 1
ATOM 2809 C C . LYS A 1 343 ? 6.461 7.922 5.531 1 97.69 343 LYS A C 1
ATOM 2811 O O . LYS A 1 343 ? 7.352 8.328 6.277 1 97.69 343 LYS A O 1
ATOM 2816 N N . MET A 1 344 ? 6.512 8.078 4.215 1 97.69 344 MET A N 1
ATOM 2817 C CA . MET A 1 344 ? 7.668 8.719 3.6 1 97.69 344 MET A CA 1
ATOM 2818 C C . MET A 1 344 ? 7.781 10.172 4.051 1 97.69 344 MET A C 1
ATOM 2820 O O . MET A 1 344 ? 8.891 10.68 4.246 1 97.69 344 MET A O 1
ATOM 2824 N N . MET A 1 345 ? 6.645 10.781 4.199 1 98.31 345 MET A N 1
ATOM 2825 C CA . MET A 1 345 ? 6.645 12.148 4.699 1 98.31 345 MET A CA 1
ATOM 2826 C C . MET A 1 345 ? 7.246 12.219 6.098 1 98.31 345 MET A C 1
ATOM 2828 O O . MET A 1 345 ? 8.133 13.039 6.359 1 98.31 345 MET A O 1
ATOM 2832 N N . PHE A 1 346 ? 6.777 11.328 6.953 1 98.56 346 PHE A N 1
ATOM 2833 C CA . PHE A 1 346 ? 7.297 11.289 8.312 1 98.56 346 PHE A CA 1
ATOM 2834 C C . PHE A 1 346 ? 8.789 10.984 8.32 1 98.56 346 PHE A C 1
ATOM 2836 O O . PHE A 1 346 ? 9.555 11.602 9.055 1 98.56 346 PHE A O 1
ATOM 2843 N N . ASN A 1 347 ? 9.195 10.055 7.48 1 97.69 347 ASN A N 1
ATOM 2844 C CA . ASN A 1 347 ? 10.617 9.711 7.387 1 97.69 347 ASN A CA 1
ATOM 2845 C C . ASN A 1 347 ? 11.445 10.914 6.945 1 97.69 347 ASN A C 1
ATOM 2847 O O . ASN A 1 347 ? 12.531 11.148 7.48 1 97.69 347 ASN A O 1
ATOM 2851 N N . ALA A 1 348 ? 10.938 11.625 6.047 1 97.81 348 ALA A N 1
ATOM 2852 C CA . ALA A 1 348 ? 11.664 12.766 5.484 1 97.81 348 ALA A CA 1
ATOM 2853 C C . ALA A 1 348 ? 11.891 13.844 6.539 1 97.81 348 ALA A C 1
ATOM 2855 O O . ALA A 1 348 ? 12.875 14.578 6.473 1 97.81 348 ALA A O 1
ATOM 2856 N N . ILE A 1 349 ? 11 13.867 7.555 1 98.19 349 ILE A N 1
ATOM 2857 C CA . ILE A 1 349 ? 11.133 14.945 8.523 1 98.19 349 ILE A CA 1
ATOM 2858 C C . ILE A 1 349 ? 11.672 14.391 9.844 1 98.19 349 ILE A C 1
ATOM 2860 O O . ILE A 1 349 ? 11.508 15.008 10.898 1 98.19 349 ILE A O 1
ATOM 2864 N N . GLY A 1 350 ? 12.164 13.211 9.82 1 98 350 GLY A N 1
ATOM 2865 C CA . GLY A 1 350 ? 13.023 12.758 10.906 1 98 350 GLY A CA 1
ATOM 2866 C C . GLY A 1 350 ? 12.359 11.727 11.805 1 98 350 GLY A C 1
ATOM 2867 O O . GLY A 1 350 ? 12.883 11.391 12.867 1 98 350 GLY A O 1
ATOM 2868 N N . PHE A 1 351 ? 11.203 11.227 11.422 1 98.19 351 PHE A N 1
ATOM 2869 C CA . PHE A 1 351 ? 10.586 10.125 12.156 1 98.19 351 PHE A CA 1
ATOM 2870 C C . PHE A 1 351 ? 11 8.781 11.57 1 98.19 351 PHE A C 1
ATOM 2872 O O . PHE A 1 351 ? 10.75 8.508 10.398 1 98.19 351 PHE A O 1
ATOM 2879 N N . ASN A 1 352 ? 11.562 7.867 12.32 1 94.88 352 ASN A N 1
ATOM 2880 C CA . ASN A 1 352 ? 12.055 6.59 11.812 1 94.88 352 ASN A CA 1
ATOM 2881 C C . ASN A 1 352 ? 11.312 5.414 12.453 1 94.88 352 ASN A C 1
ATOM 2883 O O . ASN A 1 352 ? 11.617 4.254 12.156 1 94.88 352 ASN A O 1
ATOM 2887 N N . ASN A 1 353 ? 10.375 5.648 13.273 1 97.56 353 ASN A N 1
ATOM 2888 C CA . ASN A 1 353 ? 9.578 4.656 13.992 1 97.56 353 ASN A CA 1
ATOM 2889 C C . ASN A 1 353 ? 8.148 4.598 13.461 1 97.56 353 ASN A C 1
ATOM 2891 O O . ASN A 1 353 ? 7.195 4.559 14.242 1 97.56 353 ASN A O 1
ATOM 2895 N N . VAL A 1 354 ? 7.988 4.66 12.18 1 98 354 VAL A N 1
ATOM 2896 C CA . VAL A 1 354 ? 6.672 4.75 11.555 1 98 354 VAL A CA 1
ATOM 2897 C C . VAL A 1 354 ? 6.234 3.367 11.07 1 98 354 VAL A C 1
ATOM 2899 O O . VAL A 1 354 ? 6.988 2.682 10.375 1 98 354 VAL A O 1
ATOM 2902 N N . ILE A 1 355 ? 5.043 2.9 11.391 1 97.06 355 ILE A N 1
ATOM 2903 C CA . ILE A 1 355 ? 4.453 1.629 10.984 1 97.06 355 ILE A CA 1
ATOM 2904 C C . ILE A 1 355 ? 3.227 1.886 10.117 1 97.06 355 ILE A C 1
ATOM 2906 O O . ILE A 1 355 ? 2.346 2.666 10.484 1 97.06 355 ILE A O 1
ATOM 2910 N N . GLN A 1 356 ? 3.191 1.279 8.977 1 96.5 356 GLN A N 1
ATOM 2911 C CA . GLN A 1 356 ? 2.018 1.384 8.117 1 96.5 356 GLN A CA 1
ATOM 2912 C C . GLN A 1 356 ? 1.002 0.29 8.43 1 96.5 356 GLN A C 1
ATOM 2914 O O . GLN A 1 356 ? 1.378 -0.829 8.789 1 96.5 356 GLN A O 1
ATOM 2919 N N . LEU A 1 357 ? -0.238 0.651 8.328 1 96.88 357 LEU A N 1
ATOM 2920 C CA . LEU A 1 357 ? -1.341 -0.268 8.578 1 96.88 357 LEU A CA 1
ATOM 2921 C C . LEU A 1 357 ? -2.377 -0.199 7.465 1 96.88 357 LEU A C 1
ATOM 2923 O O . LEU A 1 357 ? -2.688 0.886 6.965 1 96.88 357 LEU A O 1
ATOM 2927 N N . ASP A 1 358 ? -2.98 -1.369 7.082 1 96.44 358 ASP A N 1
ATOM 2928 C CA . ASP A 1 358 ? -4.023 -1.448 6.066 1 96.44 358 ASP A CA 1
ATOM 2929 C C . ASP A 1 358 ? -5.391 -1.688 6.699 1 96.44 358 ASP A C 1
ATOM 2931 O O . ASP A 1 358 ? -5.488 -1.94 7.902 1 96.44 358 ASP A O 1
ATOM 2935 N N . GLU A 1 359 ? -6.426 -1.517 5.941 1 97.19 359 GLU A N 1
ATOM 2936 C CA . GLU A 1 359 ? -7.777 -1.805 6.406 1 97.19 359 GLU A CA 1
ATOM 2937 C C . GLU A 1 359 ? -7.922 -3.268 6.816 1 97.19 359 GLU A C 1
ATOM 2939 O O . GLU A 1 359 ? -7.465 -4.164 6.105 1 97.19 359 GLU A O 1
ATOM 2944 N N . MET A 1 360 ? -8.414 -3.467 7.996 1 97.19 360 MET A N 1
ATOM 2945 C CA . MET A 1 360 ? -8.719 -4.75 8.617 1 97.19 360 MET A CA 1
ATOM 2946 C C . MET A 1 360 ? -7.445 -5.496 9 1 97.19 360 MET A C 1
ATOM 2948 O O . MET A 1 360 ? -7.496 -6.668 9.367 1 97.19 360 MET A O 1
ATOM 2952 N N . GLN A 1 361 ? -6.316 -4.895 8.836 1 95.31 361 GLN A N 1
ATOM 2953 C CA . GLN A 1 361 ? -5.082 -5.449 9.375 1 95.31 361 GLN A CA 1
ATOM 2954 C C . GLN A 1 361 ? -4.93 -5.121 10.859 1 95.31 361 GLN A C 1
ATOM 2956 O O . GLN A 1 361 ? -5.23 -4.004 11.281 1 95.31 361 GLN A O 1
ATOM 2961 N N . ASN A 1 362 ? -4.555 -6.074 11.609 1 94.81 362 ASN A N 1
ATOM 2962 C CA . ASN A 1 362 ? -4.277 -5.82 13.023 1 94.81 362 ASN A CA 1
ATOM 2963 C C . ASN A 1 362 ? -2.799 -6.012 13.344 1 94.81 362 ASN A C 1
ATOM 2965 O O . ASN A 1 362 ? -2.121 -6.824 12.711 1 94.81 362 ASN A O 1
ATOM 2969 N N . ILE A 1 363 ? -2.334 -5.309 14.18 1 93.5 363 ILE A N 1
ATOM 2970 C CA . ILE A 1 363 ? -0.991 -5.465 14.727 1 93.5 363 ILE A CA 1
ATOM 2971 C C . ILE A 1 363 ? -1.069 -5.672 16.234 1 93.5 363 ILE A C 1
ATOM 2973 O O . ILE A 1 363 ? -1.793 -4.957 16.938 1 93.5 363 ILE A O 1
ATOM 2977 N N . GLU A 1 364 ? -0.417 -6.723 16.688 1 93.69 364 GLU A N 1
ATOM 2978 C CA . GLU A 1 364 ? -0.315 -7.004 18.125 1 93.69 364 GLU A CA 1
ATOM 2979 C C . GLU A 1 364 ? 0.825 -6.219 18.75 1 93.69 364 GLU A C 1
ATOM 2981 O O . GLU A 1 364 ? 1.99 -6.402 18.406 1 93.69 364 GLU A O 1
ATOM 2986 N N . MET A 1 365 ? 0.462 -5.418 19.594 1 92.31 365 MET A N 1
ATOM 2987 C CA . MET A 1 365 ? 1.429 -4.574 20.297 1 92.31 365 MET A CA 1
ATOM 2988 C C . MET A 1 365 ? 1.377 -4.812 21.797 1 92.31 365 MET A C 1
ATOM 2990 O O . MET A 1 365 ? 0.445 -5.445 22.297 1 92.31 365 MET A O 1
ATOM 2994 N N . HIS A 1 366 ? 2.375 -4.352 22.469 1 94.19 366 HIS A N 1
ATOM 2995 C CA . HIS A 1 366 ? 2.354 -4.457 23.922 1 94.19 366 HIS A CA 1
ATOM 2996 C C . HIS A 1 366 ? 1.139 -3.748 24.516 1 94.19 366 HIS A C 1
ATOM 2998 O O . HIS A 1 366 ? 0.945 -2.551 24.281 1 94.19 366 HIS A O 1
ATOM 3004 N N . GLY A 1 367 ? 0.239 -4.504 25.109 1 94.88 367 GLY A N 1
ATOM 3005 C CA . GLY A 1 367 ? -0.867 -3.955 25.875 1 94.88 367 GLY A CA 1
ATOM 3006 C C . GLY A 1 367 ? -2.139 -3.803 25.062 1 94.88 367 GLY A C 1
ATOM 3007 O O . GLY A 1 367 ? -3.201 -3.508 25.609 1 94.88 367 GLY A O 1
ATOM 3008 N N . CYS A 1 368 ? -1.995 -3.969 23.734 1 96.69 368 CYS A N 1
ATOM 3009 C CA . CYS A 1 368 ? -3.193 -3.746 22.938 1 96.69 368 CYS A CA 1
ATOM 3010 C C . CYS A 1 368 ? -3.059 -4.387 21.562 1 96.69 368 CYS A C 1
ATOM 3012 O O . CYS A 1 368 ? -1.967 -4.797 21.156 1 96.69 368 CYS A O 1
ATOM 3014 N N . THR A 1 369 ? -4.148 -4.57 20.891 1 97.19 369 THR A N 1
ATOM 3015 C CA . THR A 1 369 ? -4.23 -4.863 19.469 1 97.19 369 THR A CA 1
ATOM 3016 C C . THR A 1 369 ? -4.867 -3.701 18.703 1 97.19 369 THR A C 1
ATOM 3018 O O . THR A 1 369 ? -5.957 -3.248 19.062 1 97.19 369 THR A O 1
ATOM 3021 N N . ILE A 1 370 ? -4.191 -3.174 17.75 1 98.25 370 ILE A N 1
ATOM 3022 C CA . ILE A 1 370 ? -4.691 -2.07 16.938 1 98.25 370 ILE A CA 1
ATOM 3023 C C . ILE A 1 370 ? -5.09 -2.584 15.555 1 98.25 370 ILE A C 1
ATOM 3025 O O . ILE A 1 370 ? -4.293 -3.23 14.867 1 98.25 370 ILE A O 1
ATOM 3029 N N . THR A 1 371 ? -6.344 -2.332 15.164 1 98.31 371 THR A N 1
ATOM 3030 C CA . THR A 1 371 ? -6.848 -2.732 13.859 1 98.31 371 THR A CA 1
ATOM 3031 C C . THR A 1 371 ? -7.27 -1.511 13.047 1 98.31 371 THR A C 1
ATOM 3033 O O . THR A 1 371 ? -8.031 -0.667 13.531 1 98.31 371 THR A O 1
ATOM 3036 N N . GLY A 1 372 ? -6.711 -1.392 11.883 1 98.31 372 GLY A N 1
ATOM 3037 C CA . GLY A 1 372 ? -7.223 -0.39 10.961 1 98.31 372 GLY A CA 1
ATOM 3038 C C . GLY A 1 372 ? -8.539 -0.789 10.312 1 98.31 372 GLY A C 1
ATOM 3039 O O . GLY A 1 372 ? -8.727 -1.951 9.953 1 98.31 372 GLY A O 1
ATOM 3040 N N . LEU A 1 373 ? -9.469 0.147 10.211 1 98.44 373 LEU A N 1
ATOM 3041 C CA . LEU A 1 373 ? -10.773 -0.125 9.602 1 98.44 373 LEU A CA 1
ATOM 3042 C C . LEU A 1 373 ? -11.008 0.772 8.398 1 98.44 373 LEU A C 1
ATOM 3044 O O . LEU A 1 373 ? -10.414 1.844 8.281 1 98.44 373 LEU A O 1
ATOM 3048 N N . PRO A 1 374 ? -11.906 0.336 7.543 1 97.81 374 PRO A N 1
ATOM 3049 C CA . PRO A 1 374 ? -12.281 1.19 6.414 1 97.81 374 PRO A CA 1
ATOM 3050 C C . PRO A 1 374 ? -12.781 2.564 6.852 1 97.81 374 PRO A C 1
ATOM 3052 O O . PRO A 1 374 ? -13.5 2.678 7.848 1 97.81 374 PRO A O 1
ATOM 3055 N N . PHE A 1 375 ? -12.32 3.586 6.168 1 97.5 375 PHE A N 1
ATOM 3056 C CA . PHE A 1 375 ? -12.656 4.996 6.312 1 97.5 375 PHE A CA 1
ATOM 3057 C C . PHE A 1 375 ? -13.258 5.547 5.023 1 97.5 375 PHE A C 1
ATOM 3059 O O . PHE A 1 375 ? -12.594 5.574 3.984 1 97.5 375 PHE A O 1
ATOM 3066 N N . LEU A 1 376 ? -14.539 5.922 5.031 1 95.5 376 LEU A N 1
ATOM 3067 C CA . LEU A 1 376 ? -15.18 6.504 3.855 1 95.5 376 LEU A CA 1
ATOM 3068 C C . LEU A 1 376 ? -15.406 8 4.047 1 95.5 376 LEU A C 1
ATOM 3070 O O . LEU A 1 376 ? -15.461 8.484 5.18 1 95.5 376 LEU A O 1
ATOM 3074 N N . GLY A 1 377 ? -15.461 8.648 2.936 1 92.12 377 GLY A N 1
ATOM 3075 C CA . GLY A 1 377 ? -15.797 10.062 2.969 1 92.12 377 GLY A CA 1
ATOM 3076 C C . GLY A 1 377 ? -14.617 10.953 3.316 1 92.12 377 GLY A C 1
ATOM 3077 O O . GLY A 1 377 ? -13.477 10.5 3.324 1 92.12 377 GLY A O 1
ATOM 3078 N N . GLU A 1 378 ? -14.789 12.195 3.395 1 89.56 378 GLU A N 1
ATOM 3079 C CA . GLU A 1 378 ? -13.867 13.234 3.863 1 89.56 378 GLU A CA 1
ATOM 3080 C C . GLU A 1 378 ? -12.867 13.617 2.775 1 89.56 378 GLU A C 1
ATOM 3082 O O . GLU A 1 378 ? -12.102 14.57 2.938 1 89.56 378 GLU A O 1
ATOM 3087 N N . HIS A 1 379 ? -12.891 12.898 1.652 1 93.94 379 HIS A N 1
ATOM 3088 C CA . HIS A 1 379 ? -11.891 13.188 0.63 1 93.94 379 HIS A CA 1
ATOM 3089 C C . HIS A 1 379 ? -12.555 13.492 -0.711 1 93.94 379 HIS A C 1
ATOM 3091 O O . HIS A 1 379 ? -11.93 13.328 -1.764 1 93.94 379 HIS A O 1
ATOM 3097 N N . SER A 1 380 ? -13.828 13.852 -0.644 1 97.19 380 SER A N 1
ATOM 3098 C CA . SER A 1 380 ? -14.555 14.398 -1.783 1 97.19 380 SER A CA 1
ATOM 3099 C C . SER A 1 380 ? -14.516 13.445 -2.973 1 97.19 380 SER A C 1
ATOM 3101 O O . SER A 1 380 ? -14.312 13.875 -4.109 1 97.19 380 SER A O 1
ATOM 3103 N N . ASP A 1 381 ? -14.539 12.203 -2.758 1 97.94 381 ASP A N 1
ATOM 3104 C CA . ASP A 1 381 ? -14.656 11.148 -3.762 1 97.94 381 ASP A CA 1
ATOM 3105 C C . ASP A 1 381 ? -13.352 11 -4.543 1 97.94 381 ASP A C 1
ATOM 3107 O O . ASP A 1 381 ? -13.32 10.367 -5.602 1 97.94 381 ASP A O 1
ATOM 3111 N N . ILE A 1 382 ? -12.273 11.602 -4.055 1 98.31 382 ILE A N 1
ATOM 3112 C CA . ILE A 1 382 ? -10.977 11.445 -4.699 1 98.31 382 ILE A CA 1
ATOM 3113 C C . ILE A 1 382 ? -10.336 10.133 -4.258 1 98.31 382 ILE A C 1
ATOM 3115 O O . ILE A 1 382 ? -10.484 9.719 -3.105 1 98.31 382 ILE A O 1
ATOM 3119 N N . ASP A 1 383 ? -9.617 9.508 -5.156 1 97.88 383 ASP A N 1
ATOM 3120 C CA . ASP A 1 383 ? -8.922 8.258 -4.879 1 97.88 383 ASP A CA 1
ATOM 3121 C C . ASP A 1 383 ? -7.773 8.469 -3.902 1 97.88 383 ASP A C 1
ATOM 3123 O O . ASP A 1 383 ? -6.602 8.406 -4.289 1 97.88 383 ASP A O 1
ATOM 3127 N N . ILE A 1 384 ? -8.102 8.641 -2.646 1 98 384 ILE A N 1
ATOM 3128 C CA . ILE A 1 384 ? -7.168 8.727 -1.531 1 98 384 ILE A CA 1
ATOM 3129 C C . ILE A 1 384 ? -7.367 7.539 -0.598 1 98 384 ILE A C 1
ATOM 3131 O O . ILE A 1 384 ? -8.445 7.363 -0.023 1 98 384 ILE A O 1
ATOM 3135 N N . ARG A 1 385 ? -6.297 6.816 -0.399 1 97.31 385 ARG A N 1
ATOM 3136 C CA . ARG A 1 385 ? -6.438 5.535 0.285 1 97.31 385 ARG A CA 1
ATOM 3137 C C . ARG A 1 385 ? -5.746 5.562 1.646 1 97.31 385 ARG A C 1
ATOM 3139 O O . ARG A 1 385 ? -5.953 4.668 2.471 1 97.31 385 ARG A O 1
ATOM 3146 N N . SER A 1 386 ? -4.949 6.539 1.955 1 97.38 386 SER A N 1
ATOM 3147 C CA . SER A 1 386 ? -4.262 6.68 3.234 1 97.38 386 SER A CA 1
ATOM 3148 C C . SER A 1 386 ? -5.199 7.219 4.309 1 97.38 386 SER A C 1
ATOM 3150 O O . SER A 1 386 ? -5.012 8.336 4.805 1 97.38 386 SER A O 1
ATOM 3152 N N . LYS A 1 387 ? -6.164 6.406 4.715 1 98.12 387 LYS A N 1
ATOM 3153 C CA . LYS A 1 387 ? -7.184 6.75 5.703 1 98.12 387 LYS A CA 1
ATOM 3154 C C . LYS A 1 387 ? -7.68 5.508 6.434 1 98.12 387 LYS A C 1
ATOM 3156 O O . LYS A 1 387 ? -7.902 4.465 5.82 1 98.12 387 LYS A O 1
ATOM 3161 N N . LEU A 1 388 ? -7.766 5.645 7.746 1 98.44 388 LEU A N 1
ATOM 3162 C CA . LEU A 1 388 ? -8.227 4.523 8.562 1 98.44 388 LEU A CA 1
ATOM 3163 C C . LEU A 1 388 ? -9.062 5.02 9.742 1 98.44 388 LEU A C 1
ATOM 3165 O O . LEU A 1 388 ? -8.742 6.047 10.344 1 98.44 388 LEU A O 1
ATOM 3169 N N . CYS A 1 389 ? -10.141 4.305 10.039 1 98.44 389 CYS A N 1
ATOM 3170 C CA . CYS A 1 389 ? -10.617 4.25 11.414 1 98.44 389 CYS A CA 1
ATOM 3171 C C . CYS A 1 389 ? -9.797 3.271 12.242 1 98.44 389 CYS A C 1
ATOM 3173 O O . CYS A 1 389 ? -9.039 2.465 11.688 1 98.44 389 CYS A O 1
ATOM 3175 N N . TYR A 1 390 ? -9.883 3.385 13.531 1 98.69 390 TYR A N 1
ATOM 3176 C CA . TYR A 1 390 ? -9.086 2.496 14.375 1 98.69 390 TYR A CA 1
ATOM 3177 C C . TYR A 1 390 ? -9.969 1.771 15.383 1 98.69 390 TYR A C 1
ATOM 3179 O O . TYR A 1 390 ? -10.859 2.373 15.984 1 98.69 390 TYR A O 1
ATOM 3187 N N . HIS A 1 391 ? -9.797 0.5 15.5 1 98.56 391 HIS A N 1
ATOM 3188 C CA . HIS A 1 391 ? -10.289 -0.335 16.594 1 98.56 391 HIS A CA 1
ATOM 3189 C C . HIS A 1 391 ? -9.164 -0.731 17.531 1 98.56 391 HIS A C 1
ATOM 3191 O O . HIS A 1 391 ? -8.188 -1.354 17.109 1 98.56 391 HIS A O 1
ATOM 3197 N N . ILE A 1 392 ? -9.242 -0.353 18.734 1 98.38 392 ILE A N 1
ATOM 3198 C CA . ILE A 1 392 ? -8.242 -0.669 19.75 1 98.38 392 ILE A CA 1
ATOM 3199 C C . ILE A 1 392 ? -8.82 -1.655 20.75 1 98.38 392 ILE A C 1
ATOM 3201 O O . ILE A 1 392 ? -9.773 -1.331 21.469 1 98.38 392 ILE A O 1
ATOM 3205 N N . ALA A 1 393 ? -8.305 -2.838 20.766 1 97.69 393 ALA A N 1
ATOM 3206 C CA . ALA A 1 393 ? -8.625 -3.822 21.797 1 97.69 393 ALA A CA 1
ATOM 3207 C C . ALA A 1 393 ? -7.543 -3.857 22.875 1 97.69 393 ALA A C 1
ATOM 3209 O O . ALA A 1 393 ? -6.434 -4.34 22.641 1 97.69 393 ALA A O 1
ATOM 3210 N N . LEU A 1 394 ? -7.898 -3.4 23.984 1 95 394 LEU A N 1
ATOM 3211 C CA . LEU A 1 394 ? -6.949 -3.371 25.094 1 95 394 LEU A CA 1
ATOM 3212 C C . LEU A 1 394 ? -6.918 -4.711 25.828 1 95 394 LEU A C 1
ATOM 3214 O O . LEU A 1 394 ? -7.848 -5.508 25.703 1 95 394 LEU A O 1
ATOM 3218 N N . HIS A 1 395 ? -5.902 -4.957 26.484 1 83.81 395 HIS A N 1
ATOM 3219 C CA . HIS A 1 395 ? -5.711 -6.258 27.109 1 83.81 395 HIS A CA 1
ATOM 3220 C C . HIS A 1 395 ? -6.703 -6.457 28.25 1 83.81 395 HIS A C 1
ATOM 3222 O O . HIS A 1 395 ? -6.969 -7.59 28.656 1 83.81 395 HIS A O 1
ATOM 3228 N N . ASN A 1 396 ? -7.273 -5.422 28.828 1 83.12 396 ASN A N 1
ATOM 3229 C CA . ASN A 1 396 ? -8.312 -5.566 29.844 1 83.12 396 ASN A CA 1
ATOM 3230 C C . ASN A 1 396 ? -9.688 -5.738 29.219 1 83.12 396 ASN A C 1
ATOM 3232 O O . ASN A 1 396 ? -10.703 -5.516 29.875 1 83.12 396 ASN A O 1
ATOM 3236 N N . ASP A 1 397 ? -9.797 -5.836 27.875 1 87.56 397 ASP A N 1
ATOM 3237 C CA . ASP A 1 397 ? -10.961 -6.266 27.109 1 87.56 397 ASP A CA 1
ATOM 3238 C C . ASP A 1 397 ? -11.805 -5.07 26.672 1 87.56 397 ASP A C 1
ATOM 3240 O O . ASP A 1 397 ? -12.875 -5.242 26.094 1 87.56 397 ASP A O 1
ATOM 3244 N N . LEU A 1 398 ? -11.398 -3.842 27.125 1 95.81 398 LEU A N 1
ATOM 3245 C CA . LEU A 1 398 ? -12.102 -2.676 26.609 1 95.81 398 LEU A CA 1
ATOM 3246 C C . LEU A 1 398 ? -11.781 -2.471 25.125 1 95.81 398 LEU A C 1
ATOM 3248 O O . LEU A 1 398 ? -10.617 -2.5 24.734 1 95.81 398 LEU A O 1
ATOM 3252 N N . LYS A 1 399 ? -12.797 -2.295 24.344 1 97.88 399 LYS A N 1
ATOM 3253 C CA . LYS A 1 399 ? -12.664 -2.055 22.922 1 97.88 399 LYS A CA 1
ATOM 3254 C C . LYS A 1 399 ? -13.125 -0.647 22.547 1 97.88 399 LYS A C 1
ATOM 3256 O O . LYS A 1 399 ? -14.273 -0.275 22.812 1 97.88 399 LYS A O 1
ATOM 3261 N N . ILE A 1 400 ? -12.266 0.118 21.891 1 98.62 400 ILE A N 1
ATOM 3262 C CA . ILE A 1 400 ? -12.547 1.51 21.547 1 98.62 400 ILE A CA 1
ATOM 3263 C C . ILE A 1 400 ? -12.484 1.7 20.031 1 98.62 400 ILE A C 1
ATOM 3265 O O . ILE A 1 400 ? -11.539 1.244 19.391 1 98.62 400 ILE A O 1
ATOM 3269 N N . LEU A 1 401 ? -13.477 2.365 19.5 1 98.62 401 LEU A N 1
ATOM 3270 C CA . LEU A 1 401 ? -13.523 2.697 18.078 1 98.62 401 LEU A CA 1
ATOM 3271 C C . LEU A 1 401 ? -13.312 4.191 17.875 1 98.62 401 LEU A C 1
ATOM 3273 O O . LEU A 1 401 ? -14.008 5.012 18.484 1 98.62 401 LEU A O 1
ATOM 3277 N N . PHE A 1 402 ? -12.336 4.508 17.047 1 98.75 402 PHE A N 1
ATOM 3278 C CA . PHE A 1 402 ? -12.133 5.879 16.594 1 98.75 402 PHE A CA 1
ATOM 3279 C C . PHE A 1 402 ? -12.508 6.027 15.133 1 98.75 402 PHE A C 1
ATOM 3281 O O . PHE A 1 402 ? -11.883 5.422 14.258 1 98.75 402 PHE A O 1
ATOM 3288 N N . THR A 1 403 ? -13.422 6.852 14.789 1 97.62 403 THR A N 1
ATOM 3289 C CA . THR A 1 403 ? -13.906 7.027 13.422 1 97.62 403 THR A CA 1
ATOM 3290 C C . THR A 1 403 ? -13.883 8.5 13.023 1 97.62 403 THR A C 1
ATOM 3292 O O . THR A 1 403 ? -14.82 8.992 12.383 1 97.62 403 THR A O 1
ATOM 3295 N N . ALA A 1 404 ? -12.742 9.219 13.406 1 89.06 404 ALA A N 1
ATOM 3296 C CA . ALA A 1 404 ? -12.734 10.656 13.164 1 89.06 404 ALA A CA 1
ATOM 3297 C C . ALA A 1 404 ? -12.883 10.969 11.68 1 89.06 404 ALA A C 1
ATOM 3299 O O . ALA A 1 404 ? -12.109 10.461 10.859 1 89.06 404 ALA A O 1
ATOM 3300 N N . ASP A 1 405 ? -13.914 11.648 11.32 1 91.5 405 ASP A N 1
ATOM 3301 C CA . ASP A 1 405 ? -14.227 12.289 10.047 1 91.5 405 ASP A CA 1
ATOM 3302 C C . ASP A 1 405 ? -14.781 11.281 9.047 1 91.5 405 ASP A C 1
ATOM 3304 O O . ASP A 1 405 ? -15.141 11.648 7.922 1 91.5 405 ASP A O 1
ATOM 3308 N N . SER A 1 406 ? -14.711 9.922 9.398 1 96.31 406 SER A N 1
ATOM 3309 C CA . SER A 1 406 ? -15.289 8.938 8.492 1 96.31 406 SER A CA 1
ATOM 3310 C C . SER A 1 406 ? -16.797 9.148 8.32 1 96.31 406 SER A C 1
ATOM 3312 O O . SER A 1 406 ? -17.484 9.508 9.281 1 96.31 406 SER A O 1
ATOM 3314 N N . CYS A 1 407 ? -17.266 9.039 7.184 1 97.56 407 CYS A N 1
ATOM 3315 C CA . CYS A 1 407 ? -18.688 9.133 6.891 1 97.56 407 CYS A CA 1
ATOM 3316 C C . CYS A 1 407 ? -19.266 7.762 6.562 1 97.56 407 CYS A C 1
ATOM 3318 O O . CYS A 1 407 ? -18.797 7.086 5.648 1 97.56 407 CYS A O 1
ATOM 3320 N N . ASN A 1 408 ? -20.219 7.371 7.297 1 97.5 408 ASN A N 1
ATOM 3321 C CA . ASN A 1 408 ? -20.875 6.086 7.07 1 97.5 408 ASN A CA 1
ATOM 3322 C C . ASN A 1 408 ? -21.812 6.137 5.867 1 97.5 408 ASN A C 1
ATOM 3324 O O . ASN A 1 408 ? -23.031 5.988 6.02 1 97.5 408 ASN A O 1
ATOM 3328 N N . ILE A 1 409 ? -21.281 6.227 4.711 1 97.38 409 ILE A N 1
ATOM 3329 C CA . ILE A 1 409 ? -22.031 6.312 3.461 1 97.38 409 ILE A CA 1
ATOM 3330 C C . ILE A 1 409 ? -22.688 4.973 3.164 1 97.38 409 ILE A C 1
ATOM 3332 O O . ILE A 1 409 ? -23.812 4.93 2.654 1 97.38 409 ILE A O 1
ATOM 3336 N N . GLU A 1 410 ? -22 3.885 3.482 1 97.75 410 GLU A N 1
ATOM 3337 C CA . GLU A 1 410 ? -22.484 2.523 3.262 1 97.75 410 GLU A CA 1
ATOM 3338 C C . GLU A 1 410 ? -22.391 1.692 4.539 1 97.75 410 GLU A C 1
ATOM 3340 O O . GLU A 1 410 ? -21.359 1.059 4.801 1 97.75 410 GLU A O 1
ATOM 3345 N N . PRO A 1 411 ? -23.484 1.6 5.246 1 97.88 411 PRO A N 1
ATOM 3346 C CA . PRO A 1 411 ? -23.484 0.922 6.547 1 97.88 411 PRO A CA 1
ATOM 3347 C C . PRO A 1 411 ? -23.094 -0.55 6.441 1 97.88 411 PRO A C 1
ATOM 3349 O O . PRO A 1 411 ? -22.562 -1.12 7.402 1 97.88 411 PRO A O 1
ATOM 3352 N N . LYS A 1 412 ? -23.297 -1.177 5.316 1 98.19 412 LYS A N 1
ATOM 3353 C CA . LYS A 1 412 ? -22.984 -2.596 5.16 1 98.19 412 LYS A CA 1
ATOM 3354 C C . LYS A 1 412 ? -21.5 -2.857 5.355 1 98.19 412 LYS A C 1
ATOM 3356 O O . LYS A 1 412 ? -21.094 -3.947 5.77 1 98.19 412 LYS A O 1
ATOM 3361 N N . ILE A 1 413 ? -20.656 -1.889 5.078 1 98.19 413 ILE A N 1
ATOM 3362 C CA . ILE A 1 413 ? -19.234 -2.029 5.32 1 98.19 413 ILE A CA 1
ATOM 3363 C C . ILE A 1 413 ? -18.984 -2.258 6.812 1 98.19 413 ILE A C 1
ATOM 3365 O O . ILE A 1 413 ? -18.25 -3.178 7.191 1 98.19 413 ILE A O 1
ATOM 3369 N N . TYR A 1 414 ? -19.641 -1.489 7.613 1 98.12 414 TYR A N 1
ATOM 3370 C CA . TYR A 1 414 ? -19.438 -1.563 9.055 1 98.12 414 TYR A CA 1
ATOM 3371 C C . TYR A 1 414 ? -20.125 -2.785 9.641 1 98.12 414 TYR A C 1
ATOM 3373 O O . TYR A 1 414 ? -19.688 -3.328 10.656 1 98.12 414 TYR A O 1
ATOM 3381 N N . GLN A 1 415 ? -21.188 -3.221 8.953 1 98.44 415 GLN A N 1
ATOM 3382 C CA . GLN A 1 415 ? -21.797 -4.492 9.359 1 98.44 415 GLN A CA 1
ATOM 3383 C C . GLN A 1 415 ? -20.828 -5.648 9.133 1 98.44 415 GLN A C 1
ATOM 3385 O O . GLN A 1 415 ? -20.703 -6.535 9.984 1 98.44 415 GLN A O 1
ATOM 3390 N N . LYS A 1 416 ? -20.156 -5.629 7.984 1 98.38 416 LYS A N 1
ATOM 3391 C CA . LYS A 1 416 ? -19.156 -6.656 7.715 1 98.38 416 LYS A CA 1
ATOM 3392 C C . LYS A 1 416 ? -18.016 -6.59 8.734 1 98.38 416 LYS A C 1
ATOM 3394 O O . LYS A 1 416 ? -17.516 -7.625 9.172 1 98.38 416 LYS A O 1
ATOM 3399 N N . ILE A 1 417 ? -17.578 -5.426 9.078 1 98.38 417 ILE A N 1
ATOM 3400 C CA . ILE A 1 417 ? -16.547 -5.23 10.094 1 98.38 417 ILE A CA 1
ATOM 3401 C C . ILE A 1 417 ? -17.016 -5.816 11.422 1 98.38 417 ILE A C 1
ATOM 3403 O O . ILE A 1 417 ? -16.25 -6.512 12.102 1 98.38 417 ILE A O 1
ATOM 3407 N N . HIS A 1 418 ? -18.266 -5.566 11.766 1 98.5 418 HIS A N 1
ATOM 3408 C CA . HIS A 1 418 ? -18.828 -6.051 13.016 1 98.5 418 HIS A CA 1
ATOM 3409 C C . HIS A 1 418 ? -18.828 -7.574 13.07 1 98.5 418 HIS A C 1
ATOM 3411 O O . HIS A 1 418 ? -18.609 -8.156 14.133 1 98.5 418 HIS A O 1
ATOM 3417 N N . GLU A 1 419 ? -19.047 -8.18 11.969 1 97.88 419 GLU A N 1
ATOM 3418 C CA . GLU A 1 419 ? -19.016 -9.641 11.914 1 97.88 419 GLU A CA 1
ATOM 3419 C C . GLU A 1 419 ? -17.656 -10.18 12.32 1 97.88 419 GLU A C 1
ATOM 3421 O O . GLU A 1 419 ? -17.547 -11.297 12.836 1 97.88 419 GLU A O 1
ATOM 3426 N N . VAL A 1 420 ? -16.656 -9.367 12.125 1 96.56 420 VAL A N 1
ATOM 3427 C CA . VAL A 1 420 ? -15.281 -9.797 12.406 1 96.56 420 VAL A CA 1
ATOM 3428 C C . VAL A 1 420 ? -14.891 -9.375 13.82 1 96.56 420 VAL A C 1
ATOM 3430 O O . VAL A 1 420 ? -14.32 -10.164 14.578 1 96.56 420 VAL A O 1
ATOM 3433 N N . LEU A 1 421 ? -15.25 -8.18 14.227 1 96.81 421 LEU A N 1
ATOM 3434 C CA . LEU A 1 421 ? -14.68 -7.59 15.43 1 96.81 421 LEU A CA 1
ATOM 3435 C C . LEU A 1 421 ? -15.688 -7.613 16.578 1 96.81 421 LEU A C 1
ATOM 3437 O O . LEU A 1 421 ? -15.312 -7.48 17.75 1 96.81 421 LEU A O 1
ATOM 3441 N N . GLY A 1 422 ? -16.969 -7.707 16.25 1 97.88 422 GLY A N 1
ATOM 3442 C CA . GLY A 1 422 ? -18.016 -7.664 17.266 1 97.88 422 GLY A CA 1
ATOM 3443 C C . GLY A 1 422 ? -18.297 -6.262 17.766 1 97.88 422 GLY A C 1
ATOM 3444 O O . GLY A 1 422 ? -18.062 -5.281 17.062 1 97.88 422 GLY A O 1
ATOM 3445 N N . ASP A 1 423 ? -18.859 -6.164 18.906 1 98.25 423 ASP A N 1
ATOM 3446 C CA . ASP A 1 423 ? -19.281 -4.906 19.531 1 98.25 423 ASP A CA 1
ATOM 3447 C C . ASP A 1 423 ? -18.078 -4.094 19.984 1 98.25 423 ASP A C 1
ATOM 3449 O O . ASP A 1 423 ? -16.969 -4.625 20.109 1 98.25 423 ASP A O 1
ATOM 3453 N N . ALA A 1 424 ? -18.266 -2.865 20.156 1 98.06 424 ALA A N 1
ATOM 3454 C CA . ALA A 1 424 ? -17.297 -1.963 20.766 1 98.06 424 ALA A CA 1
ATOM 3455 C C . ALA A 1 424 ? -17.859 -1.31 22.016 1 98.06 424 ALA A C 1
ATOM 3457 O O . ALA A 1 424 ? -19.062 -1.033 22.094 1 98.06 424 ALA A O 1
ATOM 3458 N N . ASP A 1 425 ? -17.016 -1.049 23 1 98.31 425 ASP A N 1
ATOM 3459 C CA . ASP A 1 425 ? -17.469 -0.469 24.25 1 98.31 425 ASP A CA 1
ATOM 3460 C C . ASP A 1 425 ? -17.625 1.046 24.141 1 98.31 425 ASP A C 1
ATOM 3462 O O . ASP A 1 425 ? -18.531 1.632 24.75 1 98.31 425 ASP A O 1
ATOM 3466 N N . VAL A 1 426 ? -16.734 1.681 23.438 1 98.62 426 VAL A N 1
ATOM 3467 C CA . VAL A 1 426 ? -16.688 3.133 23.312 1 98.62 426 VAL A CA 1
ATOM 3468 C C . VAL A 1 426 ? -16.578 3.516 21.828 1 98.62 426 VAL A C 1
ATOM 3470 O O . VAL A 1 426 ? -15.82 2.895 21.078 1 98.62 426 VAL A O 1
ATOM 3473 N N . LEU A 1 427 ? -17.344 4.465 21.391 1 98.69 427 LEU A N 1
ATOM 3474 C CA . LEU A 1 427 ? -17.281 4.992 20.031 1 98.6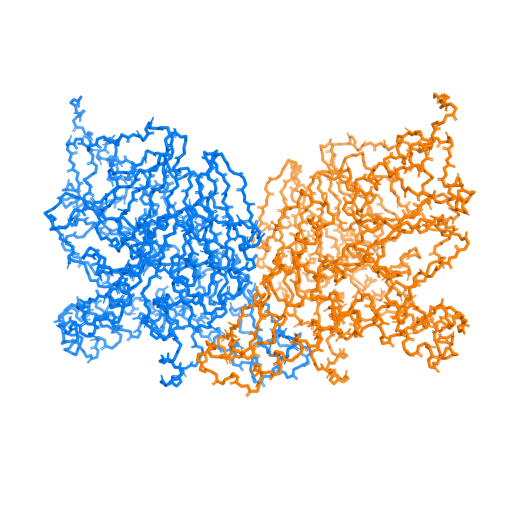9 427 LEU A CA 1
ATOM 3475 C C . LEU A 1 427 ? -16.984 6.484 20.047 1 98.69 427 LEU A C 1
ATOM 3477 O O . LEU A 1 427 ? -17.703 7.273 20.641 1 98.69 427 LEU A O 1
ATOM 3481 N N . PHE A 1 428 ? -15.859 6.855 19.484 1 98.75 428 PHE A N 1
ATOM 3482 C CA . PHE A 1 428 ? -15.562 8.242 19.141 1 98.75 428 PHE A CA 1
ATOM 3483 C C . PHE A 1 428 ? -15.93 8.539 17.703 1 98.75 428 PHE A C 1
ATOM 3485 O O . PHE A 1 428 ? -15.328 7.988 16.781 1 98.75 428 PHE A O 1
ATOM 3492 N N . LEU A 1 429 ? -16.844 9.508 17.516 1 97.75 429 LEU A N 1
ATOM 3493 C CA . LEU A 1 429 ? -17.469 9.719 16.219 1 97.75 429 LEU A CA 1
ATOM 3494 C C . LEU A 1 429 ? -17.359 11.18 15.789 1 97.75 429 LEU A C 1
ATOM 3496 O O . LEU A 1 429 ? -17.781 12.078 16.516 1 97.75 429 LEU A O 1
ATOM 3500 N N . GLY A 1 430 ? -16.781 11.398 14.625 1 96.25 430 GLY A N 1
ATOM 3501 C CA . GLY A 1 430 ? -16.797 12.742 14.062 1 96.25 430 GLY A CA 1
ATOM 3502 C C . GLY A 1 430 ? -18.078 13.07 13.312 1 96.25 430 GLY A C 1
ATOM 3503 O O . GLY A 1 430 ? -18.578 12.242 12.539 1 96.25 430 GLY A O 1
ATOM 3504 N N . MET A 1 431 ? -18.641 14.32 13.484 1 96.94 431 MET A N 1
ATOM 3505 C CA . MET A 1 431 ? -19.906 14.625 12.852 1 96.94 431 MET A CA 1
ATOM 3506 C C . MET A 1 431 ? -19.906 16.031 12.25 1 96.94 431 MET A C 1
ATOM 3508 O O . MET A 1 431 ? -20.922 16.719 12.25 1 96.94 431 MET A O 1
ATOM 3512 N N . GLU A 1 432 ? -18.719 16.484 11.859 1 94.69 432 GLU A N 1
ATOM 3513 C CA . GLU A 1 432 ? -18.719 17.641 10.969 1 94.69 432 GLU A CA 1
ATOM 3514 C C . GLU A 1 432 ? -19.297 17.281 9.602 1 94.69 432 GLU A C 1
ATOM 3516 O O . GLU A 1 432 ? -18.562 17 8.664 1 94.69 432 GLU A O 1
ATOM 3521 N N . CYS A 1 433 ? -20.609 17.438 9.414 1 95.06 433 CYS A N 1
ATOM 3522 C CA . CYS A 1 433 ? -21.312 16.766 8.32 1 95.06 433 CYS A CA 1
ATOM 3523 C C . CYS A 1 433 ? -21.547 17.734 7.16 1 95.06 433 CYS A C 1
ATOM 3525 O O . CYS A 1 433 ? -22.141 17.344 6.148 1 95.06 433 CYS A O 1
ATOM 3527 N N . ASP A 1 434 ? -21.156 18.969 7.234 1 92.69 434 ASP A N 1
ATOM 3528 C CA . ASP A 1 434 ? -21.266 19.875 6.105 1 92.69 434 ASP A CA 1
ATOM 3529 C C . ASP A 1 434 ? -20.031 19.812 5.203 1 92.69 434 ASP A C 1
ATOM 3531 O O . ASP A 1 434 ? -20.156 19.594 3.994 1 92.69 434 ASP A O 1
ATOM 3535 N N . GLY A 1 435 ? -18.953 19.969 5.859 1 91 435 GLY A N 1
ATOM 3536 C CA . GLY A 1 435 ? -17.688 19.828 5.16 1 91 435 GLY A CA 1
ATOM 3537 C C . GLY A 1 435 ? -17.469 20.875 4.098 1 91 435 GLY A C 1
ATOM 3538 O O . GLY A 1 435 ? -18.422 21.438 3.562 1 91 435 GLY A O 1
ATOM 3539 N N . ALA A 1 436 ? -16.266 21.156 3.715 1 93.06 436 ALA A N 1
ATOM 3540 C CA . ALA A 1 436 ? -15.875 22.078 2.652 1 93.06 436 ALA A CA 1
ATOM 3541 C C . ALA A 1 436 ? -15.984 21.422 1.282 1 93.06 436 ALA A C 1
ATOM 3543 O O . ALA A 1 436 ? -15.961 20.188 1.177 1 93.06 436 ALA A O 1
ATOM 3544 N N . PRO A 1 437 ? -16.125 22.266 0.218 1 95.38 437 PRO A N 1
ATOM 3545 C CA . PRO A 1 437 ? -16.125 21.688 -1.129 1 95.38 437 PRO A CA 1
ATOM 3546 C C . PRO A 1 437 ? -14.75 21.141 -1.522 1 95.38 437 PRO A C 1
ATOM 3548 O O . PRO A 1 437 ? -13.742 21.484 -0.908 1 95.38 437 PRO A O 1
ATOM 3551 N N . LEU A 1 438 ? -14.742 20.328 -2.543 1 97.25 438 LEU A N 1
ATOM 3552 C CA . LEU A 1 438 ? -13.539 19.656 -3.012 1 97.25 438 LEU A CA 1
ATOM 3553 C C . LEU A 1 438 ? -12.414 20.656 -3.254 1 97.25 438 LEU A C 1
ATOM 3555 O O . LEU A 1 438 ? -11.273 20.422 -2.846 1 97.25 438 LEU A O 1
ATOM 3559 N N . SER A 1 439 ? -12.742 21.75 -3.855 1 96.56 439 SER A N 1
ATOM 3560 C CA . SER A 1 439 ? -11.742 22.703 -4.328 1 96.56 439 SER A CA 1
ATOM 3561 C C . SER A 1 439 ? -11.016 23.359 -3.162 1 96.56 439 SER A C 1
ATOM 3563 O O . SER A 1 439 ? -9.922 23.906 -3.332 1 96.56 439 SER A O 1
ATOM 3565 N N . TRP A 1 440 ? -11.656 23.328 -2.01 1 94.88 440 TRP A N 1
ATOM 3566 C CA . TRP A 1 440 ? -11.086 24.016 -0.86 1 94.88 440 TRP A CA 1
ATOM 3567 C C . TRP A 1 440 ? -9.711 23.453 -0.512 1 94.88 440 TRP A C 1
ATOM 3569 O O . TRP A 1 440 ? -8.758 24.203 -0.297 1 94.88 440 TRP A O 1
ATOM 3579 N N . LEU A 1 441 ? -9.586 22.156 -0.519 1 95.94 441 LEU A N 1
ATOM 3580 C CA . LEU A 1 441 ? -8.328 21.547 -0.124 1 95.94 441 LEU A CA 1
ATOM 3581 C C . LEU A 1 441 ? -7.617 20.938 -1.329 1 95.94 441 LEU A C 1
ATOM 3583 O O . LEU A 1 441 ? -6.395 21.047 -1.459 1 95.94 441 LEU A O 1
ATOM 3587 N N . TYR A 1 442 ? -8.359 20.359 -2.289 1 97.62 442 TYR A N 1
ATOM 3588 C CA . TYR A 1 442 ? -7.738 19.547 -3.326 1 97.62 442 TYR A CA 1
ATOM 3589 C C . TYR A 1 442 ? -7.723 20.281 -4.66 1 97.62 442 TYR A C 1
ATOM 3591 O O . TYR A 1 442 ? -7.184 19.766 -5.648 1 97.62 442 TYR A O 1
ATOM 3599 N N . GLY A 1 443 ? -8.25 21.5 -4.684 1 97.38 443 GLY A N 1
ATOM 3600 C CA . GLY A 1 443 ? -8.297 22.281 -5.91 1 97.38 443 GLY A CA 1
ATOM 3601 C C . GLY A 1 443 ? -6.961 22.344 -6.625 1 97.38 443 GLY A C 1
ATOM 3602 O O . GLY A 1 443 ? -6.891 22.109 -7.836 1 97.38 443 GLY A O 1
ATOM 3603 N N . PRO A 1 444 ? -5.918 22.562 -5.883 1 98.06 444 PRO A N 1
ATOM 3604 C CA . PRO A 1 444 ? -4.598 22.703 -6.5 1 98.06 444 PRO A CA 1
ATOM 3605 C C . PRO A 1 444 ? -4.145 21.438 -7.227 1 98.06 444 PRO A C 1
ATOM 3607 O O . PRO A 1 444 ? -3.311 21.516 -8.133 1 98.06 444 PRO A O 1
ATOM 3610 N N . LEU A 1 445 ? -4.66 20.281 -6.871 1 98.25 445 LEU A N 1
ATOM 3611 C CA . LEU A 1 445 ? -4.199 19.031 -7.438 1 98.25 445 LEU A CA 1
ATOM 3612 C C . LEU A 1 445 ? -4.938 18.719 -8.734 1 98.25 445 LEU A C 1
ATOM 3614 O O . LEU A 1 445 ? -4.504 17.859 -9.508 1 98.25 445 LEU A O 1
ATOM 3618 N N . MET A 1 446 ? -6.078 19.422 -8.953 1 97.81 446 MET A N 1
ATOM 3619 C CA . MET A 1 446 ? -6.941 19.109 -10.094 1 97.81 446 MET A CA 1
ATOM 3620 C C . MET A 1 446 ? -6.379 19.703 -11.383 1 97.81 446 MET A C 1
ATOM 3622 O O . MET A 1 446 ? -6.105 20.906 -11.445 1 97.81 446 MET A O 1
ATOM 3626 N N . PRO A 1 447 ? -6.246 18.828 -12.383 1 97.31 447 PRO A N 1
ATOM 3627 C CA . PRO A 1 447 ? -5.746 19.375 -13.648 1 97.31 447 PRO A CA 1
ATOM 3628 C C . PRO A 1 447 ? -6.691 20.391 -14.266 1 97.31 447 PRO A C 1
ATOM 3630 O O . PRO A 1 447 ? -6.246 21.312 -14.961 1 97.31 447 PRO A O 1
ATOM 3633 N N . GLU A 1 448 ? -7.957 20.156 -14.039 1 95.94 448 GLU A N 1
ATOM 3634 C CA . GLU A 1 448 ? -8.984 21.094 -14.516 1 95.94 448 GLU A CA 1
ATOM 3635 C C . GLU A 1 448 ? -9.922 21.5 -13.391 1 95.94 448 GLU A C 1
ATOM 3637 O O . GLU A 1 448 ? -10.25 20.688 -12.516 1 95.94 448 GLU A O 1
ATOM 3642 N N . LYS A 1 449 ? -10.328 22.734 -13.469 1 94.88 449 LYS A N 1
ATOM 3643 C CA . LYS A 1 449 ? -11.297 23.219 -12.492 1 94.88 449 LYS A CA 1
ATOM 3644 C C . LYS A 1 449 ? -12.641 22.531 -12.664 1 94.88 449 LYS A C 1
ATOM 3646 O O . LYS A 1 449 ? -13.117 22.359 -13.789 1 94.88 449 LYS A O 1
ATOM 3651 N N . LEU A 1 450 ? -13.211 22.156 -11.617 1 95.06 450 LEU A N 1
ATOM 3652 C CA . LEU A 1 450 ? -14.531 21.531 -11.672 1 95.06 450 LEU A CA 1
ATOM 3653 C C . LEU A 1 450 ? -15.625 22.578 -11.805 1 95.06 450 LEU A C 1
ATOM 3655 O O . LEU A 1 450 ? -15.5 23.688 -11.281 1 95.06 450 LEU A O 1
ATOM 3659 N N . ASP A 1 451 ? -16.719 22.094 -12.453 1 96.5 451 ASP A N 1
ATOM 3660 C CA . ASP A 1 451 ? -17.922 22.938 -12.414 1 96.5 451 ASP A CA 1
ATOM 3661 C C . ASP A 1 451 ? -18.359 23.188 -10.977 1 96.5 451 ASP A C 1
ATOM 3663 O O . ASP A 1 451 ? -18.219 22.328 -10.109 1 96.5 451 ASP A O 1
ATOM 3667 N N . ARG A 1 452 ? -18.953 24.297 -10.773 1 96.75 452 ARG A N 1
ATOM 3668 C CA . ARG A 1 452 ? -19.312 24.734 -9.43 1 96.75 452 ARG A CA 1
ATOM 3669 C C . ARG A 1 452 ? -20.25 23.734 -8.758 1 96.75 452 ARG A C 1
ATOM 3671 O O . ARG A 1 452 ? -20.078 23.406 -7.586 1 96.75 452 ARG A O 1
ATOM 3678 N N . GLU A 1 453 ? -21.219 23.266 -9.5 1 97.44 453 GLU A N 1
ATOM 3679 C CA . GLU A 1 453 ? -22.188 22.328 -8.938 1 97.44 453 GLU A CA 1
ATOM 3680 C C . GLU A 1 453 ? -21.531 21.016 -8.547 1 97.44 453 GLU A C 1
ATOM 3682 O O . GLU A 1 453 ? -21.859 20.422 -7.52 1 97.44 453 GLU A O 1
ATOM 3687 N N . LYS A 1 454 ? -20.609 20.547 -9.375 1 97.25 454 LYS A N 1
ATOM 3688 C CA . LYS A 1 454 ? -19.859 19.328 -9.078 1 97.25 454 LYS A CA 1
ATOM 3689 C C . LYS A 1 454 ? -18.953 19.516 -7.867 1 97.25 454 LYS A C 1
ATOM 3691 O O . LYS A 1 454 ? -18.891 18.641 -6.996 1 97.25 454 LYS A O 1
ATOM 3696 N N . ASP A 1 455 ? -18.312 20.656 -7.832 1 97.75 455 ASP A N 1
ATOM 3697 C CA . ASP A 1 455 ? -17.438 21 -6.715 1 97.75 455 ASP A CA 1
ATOM 3698 C C . ASP A 1 455 ? -18.219 21.016 -5.398 1 97.75 455 ASP A C 1
ATOM 3700 O O . ASP A 1 455 ? -17.781 20.438 -4.406 1 97.75 455 ASP A O 1
ATOM 3704 N N . LEU A 1 456 ? -19.375 21.641 -5.383 1 96.81 456 LEU A N 1
ATOM 3705 C CA . LEU A 1 456 ? -20.172 21.812 -4.184 1 96.81 456 LEU A CA 1
ATOM 3706 C C . LEU A 1 456 ? -20.781 20.5 -3.734 1 96.81 456 LEU A C 1
ATOM 3708 O O . LEU A 1 456 ? -21.047 20.297 -2.547 1 96.81 456 LEU A O 1
ATOM 3712 N N . SER A 1 457 ? -20.969 19.578 -4.68 1 97.75 457 SER A N 1
ATOM 3713 C CA . SER A 1 457 ? -21.594 18.297 -4.348 1 97.75 457 SER A CA 1
ATOM 3714 C C . SER A 1 457 ? -20.594 17.359 -3.664 1 97.75 457 SER A C 1
ATOM 3716 O O . SER A 1 457 ? -20.984 16.484 -2.896 1 97.75 457 SER A O 1
ATOM 3718 N N . ARG A 1 458 ? -19.312 17.531 -3.949 1 97.69 458 ARG A N 1
ATOM 3719 C CA . ARG A 1 458 ? -18.266 16.688 -3.379 1 97.69 458 ARG A CA 1
ATOM 3720 C C . ARG A 1 458 ? -17.656 17.344 -2.145 1 97.69 458 ARG A C 1
ATOM 3722 O O . ARG A 1 458 ? -16.828 18.25 -2.262 1 97.69 458 ARG A O 1
ATOM 3729 N N . ARG A 1 459 ? -17.969 16.812 -0.98 1 95.38 459 ARG A N 1
ATOM 3730 C CA . ARG A 1 459 ? -17.703 17.531 0.262 1 95.38 459 ARG A CA 1
ATOM 3731 C C . ARG A 1 459 ? -16.719 16.75 1.137 1 95.38 459 ARG A C 1
ATOM 3733 O O . ARG A 1 459 ? -16.656 15.531 1.075 1 95.38 459 ARG A O 1
ATOM 3740 N N . LEU A 1 460 ? -16.016 17.469 1.94 1 95.31 460 LEU A N 1
ATOM 3741 C CA . LEU A 1 460 ? -15.219 16.906 3.025 1 95.31 460 LEU A CA 1
ATOM 3742 C C . LEU A 1 460 ? -16.062 16.719 4.285 1 95.31 460 LEU A C 1
ATOM 3744 O O . LEU A 1 460 ? -15.836 17.406 5.289 1 95.31 460 LEU A O 1
ATOM 3748 N N . ALA A 1 461 ? -16.969 15.789 4.305 1 94.31 461 ALA A N 1
ATOM 3749 C CA . ALA A 1 461 ? -18 15.734 5.34 1 94.31 461 ALA A CA 1
ATOM 3750 C C . ALA A 1 461 ? -17.922 14.422 6.121 1 94.31 461 ALA A C 1
ATOM 3752 O O . ALA A 1 461 ? -17.656 13.367 5.547 1 94.31 461 ALA A O 1
ATOM 3753 N N . GLY A 1 462 ? -18.188 14.5 7.406 1 95.69 462 GLY A N 1
ATOM 3754 C CA . GLY A 1 462 ? -18.375 13.336 8.258 1 95.69 462 GLY A CA 1
ATOM 3755 C C . GLY A 1 462 ? -19.828 12.891 8.344 1 95.69 462 GLY A C 1
ATOM 3756 O O . GLY A 1 462 ? -20.609 13.125 7.426 1 95.69 462 GLY A O 1
ATOM 3757 N N . CYS A 1 463 ? -20.188 12.25 9.383 1 97.69 463 CYS A N 1
ATOM 3758 C CA . CYS A 1 463 ? -21.484 11.609 9.539 1 97.69 463 CYS A CA 1
ATOM 3759 C C . CYS A 1 463 ? -22.547 12.633 9.961 1 97.69 463 CYS A C 1
ATOM 3761 O O . CYS A 1 463 ? -22.266 13.523 10.758 1 97.69 463 CYS A O 1
ATOM 3763 N N . ASP A 1 464 ? -23.719 12.516 9.414 1 97.75 464 ASP A N 1
ATOM 3764 C CA . ASP A 1 464 ? -24.875 13.133 10.031 1 97.75 464 ASP A CA 1
ATOM 3765 C C . ASP A 1 464 ? -25.469 12.227 11.109 1 97.75 464 ASP A C 1
ATOM 3767 O O . ASP A 1 464 ? -24.875 11.211 11.469 1 97.75 464 ASP A O 1
ATOM 3771 N N . SER A 1 465 ? -26.562 12.633 11.727 1 98.38 465 SER A N 1
ATOM 3772 C CA . SER A 1 465 ? -27.125 11.914 12.859 1 98.38 465 SER A CA 1
ATOM 3773 C C . SER A 1 465 ? -27.578 10.508 12.461 1 98.38 465 SER A C 1
ATOM 3775 O O . SER A 1 465 ? -27.359 9.547 13.195 1 98.38 465 SER A O 1
ATOM 3777 N N . LYS A 1 466 ? -28.156 10.391 11.297 1 98.25 466 LYS A N 1
ATOM 3778 C CA . LYS A 1 466 ? -28.625 9.086 10.844 1 98.25 466 LYS A CA 1
ATOM 3779 C C . LYS A 1 466 ? -27.453 8.133 10.602 1 98.25 466 LYS A C 1
ATOM 3781 O O . LYS A 1 466 ? -27.5 6.973 11.023 1 98.25 466 LYS A O 1
ATOM 3786 N N . GLN A 1 467 ? -26.484 8.586 9.922 1 98.12 467 GLN A N 1
ATOM 3787 C CA . GLN A 1 467 ? -25.281 7.801 9.641 1 98.12 467 GLN A CA 1
ATOM 3788 C C . GLN A 1 467 ? -24.562 7.41 10.93 1 98.12 467 GLN A C 1
ATOM 3790 O O . GLN A 1 467 ? -24.109 6.277 11.07 1 98.12 467 GLN A O 1
ATOM 3795 N N . GLY A 1 468 ? -24.469 8.359 11.828 1 98.5 468 GLY A N 1
ATOM 3796 C CA . GLY A 1 468 ? -23.859 8.078 13.125 1 98.5 468 GLY A CA 1
ATOM 3797 C C . GLY A 1 468 ? -24.625 7.043 13.93 1 98.5 468 GLY A C 1
ATOM 3798 O O . GLY A 1 468 ? -24.031 6.129 14.5 1 98.5 468 GLY A O 1
ATOM 3799 N N . MET A 1 469 ? -25.938 7.191 13.953 1 98.56 469 MET A N 1
ATOM 3800 C CA . MET A 1 469 ? -26.75 6.254 14.703 1 98.56 469 MET A CA 1
ATOM 3801 C C . MET A 1 469 ? -26.641 4.844 14.125 1 98.56 469 MET A C 1
ATOM 3803 O O . MET A 1 469 ? -26.703 3.861 14.867 1 98.56 469 MET A O 1
ATOM 3807 N N . SER A 1 470 ? -26.438 4.797 12.875 1 98.5 470 SER A N 1
ATOM 3808 C CA . SER A 1 470 ? -26.234 3.494 12.25 1 98.5 470 SER A CA 1
ATOM 3809 C C . SER A 1 470 ? -25 2.807 12.82 1 98.5 470 SER A C 1
ATOM 3811 O O . SER A 1 470 ? -25 1.596 13.055 1 98.5 470 SER A O 1
ATOM 3813 N N . LEU A 1 471 ? -23.938 3.52 13.023 1 98.56 471 LEU A N 1
ATOM 3814 C CA . LEU A 1 471 ? -22.75 2.957 13.656 1 98.56 471 LEU A CA 1
ATOM 3815 C C . LEU A 1 471 ? -23.047 2.492 15.07 1 98.56 471 LEU A C 1
ATOM 3817 O O . LEU A 1 471 ? -22.594 1.432 15.5 1 98.56 471 LEU A O 1
ATOM 3821 N N . VAL A 1 472 ? -23.844 3.314 15.773 1 98.75 472 VAL A N 1
ATOM 3822 C CA . VAL A 1 472 ? -24.234 2.975 17.141 1 98.75 472 VAL A CA 1
ATOM 3823 C C . VAL A 1 472 ? -25.031 1.673 17.141 1 98.75 472 VAL A C 1
ATOM 3825 O O . VAL A 1 472 ? -24.797 0.789 17.953 1 98.75 472 VAL A O 1
ATOM 3828 N N . ASP A 1 473 ? -25.891 1.571 16.188 1 98.75 473 ASP A N 1
ATOM 3829 C CA . ASP A 1 473 ? -26.734 0.377 16.078 1 98.75 473 ASP A CA 1
ATOM 3830 C C . ASP A 1 473 ? -25.891 -0.855 15.758 1 98.75 473 ASP A C 1
ATOM 3832 O O . ASP A 1 473 ? -26.188 -1.957 16.219 1 98.75 473 ASP A O 1
ATOM 3836 N N . ILE A 1 474 ? -24.875 -0.699 15 1 98.69 474 ILE A N 1
ATOM 3837 C CA . ILE A 1 474 ? -24.062 -1.812 14.523 1 98.69 474 ILE A CA 1
ATOM 3838 C C . ILE A 1 474 ? -23.109 -2.275 15.625 1 98.69 474 ILE A C 1
ATOM 3840 O O . ILE A 1 474 ? -23.016 -3.473 15.914 1 98.69 474 ILE A O 1
ATOM 3844 N N . PHE A 1 475 ? -22.453 -1.375 16.344 1 98.69 475 PHE A N 1
ATOM 3845 C CA . PHE A 1 475 ? -21.359 -1.744 17.25 1 98.69 475 PHE A CA 1
ATOM 3846 C C . PHE A 1 475 ? -21.844 -1.767 18.688 1 98.69 475 PHE A C 1
ATOM 3848 O O . PHE A 1 475 ? -21.141 -2.264 19.578 1 98.69 475 PHE A O 1
ATOM 3855 N N . LYS A 1 476 ? -22.969 -1.202 19.047 1 98.5 476 LYS A N 1
ATOM 3856 C CA . LYS A 1 476 ? -23.656 -1.254 20.344 1 98.5 476 LYS A CA 1
ATOM 3857 C C . LYS A 1 476 ? -22.734 -0.77 21.469 1 98.5 476 LYS A C 1
ATOM 3859 O O . LYS A 1 476 ? -22.562 -1.462 22.469 1 98.5 476 LYS A O 1
ATOM 3864 N N . PRO A 1 477 ? -22.203 0.396 21.297 1 98.56 477 PRO A N 1
ATOM 3865 C CA . PRO A 1 477 ? -21.328 0.924 22.359 1 98.56 477 PRO A CA 1
ATOM 3866 C C . PRO A 1 477 ? -22.109 1.335 23.609 1 98.56 477 PRO A C 1
ATOM 3868 O O . PRO A 1 477 ? -23.281 1.696 23.516 1 98.56 477 PRO A O 1
ATOM 3871 N N . ARG A 1 478 ? -21.438 1.283 24.812 1 97.12 478 ARG A N 1
ATOM 3872 C CA . ARG A 1 478 ? -21.984 1.798 26.078 1 97.12 478 ARG A CA 1
ATOM 3873 C C . ARG A 1 478 ? -21.75 3.301 26.188 1 97.12 478 ARG A C 1
ATOM 3875 O O . ARG A 1 478 ? -22.531 4 26.844 1 97.12 478 ARG A O 1
ATOM 3882 N N . ASN A 1 479 ? -20.688 3.793 25.5 1 98.31 479 ASN A N 1
ATOM 3883 C CA . ASN A 1 479 ? -20.312 5.203 25.484 1 98.31 479 ASN A CA 1
ATOM 3884 C C . ASN A 1 479 ? -20.141 5.711 24.047 1 98.31 479 ASN A C 1
ATOM 3886 O O . ASN A 1 479 ? -19.5 5.062 23.234 1 98.31 479 ASN A O 1
ATOM 3890 N N . VAL A 1 480 ? -20.781 6.852 23.797 1 98.69 480 VAL A N 1
ATOM 3891 C CA . VAL A 1 480 ? -20.656 7.492 22.484 1 98.69 480 VAL A CA 1
ATOM 3892 C C . VAL A 1 480 ? -20.219 8.945 22.672 1 98.69 480 VAL A C 1
ATOM 3894 O O . VAL A 1 480 ? -20.891 9.727 23.328 1 98.69 480 VAL A O 1
ATOM 3897 N N . PHE A 1 481 ? -19.109 9.266 22.078 1 98.75 481 PHE A N 1
ATOM 3898 C CA . PHE A 1 481 ? -18.594 10.625 22.156 1 98.75 481 PHE A CA 1
ATOM 3899 C C . PHE A 1 481 ? -18.469 11.25 20.781 1 98.75 481 PHE A C 1
ATOM 3901 O O . PHE A 1 481 ? -17.734 10.734 19.922 1 98.75 481 PHE A O 1
ATOM 3908 N N . VAL A 1 482 ? -19.172 12.328 20.578 1 98.44 482 VAL A N 1
ATOM 3909 C CA . VAL A 1 482 ? -19 13.109 19.359 1 98.44 482 VAL A CA 1
ATOM 3910 C C . VAL A 1 482 ? -17.797 14.039 19.516 1 98.44 482 VAL A C 1
ATOM 3912 O O . VAL A 1 482 ? -17.734 14.82 20.469 1 98.44 482 VAL A O 1
ATOM 3915 N N . TYR A 1 483 ? -16.828 13.898 18.609 1 97.44 483 TYR A N 1
ATOM 3916 C CA . TYR A 1 483 ? -15.617 14.703 18.672 1 97.44 483 TYR A CA 1
ATOM 3917 C C . TYR A 1 483 ? -15.195 15.148 17.266 1 97.44 483 TYR A C 1
ATOM 3919 O O . TYR A 1 483 ? -15.977 15.055 16.312 1 97.44 483 TYR A O 1
ATOM 3927 N N . ALA A 1 484 ? -14.047 15.727 17.062 1 95.44 484 ALA A N 1
ATOM 3928 C CA . ALA A 1 484 ? -13.492 16.172 15.789 1 95.44 484 ALA A CA 1
ATOM 3929 C C . ALA A 1 484 ? -14.414 17.188 15.109 1 95.44 484 ALA A C 1
ATOM 3931 O O . ALA A 1 484 ? -14.609 17.125 13.898 1 95.44 484 ALA A O 1
ATOM 3932 N N . MET A 1 485 ? -14.984 18.094 15.875 1 94 485 MET A N 1
ATOM 3933 C CA . MET A 1 485 ? -15.922 19.094 15.367 1 94 485 MET A CA 1
ATOM 3934 C C . MET A 1 485 ? -15.203 20.391 15.047 1 94 485 MET A C 1
ATOM 3936 O O . MET A 1 485 ? -15.75 21.25 14.344 1 94 485 MET A O 1
ATOM 3940 N N . GLY A 1 486 ? -14.055 20.578 15.547 1 91.25 486 GLY A N 1
ATOM 3941 C CA . GLY A 1 486 ? -13.32 21.828 15.359 1 91.25 486 GLY A CA 1
ATOM 3942 C C . GLY A 1 486 ? -13.93 23 16.109 1 91.25 486 GLY A C 1
ATOM 3943 O O . GLY A 1 486 ? -13.797 24.156 15.688 1 91.25 486 GLY A O 1
ATOM 3944 N N . LEU A 1 487 ? -14.5 22.766 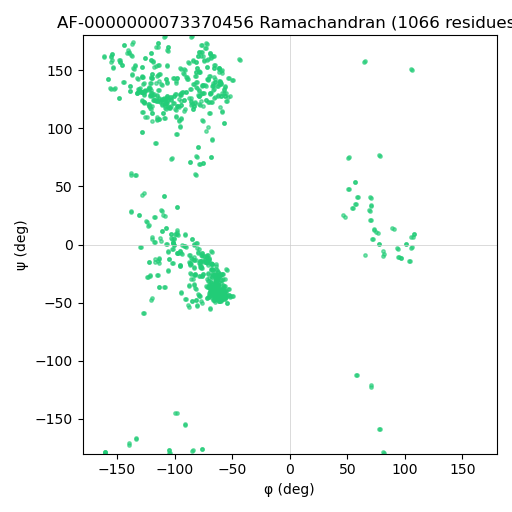17.266 1 90.44 487 LEU A N 1
ATOM 3945 C CA . LEU A 1 487 ? -15.266 23.75 18.016 1 90.44 487 LEU A CA 1
ATOM 3946 C C . LEU A 1 487 ? -14.352 24.578 18.906 1 90.44 487 LEU A C 1
ATOM 3948 O O . LEU A 1 487 ? -14.703 25.688 19.297 1 90.44 487 LEU A O 1
ATOM 3952 N N . GLU A 1 488 ? -13.242 24.062 19.266 1 93.38 488 GLU A N 1
ATOM 3953 C CA . GLU A 1 488 ? -12.398 24.672 20.281 1 93.38 488 GLU A CA 1
ATOM 3954 C C . GLU A 1 488 ? -11.82 26 19.797 1 93.38 488 GLU A C 1
ATOM 3956 O O . GLU A 1 488 ? -11.344 26.094 18.656 1 93.38 488 GLU A O 1
ATOM 3961 N N . PRO A 1 489 ? -11.805 27 20.594 1 91.06 489 PRO A N 1
ATOM 3962 C CA . PRO A 1 489 ? -11.383 28.328 20.141 1 91.06 489 PRO A CA 1
ATOM 3963 C C . PRO A 1 489 ? -9.914 28.375 19.734 1 91.06 489 PRO A C 1
ATOM 3965 O O . PRO A 1 489 ? -9.531 29.188 18.891 1 91.06 489 PRO A O 1
ATOM 3968 N N . TRP A 1 490 ? -9.109 27.5 20.266 1 91.75 490 TRP A N 1
ATOM 3969 C CA . TRP A 1 490 ? -7.684 27.547 19.938 1 91.75 490 TRP A CA 1
ATOM 3970 C C . TRP A 1 490 ? -7.406 26.891 18.594 1 91.75 490 TRP A C 1
ATOM 3972 O O . TRP A 1 490 ? -6.262 26.844 18.141 1 91.75 490 TRP A O 1
ATOM 3982 N N . LEU A 1 491 ? -8.469 26.406 17.906 1 91.88 491 LEU A N 1
ATOM 3983 C CA . LEU A 1 491 ? -8.273 25.688 16.656 1 91.88 491 LEU A CA 1
ATOM 3984 C C . LEU A 1 491 ? -8.578 26.594 15.461 1 91.88 491 LEU A C 1
ATOM 3986 O O . LEU A 1 491 ? -8.422 26.172 14.312 1 91.88 491 LEU A O 1
ATOM 3990 N N . GLU A 1 492 ? -8.914 27.797 15.672 1 87.81 492 GLU A N 1
ATOM 3991 C CA . GLU A 1 492 ? -9.352 28.703 14.609 1 87.81 492 GLU A CA 1
ATOM 3992 C C . GLU A 1 492 ? -8.273 28.859 13.547 1 87.81 492 GLU A C 1
ATOM 3994 O O . GLU A 1 492 ? -8.578 29.062 12.367 1 87.81 492 GLU A O 1
ATOM 3999 N N . PHE A 1 493 ? -7.039 28.75 13.945 1 90.31 493 PHE A N 1
ATOM 4000 C CA . PHE A 1 493 ? -5.945 28.984 13.008 1 90.31 493 PHE A CA 1
ATOM 4001 C C . PHE A 1 493 ? -5.832 27.828 12.016 1 90.31 493 PHE A C 1
ATOM 4003 O O . PHE A 1 493 ? -5.238 27.984 10.945 1 90.31 493 PHE A O 1
ATOM 4010 N N . ILE A 1 494 ? -6.477 26.656 12.273 1 91.06 494 ILE A N 1
ATOM 4011 C CA . ILE A 1 494 ? -6.27 25.5 11.414 1 91.06 494 ILE A CA 1
ATOM 4012 C C . ILE A 1 494 ? -7.609 25.016 10.859 1 91.06 494 ILE A C 1
ATOM 4014 O O . ILE A 1 494 ? -7.656 24.359 9.82 1 91.06 494 ILE A O 1
ATOM 4018 N N . SER A 1 495 ? -8.867 25.125 11.391 1 82.38 495 SER A N 1
ATOM 4019 C CA . SER A 1 495 ? -10.172 24.641 10.945 1 82.38 495 SER A CA 1
ATOM 4020 C C . SER A 1 495 ? -11.094 25.781 10.562 1 82.38 495 SER A C 1
ATOM 4022 O O . SER A 1 495 ? -11.969 25.625 9.711 1 82.38 495 SER A O 1
ATOM 4024 N N . SER A 1 496 ? -11.039 26.969 10.789 1 75 496 SER A N 1
ATOM 4025 C CA . SER A 1 496 ? -11.758 28.188 10.461 1 75 496 SER A CA 1
ATOM 4026 C C . SER A 1 496 ? -13.258 28.031 10.656 1 75 496 SER A C 1
ATOM 4028 O O . SER A 1 496 ? -14.055 28.672 9.969 1 75 496 SER A O 1
ATOM 4030 N N . ILE A 1 497 ? -13.773 27.172 11.438 1 77.5 497 ILE A N 1
ATOM 4031 C CA . ILE A 1 497 ? -15.195 26.891 11.578 1 77.5 497 ILE A CA 1
ATOM 4032 C C . ILE A 1 497 ? -15.766 27.703 12.742 1 77.5 497 ILE A C 1
ATOM 4034 O O . ILE A 1 497 ? -15.188 27.719 13.828 1 77.5 497 ILE A O 1
ATOM 4038 N N . LYS A 1 498 ? -16.766 28.328 12.523 1 83.5 498 LYS A N 1
ATOM 4039 C CA . LYS A 1 498 ? -17.547 28.984 13.57 1 83.5 498 LYS A CA 1
ATOM 4040 C C . LYS A 1 498 ? -19.016 28.547 13.523 1 83.5 498 LYS A C 1
ATOM 4042 O O . LYS A 1 498 ? -19.766 28.953 12.641 1 83.5 498 LYS A O 1
ATOM 4047 N N . TYR A 1 499 ? -19.375 27.797 14.516 1 89 499 TYR A N 1
ATOM 4048 C CA . TYR A 1 499 ? -20.719 27.219 14.539 1 89 499 TYR A CA 1
ATOM 4049 C C . TYR A 1 499 ? -21.688 28.125 15.273 1 89 499 TYR A C 1
ATOM 4051 O O . TYR A 1 499 ? -21.281 28.906 16.141 1 89 499 TYR A O 1
ATOM 4059 N N . THR A 1 500 ? -22.938 28.062 14.875 1 91.31 500 THR A N 1
ATOM 4060 C CA . THR A 1 500 ? -24.078 28.547 15.641 1 91.31 500 THR A CA 1
ATOM 4061 C C . THR A 1 500 ? -24.984 27.391 16.062 1 91.31 500 THR A C 1
ATOM 4063 O O . THR A 1 500 ? -24.766 26.25 15.656 1 91.31 500 THR A O 1
ATOM 4066 N N . ASP A 1 501 ? -25.938 27.672 16.844 1 94.12 501 ASP A N 1
ATOM 4067 C CA . ASP A 1 501 ? -26.859 26.641 17.281 1 94.12 501 ASP A CA 1
ATOM 4068 C C . ASP A 1 501 ? -27.656 26.078 16.109 1 94.12 501 ASP A C 1
ATOM 4070 O O . ASP A 1 501 ? -28.172 24.953 16.188 1 94.12 501 ASP A O 1
ATOM 4074 N N . GLU A 1 502 ? -27.625 26.844 15.039 1 95.06 502 GLU A N 1
ATOM 4075 C CA . GLU A 1 502 ? -28.422 26.438 13.883 1 95.06 502 GLU A CA 1
ATOM 4076 C C . GLU A 1 502 ? -27.562 25.703 12.852 1 95.06 502 GLU A C 1
ATOM 4078 O O . GLU A 1 502 ? -28.094 25.125 11.906 1 95.06 502 GLU A O 1
ATOM 4083 N N . SER A 1 503 ? -26.297 25.719 13.125 1 95.25 503 SER A N 1
ATOM 4084 C CA . SER A 1 503 ? -25.422 25.016 12.203 1 95.25 503 SER A CA 1
ATOM 4085 C C . SER A 1 503 ? -25.781 23.531 12.125 1 95.25 503 SER A C 1
ATOM 4087 O O . SER A 1 503 ? -26.016 22.891 13.148 1 95.25 503 SER A O 1
ATOM 4089 N N . ARG A 1 504 ? -25.766 23.031 10.922 1 95.94 504 ARG A N 1
ATOM 4090 C CA . ARG A 1 504 ? -26.219 21.656 10.672 1 95.94 504 ARG A CA 1
ATOM 4091 C C . ARG A 1 504 ? -25.422 20.672 11.516 1 95.94 504 ARG A C 1
ATOM 4093 O O . ARG A 1 504 ? -25.984 19.781 12.148 1 95.94 504 ARG A O 1
ATOM 4100 N N . PRO A 1 505 ? -24.094 20.734 11.609 1 96.88 505 PRO A N 1
ATOM 4101 C CA . PRO A 1 505 ? -23.328 19.781 12.43 1 96.88 505 PRO A CA 1
ATOM 4102 C C . PRO A 1 505 ? -23.75 19.797 13.898 1 96.88 505 PRO A C 1
ATOM 4104 O O . PRO A 1 505 ? -23.75 18.766 14.562 1 96.88 505 PRO A O 1
ATOM 4107 N N . ILE A 1 506 ? -24.109 20.984 14.375 1 97.5 506 ILE A N 1
ATOM 4108 C CA . ILE A 1 506 ? -24.531 21.125 15.766 1 97.5 506 ILE A CA 1
ATOM 4109 C C . ILE A 1 506 ? -25.906 20.484 15.953 1 97.5 506 ILE A C 1
ATOM 4111 O O . ILE A 1 506 ? -26.125 19.719 16.891 1 97.5 506 ILE A O 1
ATOM 4115 N N . VAL A 1 507 ? -26.766 20.781 15.062 1 98.31 507 VAL A N 1
ATOM 4116 C CA . VAL A 1 507 ? -28.125 20.234 15.141 1 98.31 507 VAL A CA 1
ATOM 4117 C C . VAL A 1 507 ? -28.078 18.719 15.047 1 98.31 507 VAL A C 1
ATOM 4119 O O . VAL A 1 507 ? -28.703 18.016 15.852 1 98.31 507 VAL A O 1
ATOM 4122 N N . GLU A 1 508 ? -27.328 18.219 14.109 1 98.38 508 GLU A N 1
ATOM 4123 C CA . GLU A 1 508 ? -27.234 16.766 13.883 1 98.38 508 GLU A CA 1
ATOM 4124 C C . GLU A 1 508 ? -26.562 16.062 15.062 1 98.38 508 GLU A C 1
ATOM 4126 O O . GLU A 1 508 ? -27 14.984 15.469 1 98.38 508 GLU A O 1
ATOM 4131 N N . SER A 1 509 ? -25.547 16.609 15.586 1 98.25 509 SER A N 1
ATOM 4132 C CA . SER A 1 509 ? -24.875 16 16.719 1 98.25 509 SER A CA 1
ATOM 4133 C C . SER A 1 509 ? -25.75 16.031 17.969 1 98.25 509 SER A C 1
ATOM 4135 O O . SER A 1 509 ? -25.734 15.086 18.766 1 98.25 509 SER A O 1
ATOM 4137 N N . ASN A 1 510 ? -26.531 17.141 18.172 1 98.56 510 ASN A N 1
ATOM 4138 C CA . ASN A 1 510 ? -27.5 17.172 19.266 1 98.56 510 ASN A CA 1
ATOM 4139 C C . ASN A 1 510 ? -28.516 16.031 19.141 1 98.56 510 ASN A C 1
ATOM 4141 O O . ASN A 1 510 ? -28.859 15.398 20.141 1 98.56 510 ASN A O 1
ATOM 4145 N N . GLN A 1 511 ? -28.938 15.883 17.953 1 98.69 511 GLN A N 1
ATOM 4146 C CA . GLN A 1 511 ? -29.938 14.844 17.703 1 98.69 511 GLN A CA 1
ATOM 4147 C C . GLN A 1 511 ? -29.375 13.461 18.047 1 98.69 511 GLN A C 1
ATOM 4149 O O . GLN A 1 511 ? -30.062 12.656 18.688 1 98.69 511 GLN A O 1
ATOM 4154 N N . LEU A 1 512 ? -28.188 13.141 17.609 1 98.75 512 LEU A N 1
ATOM 4155 C CA . LEU A 1 512 ? -27.562 11.852 17.906 1 98.75 512 LEU A CA 1
ATOM 4156 C C . LEU A 1 512 ? -27.391 11.656 19.406 1 98.75 512 LEU A C 1
ATOM 4158 O O . LEU A 1 512 ? -27.734 10.594 19.938 1 98.75 512 LEU A O 1
ATOM 4162 N N . VAL A 1 513 ? -26.875 12.633 20.109 1 98.75 513 VAL A N 1
ATOM 4163 C CA . VAL A 1 513 ? -26.625 12.547 21.547 1 98.75 513 VAL A CA 1
ATOM 4164 C C . VAL A 1 513 ? -27.953 12.305 22.281 1 98.75 513 VAL A C 1
ATOM 4166 O O . VAL A 1 513 ? -28.031 11.438 23.156 1 98.75 513 VAL A O 1
ATOM 4169 N N . ALA A 1 514 ? -28.938 13.094 21.906 1 98.75 514 ALA A N 1
ATOM 4170 C CA . ALA A 1 514 ? -30.25 12.953 22.531 1 98.75 514 ALA A CA 1
ATOM 4171 C C . ALA A 1 514 ? -30.812 11.539 22.344 1 98.75 514 ALA A C 1
ATOM 4173 O O . ALA A 1 514 ? -31.344 10.945 23.281 1 98.75 514 ALA A O 1
ATOM 4174 N N . GLU A 1 515 ? -30.688 11.086 21.156 1 98.62 515 GLU A N 1
ATOM 4175 C CA . GLU A 1 515 ? -31.203 9.75 20.875 1 98.62 515 GLU A CA 1
ATOM 4176 C C . GLU A 1 515 ? -30.438 8.688 21.672 1 98.62 515 GLU A C 1
ATOM 4178 O O . GLU A 1 515 ? -31.047 7.742 22.172 1 98.62 515 GLU A O 1
ATOM 4183 N N . CYS A 1 516 ? -29.188 8.766 21.719 1 98.75 516 CYS A N 1
ATOM 4184 C CA . CYS A 1 516 ? -28.375 7.836 22.5 1 98.75 516 CYS A CA 1
ATOM 4185 C C . CYS A 1 516 ? -28.812 7.84 23.969 1 98.75 516 CYS A C 1
ATOM 4187 O O . CYS A 1 516 ? -29.047 6.777 24.547 1 98.75 516 CYS A O 1
ATOM 4189 N N . ILE A 1 517 ? -28.984 8.977 24.516 1 98.56 517 ILE A N 1
ATOM 4190 C CA . ILE A 1 517 ? -29.359 9.109 25.922 1 98.56 517 ILE A CA 1
ATOM 4191 C C . ILE A 1 517 ? -30.734 8.484 26.141 1 98.56 517 ILE A C 1
ATOM 4193 O O . ILE A 1 517 ? -30.938 7.773 27.125 1 98.56 517 ILE A O 1
ATOM 4197 N N . GLU A 1 518 ? -31.578 8.766 25.266 1 98.38 518 GLU A N 1
ATOM 4198 C CA . GLU A 1 518 ? -32.906 8.18 25.359 1 98.38 518 GLU A CA 1
ATOM 4199 C C . GLU A 1 518 ? -32.844 6.656 25.375 1 98.38 518 GLU A C 1
ATOM 4201 O O . GLU A 1 518 ? -33.688 6.004 26.016 1 98.38 518 GLU A O 1
ATOM 4206 N N . ARG A 1 519 ? -31.875 6.152 24.766 1 98.06 519 ARG A N 1
ATOM 4207 C CA . ARG A 1 519 ? -31.719 4.707 24.672 1 98.06 519 ARG A CA 1
ATOM 4208 C C . ARG A 1 519 ? -30.875 4.16 25.812 1 98.06 519 ARG A C 1
ATOM 4210 O O . ARG A 1 519 ? -30.516 2.98 25.812 1 98.06 519 ARG A O 1
ATOM 4217 N N . GLY A 1 520 ? -30.391 4.957 26.672 1 97.88 520 GLY A N 1
ATOM 4218 C CA . GLY A 1 520 ? -29.625 4.531 27.828 1 97.88 520 GLY A CA 1
ATOM 4219 C C . GLY A 1 520 ? -28.125 4.465 27.562 1 97.88 520 GLY A C 1
ATOM 4220 O O . GLY A 1 520 ? -27.391 3.834 28.328 1 97.88 520 GLY A O 1
ATOM 4221 N N . ILE A 1 521 ? -27.688 5.055 26.453 1 98.31 521 ILE A N 1
ATOM 4222 C CA . ILE A 1 521 ? -26.266 5.117 26.109 1 98.31 521 ILE A CA 1
ATOM 4223 C C . ILE A 1 521 ? -25.672 6.422 26.625 1 98.31 521 ILE A C 1
ATOM 4225 O O . ILE A 1 521 ? -26.25 7.492 26.469 1 98.31 521 ILE A O 1
ATOM 4229 N N . ASP A 1 522 ? -24.547 6.324 27.312 1 97.94 522 ASP A N 1
ATOM 4230 C CA . ASP A 1 522 ? -23.844 7.531 27.734 1 97.94 522 ASP A CA 1
ATOM 4231 C C . ASP A 1 522 ? -23.234 8.273 26.547 1 97.94 522 ASP A C 1
ATOM 4233 O O . ASP A 1 522 ? -22.328 7.758 25.891 1 97.94 522 ASP A O 1
ATOM 4237 N N . ALA A 1 523 ? -23.781 9.453 26.297 1 98.44 523 ALA A N 1
ATOM 4238 C CA . ALA A 1 523 ? -23.344 10.156 25.094 1 98.44 523 ALA A CA 1
ATOM 4239 C C . ALA A 1 523 ? -23.125 11.641 25.375 1 98.44 523 ALA A C 1
ATOM 4241 O O . ALA A 1 523 ? -23.828 12.234 26.188 1 98.44 523 ALA A O 1
ATOM 4242 N N . GLU A 1 524 ? -22.156 12.156 24.703 1 98.25 524 GLU A N 1
ATOM 4243 C CA . GLU A 1 524 ? -21.828 13.57 24.844 1 98.25 524 GLU A CA 1
ATOM 4244 C C . GLU A 1 524 ? -21.062 14.094 23.641 1 98.25 524 GLU A C 1
ATOM 4246 O O . GLU A 1 524 ? -20.312 13.344 23 1 98.25 524 GLU A O 1
ATOM 4251 N N . ARG A 1 525 ? -21.328 15.289 23.234 1 98.12 525 ARG A N 1
ATOM 4252 C CA . ARG A 1 525 ? -20.406 15.984 22.359 1 98.12 525 ARG A CA 1
ATOM 4253 C C . ARG A 1 525 ? -19.281 16.641 23.141 1 98.12 525 ARG A C 1
ATOM 4255 O O . ARG A 1 525 ? -19.516 17.531 23.953 1 98.12 525 ARG A O 1
ATOM 4262 N N . LEU A 1 526 ? -18.156 16.266 22.875 1 97.88 526 LEU A N 1
ATOM 4263 C CA . LEU A 1 526 ? -17.016 16.703 23.656 1 97.88 526 LEU A CA 1
ATOM 4264 C C . LEU A 1 526 ? -16.594 18.125 23.281 1 97.88 526 LEU A C 1
ATOM 4266 O O . LEU A 1 526 ? -16.781 18.547 22.141 1 97.88 526 LEU A O 1
ATOM 4270 N N . PHE A 1 527 ? -16.078 18.844 24.266 1 95.94 527 PHE A N 1
ATOM 4271 C CA . PHE A 1 527 ? -15.609 20.219 24.125 1 95.94 527 PHE A CA 1
ATOM 4272 C C . PHE A 1 527 ? -14.562 20.547 25.172 1 95.94 527 PHE A C 1
ATOM 4274 O O . PHE A 1 527 ? -14.75 20.25 26.359 1 95.94 527 PHE A O 1
ATOM 4281 N N . GLY A 1 528 ? -13.547 21.141 24.703 1 95.44 528 GLY A N 1
ATOM 4282 C CA . GLY A 1 528 ? -12.469 21.453 25.641 1 95.44 528 GLY A CA 1
ATOM 4283 C C . GLY A 1 528 ? -11.719 20.219 26.109 1 95.44 528 GLY A C 1
ATOM 4284 O O . GLY A 1 528 ? -11.133 19.5 25.297 1 95.44 528 GLY A O 1
ATOM 4285 N N . GLU A 1 529 ? -11.742 20.031 27.422 1 96.31 529 GLU A N 1
ATOM 4286 C CA . GLU A 1 529 ? -11.102 18.844 27.984 1 96.31 529 GLU A CA 1
ATOM 4287 C C . GLU A 1 529 ? -12.125 17.922 28.656 1 96.31 529 GLU A C 1
ATOM 4289 O O . GLU A 1 529 ? -13.117 18.391 29.203 1 96.31 529 GLU A O 1
ATOM 4294 N N . LYS A 1 530 ? -11.914 16.656 28.578 1 97 530 LYS A N 1
ATOM 4295 C CA . LYS A 1 530 ? -12.758 15.664 29.219 1 97 530 LYS A CA 1
ATOM 4296 C C . LYS A 1 530 ? -11.938 14.438 29.625 1 97 530 LYS A C 1
ATOM 4298 O O . LYS A 1 530 ? -11.156 13.914 28.828 1 97 530 LYS A O 1
ATOM 4303 N N . THR A 1 531 ? -12.008 14.062 30.859 1 96.88 531 THR A N 1
ATOM 4304 C CA . THR A 1 531 ? -11.445 12.812 31.344 1 96.88 531 THR A CA 1
ATOM 4305 C C . THR A 1 531 ? -12.547 11.773 31.578 1 96.88 531 THR A C 1
ATOM 4307 O O . THR A 1 531 ? -13.555 12.062 32.219 1 96.88 531 THR A O 1
ATOM 4310 N N . ILE A 1 532 ? -12.406 10.664 31.031 1 96 532 ILE A N 1
ATOM 4311 C CA . ILE A 1 532 ? -13.344 9.562 31.234 1 96 532 ILE A CA 1
ATOM 4312 C C . ILE A 1 532 ? -12.586 8.32 31.703 1 96 532 ILE A C 1
ATOM 4314 O O . ILE A 1 532 ? -11.562 7.953 31.125 1 96 532 ILE A O 1
ATOM 4318 N N . GLU A 1 533 ? -13.047 7.707 32.688 1 95.12 533 GLU A N 1
ATOM 4319 C CA . GLU A 1 533 ? -12.469 6.465 33.219 1 95.12 533 GLU A CA 1
ATOM 4320 C C . GLU A 1 533 ? -13.43 5.297 33.031 1 95.12 533 GLU A C 1
ATOM 4322 O O . GLU A 1 533 ? -14.633 5.438 33.25 1 95.12 533 GLU A O 1
ATOM 4327 N N . TYR A 1 534 ? -12.859 4.281 32.562 1 93.25 534 TYR A N 1
ATOM 4328 C CA . TYR A 1 534 ? -13.617 3.053 32.344 1 93.25 534 TYR A CA 1
ATOM 4329 C C . TYR A 1 534 ? -13.188 1.967 33.312 1 93.25 534 TYR A C 1
ATOM 4331 O O . TYR A 1 534 ? -11.992 1.734 33.5 1 93.25 534 TYR A O 1
ATOM 4339 N N . LYS A 1 535 ? -14.086 1.352 34.125 1 81.5 535 LYS A N 1
ATOM 4340 C CA . LYS A 1 535 ? -13.773 0.342 35.125 1 81.5 535 LYS A CA 1
ATOM 4341 C C . LYS A 1 535 ? -13.898 -1.065 34.531 1 81.5 535 LYS A C 1
ATOM 4343 O O . LYS A 1 535 ? -14.734 -1.315 33.688 1 81.5 535 LYS A O 1
ATOM 4348 N N . MET B 1 1 ? 20.953 -45.281 9.625 1 40.5 1 MET B N 1
ATOM 4349 C CA . MET B 1 1 ? 20.125 -45.844 10.688 1 40.5 1 MET B CA 1
ATOM 4350 C C . MET B 1 1 ? 18.891 -46.531 10.102 1 40.5 1 MET B C 1
ATOM 4352 O O . MET B 1 1 ? 18.188 -45.969 9.266 1 40.5 1 MET B O 1
ATOM 4356 N N . GLU B 1 2 ? 18.75 -47.812 10.281 1 48.25 2 GLU B N 1
ATOM 4357 C CA . GLU B 1 2 ? 17.641 -48.625 9.828 1 48.25 2 GLU B CA 1
ATOM 4358 C C . GLU B 1 2 ? 16.312 -48.125 10.359 1 48.25 2 GLU B C 1
ATOM 4360 O O . GLU B 1 2 ? 16.172 -47.875 11.562 1 48.25 2 GLU B O 1
ATOM 4365 N N . LEU B 1 3 ? 15.492 -47.438 9.43 1 59.16 3 LEU B N 1
ATOM 4366 C CA . LEU B 1 3 ? 14.195 -46.906 9.844 1 59.16 3 LEU B CA 1
ATOM 4367 C C . LEU B 1 3 ? 13.359 -48 10.523 1 59.16 3 LEU B C 1
ATOM 4369 O O . LEU B 1 3 ? 13.43 -49.156 10.141 1 59.16 3 LEU B O 1
ATOM 4373 N N . ASN B 1 4 ? 12.867 -47.656 11.75 1 63.12 4 ASN B N 1
ATOM 4374 C CA . ASN B 1 4 ? 11.859 -48.531 12.344 1 63.12 4 ASN B CA 1
ATOM 4375 C C . ASN B 1 4 ? 10.812 -48.938 11.312 1 63.12 4 ASN B C 1
ATOM 4377 O O . ASN B 1 4 ? 10.68 -48.312 10.258 1 63.12 4 ASN B O 1
ATOM 4381 N N . THR B 1 5 ? 10.094 -49.969 11.508 1 74.38 5 THR B N 1
ATOM 4382 C CA . THR B 1 5 ? 9.266 -50.688 10.562 1 74.38 5 THR B CA 1
ATOM 4383 C C . THR B 1 5 ? 8.258 -49.75 9.891 1 74.38 5 THR B C 1
ATOM 4385 O O . THR B 1 5 ? 7.984 -49.875 8.695 1 74.38 5 THR B O 1
ATOM 4388 N N . ASN B 1 6 ? 7.914 -48.562 10.461 1 89.81 6 ASN B N 1
ATOM 4389 C CA . ASN B 1 6 ? 6.875 -47.75 9.828 1 89.81 6 ASN B CA 1
ATOM 4390 C C . ASN B 1 6 ? 7.379 -46.344 9.492 1 89.81 6 ASN B C 1
ATOM 4392 O O . ASN B 1 6 ? 6.582 -45.438 9.195 1 89.81 6 ASN B O 1
ATOM 4396 N N . GLN B 1 7 ? 8.695 -46.188 9.5 1 94.38 7 GLN B N 1
ATOM 4397 C CA . GLN B 1 7 ? 9.289 -44.906 9.172 1 94.38 7 GLN B CA 1
ATOM 4398 C C . GLN B 1 7 ? 9.672 -44.812 7.695 1 94.38 7 GLN B C 1
ATOM 4400 O O . GLN B 1 7 ? 10.398 -45.688 7.195 1 94.38 7 GLN B O 1
ATOM 4405 N N . TYR B 1 8 ? 9.164 -43.812 6.969 1 97.25 8 TYR B N 1
ATOM 4406 C CA . TYR B 1 8 ? 9.43 -43.656 5.539 1 97.25 8 TYR B CA 1
ATOM 4407 C C . TYR B 1 8 ? 9.758 -42.219 5.191 1 97.25 8 TYR B C 1
ATOM 4409 O O . TYR B 1 8 ? 9.359 -41.281 5.898 1 97.25 8 TYR B O 1
ATOM 4417 N N . TYR B 1 9 ? 10.539 -42.062 4.16 1 96.94 9 TYR B N 1
ATOM 4418 C CA . TYR B 1 9 ? 10.727 -40.75 3.51 1 96.94 9 TYR B CA 1
ATOM 4419 C C . TYR B 1 9 ? 9.742 -40.594 2.361 1 96.94 9 TYR B C 1
ATOM 4421 O O . TYR B 1 9 ? 9.305 -41.562 1.749 1 96.94 9 TYR B O 1
ATOM 4429 N N . LEU B 1 10 ? 9.328 -39.406 2.145 1 97.12 10 LEU B N 1
ATOM 4430 C CA . LEU B 1 10 ? 8.633 -39.062 0.907 1 97.12 10 LEU B CA 1
ATOM 4431 C C . LEU B 1 10 ? 9.617 -38.969 -0.259 1 97.12 10 LEU B C 1
ATOM 4433 O O . LEU B 1 10 ? 10.664 -38.344 -0.146 1 97.12 10 LEU B O 1
ATOM 4437 N N . LYS B 1 11 ? 9.289 -39.625 -1.344 1 96.56 11 LYS B N 1
ATOM 4438 C CA . LYS B 1 11 ? 10.18 -39.625 -2.5 1 96.56 11 LYS B CA 1
ATOM 4439 C C . LYS B 1 11 ? 10.367 -38.188 -3.029 1 96.56 11 LYS B C 1
ATOM 4441 O O . LYS B 1 11 ? 9.445 -37.375 -2.982 1 96.56 11 LYS B O 1
ATOM 4446 N N . LEU B 1 12 ? 11.469 -37.938 -3.623 1 94 12 LEU B N 1
ATOM 4447 C CA . LEU B 1 12 ? 11.852 -36.594 -4.055 1 94 12 LEU B CA 1
ATOM 4448 C C . LEU B 1 12 ? 11.109 -36.188 -5.328 1 94 12 LEU B C 1
ATOM 4450 O O . LEU B 1 12 ? 11.016 -35.031 -5.66 1 94 12 LEU B O 1
ATOM 4454 N N . ASN B 1 13 ? 10.586 -37.125 -6.062 1 94.94 13 ASN B N 1
ATOM 4455 C CA . ASN B 1 13 ? 9.859 -36.812 -7.289 1 94.94 13 ASN B CA 1
ATOM 4456 C C . ASN B 1 13 ? 8.352 -36.781 -7.051 1 94.94 13 ASN B C 1
ATOM 4458 O O . ASN B 1 13 ? 7.57 -36.844 -8 1 94.94 13 ASN B O 1
ATOM 4462 N N . VAL B 1 14 ? 7.934 -36.812 -5.777 1 96 14 VAL B N 1
ATOM 4463 C CA . VAL B 1 14 ? 6.523 -36.562 -5.477 1 96 14 VAL B CA 1
ATOM 4464 C C . VAL B 1 14 ? 6.199 -35.094 -5.586 1 96 14 VAL B C 1
ATOM 4466 O O . VAL B 1 14 ? 6.793 -34.25 -4.883 1 96 14 VAL B O 1
ATOM 4469 N N . ALA B 1 15 ? 5.312 -34.781 -6.465 1 94.19 15 ALA B N 1
ATOM 4470 C CA . ALA B 1 15 ? 4.855 -33.406 -6.645 1 94.19 15 ALA B CA 1
ATOM 4471 C C . ALA B 1 15 ? 3.508 -33.188 -5.965 1 94.19 15 ALA B C 1
ATOM 4473 O O . ALA B 1 15 ? 2.674 -34.094 -5.914 1 94.19 15 ALA B O 1
ATOM 4474 N N . ILE B 1 16 ? 3.357 -32.062 -5.422 1 94.62 16 ILE B N 1
ATOM 4475 C CA . ILE B 1 16 ? 2.062 -31.578 -4.953 1 94.62 16 ILE B CA 1
ATOM 4476 C C . ILE B 1 16 ? 1.517 -30.547 -5.926 1 94.62 16 ILE B C 1
ATOM 4478 O O . ILE B 1 16 ? 2.176 -29.531 -6.203 1 94.62 16 ILE B O 1
ATOM 4482 N N . GLU B 1 17 ? 0.437 -30.766 -6.535 1 95.31 17 GLU B N 1
ATOM 4483 C CA . GLU B 1 17 ? -0.275 -29.719 -7.266 1 95.31 17 GLU B CA 1
ATOM 4484 C C . GLU B 1 17 ? -1.427 -29.156 -6.438 1 95.31 17 GLU B C 1
ATOM 4486 O O . GLU B 1 17 ? -2.332 -29.891 -6.039 1 95.31 17 GLU B O 1
ATOM 4491 N N . SER B 1 18 ? -1.323 -27.906 -6.117 1 97.5 18 SER B N 1
ATOM 4492 C CA . SER B 1 18 ? -2.445 -27.203 -5.504 1 97.5 18 SER B CA 1
ATOM 4493 C C . SER B 1 18 ? -3.508 -26.859 -6.543 1 97.5 18 SER B C 1
ATOM 4495 O O . SER B 1 18 ? -3.195 -26.281 -7.59 1 97.5 18 SER B O 1
ATOM 4497 N N . LEU B 1 19 ? -4.73 -27.188 -6.23 1 98.12 19 LEU B N 1
ATOM 4498 C CA . LEU B 1 19 ? -5.793 -27.016 -7.215 1 98.12 19 LEU B CA 1
ATOM 4499 C C . LEU B 1 19 ? -6.957 -26.219 -6.621 1 98.12 19 LEU B C 1
ATOM 4501 O O . LEU B 1 19 ? -7.234 -26.328 -5.426 1 98.12 19 LEU B O 1
ATOM 4505 N N . VAL B 1 20 ? -7.555 -25.422 -7.406 1 98.44 20 VAL B N 1
ATOM 4506 C CA . VAL B 1 20 ? -8.859 -24.828 -7.137 1 98.44 20 VAL B CA 1
ATOM 4507 C C . VAL B 1 20 ? -9.883 -25.359 -8.133 1 98.44 20 VAL B C 1
ATOM 4509 O O . VAL B 1 20 ? -9.828 -25.031 -9.328 1 98.44 20 VAL B O 1
ATOM 4512 N N . ASP B 1 21 ? -10.773 -26.188 -7.676 1 97.62 21 ASP B N 1
ATOM 4513 C CA . ASP B 1 21 ? -11.758 -26.859 -8.523 1 97.62 21 ASP B CA 1
ATOM 4514 C C . ASP B 1 21 ? -11.078 -27.547 -9.711 1 97.62 21 ASP B C 1
ATOM 4516 O O . ASP B 1 21 ? -11.461 -27.328 -10.867 1 97.62 21 ASP B O 1
ATOM 4520 N N . LYS B 1 22 ? -10.016 -28.281 -9.445 1 97.69 22 LYS B N 1
ATOM 4521 C CA . LYS B 1 22 ? -9.289 -29.141 -10.375 1 97.69 22 LYS B CA 1
ATOM 4522 C C . LYS B 1 22 ? -8.383 -28.312 -11.289 1 97.69 22 LYS B C 1
ATOM 4524 O O . LYS B 1 22 ? -7.672 -28.875 -12.133 1 97.69 22 LYS B O 1
ATOM 4529 N N . TRP B 1 23 ? -8.375 -27.016 -11.109 1 98.31 23 TRP B N 1
ATOM 4530 C CA . TRP B 1 23 ? -7.457 -26.172 -11.875 1 98.31 23 TRP B CA 1
ATOM 4531 C C . TRP B 1 23 ? -6.219 -25.828 -11.047 1 98.31 23 TRP B C 1
ATOM 4533 O O . TRP B 1 23 ? -6.32 -25.547 -9.852 1 98.31 23 TRP B O 1
ATOM 4543 N N . TYR B 1 24 ? -5.078 -25.812 -11.68 1 97.44 24 TYR B N 1
ATOM 4544 C CA . TYR B 1 24 ? -3.824 -25.469 -11.023 1 97.44 24 TYR B CA 1
ATOM 4545 C C . TYR B 1 24 ? -3.92 -24.109 -10.359 1 97.44 24 TYR B C 1
ATOM 4547 O O . TYR B 1 24 ? -4.199 -23.094 -11.023 1 97.44 24 TYR B O 1
ATOM 4555 N N . ALA B 1 25 ? -3.654 -24.078 -9.086 1 98 25 ALA B N 1
ATOM 4556 C CA . ALA B 1 25 ? -3.842 -22.859 -8.305 1 98 25 ALA B CA 1
ATOM 4557 C C . ALA B 1 25 ? -2.684 -21.891 -8.516 1 98 25 ALA B C 1
ATOM 4559 O O . ALA B 1 25 ? -1.521 -22.297 -8.547 1 98 25 ALA B O 1
ATOM 4560 N N . TRP B 1 26 ? -2.98 -20.703 -8.742 1 96.5 26 TRP B N 1
ATOM 4561 C CA . TRP B 1 26 ? -2.064 -19.562 -8.719 1 96.5 26 TRP B CA 1
ATOM 4562 C C . TRP B 1 26 ? -2.699 -18.359 -8.016 1 96.5 26 TRP B C 1
ATOM 4564 O O . TRP B 1 26 ? -3.85 -18.438 -7.574 1 96.5 26 TRP B O 1
ATOM 4574 N N . SER B 1 27 ? -2.072 -17.328 -7.758 1 96.5 27 SER B N 1
ATOM 4575 C CA . SER B 1 27 ? -2.449 -16.25 -6.84 1 96.5 27 SER B CA 1
ATOM 4576 C C . SER B 1 27 ? -3.814 -15.672 -7.195 1 96.5 27 SER B C 1
ATOM 4578 O O . SER B 1 27 ? -4.605 -15.344 -6.309 1 96.5 27 SER B O 1
ATOM 4580 N N . TYR B 1 28 ? -4.199 -15.57 -8.5 1 97.56 28 TYR B N 1
ATOM 4581 C CA . TYR B 1 28 ? -5.453 -14.953 -8.93 1 97.56 28 TYR B CA 1
ATOM 4582 C C . TYR B 1 28 ? -6.637 -15.859 -8.625 1 97.56 28 TYR B C 1
ATOM 4584 O O . TYR B 1 28 ? -7.793 -15.43 -8.688 1 97.56 28 TYR B O 1
ATOM 4592 N N . LEU B 1 29 ? -6.348 -17.109 -8.289 1 98.25 29 LEU B N 1
ATOM 4593 C CA . LEU B 1 29 ? -7.445 -18 -7.93 1 98.25 29 LEU B CA 1
ATOM 4594 C C . LEU B 1 29 ? -7.645 -18.047 -6.418 1 98.25 29 LEU B C 1
ATOM 4596 O O . LEU B 1 29 ? -8.602 -18.656 -5.93 1 98.25 29 LEU B O 1
ATOM 4600 N N . ILE B 1 30 ? -6.73 -17.375 -5.707 1 98.44 30 ILE B N 1
ATOM 4601 C CA . ILE B 1 30 ? -6.852 -17.344 -4.254 1 98.44 30 ILE B CA 1
ATOM 4602 C C . ILE B 1 30 ? -7.672 -16.125 -3.832 1 98.44 30 ILE B C 1
ATOM 4604 O O . ILE B 1 30 ? -8.602 -16.25 -3.033 1 98.44 30 ILE B O 1
ATOM 4608 N N . SER B 1 31 ? -7.363 -14.992 -4.379 1 97.75 31 SER B N 1
ATOM 4609 C CA . SER B 1 31 ? -8.156 -13.805 -4.09 1 97.75 31 SER B CA 1
ATOM 4610 C C . SER B 1 31 ? -9.578 -13.938 -4.633 1 97.75 31 SER B C 1
ATOM 4612 O O . SER B 1 31 ? -9.766 -14.25 -5.809 1 97.75 31 SER B O 1
ATOM 4614 N N . PRO B 1 32 ? -10.523 -13.625 -3.883 1 98.31 32 PRO B N 1
ATOM 4615 C CA . PRO B 1 32 ? -11.898 -13.945 -4.285 1 98.31 32 PRO B CA 1
ATOM 4616 C C . PRO B 1 32 ? -12.328 -13.195 -5.547 1 98.31 32 PRO B C 1
ATOM 4618 O O . PRO B 1 32 ? -12.93 -13.789 -6.441 1 98.31 32 PRO B O 1
ATOM 4621 N N . ALA B 1 33 ? -12.016 -11.945 -5.633 1 98.56 33 ALA B N 1
ATOM 4622 C CA . ALA B 1 33 ? -12.484 -11.148 -6.762 1 98.56 33 ALA B CA 1
ATOM 4623 C C . ALA B 1 33 ? -11.867 -11.633 -8.07 1 98.56 33 ALA B C 1
ATOM 4625 O O . ALA B 1 33 ? -12.578 -11.836 -9.062 1 98.56 33 ALA B O 1
ATOM 4626 N N . THR B 1 34 ? -10.555 -11.828 -8.078 1 98.62 34 THR B N 1
ATOM 4627 C CA . THR B 1 34 ? -9.914 -12.297 -9.305 1 98.62 34 THR B CA 1
ATOM 4628 C C . THR B 1 34 ? -10.289 -13.75 -9.594 1 98.62 34 THR B C 1
ATOM 4630 O O . THR B 1 34 ? -10.383 -14.156 -10.75 1 98.62 34 THR B O 1
ATOM 4633 N N . ALA B 1 35 ? -10.531 -14.547 -8.562 1 98.75 35 ALA B N 1
ATOM 4634 C CA . ALA B 1 35 ? -10.992 -15.914 -8.766 1 98.75 35 ALA B CA 1
ATOM 4635 C C . ALA B 1 35 ? -12.328 -15.945 -9.508 1 98.75 35 ALA B C 1
ATOM 4637 O O . ALA B 1 35 ? -12.5 -16.703 -10.461 1 98.75 35 ALA B O 1
ATOM 4638 N N . ALA B 1 36 ? -13.219 -15.07 -9.055 1 98.81 36 ALA B N 1
ATOM 4639 C CA . ALA B 1 36 ? -14.523 -14.984 -9.695 1 98.81 36 ALA B CA 1
ATOM 4640 C C . ALA B 1 36 ? -14.391 -14.703 -11.195 1 98.81 36 ALA B C 1
ATOM 4642 O O . ALA B 1 36 ? -15.023 -15.367 -12.016 1 98.81 36 ALA B O 1
ATOM 4643 N N . MET B 1 37 ? -13.531 -13.773 -11.5 1 98.81 37 MET B N 1
ATOM 4644 C CA . MET B 1 37 ? -13.328 -13.375 -12.891 1 98.81 37 MET B CA 1
ATOM 4645 C C . MET B 1 37 ? -12.727 -14.508 -13.703 1 98.81 37 MET B C 1
ATOM 4647 O O . MET B 1 37 ? -13.188 -14.805 -14.805 1 98.81 37 MET B O 1
ATOM 4651 N N . ASN B 1 38 ? -11.711 -15.18 -13.203 1 98.69 38 ASN B N 1
ATOM 4652 C CA . ASN B 1 38 ? -11.016 -16.234 -13.938 1 98.69 38 ASN B CA 1
ATOM 4653 C C . ASN B 1 38 ? -11.867 -17.484 -14.07 1 98.69 38 ASN B C 1
ATOM 4655 O O . ASN B 1 38 ? -11.805 -18.188 -15.086 1 98.69 38 ASN B O 1
ATOM 4659 N N . ILE B 1 39 ? -12.625 -17.797 -13.055 1 98.75 39 ILE B N 1
ATOM 4660 C CA . ILE B 1 39 ? -13.484 -18.984 -13.117 1 98.75 39 ILE B CA 1
ATOM 4661 C C . ILE B 1 39 ? -14.508 -18.812 -14.234 1 98.75 39 ILE B C 1
ATOM 4663 O O . ILE B 1 39 ? -14.695 -19.719 -15.047 1 98.75 39 ILE B O 1
ATOM 4667 N N . LYS B 1 40 ? -15.055 -17.656 -14.328 1 98.69 40 LYS B N 1
ATOM 4668 C CA . LYS B 1 40 ? -16.078 -17.406 -15.336 1 98.69 40 LYS B CA 1
ATOM 4669 C C . LYS B 1 40 ? -15.469 -17.25 -16.719 1 98.69 40 LYS B C 1
ATOM 4671 O O . LYS B 1 40 ? -15.906 -17.891 -17.688 1 98.69 40 LYS B O 1
ATOM 4676 N N . ASP B 1 41 ? -14.469 -16.406 -16.781 1 98.31 41 ASP B N 1
ATOM 4677 C CA . ASP B 1 41 ? -14.078 -15.898 -18.094 1 98.31 41 ASP B CA 1
ATOM 4678 C C . ASP B 1 41 ? -12.812 -16.594 -18.594 1 98.31 41 ASP B C 1
ATOM 4680 O O . ASP B 1 41 ? -12.266 -16.219 -19.625 1 98.31 41 ASP B O 1
ATOM 4684 N N . ARG B 1 42 ? -12.32 -17.594 -17.875 1 98.25 42 ARG B N 1
ATOM 4685 C CA . ARG B 1 42 ? -11.242 -18.453 -18.344 1 98.25 42 ARG B CA 1
ATOM 4686 C C . ARG B 1 42 ? -11.633 -19.922 -18.25 1 98.25 42 ARG B C 1
ATOM 4688 O O . ARG B 1 42 ? -11.758 -20.609 -19.266 1 98.25 42 ARG B O 1
ATOM 4695 N N . HIS B 1 43 ? -11.953 -20.406 -17.094 1 98.69 43 HIS B N 1
ATOM 4696 C CA . HIS B 1 43 ? -12.18 -21.828 -16.891 1 98.69 43 HIS B CA 1
ATOM 4697 C C . HIS B 1 43 ? -13.453 -22.297 -17.578 1 98.69 43 HIS B C 1
ATOM 4699 O O . HIS B 1 43 ? -13.414 -23.219 -18.391 1 98.69 43 HIS B O 1
ATOM 4705 N N . LEU B 1 44 ? -14.547 -21.641 -17.266 1 98.81 44 LEU B N 1
ATOM 4706 C CA . LEU B 1 44 ? -15.82 -22.062 -17.859 1 98.81 44 LEU B CA 1
ATOM 4707 C C . LEU B 1 44 ? -15.797 -21.891 -19.375 1 98.81 44 LEU B C 1
ATOM 4709 O O . LEU B 1 44 ? -16.328 -22.734 -20.094 1 98.81 44 LEU B O 1
ATOM 4713 N N . LYS B 1 45 ? -15.164 -20.844 -19.828 1 98.38 45 LYS B N 1
ATOM 4714 C CA . LYS B 1 45 ? -15.078 -20.594 -21.25 1 98.38 45 LYS B CA 1
ATOM 4715 C C . LYS B 1 45 ? -14.289 -21.703 -21.969 1 98.38 45 LYS B C 1
ATOM 4717 O O . LYS B 1 45 ? -14.688 -22.172 -23.031 1 98.38 45 LYS B O 1
ATOM 4722 N N . ILE B 1 46 ? -13.172 -22.062 -21.422 1 98.5 46 ILE B N 1
ATOM 4723 C CA . ILE B 1 46 ? -12.328 -23.078 -22.016 1 98.5 46 ILE B CA 1
ATOM 4724 C C . ILE B 1 46 ? -13.055 -24.422 -22.016 1 98.5 46 ILE B C 1
ATOM 4726 O O . ILE B 1 46 ? -13.023 -25.156 -23 1 98.5 46 ILE B O 1
ATOM 4730 N N . MET B 1 47 ? -13.711 -24.734 -20.906 1 98.75 47 MET B N 1
ATOM 4731 C CA . MET B 1 47 ? -14.438 -26 -20.812 1 98.75 47 MET B CA 1
ATOM 4732 C C . MET B 1 47 ? -15.594 -26.047 -21.812 1 98.75 47 MET B C 1
ATOM 4734 O O . MET B 1 47 ? -15.828 -27.062 -22.453 1 98.75 47 MET B O 1
ATOM 4738 N N . GLU B 1 48 ? -16.297 -24.906 -21.922 1 98.69 48 GLU B N 1
ATOM 4739 C CA . GLU B 1 48 ? -17.391 -24.828 -22.875 1 98.69 48 GLU B CA 1
ATOM 4740 C C . GLU B 1 48 ? -16.875 -25.062 -24.297 1 98.69 48 GLU B C 1
ATOM 4742 O O . GLU B 1 48 ? -17.5 -25.812 -25.062 1 98.69 48 GLU B O 1
ATOM 4747 N N . SER B 1 49 ? -15.844 -24.438 -24.625 1 98.44 49 SER B N 1
ATOM 4748 C CA . SER B 1 49 ? -15.242 -24.609 -25.938 1 98.44 49 SER B CA 1
ATOM 4749 C C . SER B 1 49 ? -14.852 -26.078 -26.188 1 98.44 49 SER B C 1
ATOM 4751 O O . SER B 1 49 ? -15.055 -26.594 -27.281 1 98.44 49 SER B O 1
ATOM 4753 N N . TYR B 1 50 ? -14.297 -26.75 -25.203 1 98.56 50 TYR B N 1
ATOM 4754 C CA . TYR B 1 50 ? -13.875 -28.141 -25.312 1 98.56 50 TYR B CA 1
ATOM 4755 C C . TYR B 1 50 ? -15.078 -29.062 -25.516 1 98.56 50 TYR B C 1
ATOM 4757 O O . TYR B 1 50 ? -15.031 -29.984 -26.328 1 98.56 50 TYR B O 1
ATOM 4765 N N . ILE B 1 51 ? -16.125 -28.766 -24.75 1 98.69 51 ILE B N 1
ATOM 4766 C CA . ILE B 1 51 ? -17.344 -29.578 -24.828 1 98.69 51 ILE B CA 1
ATOM 4767 C C . ILE B 1 51 ? -17.938 -29.469 -26.234 1 98.69 51 ILE B C 1
ATOM 4769 O O . ILE B 1 51 ? -18.375 -30.484 -26.797 1 98.69 51 ILE B O 1
ATOM 4773 N N . LYS B 1 52 ? -17.828 -28.328 -26.828 1 98.5 52 LYS B N 1
ATOM 4774 C CA . LYS B 1 52 ? -18.422 -28.078 -28.141 1 98.5 52 LYS B CA 1
ATOM 4775 C C . LYS B 1 52 ? -17.516 -28.578 -29.266 1 98.5 52 LYS B C 1
ATOM 4777 O O . LYS B 1 52 ? -17.984 -29.047 -30.297 1 98.5 52 LYS B O 1
ATOM 4782 N N . ASN B 1 53 ? -16.188 -28.453 -29.031 1 98.25 53 ASN B N 1
ATOM 4783 C CA . ASN B 1 53 ? -15.242 -28.719 -30.109 1 98.25 53 ASN B CA 1
ATOM 4784 C C . ASN B 1 53 ? -14.047 -29.516 -29.625 1 98.25 53 ASN B C 1
ATOM 4786 O O . ASN B 1 53 ? -12.898 -29.094 -29.781 1 98.25 53 ASN B O 1
ATOM 4790 N N . PRO B 1 54 ? -14.211 -30.703 -29.125 1 98 54 PRO B N 1
ATOM 4791 C CA . PRO B 1 54 ? -13.094 -31.469 -28.578 1 98 54 PRO B CA 1
ATOM 4792 C C . PRO B 1 54 ? -12.023 -31.781 -29.609 1 98 54 PRO B C 1
ATOM 4794 O O . PRO B 1 54 ? -10.836 -31.828 -29.281 1 98 54 PRO B O 1
ATOM 4797 N N . SER B 1 55 ? -12.383 -31.969 -30.891 1 97.69 55 SER B N 1
ATOM 4798 C CA . SER B 1 55 ? -11.422 -32.312 -31.938 1 97.69 55 SER B CA 1
ATOM 4799 C C . SER B 1 55 ? -10.508 -31.109 -32.25 1 97.69 55 SER B C 1
ATOM 4801 O O . SER B 1 55 ? -9.336 -31.281 -32.562 1 97.69 55 SER B O 1
ATOM 4803 N N . VAL B 1 56 ? -11.102 -29.969 -32.156 1 97.56 56 VAL B N 1
ATOM 4804 C CA . VAL B 1 56 ? -10.32 -28.75 -32.375 1 97.56 56 VAL B CA 1
ATOM 4805 C C . VAL B 1 56 ? -9.258 -28.625 -31.266 1 97.56 56 VAL B C 1
ATOM 4807 O O . VAL B 1 56 ? -8.102 -28.281 -31.562 1 97.56 56 VAL B O 1
ATOM 481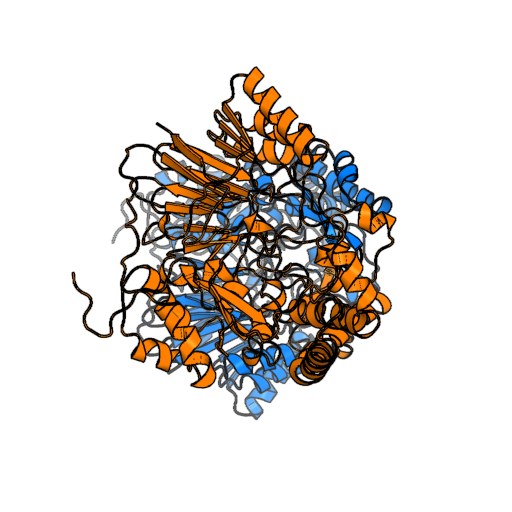0 N N . HIS B 1 57 ? -9.641 -28.891 -30.031 1 97.94 57 HIS B N 1
ATOM 4811 C CA . HIS B 1 57 ? -8.695 -28.859 -28.922 1 97.94 57 HIS B CA 1
ATOM 4812 C C . HIS B 1 57 ? -7.59 -29.891 -29.125 1 97.94 57 HIS B C 1
ATOM 4814 O O . HIS B 1 57 ? -6.41 -29.594 -28.906 1 97.94 57 HIS B O 1
ATOM 4820 N N . ALA B 1 58 ? -7.938 -31.125 -29.578 1 97.25 58 ALA B N 1
ATOM 4821 C CA . ALA B 1 58 ? -6.965 -32.188 -29.812 1 97.25 58 ALA B CA 1
ATOM 4822 C C . ALA B 1 58 ? -5.938 -31.766 -30.859 1 97.25 58 ALA B C 1
ATOM 4824 O O . ALA B 1 58 ? -4.742 -32.031 -30.703 1 97.25 58 ALA B O 1
ATOM 4825 N N . ALA B 1 59 ? -6.418 -31.141 -31.875 1 96.88 59 ALA B N 1
ATOM 4826 C CA . ALA B 1 59 ? -5.539 -30.688 -32.938 1 96.88 59 ALA B CA 1
ATOM 4827 C C . ALA B 1 59 ? -4.633 -29.547 -32.469 1 96.88 59 ALA B C 1
ATOM 4829 O O . ALA B 1 59 ? -3.451 -29.5 -32.844 1 96.88 59 ALA B O 1
ATOM 4830 N N . ALA B 1 60 ? -5.164 -28.625 -31.719 1 95.62 60 ALA B N 1
ATOM 4831 C CA . ALA B 1 60 ? -4.434 -27.453 -31.25 1 95.62 60 ALA B CA 1
ATOM 4832 C C . ALA B 1 60 ? -3.289 -27.859 -30.312 1 95.62 60 ALA B C 1
ATOM 4834 O O . ALA B 1 60 ? -2.189 -27.297 -30.406 1 95.62 60 ALA B O 1
ATOM 4835 N N . VAL B 1 61 ? -3.516 -28.781 -29.469 1 92.12 61 VAL B N 1
ATOM 4836 C CA . VAL B 1 61 ? -2.529 -29.188 -28.469 1 92.12 61 VAL B CA 1
ATOM 4837 C C . VAL B 1 61 ? -1.337 -29.844 -29.172 1 92.12 61 VAL B C 1
ATOM 4839 O O . VAL B 1 61 ? -0.214 -29.812 -28.656 1 92.12 61 VAL B O 1
ATOM 4842 N N . GLU B 1 62 ? -1.536 -30.391 -30.344 1 91.12 62 GLU B N 1
ATOM 4843 C CA . GLU B 1 62 ? -0.477 -31.062 -31.094 1 91.12 62 GLU B CA 1
ATOM 4844 C C . GLU B 1 62 ? 0.361 -30.062 -31.875 1 91.12 62 GLU B C 1
ATOM 4846 O O . GLU B 1 62 ? 1.46 -30.391 -32.344 1 91.12 62 GLU B O 1
ATOM 4851 N N . ASN B 1 63 ? -0.178 -28.922 -31.938 1 88.75 63 ASN B N 1
ATOM 4852 C CA . ASN B 1 63 ? 0.52 -27.859 -32.656 1 88.75 63 ASN B CA 1
ATOM 4853 C C . ASN B 1 63 ? 1.433 -27.062 -31.734 1 88.75 63 ASN B C 1
ATOM 4855 O O . ASN B 1 63 ? 0.956 -26.312 -30.875 1 88.75 63 ASN B O 1
ATOM 4859 N N . PRO B 1 64 ? 2.693 -27.078 -31.938 1 82.12 64 PRO B N 1
ATOM 4860 C CA . PRO B 1 64 ? 3.619 -26.359 -31.062 1 82.12 64 PRO B CA 1
ATOM 4861 C C . PRO B 1 64 ? 3.348 -24.844 -31.031 1 82.12 64 PRO B C 1
ATOM 4863 O O . PRO B 1 64 ? 3.656 -24.188 -30.047 1 82.12 64 PRO B O 1
ATOM 4866 N N . LYS B 1 65 ? 2.754 -24.312 -32.062 1 81.19 65 LYS B N 1
ATOM 4867 C CA . LYS B 1 65 ? 2.486 -22.875 -32.156 1 81.19 65 LYS B CA 1
ATOM 4868 C C . LYS B 1 65 ? 1.318 -22.469 -31.281 1 81.19 65 LYS B C 1
ATOM 4870 O O . LYS B 1 65 ? 1.128 -21.281 -30.984 1 81.19 65 LYS B O 1
ATOM 4875 N N . MET B 1 66 ? 0.655 -23.438 -30.781 1 85.31 66 MET B N 1
ATOM 4876 C CA . MET B 1 66 ? -0.553 -23.141 -30.016 1 85.31 66 MET B CA 1
ATOM 4877 C C . MET B 1 66 ? -0.357 -23.484 -28.531 1 85.31 66 MET B C 1
ATOM 4879 O O . MET B 1 66 ? -1.294 -23.391 -27.75 1 85.31 66 MET B O 1
ATOM 4883 N N . LEU B 1 67 ? 0.869 -23.844 -28.281 1 82.81 67 LEU B N 1
ATOM 4884 C CA . LEU B 1 67 ? 1.167 -24.125 -26.875 1 82.81 67 LEU B CA 1
ATOM 4885 C C . LEU B 1 67 ? 0.884 -22.906 -26 1 82.81 67 LEU B C 1
ATOM 4887 O O . LEU B 1 67 ? 1.231 -21.781 -26.375 1 82.81 67 LEU B O 1
ATOM 4891 N N . GLY B 1 68 ? 0.183 -23.125 -24.984 1 86.75 68 GLY B N 1
ATOM 4892 C CA . GLY B 1 68 ? -0.151 -22.016 -24.078 1 86.75 68 GLY B CA 1
ATOM 4893 C C . GLY B 1 68 ? -1.514 -21.422 -24.359 1 86.75 68 GLY B C 1
ATOM 4894 O O . GLY B 1 68 ? -2.006 -20.594 -23.594 1 86.75 68 GLY B O 1
ATOM 4895 N N . GLY B 1 69 ? -2.092 -21.797 -25.469 1 91.5 69 GLY B N 1
ATOM 4896 C CA . GLY B 1 69 ? -3.428 -21.328 -25.797 1 91.5 69 GLY B CA 1
ATOM 4897 C C . GLY B 1 69 ? -4.512 -21.953 -24.938 1 91.5 69 GLY B C 1
ATOM 4898 O O . GLY B 1 69 ? -4.227 -22.797 -24.094 1 91.5 69 GLY B O 1
ATOM 4899 N N . PRO B 1 70 ? -5.676 -21.438 -25.125 1 95.75 70 PRO B N 1
ATOM 4900 C CA . PRO B 1 70 ? -6.785 -21.891 -24.266 1 95.75 70 PRO B CA 1
ATOM 4901 C C . PRO B 1 70 ? -7.398 -23.203 -24.75 1 95.75 70 PRO B C 1
ATOM 4903 O O . PRO B 1 70 ? -8.602 -23.266 -25.016 1 95.75 70 PRO B O 1
ATOM 4906 N N . PHE B 1 71 ? -6.562 -24.312 -24.797 1 96.94 71 PHE B N 1
ATOM 4907 C CA . PHE B 1 71 ? -7.004 -25.625 -25.297 1 96.94 71 PHE B CA 1
ATOM 4908 C C . PHE B 1 71 ? -6.719 -26.703 -24.266 1 96.94 71 PHE B C 1
ATOM 4910 O O . PHE B 1 71 ? -5.59 -26.828 -23.781 1 96.94 71 PHE B O 1
ATOM 4917 N N . ILE B 1 72 ? -7.711 -27.469 -23.953 1 98 72 ILE B N 1
ATOM 4918 C CA . ILE B 1 72 ? -7.602 -28.562 -22.984 1 98 72 ILE B CA 1
ATOM 4919 C C . ILE B 1 72 ? -6.883 -29.75 -23.625 1 98 72 ILE B C 1
ATOM 4921 O O . ILE B 1 72 ? -7.184 -30.125 -24.75 1 98 72 ILE B O 1
ATOM 4925 N N . ASP B 1 73 ? -5.988 -30.344 -22.859 1 95.88 73 ASP B N 1
ATOM 4926 C CA . ASP B 1 73 ? -5.125 -31.406 -23.359 1 95.88 73 ASP B CA 1
ATOM 4927 C C . ASP B 1 73 ? -5.602 -32.781 -22.875 1 95.88 73 ASP B C 1
ATOM 4929 O O . ASP B 1 73 ? -4.957 -33.406 -22.031 1 95.88 73 ASP B O 1
ATOM 4933 N N . TYR B 1 74 ? -6.73 -33.312 -23.453 1 96.44 74 TYR B N 1
ATOM 4934 C CA . TYR B 1 74 ? -7.219 -34.656 -23.234 1 96.44 74 TYR B CA 1
ATOM 4935 C C . TYR B 1 74 ? -7.527 -35.344 -24.562 1 96.44 74 TYR B C 1
ATOM 4937 O O . TYR B 1 74 ? -8.469 -36.125 -24.641 1 96.44 74 TYR B O 1
ATOM 4945 N N . LYS B 1 75 ? -6.84 -34.875 -25.641 1 94.81 75 LYS B N 1
ATOM 4946 C CA . LYS B 1 75 ? -6.855 -35.5 -26.969 1 94.81 75 LYS B CA 1
ATOM 4947 C C . LYS B 1 75 ? -8.289 -35.656 -27.484 1 94.81 75 LYS B C 1
ATOM 4949 O O . LYS B 1 75 ? -8.602 -36.625 -28.156 1 94.81 75 LYS B O 1
ATOM 4954 N N . GLY B 1 76 ? -9.062 -34.75 -27.078 1 95.12 76 GLY B N 1
ATOM 4955 C CA . GLY B 1 76 ? -10.453 -34.781 -27.516 1 95.12 76 GLY B CA 1
ATOM 4956 C C . GLY B 1 76 ? -11.289 -35.844 -26.812 1 95.12 76 GLY B C 1
ATOM 4957 O O . GLY B 1 76 ? -12.438 -36.062 -27.203 1 95.12 76 GLY B O 1
ATOM 4958 N N . LYS B 1 77 ? -10.719 -36.375 -25.828 1 96.56 77 LYS B N 1
ATOM 4959 C CA . LYS B 1 77 ? -11.398 -37.406 -25.047 1 96.56 77 LYS B CA 1
ATOM 4960 C C . LYS B 1 77 ? -11.867 -36.844 -23.703 1 96.56 77 LYS B C 1
ATOM 4962 O O . LYS B 1 77 ? -11.719 -35.656 -23.422 1 96.56 77 LYS B O 1
ATOM 4967 N N . ARG B 1 78 ? -12.68 -37.594 -22.969 1 97.5 78 ARG B N 1
ATOM 4968 C CA . ARG B 1 78 ? -13.125 -37.312 -21.594 1 97.5 78 ARG B CA 1
ATOM 4969 C C . ARG B 1 78 ? -14.078 -36.125 -21.562 1 97.5 78 ARG B C 1
ATOM 4971 O O . ARG B 1 78 ? -14.031 -35.312 -20.641 1 97.5 78 ARG B O 1
ATOM 4978 N N . VAL B 1 79 ? -14.789 -35.906 -22.594 1 98.5 79 VAL B N 1
ATOM 4979 C CA . VAL B 1 79 ? -15.711 -34.812 -22.75 1 98.5 79 VAL B CA 1
ATOM 4980 C C . VAL B 1 79 ? -16.75 -34.844 -21.625 1 98.5 79 VAL B C 1
ATOM 4982 O O . VAL B 1 79 ? -17.109 -33.812 -21.062 1 98.5 79 VAL B O 1
ATOM 4985 N N . ASP B 1 80 ? -17.219 -36 -21.297 1 98.38 80 ASP B N 1
ATOM 4986 C CA . ASP B 1 80 ? -18.25 -36.156 -20.266 1 98.38 80 ASP B CA 1
ATOM 4987 C C . ASP B 1 80 ? -17.719 -35.688 -18.906 1 98.38 80 ASP B C 1
ATOM 4989 O O . ASP B 1 80 ? -18.469 -35.094 -18.125 1 98.38 80 ASP B O 1
ATOM 4993 N N . GLU B 1 81 ? -16.484 -36 -18.578 1 98.38 81 GLU B N 1
ATOM 4994 C CA . GLU B 1 81 ? -15.883 -35.562 -17.328 1 98.38 81 GLU B CA 1
ATOM 4995 C C . GLU B 1 81 ? -15.719 -34.031 -17.281 1 98.38 81 GLU B C 1
ATOM 4997 O O . GLU B 1 81 ? -15.914 -33.406 -16.234 1 98.38 81 GLU B O 1
ATOM 5002 N N . ILE B 1 82 ? -15.367 -33.469 -18.406 1 98.69 82 ILE B N 1
ATOM 5003 C CA . ILE B 1 82 ? -15.25 -32 -18.484 1 98.69 82 ILE B CA 1
ATOM 5004 C C . ILE B 1 82 ? -16.625 -31.359 -18.312 1 98.69 82 ILE B C 1
ATOM 5006 O O . ILE B 1 82 ? -16.766 -30.328 -17.656 1 98.69 82 ILE B O 1
ATOM 5010 N N . LYS B 1 83 ? -17.609 -31.969 -18.984 1 98.69 83 LYS B N 1
ATOM 5011 C CA . LYS B 1 83 ? -18.969 -31.469 -18.828 1 98.69 83 LYS B CA 1
ATOM 5012 C C . LYS B 1 83 ? -19.406 -31.531 -17.359 1 98.69 83 LYS B C 1
ATOM 5014 O O . LYS B 1 83 ? -20.031 -30.594 -16.859 1 98.69 83 LYS B O 1
ATOM 5019 N N . SER B 1 84 ? -19.062 -32.625 -16.703 1 98.56 84 SER B N 1
ATOM 5020 C CA . SER B 1 84 ? -19.391 -32.75 -15.289 1 98.56 84 SER B CA 1
ATOM 5021 C C . SER B 1 84 ? -18.703 -31.688 -14.461 1 98.56 84 SER B C 1
ATOM 5023 O O . SER B 1 84 ? -19.312 -31.109 -13.562 1 98.56 84 SER B O 1
ATOM 5025 N N . LEU B 1 85 ? -17.453 -31.453 -14.711 1 98.56 85 LEU B N 1
ATOM 5026 C CA . LEU B 1 85 ? -16.703 -30.422 -14.008 1 98.56 85 LEU B CA 1
ATOM 5027 C C . LEU B 1 85 ? -17.328 -29.047 -14.258 1 98.56 85 LEU B C 1
ATOM 5029 O O . LEU B 1 85 ? -17.406 -28.219 -13.344 1 98.56 85 LEU B O 1
ATOM 5033 N N . TYR B 1 86 ? -17.703 -28.781 -15.523 1 98.69 86 TYR B N 1
ATOM 5034 C CA . TYR B 1 86 ? -18.375 -27.547 -15.898 1 98.69 86 TYR B CA 1
ATOM 5035 C C . TYR B 1 86 ? -19.625 -27.328 -15.062 1 98.69 86 TYR B C 1
ATOM 5037 O O . TYR B 1 86 ? -19.812 -26.266 -14.445 1 98.69 86 TYR B O 1
ATOM 5045 N N . ASP B 1 87 ? -20.469 -28.391 -15.008 1 98.75 87 ASP B N 1
ATOM 5046 C CA . ASP B 1 87 ? -21.719 -28.312 -14.281 1 98.75 87 ASP B CA 1
ATOM 5047 C C . ASP B 1 87 ? -21.484 -28.156 -12.781 1 98.75 87 ASP B C 1
ATOM 5049 O O . ASP B 1 87 ? -22.188 -27.391 -12.117 1 98.75 87 ASP B O 1
ATOM 5053 N N . GLU B 1 88 ? -20.516 -28.844 -12.25 1 98.38 88 GLU B N 1
ATOM 5054 C CA . GLU B 1 88 ? -20.172 -28.734 -10.836 1 98.38 88 GLU B CA 1
ATOM 5055 C C . GLU B 1 88 ? -19.688 -27.328 -10.492 1 98.38 88 GLU B C 1
ATOM 5057 O O . GLU B 1 88 ? -20.016 -26.797 -9.43 1 98.38 88 GLU B O 1
ATOM 5062 N N . THR B 1 89 ? -18.891 -26.766 -11.344 1 98.62 89 THR B N 1
ATOM 5063 C CA . THR B 1 89 ? -18.391 -25.422 -11.125 1 98.62 89 THR B CA 1
ATOM 5064 C C . THR B 1 89 ? -19.547 -24.406 -11.078 1 98.62 89 THR B C 1
ATOM 5066 O O . THR B 1 89 ? -19.578 -23.547 -10.203 1 98.62 89 THR B O 1
ATOM 5069 N N . LEU B 1 90 ? -20.5 -24.531 -12.039 1 98.69 90 LEU B N 1
ATOM 5070 C CA . LEU B 1 90 ? -21.656 -23.641 -12.062 1 98.69 90 LEU B CA 1
ATOM 5071 C C . LEU B 1 90 ? -22.438 -23.734 -10.75 1 98.69 90 LEU B C 1
ATOM 5073 O O . LEU B 1 90 ? -22.906 -22.719 -10.242 1 98.69 90 LEU B O 1
ATOM 5077 N N . GLU B 1 91 ? -22.484 -24.938 -10.242 1 98.44 91 GLU B N 1
ATOM 5078 C CA . GLU B 1 91 ? -23.281 -25.156 -9.039 1 98.44 91 GLU B CA 1
ATOM 5079 C C . GLU B 1 91 ? -22.516 -24.719 -7.785 1 98.44 91 GLU B C 1
ATOM 5081 O O . GLU B 1 91 ? -23.031 -23.922 -6.996 1 98.44 91 GLU B O 1
ATOM 5086 N N . LYS B 1 92 ? -21.312 -25.188 -7.586 1 98.25 92 LYS B N 1
ATOM 5087 C CA . LYS B 1 92 ? -20.562 -24.984 -6.352 1 98.25 92 LYS B CA 1
ATOM 5088 C C . LYS B 1 92 ? -20.016 -23.562 -6.254 1 98.25 92 LYS B C 1
ATOM 5090 O O . LYS B 1 92 ? -19.781 -23.062 -5.156 1 98.25 92 LYS B O 1
ATOM 5095 N N . ARG B 1 93 ? -19.828 -22.938 -7.391 1 98.56 93 ARG B N 1
ATOM 5096 C CA . ARG B 1 93 ? -19.234 -21.609 -7.383 1 98.56 93 ARG B CA 1
ATOM 5097 C C . ARG B 1 93 ? -20.25 -20.547 -7.801 1 98.56 93 ARG B C 1
ATOM 5099 O O . ARG B 1 93 ? -19.891 -19.516 -8.352 1 98.56 93 ARG B O 1
ATOM 5106 N N . ALA B 1 94 ? -21.5 -20.812 -7.535 1 98.56 94 ALA B N 1
ATOM 5107 C CA . ALA B 1 94 ? -22.594 -19.891 -7.891 1 98.56 94 ALA B CA 1
ATOM 5108 C C . ALA B 1 94 ? -22.375 -18.516 -7.273 1 98.56 94 ALA B C 1
ATOM 5110 O O . ALA B 1 94 ? -22.625 -17.5 -7.914 1 98.56 94 ALA B O 1
ATOM 5111 N N . ASP B 1 95 ? -21.906 -18.484 -6.004 1 98.25 95 ASP B N 1
ATOM 5112 C CA . ASP B 1 95 ? -21.688 -17.203 -5.32 1 98.25 95 ASP B CA 1
ATOM 5113 C C . ASP B 1 95 ? -20.609 -16.391 -6.02 1 98.25 95 ASP B C 1
ATOM 5115 O O . ASP B 1 95 ? -20.75 -15.172 -6.176 1 98.25 95 ASP B O 1
ATOM 5119 N N . LEU B 1 96 ? -19.531 -17.016 -6.434 1 98.62 96 LEU B N 1
ATOM 5120 C CA . LEU B 1 96 ? -18.438 -16.312 -7.121 1 98.62 96 LEU B CA 1
ATOM 5121 C C . LEU B 1 96 ? -18.891 -15.836 -8.5 1 98.62 96 LEU B C 1
ATOM 5123 O O . LEU B 1 96 ? -18.516 -14.75 -8.938 1 98.62 96 LEU B O 1
ATOM 5127 N N . LEU B 1 97 ? -19.656 -16.672 -9.18 1 98.75 97 LEU B N 1
ATOM 5128 C CA . LEU B 1 97 ? -20.156 -16.281 -10.492 1 98.75 97 LEU B CA 1
ATOM 5129 C C . LEU B 1 97 ? -21.078 -15.07 -10.391 1 98.75 97 LEU B C 1
ATOM 5131 O O . LEU B 1 97 ? -21.047 -14.188 -11.242 1 98.75 97 LEU B O 1
ATOM 5135 N N . GLU B 1 98 ? -21.891 -15.047 -9.328 1 98.69 98 GLU B N 1
ATOM 5136 C CA . GLU B 1 98 ? -22.703 -13.875 -9.07 1 98.69 98 GLU B CA 1
ATOM 5137 C C . GLU B 1 98 ? -21.844 -12.648 -8.758 1 98.69 98 GLU B C 1
ATOM 5139 O O . GLU B 1 98 ? -22.188 -11.531 -9.156 1 98.69 98 GLU B O 1
ATOM 5144 N N . LEU B 1 99 ? -20.797 -12.867 -7.988 1 98.75 99 LEU B N 1
ATOM 5145 C CA . LEU B 1 99 ? -19.875 -11.781 -7.684 1 98.75 99 LEU B CA 1
ATOM 5146 C C . LEU B 1 99 ? -19.297 -11.188 -8.961 1 98.75 99 LEU B C 1
ATOM 5148 O O . LEU B 1 99 ? -19.219 -9.969 -9.109 1 98.75 99 LEU B O 1
ATOM 5152 N N . ARG B 1 100 ? -18.875 -12.07 -9.883 1 98.75 100 ARG B N 1
ATOM 5153 C CA . ARG B 1 100 ? -18.328 -11.633 -11.164 1 98.75 100 ARG B CA 1
ATOM 5154 C C . ARG B 1 100 ? -19.344 -10.781 -11.922 1 98.75 100 ARG B C 1
ATOM 5156 O O . ARG B 1 100 ? -19 -9.742 -12.477 1 98.75 100 ARG B O 1
ATOM 5163 N N . GLU B 1 101 ? -20.578 -11.18 -11.977 1 98.75 101 GLU B N 1
ATOM 5164 C CA . GLU B 1 101 ? -21.625 -10.406 -12.633 1 98.75 101 GLU B CA 1
ATOM 5165 C C . GLU B 1 101 ? -21.797 -9.039 -11.969 1 98.75 101 GLU B C 1
ATOM 5167 O O . GLU B 1 101 ? -21.969 -8.023 -12.656 1 98.75 101 GLU B O 1
ATOM 5172 N N . ALA B 1 102 ? -21.766 -9.016 -10.633 1 98.88 102 ALA B N 1
ATOM 5173 C CA . ALA B 1 102 ? -21.922 -7.785 -9.875 1 98.88 102 ALA B CA 1
ATOM 5174 C C . ALA B 1 102 ? -20.781 -6.816 -10.133 1 98.88 102 ALA B C 1
ATOM 5176 O O . ALA B 1 102 ? -20.984 -5.602 -10.195 1 98.88 102 ALA B O 1
ATOM 5177 N N . ILE B 1 103 ? -19.562 -7.316 -10.242 1 98.88 103 ILE B N 1
ATOM 5178 C CA . ILE B 1 103 ? -18.391 -6.508 -10.516 1 98.88 103 ILE B CA 1
ATOM 5179 C C . ILE B 1 103 ? -18.547 -5.789 -11.852 1 98.88 103 ILE B C 1
ATOM 5181 O O . ILE B 1 103 ? -18.344 -4.578 -11.945 1 98.88 103 ILE B O 1
ATOM 5185 N N . LEU B 1 104 ? -19.016 -6.523 -12.867 1 98.69 104 LEU B N 1
ATOM 5186 C CA . LEU B 1 104 ? -19.203 -5.93 -14.188 1 98.69 104 LEU B CA 1
ATOM 5187 C C . LEU B 1 104 ? -20.344 -4.93 -14.18 1 98.69 104 LEU B C 1
ATOM 5189 O O . LEU B 1 104 ? -20.266 -3.879 -14.82 1 98.69 104 LEU B O 1
ATOM 5193 N N . GLU B 1 105 ? -21.344 -5.305 -13.484 1 98.81 105 GLU B N 1
ATOM 5194 C CA . GLU B 1 105 ? -22.5 -4.414 -13.383 1 98.81 105 GLU B CA 1
ATOM 5195 C C . GLU B 1 105 ? -22.109 -3.09 -12.727 1 98.81 105 GLU B C 1
ATOM 5197 O O . GLU B 1 105 ? -22.516 -2.021 -13.195 1 98.81 105 GLU B O 1
ATOM 5202 N N . LEU B 1 106 ? -21.391 -3.143 -11.641 1 98.88 106 LEU B N 1
ATOM 5203 C CA . LEU B 1 106 ? -20.953 -1.921 -10.961 1 98.88 106 LEU B CA 1
ATOM 5204 C C . LEU B 1 106 ? -20.109 -1.059 -11.883 1 98.88 106 LEU B C 1
ATOM 5206 O O . LEU B 1 106 ? -20.25 0.164 -11.914 1 98.88 106 LEU B O 1
ATOM 5210 N N . ASN B 1 107 ? -19.188 -1.706 -12.562 1 98.75 107 ASN B N 1
ATOM 5211 C CA . ASN B 1 107 ? -18.375 -0.973 -13.523 1 98.75 107 ASN B CA 1
ATOM 5212 C C . ASN B 1 107 ? -19.234 -0.239 -14.547 1 98.75 107 ASN B C 1
ATOM 5214 O O . ASN B 1 107 ? -18.984 0.922 -14.867 1 98.75 107 ASN B O 1
ATOM 5218 N N . GLU B 1 108 ? -20.219 -0.885 -15.062 1 98.5 108 GLU B N 1
ATOM 5219 C CA . GLU B 1 108 ? -21.125 -0.293 -16.047 1 98.5 108 GLU B CA 1
ATOM 5220 C C . GLU B 1 108 ? -21.906 0.875 -15.453 1 98.5 108 GLU B C 1
ATOM 5222 O O . GLU B 1 108 ? -22.062 1.916 -16.094 1 98.5 108 GLU B O 1
ATOM 5227 N N . ILE B 1 109 ? -22.406 0.705 -14.227 1 98.75 109 ILE B N 1
ATOM 5228 C CA . ILE B 1 109 ? -23.156 1.75 -13.539 1 98.75 109 ILE B CA 1
ATOM 5229 C C . ILE B 1 109 ? -22.281 2.998 -13.391 1 98.75 109 ILE B C 1
ATOM 5231 O O . ILE B 1 109 ? -22.719 4.105 -13.711 1 98.75 109 ILE B O 1
ATOM 5235 N N . LEU B 1 110 ? -21.047 2.838 -12.953 1 98.69 110 LEU B N 1
ATOM 5236 C CA . LEU B 1 110 ? -20.156 3.973 -12.75 1 98.69 110 LEU B CA 1
ATOM 5237 C C . LEU B 1 110 ? -19.844 4.672 -14.062 1 98.69 110 LEU B C 1
ATOM 5239 O O . LEU B 1 110 ? -19.875 5.902 -14.141 1 98.69 110 LEU B O 1
ATOM 5243 N N . ARG B 1 111 ? -19.594 3.895 -15.086 1 97.62 111 ARG B N 1
ATOM 5244 C CA . ARG B 1 111 ? -19.25 4.465 -16.391 1 97.62 111 ARG B CA 1
ATOM 5245 C C . ARG B 1 111 ? -20.422 5.258 -16.953 1 97.62 111 ARG B C 1
ATOM 5247 O O . ARG B 1 111 ? -20.234 6.285 -17.609 1 97.62 111 ARG B O 1
ATOM 5254 N N . LYS B 1 112 ? -21.594 4.828 -16.672 1 98.06 112 LYS B N 1
ATOM 5255 C CA . LYS B 1 112 ? -22.797 5.434 -17.25 1 98.06 112 LYS B CA 1
ATOM 5256 C C . LYS B 1 112 ? -23.281 6.602 -16.406 1 98.06 112 LYS B C 1
ATOM 5258 O O . LYS B 1 112 ? -23.75 7.613 -16.938 1 98.06 112 LYS B O 1
ATOM 5263 N N . GLU B 1 113 ? -23.125 6.484 -15.07 1 98.38 113 GLU B N 1
ATOM 5264 C CA . GLU B 1 113 ? -23.891 7.387 -14.219 1 98.38 113 GLU B CA 1
ATOM 5265 C C . GLU B 1 113 ? -22.969 8.336 -13.453 1 98.38 113 GLU B C 1
ATOM 5267 O O . GLU B 1 113 ? -23.422 9.383 -12.969 1 98.38 113 GLU B O 1
ATOM 5272 N N . ALA B 1 114 ? -21.75 7.996 -13.188 1 98.44 114 ALA B N 1
ATOM 5273 C CA . ALA B 1 114 ? -20.844 8.898 -12.492 1 98.44 114 ALA B CA 1
ATOM 5274 C C . ALA B 1 114 ? -20.344 10 -13.422 1 98.44 114 ALA B C 1
ATOM 5276 O O . ALA B 1 114 ? -19.469 9.766 -14.266 1 98.44 114 ALA B O 1
ATOM 5277 N N . LYS B 1 115 ? -20.812 11.188 -13.258 1 97 115 LYS B N 1
ATOM 5278 C CA . LYS B 1 115 ? -20.531 12.273 -14.188 1 97 115 LYS B CA 1
ATOM 5279 C C . LYS B 1 115 ? -19.766 13.406 -13.508 1 97 115 LYS B C 1
ATOM 5281 O O . LYS B 1 115 ? -19.953 14.57 -13.859 1 97 115 LYS B O 1
ATOM 5286 N N . GLY B 1 116 ? -19.078 13.078 -12.453 1 97.25 116 GLY B N 1
ATOM 5287 C CA . GLY B 1 116 ? -18.25 14.086 -11.805 1 97.25 116 GLY B CA 1
ATOM 5288 C C . GLY B 1 116 ? -18.859 14.625 -10.523 1 97.25 116 GLY B C 1
ATOM 5289 O O . GLY B 1 116 ? -18.172 15.242 -9.719 1 97.25 116 GLY B O 1
ATOM 5290 N N . TYR B 1 117 ? -20.156 14.383 -10.25 1 98.19 117 TYR B N 1
ATOM 5291 C CA . TYR B 1 117 ? -20.828 14.75 -9.008 1 98.19 117 TYR B CA 1
ATOM 5292 C C . TYR B 1 117 ? -20.453 13.789 -7.883 1 98.19 117 TYR B C 1
ATOM 5294 O O . TYR B 1 117 ? -19.812 12.766 -8.117 1 98.19 117 TYR B O 1
ATOM 5302 N N . SER B 1 118 ? -20.859 14.117 -6.672 1 98.19 118 SER B N 1
ATOM 5303 C CA . SER B 1 118 ? -20.656 13.234 -5.531 1 98.19 118 SER B CA 1
ATOM 5304 C C . SER B 1 118 ? -21.125 11.812 -5.84 1 98.19 118 SER B C 1
ATOM 5306 O O . SER B 1 118 ? -22.172 11.625 -6.477 1 98.19 118 SER B O 1
ATOM 5308 N N . LEU B 1 119 ? -20.422 10.852 -5.387 1 98.44 119 LEU B N 1
ATOM 5309 C CA . LEU B 1 119 ? -20.734 9.445 -5.629 1 98.44 119 LEU B CA 1
ATOM 5310 C C . LEU B 1 119 ? -21.625 8.898 -4.52 1 98.44 119 LEU B C 1
ATOM 5312 O O . LEU B 1 119 ? -22.031 7.73 -4.562 1 98.44 119 LEU B O 1
ATOM 5316 N N . ASN B 1 120 ? -21.984 9.68 -3.516 1 97.19 120 ASN B N 1
ATOM 5317 C CA . ASN B 1 120 ? -22.703 9.203 -2.342 1 97.19 120 ASN B CA 1
ATOM 5318 C C . ASN B 1 120 ? -24.016 8.5 -2.73 1 97.19 120 ASN B C 1
ATOM 5320 O O . ASN B 1 120 ? -24.312 7.418 -2.229 1 97.19 120 ASN B O 1
ATOM 5324 N N . LEU B 1 121 ? -24.688 9.055 -3.705 1 96.25 121 LEU B N 1
ATOM 5325 C CA . LEU B 1 121 ? -25.984 8.508 -4.086 1 96.25 121 LEU B CA 1
ATOM 5326 C C . LEU B 1 121 ? -25.812 7.23 -4.898 1 96.25 121 LEU B C 1
ATOM 5328 O O . LEU B 1 121 ? -26.734 6.402 -4.957 1 96.25 121 LEU B O 1
ATOM 5332 N N . LEU B 1 122 ? -24.656 7.035 -5.469 1 98.06 122 LEU B N 1
ATOM 5333 C CA . LEU B 1 122 ? -24.438 5.867 -6.316 1 98.06 122 LEU B CA 1
ATOM 5334 C C . LEU B 1 122 ? -24.203 4.621 -5.477 1 98.06 122 LEU B C 1
ATOM 5336 O O . LEU B 1 122 ? -24.281 3.498 -5.984 1 98.06 122 LEU B O 1
ATOM 5340 N N . TYR B 1 123 ? -23.938 4.773 -4.199 1 98.06 123 TYR B N 1
ATOM 5341 C CA . TYR B 1 123 ? -23.797 3.615 -3.324 1 98.06 123 TYR B CA 1
ATOM 5342 C C . TYR B 1 123 ? -25.109 2.836 -3.254 1 98.06 123 TYR B C 1
ATOM 5344 O O . TYR B 1 123 ? -25.109 1.614 -3.088 1 98.06 123 TYR B O 1
ATOM 5352 N N . ASP B 1 124 ? -26.172 3.562 -3.42 1 97.81 124 ASP B N 1
ATOM 5353 C CA . ASP B 1 124 ? -27.484 2.908 -3.398 1 97.81 124 ASP B CA 1
ATOM 5354 C C . ASP B 1 124 ? -27.656 1.975 -4.598 1 97.81 124 ASP B C 1
ATOM 5356 O O . ASP B 1 124 ? -28.438 1.023 -4.543 1 97.81 124 ASP B O 1
ATOM 5360 N N . LYS B 1 125 ? -26.891 2.223 -5.645 1 98.38 125 LYS B N 1
ATOM 5361 C CA . LYS B 1 125 ? -27.031 1.459 -6.879 1 98.38 125 LYS B CA 1
ATOM 5362 C C . LYS B 1 125 ? -26 0.333 -6.949 1 98.38 125 LYS B C 1
ATOM 5364 O O . LYS B 1 125 ? -26.047 -0.499 -7.855 1 98.38 125 LYS B O 1
ATOM 5369 N N . VAL B 1 126 ? -25.078 0.303 -6.004 1 98.81 126 VAL B N 1
ATOM 5370 C CA . VAL B 1 126 ? -24.141 -0.811 -5.945 1 98.81 126 VAL B CA 1
ATOM 5371 C C . VAL B 1 126 ? -24.906 -2.127 -5.82 1 98.81 126 VAL B C 1
ATOM 5373 O O . VAL B 1 126 ? -25.828 -2.244 -5 1 98.81 126 VAL B O 1
ATOM 5376 N N . PRO B 1 127 ? -24.547 -3.146 -6.621 1 98.81 127 PRO B N 1
ATOM 5377 C CA . PRO B 1 127 ? -25.203 -4.445 -6.473 1 98.81 127 PRO B CA 1
ATOM 5378 C C . PRO B 1 127 ? -25.172 -4.961 -5.035 1 98.81 127 PRO B C 1
ATOM 5380 O O . PRO B 1 127 ? -24.156 -4.832 -4.352 1 98.81 127 PRO B O 1
ATOM 5383 N N . GLU B 1 128 ? -26.219 -5.594 -4.617 1 98.25 128 GLU B N 1
ATOM 5384 C CA . GLU B 1 128 ? -26.422 -5.973 -3.225 1 98.25 128 GLU B CA 1
ATOM 5385 C C . GLU B 1 128 ? -25.281 -6.852 -2.715 1 98.25 128 GLU B C 1
ATOM 5387 O O . GLU B 1 128 ? -24.812 -6.672 -1.592 1 98.25 128 GLU B O 1
ATOM 5392 N N . ILE B 1 129 ? -24.812 -7.719 -3.488 1 98 129 ILE B N 1
ATOM 5393 C CA . ILE B 1 129 ? -23.844 -8.695 -3.006 1 98 129 ILE B CA 1
ATOM 5394 C C . ILE B 1 129 ? -22.469 -8.039 -2.877 1 98 129 ILE B C 1
ATOM 5396 O O . ILE B 1 129 ? -21.562 -8.609 -2.27 1 98 129 ILE B O 1
ATOM 5400 N N . LEU B 1 130 ? -22.297 -6.816 -3.494 1 98.25 130 LEU B N 1
ATOM 5401 C CA . LEU B 1 130 ? -21.031 -6.082 -3.406 1 98.25 130 LEU B CA 1
ATOM 5402 C C . LEU B 1 130 ? -21.078 -5.055 -2.279 1 98.25 130 LEU B C 1
ATOM 5404 O O . LEU B 1 130 ? -20.047 -4.523 -1.875 1 98.25 130 LEU B O 1
ATOM 5408 N N . LYS B 1 131 ? -22.312 -4.723 -1.837 1 98.25 131 LYS B N 1
ATOM 5409 C CA . LYS B 1 131 ? -22.422 -3.768 -0.736 1 98.25 131 LYS B CA 1
ATOM 5410 C C . LYS B 1 131 ? -21.641 -4.246 0.481 1 98.25 131 LYS B C 1
ATOM 5412 O O . LYS B 1 131 ? -21.734 -5.41 0.872 1 98.25 131 LYS B O 1
ATOM 5417 N N . GLY B 1 132 ? -20.797 -3.41 0.981 1 97.94 132 GLY B N 1
ATOM 5418 C CA . GLY B 1 132 ? -19.984 -3.74 2.148 1 97.94 132 GLY B CA 1
ATOM 5419 C C . GLY B 1 132 ? -18.562 -4.133 1.8 1 97.94 132 GLY B C 1
ATOM 5420 O O . GLY B 1 132 ? -17.734 -4.328 2.689 1 97.94 132 GLY B O 1
ATOM 5421 N N . TYR B 1 133 ? -18.281 -4.102 0.462 1 98.56 133 TYR B N 1
ATOM 5422 C CA . TYR B 1 133 ? -16.969 -4.625 0.098 1 98.56 133 TYR B CA 1
ATOM 5423 C C . TYR B 1 133 ? -16.234 -3.646 -0.803 1 98.56 133 TYR B C 1
ATOM 5425 O O . TYR B 1 133 ? -15.078 -3.885 -1.17 1 98.56 133 TYR B O 1
ATOM 5433 N N . VAL B 1 134 ? -16.875 -2.475 -1.181 1 98.69 134 VAL B N 1
ATOM 5434 C CA . VAL B 1 134 ? -16.234 -1.644 -2.189 1 98.69 134 VAL B CA 1
ATOM 5435 C C . VAL B 1 134 ? -16.266 -0.18 -1.754 1 98.69 134 VAL B C 1
ATOM 5437 O O . VAL B 1 134 ? -17.125 0.217 -0.96 1 98.69 134 VAL B O 1
ATOM 5440 N N . GLU B 1 135 ? -15.352 0.582 -2.213 1 98.44 135 GLU B N 1
ATOM 5441 C CA . GLU B 1 135 ? -15.328 2.041 -2.156 1 98.44 135 GLU B CA 1
ATOM 5442 C C . GLU B 1 135 ? -15.328 2.646 -3.557 1 98.44 135 GLU B C 1
ATOM 5444 O O . GLU B 1 135 ? -14.555 2.225 -4.422 1 98.44 135 GLU B O 1
ATOM 5449 N N . LEU B 1 136 ? -16.219 3.578 -3.818 1 98.75 136 LEU B N 1
ATOM 5450 C CA . LEU B 1 136 ? -16.281 4.297 -5.086 1 98.75 136 LEU B CA 1
ATOM 5451 C C . LEU B 1 136 ? -15.398 5.543 -5.043 1 98.75 136 LEU B C 1
ATOM 5453 O O . LEU B 1 136 ? -15.297 6.203 -4.008 1 98.75 136 LEU B O 1
ATOM 5457 N N . TYR B 1 137 ? -14.727 5.883 -6.145 1 98.44 137 TYR B N 1
ATOM 5458 C CA . TYR B 1 137 ? -13.883 7.078 -6.16 1 98.44 137 TYR B CA 1
ATOM 5459 C C . TYR B 1 137 ? -13.734 7.621 -7.574 1 98.44 137 TYR B C 1
ATOM 5461 O O . TYR B 1 137 ? -14.117 6.961 -8.547 1 98.44 137 TYR B O 1
ATOM 5469 N N . TYR B 1 138 ? -13.273 8.859 -7.688 1 98.44 138 TYR B N 1
ATOM 5470 C CA . TYR B 1 138 ? -12.766 9.453 -8.914 1 98.44 138 TYR B CA 1
ATOM 5471 C C . TYR B 1 138 ? -11.25 9.609 -8.867 1 98.44 138 TYR B C 1
ATOM 5473 O O . TYR B 1 138 ? -10.68 9.875 -7.801 1 98.44 138 TYR B O 1
ATOM 5481 N N . ASP B 1 139 ? -10.602 9.375 -10.023 1 97.88 139 ASP B N 1
ATOM 5482 C CA . ASP B 1 139 ? -9.242 9.898 -10.109 1 97.88 139 ASP B CA 1
ATOM 5483 C C . ASP B 1 139 ? -9.25 11.406 -10.344 1 97.88 139 ASP B C 1
ATOM 5485 O O . ASP B 1 139 ? -10.305 12.039 -10.297 1 97.88 139 ASP B O 1
ATOM 5489 N N . LEU B 1 140 ? -8.141 12.047 -10.523 1 98 140 LEU B N 1
ATOM 5490 C CA . LEU B 1 140 ? -8.055 13.508 -10.602 1 98 140 LEU B CA 1
ATOM 5491 C C . LEU B 1 140 ? -8.641 14.016 -11.914 1 98 140 LEU B C 1
ATOM 5493 O O . LEU B 1 140 ? -8.891 15.211 -12.062 1 98 140 LEU B O 1
ATOM 5497 N N . ASN B 1 141 ? -8.859 13.094 -12.875 1 97.81 141 ASN B N 1
ATOM 5498 C CA . ASN B 1 141 ? -9.492 13.445 -14.141 1 97.81 141 ASN B CA 1
ATOM 5499 C C . ASN B 1 141 ? -10.992 13.133 -14.117 1 97.81 141 ASN B C 1
ATOM 5501 O O . ASN B 1 141 ? -11.633 13.109 -15.164 1 97.81 141 ASN B O 1
ATOM 5505 N N . ASN B 1 142 ? -11.508 12.773 -12.977 1 97.38 142 ASN B N 1
ATOM 5506 C CA . ASN B 1 142 ? -12.922 12.492 -12.719 1 97.38 142 ASN B CA 1
ATOM 5507 C C . ASN B 1 142 ? -13.367 11.195 -13.398 1 97.38 142 ASN B C 1
ATOM 5509 O O . ASN B 1 142 ? -14.539 11.047 -13.734 1 97.38 142 ASN B O 1
ATOM 5513 N N . ASN B 1 143 ? -12.398 10.273 -13.734 1 97.94 143 ASN B N 1
ATOM 5514 C CA . ASN B 1 143 ? -12.781 8.922 -14.133 1 97.94 143 ASN B CA 1
ATOM 5515 C C . ASN B 1 143 ? -13.258 8.102 -12.938 1 97.94 143 ASN B C 1
ATOM 5517 O O . ASN B 1 143 ? -12.531 7.957 -11.953 1 97.94 143 ASN B O 1
ATOM 5521 N N . PRO B 1 144 ? -14.445 7.594 -13.055 1 98.44 144 PRO B N 1
ATOM 5522 C CA . PRO B 1 144 ? -14.969 6.824 -11.922 1 98.44 144 PRO B CA 1
ATOM 5523 C C . PRO B 1 144 ? -14.398 5.406 -11.859 1 98.44 144 PRO B C 1
ATOM 5525 O O . PRO B 1 144 ? -14.094 4.816 -12.898 1 98.44 144 PRO B O 1
ATOM 5528 N N . ASN B 1 145 ? -14.258 4.871 -10.734 1 98.38 145 ASN B N 1
ATOM 5529 C CA . ASN B 1 145 ? -13.82 3.506 -10.469 1 98.38 145 ASN B CA 1
ATOM 5530 C C . ASN B 1 145 ? -14.219 3.051 -9.07 1 98.38 145 ASN B C 1
ATOM 5532 O O . ASN B 1 145 ? -14.938 3.758 -8.367 1 98.38 145 ASN B O 1
ATOM 5536 N N . PHE B 1 146 ? -13.867 1.864 -8.711 1 98.69 146 PHE B N 1
ATOM 5537 C CA . PHE B 1 146 ? -14.07 1.347 -7.363 1 98.69 146 PHE B CA 1
ATOM 5538 C C . PHE B 1 146 ? -12.93 0.417 -6.965 1 98.69 146 PHE B C 1
ATOM 5540 O O . PHE B 1 146 ? -12.18 -0.061 -7.82 1 98.69 146 PHE B O 1
ATOM 5547 N N . ARG B 1 147 ? -12.688 0.277 -5.734 1 98.25 147 ARG B N 1
ATOM 5548 C CA . ARG B 1 147 ? -11.719 -0.664 -5.172 1 98.25 147 ARG B CA 1
ATOM 5549 C C . ARG B 1 147 ? -12.375 -1.56 -4.125 1 98.25 147 ARG B C 1
ATOM 5551 O O . ARG B 1 147 ? -13.461 -1.246 -3.621 1 98.25 147 ARG B O 1
ATOM 5558 N N . PHE B 1 148 ? -11.789 -2.66 -3.824 1 98.56 148 PHE B N 1
ATOM 5559 C CA . PHE B 1 148 ? -12.32 -3.627 -2.871 1 98.56 148 PHE B CA 1
ATOM 5560 C C . PHE B 1 148 ? -11.672 -3.449 -1.504 1 98.56 148 PHE B C 1
ATOM 5562 O O . PHE B 1 148 ? -10.484 -3.125 -1.41 1 98.56 148 PHE B O 1
ATOM 5569 N N . PHE B 1 149 ? -12.43 -3.639 -0.488 1 98.12 149 PHE B N 1
ATOM 5570 C CA . PHE B 1 149 ? -11.852 -4.023 0.796 1 98.12 149 PHE B CA 1
ATOM 5571 C C . PHE B 1 149 ? -11.523 -5.512 0.818 1 98.12 149 PHE B C 1
ATOM 5573 O O . PHE B 1 149 ? -12.281 -6.312 1.358 1 98.12 149 PHE B O 1
ATOM 5580 N N . GLU B 1 150 ? -10.398 -5.82 0.306 1 97.44 150 GLU B N 1
ATOM 5581 C CA . GLU B 1 150 ? -10.008 -7.184 -0.029 1 97.44 150 GLU B CA 1
ATOM 5582 C C . GLU B 1 150 ? -10.016 -8.078 1.207 1 97.44 150 GLU B C 1
ATOM 5584 O O . GLU B 1 150 ? -10.406 -9.25 1.133 1 97.44 150 GLU B O 1
ATOM 5589 N N . ASN B 1 151 ? -9.578 -7.531 2.336 1 97.38 151 ASN B N 1
ATOM 5590 C CA . ASN B 1 151 ? -9.547 -8.305 3.57 1 97.38 151 ASN B CA 1
ATOM 5591 C C . ASN B 1 151 ? -10.938 -8.789 3.963 1 97.38 151 ASN B C 1
ATOM 5593 O O . ASN B 1 151 ? -11.109 -9.93 4.391 1 97.38 151 ASN B O 1
ATOM 5597 N N . LEU B 1 152 ? -11.922 -7.93 3.764 1 97.88 152 LEU B N 1
ATOM 5598 C CA . LEU B 1 152 ? -13.297 -8.305 4.078 1 97.88 152 LEU B CA 1
ATOM 5599 C C . LEU B 1 152 ? -13.805 -9.383 3.127 1 97.88 152 LEU B C 1
ATOM 5601 O O . LEU B 1 152 ? -14.586 -10.242 3.521 1 97.88 152 LEU B O 1
ATOM 5605 N N . LEU B 1 153 ? -13.367 -9.383 1.903 1 97.5 153 LEU B N 1
ATOM 5606 C CA . LEU B 1 153 ? -13.742 -10.422 0.954 1 97.5 153 LEU B CA 1
ATOM 5607 C C . LEU B 1 153 ? -13.219 -11.781 1.397 1 97.5 153 LEU B C 1
ATOM 5609 O O . LEU B 1 153 ? -13.914 -12.789 1.285 1 97.5 153 LEU B O 1
ATOM 5613 N N . TYR B 1 154 ? -11.953 -11.773 1.906 1 97.56 154 TYR B N 1
ATOM 5614 C CA . TYR B 1 154 ? -11.352 -13.016 2.371 1 97.56 154 TYR B CA 1
ATOM 5615 C C . TYR B 1 154 ? -12.125 -13.586 3.555 1 97.56 154 TYR B C 1
ATOM 5617 O O . TYR B 1 154 ? -12.047 -14.781 3.84 1 97.56 154 TYR B O 1
ATOM 5625 N N . LYS B 1 155 ? -12.883 -12.75 4.27 1 96.38 155 LYS B N 1
ATOM 5626 C CA . LYS B 1 155 ? -13.641 -13.18 5.445 1 96.38 155 LYS B CA 1
ATOM 5627 C C . LYS B 1 155 ? -15.102 -13.438 5.094 1 96.38 155 LYS B C 1
ATOM 5629 O O . LYS B 1 155 ? -15.922 -13.672 5.98 1 96.38 155 LYS B O 1
ATOM 5634 N N . SER B 1 156 ? -15.406 -13.43 3.857 1 97.25 156 SER B N 1
ATOM 5635 C CA . SER B 1 156 ? -16.766 -13.609 3.379 1 97.25 156 SER B CA 1
ATOM 5636 C C . SER B 1 156 ? -16.969 -15 2.791 1 97.25 156 SER B C 1
ATOM 5638 O O . SER B 1 156 ? -16.062 -15.828 2.807 1 97.25 156 SER B O 1
ATOM 5640 N N . LYS B 1 157 ? -18.188 -15.203 2.262 1 96.94 157 LYS B N 1
ATOM 5641 C CA . LYS B 1 157 ? -18.547 -16.469 1.635 1 96.94 157 LYS B CA 1
ATOM 5642 C C . LYS B 1 157 ? -17.828 -16.656 0.299 1 96.94 157 LYS B C 1
ATOM 5644 O O . LYS B 1 157 ? -17.797 -17.75 -0.261 1 96.94 157 LYS B O 1
ATOM 5649 N N . TYR B 1 158 ? -17.172 -15.586 -0.15 1 98 158 TYR B N 1
ATOM 5650 C CA . TYR B 1 158 ? -16.547 -15.633 -1.468 1 98 158 TYR B CA 1
ATOM 5651 C C . TYR B 1 158 ? -15.172 -16.297 -1.399 1 98 158 TYR B C 1
ATOM 5653 O O . TYR B 1 158 ? -14.617 -16.688 -2.426 1 98 158 TYR B O 1
ATOM 5661 N N . TYR B 1 159 ? -14.594 -16.344 -0.207 1 97.94 159 TYR B N 1
ATOM 5662 C CA . TYR B 1 159 ? -13.406 -17.172 -0.015 1 97.94 159 TYR B CA 1
ATOM 5663 C C . TYR B 1 159 ? -13.781 -18.547 0.543 1 97.94 159 TYR B C 1
ATOM 5665 O O . TYR B 1 159 ? -14.008 -18.688 1.746 1 97.94 159 TYR B O 1
ATOM 5673 N N . ASP B 1 160 ? -13.789 -19.5 -0.356 1 96.25 160 ASP B N 1
ATOM 5674 C CA . ASP B 1 160 ? -14.281 -20.828 -0.021 1 96.25 160 ASP B CA 1
ATOM 5675 C C . ASP B 1 160 ? -13.164 -21.859 -0.103 1 96.25 160 ASP B C 1
ATOM 5677 O O . ASP B 1 160 ? -12.797 -22.297 -1.195 1 96.25 160 ASP B O 1
ATOM 5681 N N . GLU B 1 161 ? -12.758 -22.344 0.984 1 97.06 161 GLU B N 1
ATOM 5682 C CA . GLU B 1 161 ? -11.641 -23.281 1.059 1 97.06 161 GLU B CA 1
ATOM 5683 C C . GLU B 1 161 ? -12.047 -24.672 0.554 1 97.06 161 GLU B C 1
ATOM 5685 O O . GLU B 1 161 ? -11.195 -25.5 0.266 1 97.06 161 GLU B O 1
ATOM 5690 N N . SER B 1 162 ? -13.367 -24.906 0.428 1 97.12 162 SER B N 1
ATOM 5691 C CA . SER B 1 162 ? -13.82 -26.203 -0.051 1 97.12 162 SER B CA 1
ATOM 5692 C C . SER B 1 162 ? -13.43 -26.422 -1.509 1 97.12 162 SER B C 1
ATOM 5694 O O . SER B 1 162 ? -13.445 -27.547 -1.997 1 97.12 162 SER B O 1
ATOM 5696 N N . ALA B 1 163 ? -13.078 -25.312 -2.195 1 97.62 163 ALA B N 1
ATOM 5697 C CA . ALA B 1 163 ? -12.633 -25.422 -3.584 1 97.62 163 ALA B CA 1
ATOM 5698 C C . ALA B 1 163 ? -11.188 -25.906 -3.66 1 97.62 163 ALA B C 1
ATOM 5700 O O . ALA B 1 163 ? -10.719 -26.312 -4.723 1 97.62 163 ALA B O 1
ATOM 5701 N N . GLN B 1 164 ? -10.438 -25.812 -2.561 1 98.25 164 GLN B N 1
ATOM 5702 C CA . GLN B 1 164 ? -9 -26.094 -2.531 1 98.25 164 GLN B CA 1
ATOM 5703 C C . GLN B 1 164 ? -8.734 -27.578 -2.311 1 98.25 164 GLN B C 1
ATOM 5705 O O . GLN B 1 164 ? -9.281 -28.188 -1.393 1 98.25 164 GLN B O 1
ATOM 5710 N N . THR B 1 165 ? -7.957 -28.172 -3.186 1 97.38 165 THR B N 1
ATOM 5711 C CA . THR B 1 165 ? -7.516 -29.562 -3.068 1 97.38 165 THR B CA 1
ATOM 5712 C C . THR B 1 165 ? -6.039 -29.688 -3.434 1 97.38 165 THR B C 1
ATOM 5714 O O . THR B 1 165 ? -5.453 -28.766 -4.008 1 97.38 165 THR B O 1
ATOM 5717 N N . ILE B 1 166 ? -5.477 -30.75 -3.051 1 96.94 166 ILE B N 1
ATOM 5718 C CA . ILE B 1 166 ? -4.113 -31.062 -3.459 1 96.94 166 ILE B CA 1
ATOM 5719 C C . ILE B 1 166 ? -4.098 -32.406 -4.223 1 96.94 166 ILE B C 1
ATOM 5721 O O . ILE B 1 166 ? -4.871 -33.312 -3.916 1 96.94 166 ILE B O 1
ATOM 5725 N N . SER B 1 167 ? -3.275 -32.438 -5.176 1 96.62 167 SER B N 1
ATOM 5726 C CA . SER B 1 167 ? -3.031 -33.656 -5.938 1 96.62 167 SER B CA 1
ATOM 5727 C C . SER B 1 167 ? -1.571 -34.062 -5.84 1 96.62 167 SER B C 1
ATOM 5729 O O . SER B 1 167 ? -0.666 -33.25 -6.043 1 96.62 167 SER B O 1
ATOM 5731 N N . LEU B 1 168 ? -1.379 -35.344 -5.477 1 97.12 168 LEU B N 1
ATOM 5732 C CA . LEU B 1 168 ? -0.034 -35.906 -5.387 1 97.12 168 LEU B CA 1
ATOM 5733 C C . LEU B 1 168 ? 0.237 -36.844 -6.547 1 97.12 168 LEU B C 1
ATOM 5735 O O . LEU B 1 168 ? -0.645 -37.625 -6.949 1 97.12 168 LEU B O 1
ATOM 5739 N N . GLN B 1 169 ? 1.422 -36.781 -7.066 1 95.62 169 GLN B N 1
ATOM 5740 C CA . GLN B 1 169 ? 1.825 -37.656 -8.141 1 95.62 169 GLN B CA 1
ATOM 5741 C C . GLN B 1 169 ? 3.34 -37.844 -8.172 1 95.62 169 GLN B C 1
ATOM 5743 O O . GLN B 1 169 ? 4.078 -37.031 -7.637 1 95.62 169 GLN B O 1
ATOM 5748 N N . LEU B 1 170 ? 3.748 -38.906 -8.758 1 95.5 170 LEU B N 1
ATOM 5749 C CA . LEU B 1 170 ? 5.156 -39.062 -9.094 1 95.5 170 LEU B CA 1
ATOM 5750 C C . LEU B 1 170 ? 5.48 -38.406 -10.43 1 95.5 170 LEU B C 1
ATOM 5752 O O . LEU B 1 170 ? 4.863 -38.719 -11.445 1 95.5 170 LEU B O 1
ATOM 5756 N N . VAL B 1 171 ? 6.371 -37.469 -10.414 1 93.75 171 VAL B N 1
ATOM 5757 C CA . VAL B 1 171 ? 6.859 -36.906 -11.664 1 93.75 171 VAL B CA 1
ATOM 5758 C C . VAL B 1 171 ? 7.855 -37.875 -12.312 1 93.75 171 VAL B C 1
ATOM 5760 O O . VAL B 1 171 ? 8.891 -38.188 -11.719 1 93.75 171 VAL B O 1
ATOM 5763 N N . GLU B 1 172 ? 7.555 -38.25 -13.539 1 91.5 172 GLU B N 1
ATOM 5764 C CA . GLU B 1 172 ? 8.375 -39.281 -14.164 1 91.5 172 GLU B CA 1
ATOM 5765 C C . GLU B 1 172 ? 9.094 -38.75 -15.398 1 91.5 172 GLU B C 1
ATOM 5767 O O . GLU B 1 172 ? 10 -39.406 -15.922 1 91.5 172 GLU B O 1
ATOM 5772 N N . ALA B 1 173 ? 8.625 -37.625 -15.836 1 91.44 173 ALA B N 1
ATOM 5773 C CA . ALA B 1 173 ? 9.258 -37 -16.984 1 91.44 173 ALA B CA 1
ATOM 5774 C C . ALA B 1 173 ? 9.008 -35.5 -16.984 1 91.44 173 ALA B C 1
ATOM 5776 O O . ALA B 1 173 ? 8.062 -35.031 -16.359 1 91.44 173 ALA B O 1
ATOM 5777 N N . ASP B 1 174 ? 9.797 -34.812 -17.719 1 89 174 ASP B N 1
ATOM 5778 C CA . ASP B 1 174 ? 9.719 -33.344 -17.766 1 89 174 ASP B CA 1
ATOM 5779 C C . ASP B 1 174 ? 8.445 -32.875 -18.484 1 89 174 ASP B C 1
ATOM 5781 O O . ASP B 1 174 ? 7.91 -31.812 -18.188 1 89 174 ASP B O 1
ATOM 5785 N N . ASP B 1 175 ? 7.961 -33.656 -19.391 1 83 175 ASP B N 1
ATOM 5786 C CA . ASP B 1 175 ? 6.84 -33.219 -20.219 1 83 175 ASP B CA 1
ATOM 5787 C C . ASP B 1 175 ? 5.57 -34 -19.859 1 83 175 ASP B C 1
ATOM 5789 O O . ASP B 1 175 ? 4.672 -34.156 -20.688 1 83 175 ASP B O 1
ATOM 5793 N N . SER B 1 176 ? 5.512 -34.469 -18.703 1 84 176 SER B N 1
ATOM 5794 C CA . SER B 1 176 ? 4.422 -35.375 -18.312 1 84 176 SER B CA 1
ATOM 5795 C C . SER B 1 176 ? 3.178 -34.562 -17.922 1 84 176 SER B C 1
ATOM 5797 O O . SER B 1 176 ? 2.09 -35.125 -17.797 1 84 176 SER B O 1
ATOM 5799 N N . ARG B 1 177 ? 3.279 -33.312 -17.734 1 89.88 177 ARG B N 1
ATOM 5800 C CA . ARG B 1 177 ? 2.16 -32.5 -17.234 1 89.88 177 ARG B CA 1
ATOM 5801 C C . ARG B 1 177 ? 1.665 -31.516 -18.281 1 89.88 177 ARG B C 1
ATOM 5803 O O . ARG B 1 177 ? 2.465 -30.922 -19 1 89.88 177 ARG B O 1
ATOM 5810 N N . SER B 1 178 ? 0.351 -31.375 -18.312 1 91.12 178 SER B N 1
ATOM 5811 C CA . SER B 1 178 ? -0.268 -30.438 -19.234 1 91.12 178 SER B CA 1
ATOM 5812 C C . SER B 1 178 ? -0.129 -29 -18.75 1 91.12 178 SER B C 1
ATOM 5814 O O . SER B 1 178 ? 0.076 -28.766 -17.547 1 91.12 178 SER B O 1
ATOM 5816 N N . PHE B 1 179 ? -0.319 -28.141 -19.672 1 93.12 179 PHE B N 1
ATOM 5817 C CA . PHE B 1 179 ? -0.218 -26.719 -19.359 1 93.12 179 PHE B CA 1
ATOM 5818 C C . PHE B 1 179 ? -1.276 -26.312 -18.328 1 93.12 179 PHE B C 1
ATOM 5820 O O . PHE B 1 179 ? -2.469 -26.531 -18.547 1 93.12 179 PHE B O 1
ATOM 5827 N N . VAL B 1 180 ? -0.903 -25.562 -17.391 1 92.88 180 VAL B N 1
ATOM 5828 C CA . VAL B 1 180 ? -1.684 -25.422 -16.172 1 92.88 180 VAL B CA 1
ATOM 5829 C C . VAL B 1 180 ? -2.818 -24.422 -16.375 1 92.88 180 VAL B C 1
ATOM 5831 O O . VAL B 1 180 ? -3.854 -24.5 -15.711 1 92.88 180 VAL B O 1
ATOM 5834 N N . LEU B 1 181 ? -2.713 -23.484 -17.281 1 93.69 181 LEU B N 1
ATOM 5835 C CA . LEU B 1 181 ? -3.734 -22.453 -17.406 1 93.69 181 LEU B CA 1
ATOM 5836 C C . LEU B 1 181 ? -4.859 -22.922 -18.328 1 93.69 181 LEU B C 1
ATOM 5838 O O . LEU B 1 181 ? -5.922 -22.297 -18.375 1 93.69 181 LEU B O 1
ATOM 5842 N N . SER B 1 182 ? -4.688 -24.094 -19.031 1 95.56 182 SER B N 1
ATOM 5843 C CA . SER B 1 182 ? -5.703 -24.438 -20.016 1 95.56 182 SER B CA 1
ATOM 5844 C C . SER B 1 182 ? -6.336 -25.797 -19.719 1 95.56 182 SER B C 1
ATOM 5846 O O . SER B 1 182 ? -7.391 -26.125 -20.266 1 95.56 182 SER B O 1
ATOM 5848 N N . THR B 1 183 ? -5.66 -26.562 -18.844 1 97 183 THR B N 1
ATOM 5849 C CA . THR B 1 183 ? -6.141 -27.938 -18.672 1 97 183 THR B CA 1
ATOM 5850 C C . THR B 1 183 ? -6.371 -28.266 -17.203 1 97 183 THR B C 1
ATOM 5852 O O . THR B 1 183 ? -5.43 -28.234 -16.406 1 97 183 THR B O 1
ATOM 5855 N N . PRO B 1 184 ? -7.617 -28.5 -16.797 1 97.88 184 PRO B N 1
ATOM 5856 C CA . PRO B 1 184 ? -7.848 -28.938 -15.422 1 97.88 184 PRO B CA 1
ATOM 5857 C C . PRO B 1 184 ? -7.281 -30.328 -15.141 1 97.88 184 PRO B C 1
ATOM 5859 O O . PRO B 1 184 ? -6.996 -31.078 -16.078 1 97.88 184 PRO B O 1
ATOM 5862 N N . ARG B 1 185 ? -7.105 -30.672 -13.906 1 96.62 185 ARG B N 1
ATOM 5863 C CA . ARG B 1 185 ? -6.559 -31.953 -13.492 1 96.62 185 ARG B CA 1
ATOM 5864 C C . ARG B 1 185 ? -7.672 -32.938 -13.109 1 96.62 185 ARG B C 1
ATOM 5866 O O . ARG B 1 185 ? -8.055 -33 -11.938 1 96.62 185 ARG B O 1
ATOM 5873 N N . LEU B 1 186 ? -8.047 -33.75 -14.055 1 96.75 186 LEU B N 1
ATOM 5874 C CA . LEU B 1 186 ? -9.078 -34.75 -13.805 1 96.75 186 LEU B CA 1
ATOM 5875 C C . LEU B 1 186 ? -8.5 -35.938 -13.062 1 96.75 186 LEU B C 1
ATOM 5877 O O . LEU B 1 186 ? -7.281 -36.094 -12.953 1 96.75 186 LEU B O 1
ATOM 5881 N N . ASP B 1 187 ? -9.383 -36.75 -12.531 1 94.12 187 ASP B N 1
ATOM 5882 C CA . ASP B 1 187 ? -8.938 -37.969 -11.852 1 94.12 187 ASP B CA 1
ATOM 5883 C C . ASP B 1 187 ? -8.164 -38.875 -12.797 1 94.12 187 ASP B C 1
ATOM 5885 O O . ASP B 1 187 ? -8.484 -38.969 -13.977 1 94.12 187 ASP B O 1
ATOM 5889 N N . ASP B 1 188 ? -7.211 -39.375 -12.289 1 91.88 188 ASP B N 1
ATOM 5890 C CA . ASP B 1 188 ? -6.324 -40.281 -13.031 1 91.88 188 ASP B CA 1
ATOM 5891 C C . ASP B 1 188 ? -5.738 -41.344 -12.117 1 91.88 188 ASP B C 1
ATOM 5893 O O . ASP B 1 188 ? -5.629 -41.156 -10.906 1 91.88 188 ASP B O 1
ATOM 5897 N N . ASP B 1 189 ? -5.328 -42.469 -12.695 1 90.25 189 ASP B N 1
ATOM 5898 C CA . ASP B 1 189 ? -4.82 -43.594 -11.922 1 90.25 189 ASP B CA 1
ATOM 5899 C C . ASP B 1 189 ? -3.484 -43.25 -11.266 1 90.25 189 ASP B C 1
ATOM 5901 O O . ASP B 1 189 ? -3.072 -43.906 -10.305 1 90.25 189 ASP B O 1
ATOM 5905 N N . ASN B 1 190 ? -2.848 -42.25 -11.703 1 92.19 190 ASN B N 1
ATOM 5906 C CA . ASN B 1 190 ? -1.533 -41.875 -11.172 1 92.19 190 ASN B CA 1
ATOM 5907 C C . ASN B 1 190 ? -1.607 -40.688 -10.219 1 92.19 190 ASN B C 1
ATOM 5909 O O . ASN B 1 190 ? -0.577 -40.156 -9.812 1 92.19 190 ASN B O 1
ATOM 5913 N N . LEU B 1 191 ? -2.818 -40.312 -9.883 1 94.88 191 LEU B N 1
ATOM 5914 C CA . LEU B 1 191 ? -2.998 -39.156 -9.031 1 94.88 191 LEU B CA 1
ATOM 5915 C C . LEU B 1 191 ? -3.742 -39.531 -7.754 1 94.88 191 LEU B C 1
ATOM 5917 O O . LEU B 1 191 ? -4.676 -40.344 -7.785 1 94.88 191 LEU B O 1
ATOM 5921 N N . VAL B 1 192 ? -3.299 -38.969 -6.648 1 96.12 192 VAL B N 1
ATOM 5922 C CA . VAL B 1 192 ? -4.047 -39 -5.395 1 96.12 192 VAL B CA 1
ATOM 5923 C C . VAL B 1 192 ? -4.602 -37.594 -5.082 1 96.12 192 VAL B C 1
ATOM 5925 O O . VAL B 1 192 ? -3.844 -36.688 -4.777 1 96.12 192 VAL B O 1
ATOM 5928 N N . HIS B 1 193 ? -5.867 -37.469 -5.215 1 94.94 193 HIS B N 1
ATOM 5929 C CA . HIS B 1 193 ? -6.523 -36.219 -4.898 1 94.94 193 HIS B CA 1
ATOM 5930 C C . HIS B 1 193 ? -6.953 -36.188 -3.436 1 94.94 193 HIS B C 1
ATOM 5932 O O . HIS B 1 193 ? -7.551 -37.125 -2.93 1 94.94 193 HIS B O 1
ATOM 5938 N N . LEU B 1 194 ? -6.645 -35.125 -2.75 1 96.25 194 LEU B N 1
ATOM 5939 C CA . LEU B 1 194 ? -6.992 -34.938 -1.343 1 96.25 194 LEU B CA 1
ATOM 5940 C C . LEU B 1 194 ? -7.711 -33.625 -1.116 1 96.25 194 LEU B C 1
ATOM 5942 O O . LEU B 1 194 ? -7.258 -32.562 -1.592 1 96.25 194 LEU B O 1
ATOM 5946 N N . ASP B 1 195 ? -8.828 -33.656 -0.414 1 95.56 195 ASP B N 1
ATOM 5947 C CA . ASP B 1 195 ? -9.578 -32.469 -0.075 1 95.56 195 ASP B CA 1
ATOM 5948 C C . ASP B 1 195 ? -8.961 -31.75 1.125 1 95.56 195 ASP B C 1
ATOM 5950 O O . ASP B 1 195 ? -9.5 -31.797 2.232 1 95.56 195 ASP B O 1
ATOM 5954 N N . ILE B 1 196 ? -7.895 -31.078 0.92 1 97.12 196 ILE B N 1
ATOM 5955 C CA . ILE B 1 196 ? -7.133 -30.391 1.957 1 97.12 196 ILE B CA 1
ATOM 5956 C C . ILE B 1 196 ? -6.926 -28.938 1.566 1 97.12 196 ILE B C 1
ATOM 5958 O O . ILE B 1 196 ? -6.359 -28.641 0.509 1 97.12 196 ILE B O 1
ATOM 5962 N N . PRO B 1 197 ? -7.387 -28.016 2.436 1 98.12 197 PRO B N 1
ATOM 5963 C CA . PRO B 1 197 ? -7.105 -26.609 2.148 1 98.12 197 PRO B CA 1
ATOM 5964 C C . PRO B 1 197 ? -5.617 -26.281 2.203 1 98.12 197 PRO B C 1
ATOM 5966 O O . PRO B 1 197 ? -4.863 -26.938 2.93 1 98.12 197 PRO B O 1
ATOM 5969 N N . PHE B 1 198 ? -5.23 -25.297 1.513 1 98.62 198 PHE B N 1
ATOM 5970 C CA . PHE B 1 198 ? -3.822 -24.969 1.343 1 98.62 198 PHE B CA 1
ATOM 5971 C C . PHE B 1 198 ? -3.191 -24.578 2.676 1 98.62 198 PHE B C 1
ATOM 5973 O O . PHE B 1 198 ? -1.999 -24.797 2.891 1 98.62 198 PHE B O 1
ATOM 5980 N N . LYS B 1 199 ? -3.977 -23.984 3.578 1 98.38 199 LYS B N 1
ATOM 5981 C CA . LYS B 1 199 ? -3.441 -23.484 4.84 1 98.38 199 LYS B CA 1
ATOM 5982 C C . LYS B 1 199 ? -3.172 -24.641 5.812 1 98.38 199 LYS B C 1
ATOM 5984 O O . LYS B 1 199 ? -2.551 -24.438 6.859 1 98.38 199 LYS B O 1
ATOM 5989 N N . SER B 1 200 ? -3.57 -25.859 5.496 1 98 200 SER B N 1
ATOM 5990 C CA . SER B 1 200 ? -3.49 -26.984 6.414 1 98 200 SER B CA 1
ATOM 5991 C C . SER B 1 200 ? -2.041 -27.328 6.746 1 98 200 SER B C 1
ATOM 5993 O O . SER B 1 200 ? -1.214 -27.484 5.848 1 98 200 SER B O 1
ATOM 5995 N N . GLU B 1 201 ? -1.785 -27.641 7.957 1 97.06 201 GLU B N 1
ATOM 5996 C CA . GLU B 1 201 ? -0.444 -27.953 8.438 1 97.06 201 GLU B CA 1
ATOM 5997 C C . GLU B 1 201 ? -0.041 -29.375 8.055 1 97.06 201 GLU B C 1
ATOM 5999 O O . GLU B 1 201 ? 1.139 -29.734 8.117 1 97.06 201 GLU B O 1
ATOM 6004 N N . VAL B 1 202 ? -1.012 -30.141 7.68 1 97.62 202 VAL B N 1
ATOM 6005 C CA . VAL B 1 202 ? -0.713 -31.516 7.309 1 97.62 202 VAL B CA 1
ATOM 6006 C C . VAL B 1 202 ? 0.187 -31.531 6.074 1 97.62 202 VAL B C 1
ATOM 6008 O O . VAL B 1 202 ? 1.004 -32.438 5.91 1 97.62 202 VAL B O 1
ATOM 6011 N N . ILE B 1 203 ? 0.051 -30.531 5.25 1 98 203 ILE B N 1
ATOM 6012 C CA . ILE B 1 203 ? 0.907 -30.406 4.074 1 98 203 ILE B CA 1
ATOM 6013 C C . ILE B 1 203 ? 2.365 -30.281 4.508 1 98 203 ILE B C 1
ATOM 6015 O O . ILE B 1 203 ? 3.252 -30.906 3.924 1 98 203 ILE B O 1
ATOM 6019 N N . ASP B 1 204 ? 2.578 -29.516 5.566 1 97.75 204 ASP B N 1
ATOM 6020 C CA . ASP B 1 204 ? 3.924 -29.344 6.102 1 97.75 204 ASP B CA 1
ATOM 6021 C C . ASP B 1 204 ? 4.473 -30.656 6.652 1 97.75 204 ASP B C 1
ATOM 6023 O O . ASP B 1 204 ? 5.641 -30.984 6.438 1 97.75 204 ASP B O 1
ATOM 6027 N N . GLU B 1 205 ? 3.621 -31.375 7.336 1 97.38 205 GLU B N 1
ATOM 6028 C CA . GLU B 1 205 ? 4.035 -32.656 7.902 1 97.38 205 GLU B CA 1
ATOM 6029 C C . GLU B 1 205 ? 4.453 -33.625 6.805 1 97.38 205 GLU B C 1
ATOM 6031 O O . GLU B 1 205 ? 5.453 -34.344 6.949 1 97.38 205 GLU B O 1
ATOM 6036 N N . LEU B 1 206 ? 3.707 -33.625 5.777 1 97.69 206 LEU B N 1
ATOM 6037 C CA . LEU B 1 206 ? 4.012 -34.531 4.656 1 97.69 206 LEU B CA 1
ATOM 6038 C C . LEU B 1 206 ? 5.355 -34.156 4.035 1 97.69 206 LEU B C 1
ATOM 6040 O O . LEU B 1 206 ? 6.203 -35.031 3.836 1 97.69 206 LEU B O 1
ATOM 6044 N N . PHE B 1 207 ? 5.594 -32.938 3.826 1 96.5 207 PHE B N 1
ATOM 6045 C CA . PHE B 1 207 ? 6.754 -32.562 3.023 1 96.5 207 PHE B CA 1
ATOM 6046 C C . PHE B 1 207 ? 8 -32.469 3.895 1 96.5 207 PHE B C 1
ATOM 6048 O O . PHE B 1 207 ? 9.125 -32.438 3.383 1 96.5 207 PHE B O 1
ATOM 6055 N N . LYS B 1 208 ? 7.859 -32.375 5.184 1 96.25 208 LYS B N 1
ATOM 6056 C CA . LYS B 1 208 ? 8.992 -32.594 6.078 1 96.25 208 LYS B CA 1
ATOM 6057 C C . LYS B 1 208 ? 9.602 -33.969 5.879 1 96.25 208 LYS B C 1
ATOM 6059 O O . LYS B 1 208 ? 10.797 -34.156 6.125 1 96.25 208 LYS B O 1
ATOM 6064 N N . MET B 1 209 ? 8.805 -34.906 5.391 1 96.75 209 MET B N 1
ATOM 6065 C CA . MET B 1 209 ? 9.227 -36.281 5.227 1 96.75 209 MET B CA 1
ATOM 6066 C C . MET B 1 209 ? 10.211 -36.438 4.066 1 96.75 209 MET B C 1
ATOM 6068 O O . MET B 1 209 ? 10.836 -37.469 3.891 1 96.75 209 MET B O 1
ATOM 6072 N N . LYS B 1 210 ? 10.383 -35.375 3.254 1 94.94 210 LYS B N 1
ATOM 6073 C CA . LYS B 1 210 ? 11.43 -35.406 2.23 1 94.94 210 LYS B CA 1
ATOM 6074 C C . LYS B 1 210 ? 12.812 -35.312 2.855 1 94.94 210 LYS B C 1
ATOM 6076 O O . LYS B 1 210 ? 13.812 -35.625 2.209 1 94.94 210 LYS B O 1
ATOM 6081 N N . GLU B 1 211 ? 12.836 -34.938 4.105 1 93 211 GLU B N 1
ATOM 6082 C CA . GLU B 1 211 ? 14.102 -34.75 4.805 1 93 211 GLU B CA 1
ATOM 6083 C C . GLU B 1 211 ? 14.188 -35.688 6.02 1 93 211 GLU B C 1
ATOM 6085 O O . GLU B 1 211 ? 15.234 -36.25 6.297 1 93 211 GLU B O 1
ATOM 6090 N N . THR B 1 212 ? 13.109 -35.688 6.773 1 94.44 212 THR B N 1
ATOM 6091 C CA . THR B 1 212 ? 13.039 -36.469 8 1 94.44 212 THR B CA 1
ATOM 6092 C C . THR B 1 212 ? 11.961 -37.562 7.895 1 94.44 212 THR B C 1
ATOM 6094 O O . THR B 1 212 ? 10.805 -37.25 7.609 1 94.44 212 THR B O 1
ATOM 6097 N N . PRO B 1 213 ? 12.328 -38.781 8.102 1 96.12 213 PRO B N 1
ATOM 6098 C CA . PRO B 1 213 ? 11.32 -39.812 8 1 96.12 213 PRO B CA 1
ATOM 6099 C C . PRO B 1 213 ? 10.25 -39.719 9.078 1 96.12 213 PRO B C 1
ATOM 6101 O O . PRO B 1 213 ? 10.508 -39.219 10.172 1 96.12 213 PRO B O 1
ATOM 6104 N N . ASN B 1 214 ? 9.086 -40.156 8.828 1 96.44 214 ASN B N 1
ATOM 6105 C CA . ASN B 1 214 ? 7.961 -40.219 9.75 1 96.44 214 ASN B CA 1
ATOM 6106 C C . ASN B 1 214 ? 7.109 -41.469 9.523 1 96.44 214 ASN B C 1
ATOM 6108 O O . ASN B 1 214 ? 7.363 -42.219 8.594 1 96.44 214 ASN B O 1
ATOM 6112 N N . ASP B 1 215 ? 6.148 -41.688 10.445 1 96.81 215 ASP B N 1
ATOM 6113 C CA . ASP B 1 215 ? 5.293 -42.875 10.406 1 96.81 215 ASP B CA 1
ATOM 6114 C C . ASP B 1 215 ? 4.312 -42.812 9.242 1 96.81 215 ASP B C 1
ATOM 6116 O O . ASP B 1 215 ? 3.498 -41.875 9.164 1 96.81 215 ASP B O 1
ATOM 6120 N N . TYR B 1 216 ? 4.34 -43.781 8.375 1 96.31 216 TYR B N 1
ATOM 6121 C CA . TYR B 1 216 ? 3.479 -43.844 7.203 1 96.31 216 TYR B CA 1
ATOM 6122 C C . TYR B 1 216 ? 2.008 -43.875 7.605 1 96.31 216 TYR B C 1
ATOM 6124 O O . TYR B 1 216 ? 1.188 -43.156 7.004 1 96.31 216 TYR B O 1
ATOM 6132 N N . ASN B 1 217 ? 1.629 -44.625 8.578 1 95.38 217 ASN B N 1
ATOM 6133 C CA . ASN B 1 217 ? 0.234 -44.75 8.992 1 95.38 217 ASN B CA 1
ATOM 6134 C C . ASN B 1 217 ? -0.301 -43.438 9.555 1 95.38 217 ASN B C 1
ATOM 6136 O O . ASN B 1 217 ? -1.461 -43.094 9.336 1 95.38 217 ASN B O 1
ATOM 6140 N N . LYS B 1 218 ? 0.528 -42.781 10.219 1 96.12 218 LYS B N 1
ATOM 6141 C CA . LYS B 1 218 ? 0.132 -41.5 10.797 1 96.12 218 LYS B CA 1
ATOM 6142 C C . LYS B 1 218 ? -0.185 -40.469 9.703 1 96.12 218 LYS B C 1
ATOM 6144 O O . LYS B 1 218 ? -1.221 -39.812 9.75 1 96.12 218 LYS B O 1
ATOM 6149 N N . ILE B 1 219 ? 0.702 -40.344 8.711 1 96.75 219 ILE B N 1
ATOM 6150 C CA . ILE B 1 219 ? 0.518 -39.375 7.66 1 96.75 219 ILE B CA 1
ATOM 6151 C C . ILE B 1 219 ? -0.678 -39.75 6.789 1 96.75 219 ILE B C 1
ATOM 6153 O O . ILE B 1 219 ? -1.438 -38.875 6.352 1 96.75 219 ILE B O 1
ATOM 6157 N N . LYS B 1 220 ? -0.847 -41 6.508 1 96.12 220 LYS B N 1
ATOM 6158 C CA . LYS B 1 220 ? -1.998 -41.5 5.754 1 96.12 220 LYS B CA 1
ATOM 6159 C C . LYS B 1 220 ? -3.307 -41.094 6.426 1 96.12 220 LYS B C 1
ATOM 6161 O O . LYS B 1 220 ? -4.234 -40.625 5.762 1 96.12 220 LYS B O 1
ATOM 6166 N N . GLN B 1 221 ? -3.354 -41.219 7.746 1 95.75 221 GLN B N 1
ATOM 6167 C CA . GLN B 1 221 ? -4.539 -40.875 8.523 1 95.75 221 GLN B CA 1
ATOM 6168 C C . GLN B 1 221 ? -4.777 -39.375 8.523 1 95.75 221 GLN B C 1
ATOM 6170 O O . GLN B 1 221 ? -5.906 -38.906 8.336 1 95.75 221 GLN B O 1
ATOM 6175 N N . LEU B 1 222 ? -3.727 -38.656 8.711 1 96.25 222 LEU B N 1
ATOM 6176 C CA . LEU B 1 222 ? -3.828 -37.188 8.758 1 96.25 222 LEU B CA 1
ATOM 6177 C C . LEU B 1 222 ? -4.328 -36.625 7.426 1 96.25 222 LEU B C 1
ATOM 6179 O O . LEU B 1 222 ? -5.074 -35.656 7.395 1 96.25 222 LEU B O 1
ATOM 6183 N N . LEU B 1 223 ? -3.967 -37.25 6.352 1 96.44 223 LEU B N 1
ATOM 6184 C CA . LEU B 1 223 ? -4.301 -36.75 5.016 1 96.44 223 LEU B CA 1
ATOM 6185 C C . LEU B 1 223 ? -5.676 -37.281 4.586 1 96.44 223 LEU B C 1
ATOM 6187 O O . LEU B 1 223 ? -6.254 -36.75 3.623 1 96.44 223 LEU B O 1
ATOM 6191 N N . GLY B 1 224 ? -6.152 -38.25 5.258 1 95.12 224 GLY B N 1
ATOM 6192 C CA . GLY B 1 224 ? -7.457 -38.812 4.93 1 95.12 224 GLY B CA 1
ATOM 6193 C C . GLY B 1 224 ? -7.465 -39.562 3.619 1 95.12 224 GLY B C 1
ATOM 6194 O O . GLY B 1 224 ? -8.398 -39.438 2.824 1 95.12 224 GLY B O 1
ATOM 6195 N N . VAL B 1 225 ? -6.41 -40.344 3.338 1 94.62 225 VAL B N 1
ATOM 6196 C CA . VAL B 1 225 ? -6.293 -41.125 2.104 1 94.62 225 VAL B CA 1
ATOM 6197 C C . VAL B 1 225 ? -7.305 -42.25 2.109 1 94.62 225 VAL B C 1
ATOM 6199 O O . VAL B 1 225 ? -7.387 -43.031 3.078 1 94.62 225 VAL B O 1
ATOM 6202 N N . SER B 1 226 ? -8.016 -42.375 1.081 1 91.5 226 SER B N 1
ATOM 6203 C CA . SER B 1 226 ? -9.016 -43.438 0.988 1 91.5 226 SER B CA 1
ATOM 6204 C C . SER B 1 226 ? -8.367 -44.781 0.686 1 91.5 226 SER B C 1
ATOM 6206 O O . SER B 1 226 ? -7.242 -44.844 0.184 1 91.5 226 SER B O 1
ATOM 6208 N N . ASP B 1 227 ? -9.133 -45.844 0.88 1 91.12 227 ASP B N 1
ATOM 6209 C CA . ASP B 1 227 ? -8.625 -47.188 0.679 1 91.12 227 ASP B CA 1
ATOM 6210 C C . ASP B 1 227 ? -8.297 -47.438 -0.791 1 91.12 227 ASP B C 1
ATOM 6212 O O . ASP B 1 227 ? -7.316 -48.125 -1.107 1 91.12 227 ASP B O 1
ATOM 6216 N N . ASN B 1 228 ? -9.102 -46.844 -1.603 1 91.12 228 ASN B N 1
ATOM 6217 C CA . ASN B 1 228 ? -8.922 -47.094 -3.031 1 91.12 228 ASN B CA 1
ATOM 6218 C C . ASN B 1 228 ? -7.66 -46.406 -3.557 1 91.12 228 ASN B C 1
ATOM 6220 O O . ASN B 1 228 ? -7.16 -46.781 -4.625 1 91.12 228 ASN B O 1
ATOM 6224 N N . GLN B 1 229 ? -7.117 -45.469 -2.816 1 92.5 229 GLN B N 1
ATOM 6225 C CA . GLN B 1 229 ? -5.941 -44.719 -3.26 1 92.5 229 GLN B CA 1
ATOM 6226 C C . GLN B 1 229 ? -4.691 -45.188 -2.508 1 92.5 229 GLN B C 1
ATOM 6228 O O . GLN B 1 229 ? -3.58 -44.75 -2.826 1 92.5 229 GLN B O 1
ATOM 6233 N N . GLU B 1 230 ? -4.832 -46.031 -1.561 1 93.81 230 GLU B N 1
ATOM 6234 C CA . GLU B 1 230 ? -3.746 -46.375 -0.646 1 93.81 230 GLU B CA 1
ATOM 6235 C C . GLU B 1 230 ? -2.596 -47.062 -1.388 1 93.81 230 GLU B C 1
ATOM 6237 O O . GLU B 1 230 ? -1.426 -46.781 -1.092 1 93.81 230 GLU B O 1
ATOM 6242 N N . GLU B 1 231 ? -2.947 -47.969 -2.303 1 95.25 231 GLU B N 1
ATOM 6243 C CA . GLU B 1 231 ? -1.903 -48.688 -3.035 1 95.25 231 GLU B CA 1
ATOM 6244 C C . GLU B 1 231 ? -0.992 -47.688 -3.779 1 95.25 231 GLU B C 1
ATOM 6246 O O . GLU B 1 231 ? 0.232 -47.844 -3.748 1 95.25 231 GLU B O 1
ATOM 6251 N N . LEU B 1 232 ? -1.611 -46.75 -4.41 1 96.12 232 LEU B N 1
ATOM 6252 C CA . LEU B 1 232 ? -0.837 -45.719 -5.117 1 96.12 232 LEU B CA 1
ATOM 6253 C C . LEU B 1 232 ? -0.08 -44.844 -4.133 1 96.12 232 LEU B C 1
ATOM 6255 O O . LEU B 1 232 ? 1.088 -44.531 -4.355 1 96.12 232 LEU B O 1
ATOM 6259 N N . PHE B 1 233 ? -0.732 -44.531 -3.023 1 97 233 PHE B N 1
ATOM 6260 C CA . PHE B 1 233 ? -0.148 -43.625 -2.02 1 97 233 PHE B CA 1
ATOM 6261 C C . PHE B 1 233 ? 1.109 -44.25 -1.42 1 97 233 PHE B C 1
ATOM 6263 O O . PHE B 1 233 ? 2.096 -43.562 -1.174 1 97 233 PHE B O 1
ATOM 6270 N N . LYS B 1 234 ? 1.098 -45.438 -1.293 1 96.38 234 LYS B N 1
ATOM 6271 C CA . LYS B 1 234 ? 2.236 -46.125 -0.724 1 96.38 234 LYS B CA 1
ATOM 6272 C C . LYS B 1 234 ? 3.467 -46 -1.618 1 96.38 234 LYS B C 1
ATOM 6274 O O . LYS B 1 234 ? 4.598 -46 -1.128 1 96.38 234 LYS B O 1
ATOM 6279 N N . GLN B 1 235 ? 3.234 -45.906 -2.846 1 96.62 235 GLN B N 1
ATOM 6280 C CA . GLN B 1 235 ? 4.328 -45.812 -3.807 1 96.62 235 GLN B CA 1
ATOM 6281 C C . GLN B 1 235 ? 5.078 -44.5 -3.686 1 96.62 235 GLN B C 1
ATOM 6283 O O . GLN B 1 235 ? 6.184 -44.344 -4.215 1 96.62 235 GLN B O 1
ATOM 6288 N N . PHE B 1 236 ? 4.52 -43.562 -3.033 1 97.62 236 PHE B N 1
ATOM 6289 C CA . PHE B 1 236 ? 5.125 -42.25 -2.922 1 97.62 236 PHE B CA 1
ATOM 6290 C C . PHE B 1 236 ? 6.23 -42.25 -1.871 1 97.62 236 PHE B C 1
ATOM 6292 O O . PHE B 1 236 ? 6.918 -41.25 -1.688 1 97.62 236 PHE B O 1
ATOM 6299 N N . PHE B 1 237 ? 6.426 -43.344 -1.199 1 97.44 237 PHE B N 1
ATOM 6300 C CA . PHE B 1 237 ? 7.328 -43.375 -0.052 1 97.44 237 PHE B CA 1
ATOM 6301 C C . PHE B 1 237 ? 8.477 -44.344 -0.292 1 97.44 237 PHE B C 1
ATOM 6303 O O . PHE B 1 237 ? 8.383 -45.219 -1.163 1 97.44 237 PHE B O 1
ATOM 6310 N N . THR B 1 238 ? 9.531 -44.094 0.416 1 96.38 238 THR B N 1
ATOM 6311 C CA . THR B 1 238 ? 10.727 -44.938 0.302 1 96.38 238 THR B CA 1
ATOM 6312 C C . THR B 1 238 ? 11.453 -45.031 1.641 1 96.38 238 THR B C 1
ATOM 6314 O O . THR B 1 238 ? 11.242 -44.188 2.523 1 96.38 238 THR B O 1
ATOM 6317 N N . LYS B 1 239 ? 12.234 -46 1.817 1 95.94 239 LYS B N 1
ATOM 6318 C CA . LYS B 1 239 ? 13.055 -46.125 3.016 1 95.94 239 LYS B CA 1
ATOM 6319 C C . LYS B 1 239 ? 14.445 -45.531 2.805 1 95.94 239 LYS B C 1
ATOM 6321 O O . LYS B 1 239 ? 15.203 -45.375 3.76 1 95.94 239 LYS B O 1
ATOM 6326 N N . GLU B 1 240 ? 14.68 -45.188 1.601 1 93.81 240 GLU B N 1
ATOM 6327 C CA . GLU B 1 240 ? 15.984 -44.625 1.279 1 93.81 240 GLU B CA 1
ATOM 6328 C C . GLU B 1 240 ? 16.062 -43.156 1.69 1 93.81 240 GLU B C 1
ATOM 6330 O O . GLU B 1 240 ? 15.211 -42.344 1.29 1 93.81 240 GLU B O 1
ATOM 6335 N N . ALA B 1 241 ? 17.047 -42.812 2.406 1 92.38 241 ALA B N 1
ATOM 6336 C CA . ALA B 1 241 ? 17.25 -41.406 2.834 1 92.38 241 ALA B CA 1
ATOM 6337 C C . ALA B 1 241 ? 17.672 -40.531 1.662 1 92.38 241 ALA B C 1
ATOM 6339 O O . ALA B 1 241 ? 18.438 -40.969 0.798 1 92.38 241 ALA B O 1
ATOM 6340 N N . PRO B 1 242 ? 17.156 -39.312 1.639 1 91.12 242 PRO B N 1
ATOM 6341 C CA . PRO B 1 242 ? 17.594 -38.375 0.602 1 91.12 242 PRO B CA 1
ATOM 6342 C C . PRO B 1 242 ? 19.047 -37.938 0.789 1 91.12 242 PRO B C 1
ATOM 6344 O O . PRO B 1 242 ? 19.609 -38.094 1.874 1 91.12 242 PRO B O 1
ATOM 6347 N N . PRO B 1 243 ? 19.641 -37.438 -0.298 1 87.56 243 PRO B N 1
ATOM 6348 C CA . PRO B 1 243 ? 20.969 -36.844 -0.132 1 87.56 243 PRO B CA 1
ATOM 6349 C C . PRO B 1 243 ? 20.984 -35.688 0.846 1 87.56 243 PRO B C 1
ATOM 6351 O O . PRO B 1 243 ? 20.031 -34.906 0.915 1 87.56 243 PRO B O 1
ATOM 6354 N N . LYS B 1 244 ? 22.078 -35.562 1.501 1 83.12 244 LYS B N 1
ATOM 6355 C CA . LYS B 1 244 ? 22.203 -34.469 2.479 1 83.12 244 LYS B CA 1
ATOM 6356 C C . LYS B 1 244 ? 22.688 -33.188 1.816 1 83.12 244 LYS B C 1
ATOM 6358 O O . LYS B 1 244 ? 23.562 -33.219 0.958 1 83.12 244 LYS B O 1
ATOM 6363 N N . PHE B 1 245 ? 22 -32.125 2.178 1 87.94 245 PHE B N 1
ATOM 6364 C CA . PHE B 1 245 ? 22.406 -30.797 1.743 1 87.94 245 PHE B CA 1
ATOM 6365 C C . PHE B 1 245 ? 23.656 -30.359 2.492 1 87.94 245 PHE B C 1
ATOM 6367 O O . PHE B 1 245 ? 23.797 -30.609 3.693 1 87.94 245 PHE B O 1
ATOM 6374 N N . THR B 1 246 ? 24.594 -29.797 1.801 1 87.38 246 THR B N 1
ATOM 6375 C CA . THR B 1 246 ? 25.766 -29.219 2.428 1 87.38 246 THR B CA 1
ATOM 6376 C C . THR B 1 246 ? 25.703 -27.688 2.383 1 87.38 246 THR B C 1
ATOM 6378 O O . THR B 1 246 ? 25.734 -27.094 1.306 1 87.38 246 THR B O 1
ATOM 6381 N N . LYS B 1 247 ? 25.656 -27.125 3.488 1 89.38 247 LYS B N 1
ATOM 6382 C CA . LYS B 1 247 ? 25.594 -25.672 3.598 1 89.38 247 LYS B CA 1
ATOM 6383 C C . LYS B 1 247 ? 26.891 -25.031 3.076 1 89.38 247 LYS B C 1
ATOM 6385 O O . LYS B 1 247 ? 27.984 -25.578 3.275 1 89.38 247 LYS B O 1
ATOM 6390 N N . TYR B 1 248 ? 26.734 -23.906 2.453 1 92.69 248 TYR B N 1
ATOM 6391 C CA . TYR B 1 248 ? 27.906 -23.172 1.998 1 92.69 248 TYR B CA 1
ATOM 6392 C C . TYR B 1 248 ? 28.734 -22.688 3.18 1 92.69 248 TYR B C 1
ATOM 6394 O O . TYR B 1 248 ? 28.219 -22.031 4.082 1 92.69 248 TYR B O 1
ATOM 6402 N N . SER B 1 249 ? 30 -23.016 3.184 1 92.19 249 SER B N 1
ATOM 6403 C CA . SER B 1 249 ? 30.859 -22.672 4.312 1 92.19 249 SER B CA 1
ATOM 6404 C C . SER B 1 249 ? 32.031 -21.766 3.871 1 92.19 249 SER B C 1
ATOM 6406 O O . SER B 1 249 ? 32.938 -21.484 4.656 1 92.19 249 SER B O 1
ATOM 6408 N N . GLY B 1 250 ? 31.969 -21.375 2.668 1 91.25 250 GLY B N 1
ATOM 6409 C CA . GLY B 1 250 ? 33.031 -20.5 2.174 1 91.25 250 GLY B CA 1
ATOM 6410 C C . GLY B 1 250 ? 32.938 -19.094 2.705 1 91.25 250 GLY B C 1
ATOM 6411 O O . GLY B 1 250 ? 31.938 -18.719 3.334 1 91.25 250 GLY B O 1
ATOM 6412 N N . SER B 1 251 ? 34 -18.312 2.479 1 91 251 SER B N 1
ATOM 6413 C CA . SER B 1 251 ? 34.062 -16.922 2.963 1 91 251 SER B CA 1
ATOM 6414 C C . SER B 1 251 ? 33.375 -15.977 1.982 1 91 251 SER B C 1
ATOM 6416 O O . SER B 1 251 ? 33.094 -14.828 2.33 1 91 251 SER B O 1
ATOM 6418 N N . GLY B 1 252 ? 33.062 -16.406 0.811 1 93.94 252 GLY B N 1
ATOM 6419 C CA . GLY B 1 252 ? 32.469 -15.555 -0.204 1 93.94 252 GLY B CA 1
ATOM 6420 C C . GLY B 1 252 ? 30.969 -15.727 -0.3 1 93.94 252 GLY B C 1
ATOM 6421 O O . GLY B 1 252 ? 30.281 -15.781 0.721 1 93.94 252 GLY B O 1
ATOM 6422 N N . VAL B 1 253 ? 30.531 -15.609 -1.514 1 96.5 253 VAL B N 1
ATOM 6423 C CA . VAL B 1 253 ? 29.109 -15.758 -1.838 1 96.5 253 VAL B CA 1
ATOM 6424 C C . VAL B 1 253 ? 28.938 -16.797 -2.949 1 96.5 253 VAL B C 1
ATOM 6426 O O . VAL B 1 253 ? 29.75 -16.859 -3.873 1 96.5 253 VAL B O 1
ATOM 6429 N N . ARG B 1 254 ? 27.953 -17.578 -2.781 1 96.81 254 ARG B N 1
ATOM 6430 C CA . ARG B 1 254 ? 27.609 -18.547 -3.818 1 96.81 254 ARG B CA 1
ATOM 6431 C C . ARG B 1 254 ? 26.188 -18.328 -4.32 1 96.81 254 ARG B C 1
ATOM 6433 O O . ARG B 1 254 ? 25.281 -18.109 -3.527 1 96.81 254 ARG B O 1
ATOM 6440 N N . THR B 1 255 ? 26.078 -18.281 -5.613 1 97.62 255 THR B N 1
ATOM 6441 C CA . THR B 1 255 ? 24.75 -18.297 -6.207 1 97.62 255 THR B CA 1
ATOM 6442 C C . THR B 1 255 ? 24.516 -19.609 -6.961 1 97.62 255 THR B C 1
ATOM 6444 O O . THR B 1 255 ? 25.422 -20.125 -7.613 1 97.62 255 THR B O 1
ATOM 6447 N N . ARG B 1 256 ? 23.375 -20.125 -6.801 1 97.88 256 ARG B N 1
ATOM 6448 C CA . ARG B 1 256 ? 22.969 -21.312 -7.547 1 97.88 256 ARG B CA 1
ATOM 6449 C C . ARG B 1 256 ? 21.688 -21.047 -8.328 1 97.88 256 ARG B C 1
ATOM 6451 O O . ARG B 1 256 ? 20.672 -20.656 -7.75 1 97.88 256 ARG B O 1
ATOM 6458 N N . TYR B 1 257 ? 21.828 -21.219 -9.602 1 98.12 257 TYR B N 1
ATOM 6459 C CA . TYR B 1 257 ? 20.703 -21.062 -10.516 1 98.12 257 TYR B CA 1
ATOM 6460 C C . TYR B 1 257 ? 19.906 -22.344 -10.633 1 98.12 257 TYR B C 1
ATOM 6462 O O . TYR B 1 257 ? 20.438 -23.391 -11.031 1 98.12 257 TYR B O 1
ATOM 6470 N N . PHE B 1 258 ? 18.531 -22.312 -10.328 1 97.75 258 PHE B N 1
ATOM 6471 C CA . PHE B 1 258 ? 17.656 -23.484 -10.281 1 97.75 258 PHE B CA 1
ATOM 6472 C C . PHE B 1 258 ? 16.812 -23.594 -11.547 1 97.75 258 PHE B C 1
ATOM 6474 O O . PHE B 1 258 ? 16.016 -24.516 -11.695 1 97.75 258 PHE B O 1
ATOM 6481 N N . GLY B 1 259 ? 17.031 -22.672 -12.43 1 95.31 259 GLY B N 1
ATOM 6482 C CA . GLY B 1 259 ? 16.219 -22.562 -13.625 1 95.31 259 GLY B CA 1
ATOM 6483 C C . GLY B 1 259 ? 15.242 -21.406 -13.586 1 95.31 259 GLY B C 1
ATOM 6484 O O . GLY B 1 259 ? 14.875 -20.938 -12.508 1 95.31 259 GLY B O 1
ATOM 6485 N N . HIS B 1 260 ? 14.93 -20.891 -14.781 1 95.19 260 HIS B N 1
ATOM 6486 C CA . HIS B 1 260 ? 13.969 -19.812 -14.945 1 95.19 260 HIS B CA 1
ATOM 6487 C C . HIS B 1 260 ? 14.367 -18.578 -14.133 1 95.19 260 HIS B C 1
ATOM 6489 O O . HIS B 1 260 ? 15.445 -18.016 -14.352 1 95.19 260 HIS B O 1
ATOM 6495 N N . ALA B 1 261 ? 13.555 -18.266 -13.094 1 96.88 261 ALA B N 1
ATOM 6496 C CA . ALA B 1 261 ? 13.844 -17.047 -12.336 1 96.88 261 ALA B CA 1
ATOM 6497 C C . ALA B 1 261 ? 14.328 -17.375 -10.93 1 96.88 261 ALA B C 1
ATOM 6499 O O . ALA B 1 261 ? 14.531 -16.469 -10.109 1 96.88 261 ALA B O 1
ATOM 6500 N N . CYS B 1 262 ? 14.648 -18.625 -10.664 1 98.12 262 CYS B N 1
ATOM 6501 C CA . CYS B 1 262 ? 14.953 -19.062 -9.305 1 98.12 262 CYS B CA 1
ATOM 6502 C C . CYS B 1 262 ? 16.453 -19.078 -9.07 1 98.12 262 CYS B C 1
ATOM 6504 O O . CYS B 1 262 ? 17.188 -19.797 -9.75 1 98.12 262 CYS B O 1
ATOM 6506 N N . VAL B 1 263 ? 16.938 -18.297 -8.125 1 98.62 263 VAL B N 1
ATOM 6507 C CA . VAL B 1 263 ? 18.344 -18.234 -7.746 1 98.62 263 VAL B CA 1
ATOM 6508 C C . VAL B 1 263 ? 18.469 -18.297 -6.223 1 98.62 263 VAL B C 1
ATOM 6510 O O . VAL B 1 263 ? 17.766 -17.578 -5.508 1 98.62 263 VAL B O 1
ATOM 6513 N N . LEU B 1 264 ? 19.312 -19.156 -5.742 1 98.44 264 LEU B N 1
ATOM 6514 C CA . LEU B 1 264 ? 19.672 -19.203 -4.332 1 98.44 264 LEU B CA 1
ATOM 6515 C C . LEU B 1 264 ? 20.984 -18.469 -4.078 1 98.44 264 LEU B C 1
ATOM 6517 O O . LEU B 1 264 ? 22 -18.781 -4.707 1 98.44 264 LEU B O 1
ATOM 6521 N N . VAL B 1 265 ? 20.938 -17.469 -3.273 1 98.31 265 VAL B N 1
ATOM 6522 C CA . VAL B 1 265 ? 22.125 -16.75 -2.824 1 98.31 265 VAL B CA 1
ATOM 6523 C C . VAL B 1 265 ? 22.516 -17.219 -1.422 1 98.31 265 VAL B C 1
ATOM 6525 O O . VAL B 1 265 ? 21.688 -17.188 -0.502 1 98.31 265 VAL B O 1
ATOM 6528 N N . GLU B 1 266 ? 23.812 -17.625 -1.243 1 97.31 266 GLU B N 1
ATOM 6529 C CA . GLU B 1 266 ? 24.25 -18.141 0.049 1 97.31 266 GLU B CA 1
ATOM 6530 C C . GLU B 1 266 ? 25.547 -17.5 0.497 1 97.31 266 GLU B C 1
ATOM 6532 O O . GLU B 1 266 ? 26.469 -17.312 -0.312 1 97.31 266 GLU B O 1
ATOM 6537 N N . THR B 1 267 ? 25.547 -17.062 1.707 1 96.12 267 THR B N 1
ATOM 6538 C CA . THR B 1 267 ? 26.781 -16.844 2.471 1 96.12 267 THR B CA 1
ATOM 6539 C C . THR B 1 267 ? 26.906 -17.891 3.574 1 96.12 267 THR B C 1
ATOM 6541 O O . THR B 1 267 ? 26.062 -18.781 3.703 1 96.12 267 THR B O 1
ATOM 6544 N N . ASN B 1 268 ? 28.016 -17.781 4.301 1 93.94 268 ASN B N 1
ATOM 6545 C CA . ASN B 1 268 ? 28.141 -18.703 5.418 1 93.94 268 ASN B CA 1
ATOM 6546 C C . ASN B 1 268 ? 27.125 -18.422 6.52 1 93.94 268 ASN B C 1
ATOM 6548 O O . ASN B 1 268 ? 26.922 -19.234 7.414 1 93.94 268 ASN B O 1
ATOM 6552 N N . GLU B 1 269 ? 26.344 -17.312 6.41 1 94.19 269 GLU B N 1
ATOM 6553 C CA . GLU B 1 269 ? 25.453 -16.891 7.488 1 94.19 269 GLU B CA 1
ATOM 6554 C C . GLU B 1 269 ? 24 -17.016 7.074 1 94.19 269 GLU B C 1
ATOM 6556 O O . GLU B 1 269 ? 23.141 -17.359 7.891 1 94.19 269 GLU B O 1
ATOM 6561 N N . ILE B 1 270 ? 23.734 -16.719 5.773 1 96.25 270 ILE B N 1
ATOM 6562 C CA . ILE B 1 270 ? 22.312 -16.625 5.406 1 96.25 270 ILE B CA 1
ATOM 6563 C C . ILE B 1 270 ? 22.094 -17.266 4.035 1 96.25 270 ILE B C 1
ATOM 6565 O O . ILE B 1 270 ? 23.062 -17.516 3.301 1 96.25 270 ILE B O 1
ATOM 6569 N N . SER B 1 271 ? 20.844 -17.516 3.707 1 97.75 271 SER B N 1
ATOM 6570 C CA . SER B 1 271 ? 20.391 -17.953 2.393 1 97.75 271 SER B CA 1
ATOM 6571 C C . SER B 1 271 ? 19.203 -17.125 1.914 1 97.75 271 SER B C 1
ATOM 6573 O O . SER B 1 271 ? 18.297 -16.812 2.693 1 97.75 271 SER B O 1
ATOM 6575 N N . ILE B 1 272 ? 19.234 -16.672 0.679 1 98.44 272 ILE B N 1
ATOM 6576 C CA . ILE B 1 272 ? 18.172 -15.914 0.028 1 98.44 272 ILE B CA 1
ATOM 6577 C C . ILE B 1 272 ? 17.719 -16.641 -1.234 1 98.44 272 ILE B C 1
ATOM 6579 O O . ILE B 1 272 ? 18.531 -16.891 -2.143 1 98.44 272 ILE B O 1
ATOM 6583 N N . LEU B 1 273 ? 16.484 -17.016 -1.276 1 98.75 273 LEU B N 1
ATOM 6584 C CA . LEU B 1 273 ? 15.914 -17.672 -2.445 1 98.75 273 LEU B CA 1
ATOM 6585 C C . LEU B 1 273 ? 14.977 -16.734 -3.195 1 98.75 273 LEU B C 1
ATOM 6587 O O . LEU B 1 273 ? 13.977 -16.281 -2.635 1 98.75 273 LEU B O 1
ATOM 6591 N N . VAL B 1 274 ? 15.266 -16.469 -4.496 1 98.75 274 VAL B N 1
ATOM 6592 C CA . VAL B 1 274 ? 14.477 -15.523 -5.285 1 98.75 274 VAL B CA 1
ATOM 6593 C C . VAL B 1 274 ? 13.547 -16.281 -6.227 1 98.75 274 VAL B C 1
ATOM 6595 O O . VAL B 1 274 ? 13.992 -17.141 -6.988 1 98.75 274 VAL B O 1
ATOM 6598 N N . ASP B 1 275 ? 12.227 -16.047 -6.184 1 98.31 275 ASP B N 1
ATOM 6599 C CA . ASP B 1 275 ? 11.203 -16.594 -7.062 1 98.31 275 ASP B CA 1
ATOM 6600 C C . ASP B 1 275 ? 11.305 -18.109 -7.148 1 98.31 275 ASP B C 1
ATOM 6602 O O . ASP B 1 275 ? 11.625 -18.656 -8.203 1 98.31 275 ASP B O 1
ATOM 6606 N N . PRO B 1 276 ? 10.883 -18.797 -6.152 1 97.56 276 PRO B N 1
ATOM 6607 C CA . PRO B 1 276 ? 11.117 -20.25 -6.039 1 97.56 276 PRO B CA 1
ATOM 6608 C C . PRO B 1 276 ? 10.266 -21.062 -7.012 1 97.56 276 PRO B C 1
ATOM 6610 O O . PRO B 1 276 ? 9.117 -21.391 -6.703 1 97.56 276 PRO B O 1
ATOM 6613 N N . VAL B 1 277 ? 10.836 -21.422 -8.094 1 94.75 277 VAL B N 1
ATOM 6614 C CA . VAL B 1 277 ? 10.375 -22.422 -9.039 1 94.75 277 VAL B CA 1
ATOM 6615 C C . VAL B 1 277 ? 11.359 -23.594 -9.078 1 94.75 277 VAL B C 1
ATOM 6617 O O . VAL B 1 277 ? 12.422 -23.5 -9.695 1 94.75 277 VAL B O 1
ATOM 6620 N N . ILE B 1 278 ? 10.969 -24.703 -8.508 1 94.62 278 ILE B N 1
ATOM 6621 C CA . ILE B 1 278 ? 11.93 -25.781 -8.266 1 94.62 278 ILE B CA 1
ATOM 6622 C C . ILE B 1 278 ? 11.469 -27.062 -8.945 1 94.62 278 ILE B C 1
ATOM 6624 O O . ILE B 1 278 ? 10.297 -27.438 -8.852 1 94.62 278 ILE B O 1
ATOM 6628 N N . SER B 1 279 ? 12.406 -27.703 -9.602 1 93.06 279 SER B N 1
ATOM 6629 C CA . SER B 1 279 ? 12.117 -28.953 -10.297 1 93.06 279 SER B CA 1
ATOM 6630 C C . SER B 1 279 ? 12.234 -30.141 -9.359 1 93.06 279 SER B C 1
ATOM 6632 O O . SER B 1 279 ? 12.531 -29.984 -8.172 1 93.06 279 SER B O 1
ATOM 6634 N N . TYR B 1 280 ? 11.969 -31.328 -9.891 1 92.25 280 TYR B N 1
ATOM 6635 C CA . TYR B 1 280 ? 11.945 -32.562 -9.117 1 92.25 280 TYR B CA 1
ATOM 6636 C C . TYR B 1 280 ? 13.078 -33.5 -9.539 1 92.25 280 TYR B C 1
ATOM 6638 O O . TYR B 1 280 ? 13.609 -33.375 -10.641 1 92.25 280 TYR B O 1
ATOM 6646 N N . ASP B 1 281 ? 13.477 -34.344 -8.633 1 86.56 281 ASP B N 1
ATOM 6647 C CA . ASP B 1 281 ? 14.484 -35.375 -8.883 1 86.56 281 ASP B CA 1
ATOM 6648 C C . ASP B 1 281 ? 13.883 -36.781 -8.742 1 86.56 281 ASP B C 1
ATOM 6650 O O . ASP B 1 281 ? 12.703 -36.938 -8.406 1 86.56 281 ASP B O 1
ATOM 6654 N N . GLY B 1 282 ? 14.695 -37.719 -9.164 1 81.25 282 GLY B N 1
ATOM 6655 C CA . GLY B 1 282 ? 14.25 -39.094 -8.953 1 81.25 282 GLY B CA 1
ATOM 6656 C C . GLY B 1 282 ? 13.797 -39.781 -10.227 1 81.25 282 GLY B C 1
ATOM 6657 O O . GLY B 1 282 ? 13.141 -40.844 -10.18 1 81.25 282 GLY B O 1
ATOM 6658 N N . TYR B 1 283 ? 13.992 -39.094 -11.367 1 83.75 283 TYR B N 1
ATOM 6659 C CA . TYR B 1 283 ? 13.711 -39.688 -12.672 1 83.75 283 TYR B CA 1
ATOM 6660 C C . TYR B 1 283 ? 14.773 -39.281 -13.688 1 83.75 283 TYR B C 1
ATOM 6662 O O . TYR B 1 283 ? 15.633 -38.438 -13.406 1 83.75 283 TYR B O 1
ATOM 6670 N N . GLU B 1 284 ? 14.781 -39.938 -14.789 1 81.38 284 GLU B N 1
ATOM 6671 C CA . GLU B 1 284 ? 15.789 -39.656 -15.812 1 81.38 284 GLU B CA 1
ATOM 6672 C C . GLU B 1 284 ? 15.664 -38.219 -16.344 1 81.38 284 GLU B C 1
ATOM 6674 O O . GLU B 1 284 ? 14.57 -37.812 -16.719 1 81.38 284 GLU B O 1
ATOM 6679 N N . LYS B 1 285 ? 16.922 -37.594 -16.25 1 83.56 285 LYS B N 1
ATOM 6680 C CA . LYS B 1 285 ? 16.938 -36.188 -16.672 1 83.56 285 LYS B CA 1
ATOM 6681 C C . LYS B 1 285 ? 17.953 -35.969 -17.797 1 83.56 285 LYS B C 1
ATOM 6683 O O . LYS B 1 285 ? 19.062 -36.5 -17.766 1 83.56 285 LYS B O 1
ATOM 6688 N N . GLU B 1 286 ? 17.453 -35.219 -18.766 1 86.62 286 GLU B N 1
ATOM 6689 C CA . GLU B 1 286 ? 18.359 -34.875 -19.859 1 86.62 286 GLU B CA 1
ATOM 6690 C C . GLU B 1 286 ? 19.188 -33.625 -19.516 1 86.62 286 GLU B C 1
ATOM 6692 O O . GLU B 1 286 ? 20.297 -33.469 -20.016 1 86.62 286 GLU B O 1
ATOM 6697 N N . VAL B 1 287 ? 18.656 -32.75 -18.719 1 93.69 287 VAL B N 1
ATOM 6698 C CA . VAL B 1 287 ? 19.312 -31.516 -18.344 1 93.69 287 VAL B CA 1
ATOM 6699 C C . VAL B 1 287 ? 19.578 -31.5 -16.828 1 93.69 287 VAL B C 1
ATOM 6701 O O . VAL B 1 287 ? 18.656 -31.734 -16.031 1 93.69 287 VAL B O 1
ATOM 6704 N N . ASN B 1 288 ? 20.812 -31.312 -16.484 1 94.31 288 ASN B N 1
ATOM 6705 C CA . ASN B 1 288 ? 21.141 -31.203 -15.07 1 94.31 288 ASN B CA 1
ATOM 6706 C C . ASN B 1 288 ? 20.422 -30.016 -14.43 1 94.31 288 ASN B C 1
ATOM 6708 O O . ASN B 1 288 ? 20.281 -28.953 -15.047 1 94.31 288 ASN B O 1
ATOM 6712 N N . ARG B 1 289 ? 19.953 -30.203 -13.211 1 95.56 289 ARG B N 1
ATOM 6713 C CA . ARG B 1 289 ? 19.188 -29.156 -12.531 1 95.56 289 ARG B CA 1
ATOM 6714 C C . ARG B 1 289 ? 19.312 -29.281 -11.023 1 95.56 289 ARG B C 1
ATOM 6716 O O . ARG B 1 289 ? 19.594 -30.375 -10.5 1 95.56 289 ARG B O 1
ATOM 6723 N N . TYR B 1 290 ? 19.203 -28.234 -10.359 1 95.5 290 TYR B N 1
ATOM 6724 C CA . TYR B 1 290 ? 19.047 -28.25 -8.906 1 95.5 290 TYR B CA 1
ATOM 6725 C C . TYR B 1 290 ? 17.594 -28.516 -8.523 1 95.5 290 TYR B C 1
ATOM 6727 O O . TYR B 1 290 ? 16.672 -28.156 -9.258 1 95.5 290 TYR B O 1
ATOM 6735 N N . THR B 1 291 ? 17.438 -29.156 -7.41 1 94.38 291 THR B N 1
ATOM 6736 C CA . THR B 1 291 ? 16.109 -29.516 -6.902 1 94.38 291 THR B CA 1
ATOM 6737 C C . THR B 1 291 ? 15.992 -29.172 -5.422 1 94.38 291 THR B C 1
ATOM 6739 O O . THR B 1 291 ? 16.812 -28.422 -4.883 1 94.38 291 THR B O 1
ATOM 6742 N N . ILE B 1 292 ? 14.953 -29.672 -4.797 1 92.44 292 ILE B N 1
ATOM 6743 C CA . ILE B 1 292 ? 14.664 -29.391 -3.396 1 92.44 292 ILE B CA 1
ATOM 6744 C C . ILE B 1 292 ? 15.797 -29.922 -2.521 1 92.44 292 ILE B C 1
ATOM 6746 O O . ILE B 1 292 ? 16.109 -29.344 -1.479 1 92.44 292 ILE B O 1
ATOM 6750 N N . SER B 1 293 ? 16.469 -30.969 -2.988 1 91.62 293 SER B N 1
ATOM 6751 C CA . SER B 1 293 ? 17.562 -31.578 -2.23 1 91.62 293 SER B CA 1
ATOM 6752 C C . SER B 1 293 ? 18.781 -30.672 -2.174 1 91.62 293 SER B C 1
ATOM 6754 O O . SER B 1 293 ? 19.688 -30.875 -1.363 1 91.62 293 SER B O 1
ATOM 6756 N N . ASP B 1 294 ? 18.719 -29.656 -3.002 1 95.06 294 ASP B N 1
ATOM 6757 C CA . ASP B 1 294 ? 19.859 -28.734 -3.072 1 95.06 294 ASP B CA 1
ATOM 6758 C C . ASP B 1 294 ? 19.578 -27.469 -2.279 1 95.06 294 ASP B C 1
ATOM 6760 O O . ASP B 1 294 ? 20.359 -26.516 -2.312 1 95.06 294 ASP B O 1
ATOM 6764 N N . LEU B 1 295 ? 18.469 -27.422 -1.587 1 96.06 295 LEU B N 1
ATOM 6765 C CA . LEU B 1 295 ? 18.125 -26.266 -0.758 1 96.06 295 LEU B CA 1
ATOM 6766 C C . LEU B 1 295 ? 18.547 -26.5 0.689 1 96.06 295 LEU B C 1
ATOM 6768 O O . LEU B 1 295 ? 18.609 -27.625 1.156 1 96.06 295 LEU B O 1
ATOM 6772 N N . PRO B 1 296 ? 18.844 -25.422 1.391 1 95.44 296 PRO B N 1
ATOM 6773 C CA . PRO B 1 296 ? 19.156 -25.578 2.816 1 95.44 296 PRO B CA 1
ATOM 6774 C C . PRO B 1 296 ? 17.922 -25.984 3.641 1 95.44 296 PRO B C 1
ATOM 6776 O O . PRO B 1 296 ? 16.797 -25.812 3.189 1 95.44 296 PRO B O 1
ATOM 6779 N N . ASP B 1 297 ? 18.188 -26.453 4.871 1 92.31 297 ASP B N 1
ATOM 6780 C CA . ASP B 1 297 ? 17.125 -26.859 5.781 1 92.31 297 ASP B CA 1
ATOM 6781 C C . ASP B 1 297 ? 16.234 -25.672 6.164 1 92.31 297 ASP B C 1
ATOM 6783 O O . ASP B 1 297 ? 15.031 -25.844 6.379 1 92.31 297 ASP B O 1
ATOM 6787 N N . GLN B 1 298 ? 16.938 -24.578 6.238 1 95.44 298 GLN B N 1
ATOM 6788 C CA . GLN B 1 298 ? 16.219 -23.344 6.512 1 95.44 298 GLN B CA 1
ATOM 6789 C C . GLN B 1 298 ? 16.578 -22.25 5.508 1 95.44 298 GLN B C 1
ATOM 6791 O O . GLN B 1 298 ? 17.766 -22.062 5.195 1 95.44 298 GLN B O 1
ATOM 6796 N N . ILE B 1 299 ? 15.578 -21.656 4.992 1 98.12 299 ILE B N 1
ATOM 6797 C CA . ILE B 1 299 ? 15.766 -20.531 4.078 1 98.12 299 ILE B CA 1
ATOM 6798 C C . ILE B 1 299 ? 15.469 -19.219 4.805 1 98.12 299 ILE B C 1
ATOM 6800 O O . ILE B 1 299 ? 14.344 -19 5.25 1 98.12 299 ILE B O 1
ATOM 6804 N N . ASP B 1 300 ? 16.438 -18.344 4.906 1 98.38 300 ASP B N 1
ATOM 6805 C CA . ASP B 1 300 ? 16.297 -17.141 5.707 1 98.38 300 ASP B CA 1
ATOM 6806 C C . ASP B 1 300 ? 15.32 -16.156 5.055 1 98.38 300 ASP B C 1
ATOM 6808 O O . ASP B 1 300 ? 14.453 -15.602 5.723 1 98.38 300 ASP B O 1
ATOM 6812 N N . TYR B 1 301 ? 15.469 -15.969 3.732 1 98.56 301 TYR B N 1
ATOM 6813 C CA . TYR B 1 301 ? 14.641 -15.008 3.016 1 98.56 301 TYR B CA 1
ATOM 6814 C C . TYR B 1 301 ? 14.195 -15.57 1.669 1 98.56 301 TYR B C 1
ATOM 6816 O O . TYR B 1 301 ? 15 -16.141 0.933 1 98.56 301 TYR B O 1
ATOM 6824 N N . VAL B 1 302 ? 12.969 -15.469 1.359 1 98.81 302 VAL B N 1
ATOM 6825 C CA . VAL B 1 302 ? 12.422 -15.695 0.026 1 98.81 302 VAL B CA 1
ATOM 6826 C C . VAL B 1 302 ? 11.945 -14.375 -0.566 1 98.81 302 VAL B C 1
ATOM 6828 O O . VAL B 1 302 ? 11.211 -13.625 0.083 1 98.81 302 VAL B O 1
ATOM 6831 N N . LEU B 1 303 ? 12.406 -14.031 -1.716 1 98.75 303 LEU B N 1
ATOM 6832 C CA . LEU B 1 303 ? 11.992 -12.812 -2.4 1 98.75 303 LEU B CA 1
ATOM 6833 C C . LEU B 1 303 ? 11.07 -13.141 -3.572 1 98.75 303 LEU B C 1
ATOM 6835 O O . LEU B 1 303 ? 11.398 -13.984 -4.41 1 98.75 303 LEU B O 1
ATOM 6839 N N . ILE B 1 304 ? 9.93 -12.516 -3.625 1 98.81 304 ILE B N 1
ATOM 6840 C CA . ILE B 1 304 ? 9 -12.617 -4.742 1 98.81 304 ILE B CA 1
ATOM 6841 C C . ILE B 1 304 ? 9.023 -11.32 -5.555 1 98.81 304 ILE B C 1
ATOM 6843 O O . ILE B 1 304 ? 8.773 -10.242 -5.016 1 98.81 304 ILE B O 1
ATOM 6847 N N . THR B 1 305 ? 9.25 -11.445 -6.824 1 98.5 305 THR B N 1
ATOM 6848 C CA . THR B 1 305 ? 9.391 -10.25 -7.641 1 98.5 305 THR B CA 1
ATOM 6849 C C . THR B 1 305 ? 8.016 -9.688 -8.016 1 98.5 305 THR B C 1
ATOM 6851 O O . THR B 1 305 ? 7.785 -8.484 -7.922 1 98.5 305 THR B O 1
ATOM 6854 N N . HIS B 1 306 ? 7.09 -10.594 -8.492 1 97.75 306 HIS B N 1
ATOM 6855 C CA . HIS B 1 306 ? 5.766 -10.148 -8.914 1 97.75 306 HIS B CA 1
ATOM 6856 C C . HIS B 1 306 ? 4.781 -11.312 -8.945 1 97.75 306 HIS B C 1
ATOM 6858 O O . HIS B 1 306 ? 5.152 -12.461 -8.672 1 97.75 306 HIS B O 1
ATOM 6864 N N . ASN B 1 307 ? 3.576 -11.039 -9.328 1 96.12 307 ASN B N 1
ATOM 6865 C CA . ASN B 1 307 ? 2.455 -11.922 -9.039 1 96.12 307 ASN B CA 1
ATOM 6866 C C . ASN B 1 307 ? 2.131 -12.828 -10.227 1 96.12 307 ASN B C 1
ATOM 6868 O O . ASN B 1 307 ? 0.978 -13.219 -10.414 1 96.12 307 ASN B O 1
ATOM 6872 N N . HIS B 1 308 ? 3.041 -13.266 -11.047 1 95.81 308 HIS B N 1
ATOM 6873 C CA . HIS B 1 308 ? 2.789 -14.219 -12.117 1 95.81 308 HIS B CA 1
ATOM 6874 C C . HIS B 1 308 ? 2.943 -15.656 -11.625 1 95.81 308 HIS B C 1
ATOM 6876 O O . HIS B 1 308 ? 3.67 -15.914 -10.664 1 95.81 308 HIS B O 1
ATOM 6882 N N . GLN B 1 309 ? 2.332 -16.562 -12.281 1 93.75 309 GLN B N 1
ATOM 6883 C CA . GLN B 1 309 ? 2.258 -17.953 -11.867 1 93.75 309 GLN B CA 1
ATOM 6884 C C . GLN B 1 309 ? 3.627 -18.625 -11.945 1 93.75 309 GLN B C 1
ATOM 6886 O O . GLN B 1 309 ? 3.891 -19.594 -11.227 1 93.75 309 GLN B O 1
ATOM 6891 N N . ASP B 1 310 ? 4.461 -18.094 -12.812 1 94.25 310 ASP B N 1
ATOM 6892 C CA . ASP B 1 310 ? 5.781 -18.703 -12.945 1 94.25 310 ASP B CA 1
ATOM 6893 C C . ASP B 1 310 ? 6.789 -18.047 -12 1 94.25 310 ASP B C 1
ATOM 6895 O O . ASP B 1 310 ? 7.98 -18.344 -12.047 1 94.25 310 ASP B O 1
ATOM 6899 N N . HIS B 1 311 ? 6.355 -17.203 -11.102 1 96.44 311 HIS B N 1
ATOM 6900 C CA . HIS B 1 311 ? 7.191 -16.625 -10.055 1 96.44 311 HIS B CA 1
ATOM 6901 C C . HIS B 1 311 ? 6.645 -16.953 -8.672 1 96.44 311 HIS B C 1
ATOM 6903 O O . HIS B 1 311 ? 7.391 -16.953 -7.688 1 96.44 311 HIS B O 1
ATOM 6909 N N . ILE B 1 312 ? 5.355 -17.156 -8.633 1 97.12 312 ILE B N 1
ATOM 6910 C CA . ILE B 1 312 ? 4.691 -17.641 -7.426 1 97.12 312 ILE B CA 1
ATOM 6911 C C . ILE B 1 312 ? 4.078 -19.016 -7.688 1 97.12 312 ILE B C 1
ATOM 6913 O O . ILE B 1 312 ? 2.895 -19.125 -8.023 1 97.12 312 ILE B O 1
ATOM 6917 N N . LEU B 1 313 ? 4.844 -19.953 -7.496 1 96.5 313 LEU B N 1
ATOM 6918 C CA . LEU B 1 313 ? 4.359 -21.328 -7.645 1 96.5 313 LEU B CA 1
ATOM 6919 C C . LEU B 1 313 ? 3.924 -21.891 -6.297 1 96.5 313 LEU B C 1
ATOM 6921 O O . LEU B 1 313 ? 4.766 -22.25 -5.469 1 96.5 313 LEU B O 1
ATOM 6925 N N . LEU B 1 314 ? 2.629 -22.047 -6.141 1 97.06 314 LEU B N 1
ATOM 6926 C CA . LEU B 1 314 ? 2.121 -22.547 -4.867 1 97.06 314 LEU B CA 1
ATOM 6927 C C . LEU B 1 314 ? 2.6 -23.969 -4.613 1 97.06 314 LEU B C 1
ATOM 6929 O O . LEU B 1 314 ? 2.865 -24.344 -3.469 1 97.06 314 LEU B O 1
ATOM 6933 N N . GLU B 1 315 ? 2.742 -24.719 -5.66 1 94.5 315 GLU B N 1
ATOM 6934 C CA . GLU B 1 315 ? 3.285 -26.078 -5.598 1 94.5 315 GLU B CA 1
ATOM 6935 C C . GLU B 1 315 ? 4.621 -26.094 -4.859 1 94.5 315 GLU B C 1
ATOM 6937 O O . GLU B 1 315 ? 4.828 -26.922 -3.961 1 94.5 315 GLU B O 1
ATOM 6942 N N . THR B 1 316 ? 5.457 -25.188 -5.156 1 95.94 316 THR B N 1
ATOM 6943 C CA . THR B 1 316 ? 6.781 -25.094 -4.551 1 95.94 316 THR B CA 1
ATOM 6944 C C . THR B 1 316 ? 6.703 -24.469 -3.166 1 95.94 316 THR B C 1
ATOM 6946 O O . THR B 1 316 ? 7.293 -24.969 -2.211 1 95.94 316 THR B O 1
ATOM 6949 N N . LEU B 1 317 ? 5.969 -23.469 -3.049 1 97.94 317 LEU B N 1
ATOM 6950 C CA . LEU B 1 317 ? 5.941 -22.672 -1.822 1 97.94 317 LEU B CA 1
ATOM 6951 C C . LEU B 1 317 ? 5.277 -23.453 -0.69 1 97.94 317 LEU B C 1
ATOM 6953 O O . LEU B 1 317 ? 5.707 -23.359 0.462 1 97.94 317 LEU B O 1
ATOM 6957 N N . LEU B 1 318 ? 4.277 -24.219 -0.989 1 97.44 318 LEU B N 1
ATOM 6958 C CA . LEU B 1 318 ? 3.621 -25.016 0.043 1 97.44 318 LEU B CA 1
ATOM 6959 C C . LEU B 1 318 ? 4.547 -26.109 0.555 1 97.44 318 LEU B C 1
ATOM 6961 O O . LEU B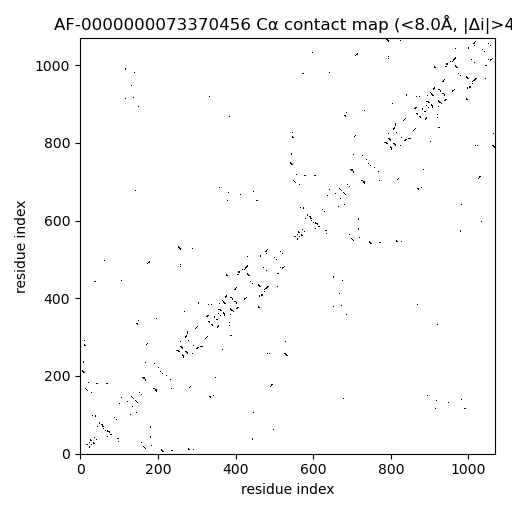 1 318 ? 4.508 -26.453 1.736 1 97.44 318 LEU B O 1
ATOM 6965 N N . GLN B 1 319 ? 5.379 -26.641 -0.334 1 95.88 319 GLN B N 1
ATOM 6966 C CA . GLN B 1 319 ? 6.352 -27.641 0.073 1 95.88 319 GLN B CA 1
ATOM 6967 C C . GLN B 1 319 ? 7.418 -27.047 0.989 1 95.88 319 GLN B C 1
ATOM 6969 O O . GLN B 1 319 ? 7.957 -27.734 1.857 1 95.88 319 GLN B O 1
ATOM 6974 N N . LEU B 1 320 ? 7.652 -25.75 0.8 1 97.38 320 LEU B N 1
ATOM 6975 C CA . LEU B 1 320 ? 8.781 -25.125 1.479 1 97.38 320 LEU B CA 1
ATOM 6976 C C . LEU B 1 320 ? 8.305 -24.328 2.688 1 97.38 320 LEU B C 1
ATOM 6978 O O . LEU B 1 320 ? 9.117 -23.75 3.416 1 97.38 320 LEU B O 1
ATOM 6982 N N . ARG B 1 321 ? 7.02 -24.234 2.926 1 98 321 ARG B N 1
ATOM 6983 C CA . ARG B 1 321 ? 6.43 -23.328 3.912 1 98 321 ARG B CA 1
ATOM 6984 C C . ARG B 1 321 ? 7.074 -23.531 5.281 1 98 321 ARG B C 1
ATOM 6986 O O . ARG B 1 321 ? 7.391 -22.547 5.965 1 98 321 ARG B O 1
ATOM 6993 N N . HIS B 1 322 ? 7.402 -24.781 5.68 1 97.19 322 HIS B N 1
ATOM 6994 C CA . HIS B 1 322 ? 7.945 -25.094 6.996 1 97.19 322 HIS B CA 1
ATOM 6995 C C . HIS B 1 322 ? 9.422 -24.719 7.086 1 97.19 322 HIS B C 1
ATOM 6997 O O . HIS B 1 322 ? 9.984 -24.672 8.18 1 97.19 322 HIS B O 1
ATOM 7003 N N . ARG B 1 323 ? 10.047 -24.344 5.91 1 97.12 323 ARG B N 1
ATOM 7004 C CA . ARG B 1 323 ? 11.477 -24.062 5.863 1 97.12 323 ARG B CA 1
ATOM 7005 C C . ARG B 1 323 ? 11.75 -22.578 5.773 1 97.12 323 ARG B C 1
ATOM 7007 O O . ARG B 1 323 ? 12.883 -22.125 5.957 1 97.12 323 ARG B O 1
ATOM 7014 N N . ILE B 1 324 ? 10.781 -21.781 5.508 1 98.44 324 ILE B N 1
ATOM 7015 C CA . ILE B 1 324 ? 10.984 -20.375 5.168 1 98.44 324 ILE B CA 1
ATOM 7016 C C . ILE B 1 324 ? 10.844 -19.516 6.422 1 98.44 324 ILE B C 1
ATOM 7018 O O . ILE B 1 324 ? 9.82 -19.562 7.109 1 98.44 324 ILE B O 1
ATOM 7022 N N . LYS B 1 325 ? 11.836 -18.656 6.688 1 98.31 325 LYS B N 1
ATOM 7023 C CA . LYS B 1 325 ? 11.766 -17.766 7.844 1 98.31 325 LYS B CA 1
ATOM 7024 C C . LYS B 1 325 ? 10.992 -16.5 7.512 1 98.31 325 LYS B C 1
ATOM 7026 O O . LYS B 1 325 ? 10.102 -16.094 8.266 1 98.31 325 LYS B O 1
ATOM 7031 N N . HIS B 1 326 ? 11.352 -15.852 6.352 1 98.31 326 HIS B N 1
ATOM 7032 C CA . HIS B 1 326 ? 10.688 -14.617 5.93 1 98.31 326 HIS B CA 1
ATOM 7033 C C . HIS B 1 326 ? 10.422 -14.617 4.43 1 98.31 326 HIS B C 1
ATOM 7035 O O . HIS B 1 326 ? 11.266 -15.062 3.645 1 98.31 326 HIS B O 1
ATOM 7041 N N . ILE B 1 327 ? 9.289 -14.211 4.051 1 98.62 327 ILE B N 1
ATOM 7042 C CA . ILE B 1 327 ? 8.961 -13.977 2.646 1 98.62 327 ILE B CA 1
ATOM 7043 C C . ILE B 1 327 ? 8.781 -12.484 2.395 1 98.62 327 ILE B C 1
ATOM 7045 O O . ILE B 1 327 ? 7.973 -11.828 3.059 1 98.62 327 ILE B O 1
ATOM 7049 N N . ILE B 1 328 ? 9.539 -11.906 1.539 1 98.62 328 ILE B N 1
ATOM 7050 C CA . ILE B 1 328 ? 9.453 -10.5 1.171 1 98.62 328 ILE B CA 1
ATOM 7051 C C . ILE B 1 328 ? 8.719 -10.359 -0.162 1 98.62 328 ILE B C 1
ATOM 7053 O O . ILE B 1 328 ? 9.102 -10.984 -1.156 1 98.62 328 ILE B O 1
ATOM 7057 N N . VAL B 1 329 ? 7.641 -9.625 -0.173 1 98.62 329 VAL B N 1
ATOM 7058 C CA . VAL B 1 329 ? 6.809 -9.477 -1.359 1 98.62 329 VAL B CA 1
ATOM 7059 C C . VAL B 1 329 ? 6.57 -7.988 -1.636 1 98.62 329 VAL B C 1
ATOM 7061 O O . VAL B 1 329 ? 6.637 -7.164 -0.721 1 98.62 329 VAL B O 1
ATOM 7064 N N . PRO B 1 330 ? 6.336 -7.652 -2.891 1 98.12 330 PRO B N 1
ATOM 7065 C CA . PRO B 1 330 ? 5.961 -6.266 -3.172 1 98.12 330 PRO B CA 1
ATOM 7066 C C . PRO B 1 330 ? 4.57 -5.914 -2.654 1 98.12 330 PRO B C 1
ATOM 7068 O O . PRO B 1 330 ? 3.658 -6.746 -2.713 1 98.12 330 PRO B O 1
ATOM 7071 N N . SER B 1 331 ? 4.438 -4.68 -2.205 1 96.56 331 SER B N 1
ATOM 7072 C CA . SER B 1 331 ? 3.121 -4.199 -1.805 1 96.56 331 SER B CA 1
ATOM 7073 C C . SER B 1 331 ? 2.242 -3.916 -3.02 1 96.56 331 SER B C 1
ATOM 7075 O O . SER B 1 331 ? 2.748 -3.734 -4.129 1 96.56 331 SER B O 1
ATOM 7077 N N . SER B 1 332 ? 0.93 -3.902 -2.809 1 95.69 332 SER B N 1
ATOM 7078 C CA . SER B 1 332 ? -0.018 -3.686 -3.898 1 95.69 332 SER B CA 1
ATOM 7079 C C . SER B 1 332 ? -0.596 -2.275 -3.855 1 95.69 332 SER B C 1
ATOM 7081 O O . SER B 1 332 ? -0.205 -1.463 -3.014 1 95.69 332 SER B O 1
ATOM 7083 N N . GLY B 1 333 ? -1.492 -1.963 -4.801 1 92.38 333 GLY B N 1
ATOM 7084 C CA . GLY B 1 333 ? -2.18 -0.683 -4.855 1 92.38 333 GLY B CA 1
ATOM 7085 C C . GLY B 1 333 ? -3.4 -0.622 -3.955 1 92.38 333 GLY B C 1
ATOM 7086 O O . GLY B 1 333 ? -4.129 0.374 -3.951 1 92.38 333 GLY B O 1
ATOM 7087 N N . LYS B 1 334 ? -3.738 -1.598 -3.246 1 94.25 334 LYS B N 1
ATOM 7088 C CA . LYS B 1 334 ? -4.758 -1.634 -2.203 1 94.25 334 LYS B CA 1
ATOM 7089 C C . LYS B 1 334 ? -6.16 -1.703 -2.805 1 94.25 334 LYS B C 1
ATOM 7091 O O . LYS B 1 334 ? -6.93 -0.746 -2.709 1 94.25 334 LYS B O 1
ATOM 7096 N N . GLY B 1 335 ? -6.504 -2.805 -3.24 1 96.69 335 GLY B N 1
ATOM 7097 C CA . GLY B 1 335 ? -7.914 -3.102 -3.439 1 96.69 335 GLY B CA 1
ATOM 7098 C C . GLY B 1 335 ? -8.32 -3.094 -4.898 1 96.69 335 GLY B C 1
ATOM 7099 O O . GLY B 1 335 ? -9.469 -3.4 -5.227 1 96.69 335 GLY B O 1
ATOM 7100 N N . ASN B 1 336 ? -7.391 -2.766 -5.867 1 97.44 336 ASN B N 1
ATOM 7101 C CA . ASN B 1 336 ? -7.738 -2.838 -7.281 1 97.44 336 ASN B CA 1
ATOM 7102 C C . ASN B 1 336 ? -7.887 -4.285 -7.75 1 97.44 336 ASN B C 1
ATOM 7104 O O . ASN B 1 336 ? -7.094 -5.148 -7.367 1 97.44 336 ASN B O 1
ATOM 7108 N N . LEU B 1 337 ? -8.82 -4.523 -8.609 1 98.5 337 LEU B N 1
ATOM 7109 C CA . LEU B 1 337 ? -9.125 -5.871 -9.078 1 98.5 337 LEU B CA 1
ATOM 7110 C C . LEU B 1 337 ? -7.883 -6.531 -9.672 1 98.5 337 LEU B C 1
ATOM 7112 O O . LEU B 1 337 ? -7.59 -7.691 -9.375 1 98.5 337 LEU B O 1
ATOM 7116 N N . GLN B 1 338 ? -7.133 -5.785 -10.477 1 98 338 GLN B N 1
ATOM 7117 C CA . GLN B 1 338 ? -6.023 -6.344 -11.242 1 98 338 GLN B CA 1
ATOM 7118 C C . GLN B 1 338 ? -4.777 -6.504 -10.375 1 98 338 GLN B C 1
ATOM 7120 O O . GLN B 1 338 ? -3.783 -7.09 -10.805 1 98 338 GLN B O 1
ATOM 7125 N N . ASP B 1 339 ? -4.809 -6.012 -9.117 1 97.94 339 ASP B N 1
ATOM 7126 C CA . ASP B 1 339 ? -3.611 -5.977 -8.281 1 97.94 339 ASP B CA 1
ATOM 7127 C C . ASP B 1 339 ? -3.91 -6.484 -6.875 1 97.94 339 ASP B C 1
ATOM 7129 O O . ASP B 1 339 ? -3.643 -5.793 -5.891 1 97.94 339 ASP B O 1
ATOM 7133 N N . PRO B 1 340 ? -4.363 -7.727 -6.773 1 97.94 340 PRO B N 1
ATOM 7134 C CA . PRO B 1 340 ? -4.625 -8.266 -5.438 1 97.94 340 PRO B CA 1
ATOM 7135 C C . PRO B 1 340 ? -3.371 -8.32 -4.57 1 97.94 340 PRO B C 1
ATOM 7137 O O . PRO B 1 340 ? -2.26 -8.461 -5.09 1 97.94 340 PRO B O 1
ATOM 7140 N N . SER B 1 341 ? -3.531 -8.227 -3.27 1 97.81 341 SER B N 1
ATOM 7141 C CA . SER B 1 341 ? -2.424 -8.234 -2.318 1 97.81 341 SER B CA 1
ATOM 7142 C C . SER B 1 341 ? -1.748 -9.602 -2.27 1 97.81 341 SER B C 1
ATOM 7144 O O . SER B 1 341 ? -2.387 -10.609 -1.938 1 97.81 341 SER B O 1
ATOM 7146 N N . ILE B 1 342 ? -0.468 -9.609 -2.535 1 98.44 342 ILE B N 1
ATOM 7147 C CA . ILE B 1 342 ? 0.295 -10.844 -2.455 1 98.44 342 ILE B CA 1
ATOM 7148 C C . ILE B 1 342 ? 0.393 -11.297 -1 1 98.44 342 ILE B C 1
ATOM 7150 O O . ILE B 1 342 ? 0.303 -12.492 -0.708 1 98.44 342 ILE B O 1
ATOM 7154 N N . LYS B 1 343 ? 0.543 -10.367 -0.09 1 97.75 343 LYS B N 1
ATOM 7155 C CA . LYS B 1 343 ? 0.629 -10.695 1.33 1 97.75 343 LYS B CA 1
ATOM 7156 C C . LYS B 1 343 ? -0.65 -11.375 1.816 1 97.75 343 LYS B C 1
ATOM 7158 O O . LYS B 1 343 ? -0.597 -12.398 2.494 1 97.75 343 LYS B O 1
ATOM 7163 N N . MET B 1 344 ? -1.795 -10.789 1.479 1 97.69 344 MET B N 1
ATOM 7164 C CA . MET B 1 344 ? -3.057 -11.367 1.935 1 97.69 344 MET B CA 1
ATOM 7165 C C . MET B 1 344 ? -3.26 -12.758 1.35 1 97.69 344 MET B C 1
ATOM 7167 O O . MET B 1 344 ? -3.789 -13.648 2.02 1 97.69 344 MET B O 1
ATOM 7171 N N . MET B 1 345 ? -2.838 -12.914 0.133 1 98.38 345 MET B N 1
ATOM 7172 C CA . MET B 1 345 ? -2.92 -14.227 -0.49 1 98.38 345 MET B CA 1
ATOM 7173 C C . MET B 1 345 ? -2.088 -15.25 0.281 1 98.38 345 MET B C 1
ATOM 7175 O O . MET B 1 345 ? -2.578 -16.328 0.625 1 98.38 345 MET B O 1
ATOM 7179 N N . PHE B 1 346 ? -0.843 -14.852 0.569 1 98.62 346 PHE B N 1
ATOM 7180 C CA . PHE B 1 346 ? 0.035 -15.742 1.32 1 98.62 346 PHE B CA 1
ATOM 7181 C C . PHE B 1 346 ? -0.543 -16.031 2.699 1 98.62 346 PHE B C 1
ATOM 7183 O O . PHE B 1 346 ? -0.521 -17.188 3.156 1 98.62 346 PHE B O 1
ATOM 7190 N N . ASN B 1 347 ? -1.088 -15.031 3.34 1 97.69 347 ASN B N 1
ATOM 7191 C CA . ASN B 1 347 ? -1.699 -15.227 4.652 1 97.69 347 ASN B CA 1
ATOM 7192 C C . ASN B 1 347 ? -2.869 -16.203 4.582 1 97.69 347 ASN B C 1
ATOM 7194 O O . ASN B 1 347 ? -3.018 -17.062 5.453 1 97.69 347 ASN B O 1
ATOM 7198 N N . ALA B 1 348 ? -3.619 -16.078 3.59 1 97.81 348 ALA B N 1
ATOM 7199 C CA . ALA B 1 348 ? -4.812 -16.906 3.436 1 97.81 348 ALA B CA 1
ATOM 7200 C C . ALA B 1 348 ? -4.445 -18.375 3.285 1 97.81 348 ALA B C 1
ATOM 7202 O O . ALA B 1 348 ? -5.215 -19.25 3.668 1 97.81 348 ALA B O 1
ATOM 7203 N N . ILE B 1 349 ? -3.217 -18.609 2.773 1 98.19 349 ILE B N 1
ATOM 7204 C CA . ILE B 1 349 ? -2.871 -20.016 2.523 1 98.19 349 ILE B CA 1
ATOM 7205 C C . ILE B 1 349 ? -1.853 -20.484 3.557 1 98.19 349 ILE B C 1
ATOM 7207 O O . ILE B 1 349 ? -1.14 -21.469 3.332 1 98.19 349 ILE B O 1
ATOM 7211 N N . GLY B 1 350 ? -1.68 -19.75 4.586 1 98 350 GLY B N 1
ATOM 7212 C CA . GLY B 1 350 ? -1.035 -20.281 5.773 1 98 350 GLY B CA 1
ATOM 7213 C C . GLY B 1 350 ? 0.365 -19.75 5.992 1 98 350 GLY B C 1
ATOM 7214 O O . GLY B 1 350 ? 1.104 -20.25 6.84 1 98 350 GLY B O 1
ATOM 7215 N N . PHE B 1 351 ? 0.773 -18.75 5.223 1 98.19 351 PHE B N 1
ATOM 7216 C CA . PHE B 1 351 ? 2.047 -18.094 5.477 1 98.19 351 PHE B CA 1
ATOM 7217 C C . PHE B 1 351 ? 1.859 -16.891 6.406 1 98.19 351 PHE B C 1
ATOM 7219 O O . PHE B 1 351 ? 1.12 -15.961 6.09 1 98.19 351 PHE B O 1
ATOM 7226 N N . ASN B 1 352 ? 2.529 -16.797 7.527 1 94.88 352 ASN B N 1
ATOM 7227 C CA . ASN B 1 352 ? 2.352 -15.719 8.5 1 94.88 352 ASN B CA 1
ATOM 7228 C C . ASN B 1 352 ? 3.625 -14.898 8.672 1 94.88 352 ASN B C 1
ATOM 7230 O O . ASN B 1 352 ? 3.66 -13.953 9.461 1 94.88 352 ASN B O 1
ATOM 7234 N N . ASN B 1 353 ? 4.648 -15.18 7.965 1 97.56 353 ASN B N 1
ATOM 7235 C CA . ASN B 1 353 ? 5.949 -14.523 8.008 1 97.56 353 ASN B CA 1
ATOM 7236 C C . ASN B 1 353 ? 6.199 -13.688 6.758 1 97.56 353 ASN B C 1
ATOM 7238 O O . ASN B 1 353 ? 7.285 -13.742 6.176 1 97.56 353 ASN B O 1
ATOM 7242 N N . VAL B 1 354 ? 5.207 -12.984 6.32 1 98 354 VAL B N 1
ATOM 7243 C CA . VAL B 1 354 ? 5.277 -12.25 5.059 1 98 354 VAL B CA 1
ATOM 7244 C C . VAL B 1 354 ? 5.574 -10.773 5.336 1 98 354 VAL B C 1
ATOM 7246 O O . VAL B 1 354 ? 4.906 -10.148 6.164 1 98 354 VAL B O 1
ATOM 7249 N N . ILE B 1 355 ? 6.551 -10.156 4.688 1 97.06 355 ILE B N 1
ATOM 7250 C CA . ILE B 1 355 ? 6.941 -8.758 4.797 1 97.06 355 ILE B CA 1
ATOM 7251 C C . ILE B 1 355 ? 6.707 -8.055 3.463 1 97.06 355 ILE B C 1
ATOM 7253 O O . ILE B 1 355 ? 7.129 -8.539 2.412 1 97.06 355 ILE B O 1
ATOM 7257 N N . GLN B 1 356 ? 6.023 -6.965 3.502 1 96.56 356 GLN B N 1
ATOM 7258 C CA . GLN B 1 356 ? 5.824 -6.168 2.295 1 96.56 356 GLN B CA 1
ATOM 7259 C C . GLN B 1 356 ? 6.938 -5.141 2.127 1 96.56 356 GLN B C 1
ATOM 7261 O O . GLN B 1 356 ? 7.449 -4.605 3.111 1 96.56 356 GLN B O 1
ATOM 7266 N N . LEU B 1 357 ? 7.297 -4.914 0.903 1 96.94 357 LEU B N 1
ATOM 7267 C CA . LEU B 1 357 ? 8.344 -3.955 0.555 1 96.94 357 LEU B CA 1
ATOM 7268 C C . LEU B 1 357 ? 7.883 -3.043 -0.579 1 96.94 357 LEU B C 1
ATOM 7270 O O . LEU B 1 357 ? 7.234 -3.496 -1.522 1 96.94 357 LEU B O 1
ATOM 7274 N N . ASP B 1 358 ? 8.273 -1.735 -0.535 1 96.5 358 ASP B N 1
ATOM 7275 C CA . ASP B 1 358 ? 7.953 -0.758 -1.57 1 96.5 358 ASP B CA 1
ATOM 7276 C C . ASP B 1 358 ? 9.188 -0.423 -2.41 1 96.5 358 ASP B C 1
ATOM 7278 O O . ASP B 1 358 ? 10.297 -0.84 -2.082 1 96.5 358 ASP B O 1
ATOM 7282 N N . GLU B 1 359 ? 8.984 0.23 -3.508 1 97.31 359 GLU B N 1
ATOM 7283 C CA . GLU B 1 359 ? 10.086 0.682 -4.348 1 97.31 359 GLU B CA 1
ATOM 7284 C C . GLU B 1 359 ? 11.008 1.63 -3.586 1 97.31 359 GLU B C 1
ATOM 7286 O O . GLU B 1 359 ? 10.539 2.539 -2.896 1 97.31 359 GLU B O 1
ATOM 7291 N N . MET B 1 360 ? 12.258 1.323 -3.605 1 97.25 360 MET B N 1
ATOM 7292 C CA . MET B 1 360 ? 13.367 2.078 -3.029 1 97.25 360 MET B CA 1
ATOM 7293 C C . MET B 1 360 ? 13.359 1.986 -1.507 1 97.25 360 MET B C 1
ATOM 7295 O O . MET B 1 360 ? 14.109 2.686 -0.832 1 97.25 360 MET B O 1
ATOM 7299 N N . GLN B 1 361 ? 12.484 1.215 -0.945 1 95.44 361 GLN B N 1
ATOM 7300 C CA . GLN B 1 361 ? 12.547 0.91 0.48 1 95.44 361 GLN B CA 1
ATOM 7301 C C . GLN B 1 361 ? 13.562 -0.191 0.764 1 95.44 361 GLN B C 1
ATOM 7303 O O . GLN B 1 361 ? 13.656 -1.167 0.017 1 95.44 361 GLN B O 1
ATOM 7308 N N . ASN B 1 362 ? 14.352 0.008 1.741 1 94.88 362 ASN B N 1
ATOM 7309 C CA . ASN B 1 362 ? 15.273 -1.039 2.152 1 94.88 362 ASN B CA 1
ATOM 7310 C C . ASN B 1 362 ? 14.922 -1.591 3.531 1 94.88 362 ASN B C 1
ATOM 7312 O O . ASN B 1 362 ? 14.375 -0.873 4.371 1 94.88 362 ASN B O 1
ATOM 7316 N N . ILE B 1 363 ? 15.141 -2.754 3.721 1 93.56 363 ILE B N 1
ATOM 7317 C CA . ILE B 1 363 ? 15.023 -3.404 5.023 1 93.56 363 ILE B CA 1
ATOM 7318 C C . ILE B 1 363 ? 16.359 -4.031 5.414 1 93.56 363 ILE B C 1
ATOM 7320 O O . ILE B 1 363 ? 17 -4.691 4.598 1 93.56 363 ILE B O 1
ATOM 7324 N N . GLU B 1 364 ? 16.781 -3.695 6.613 1 93.75 364 GLU B N 1
ATOM 7325 C CA . GLU B 1 364 ? 18 -4.285 7.172 1 93.75 364 GLU B CA 1
ATOM 7326 C C . GLU B 1 364 ? 17.703 -5.633 7.82 1 93.75 364 GLU B C 1
ATOM 7328 O O . GLU B 1 364 ? 16.938 -5.715 8.781 1 93.75 364 GLU B O 1
ATOM 7333 N N . MET B 1 365 ? 18.281 -6.574 7.277 1 92.44 365 MET B N 1
ATOM 7334 C CA . MET B 1 365 ? 18.094 -7.941 7.766 1 92.44 365 MET B CA 1
ATOM 7335 C C . MET B 1 365 ? 19.422 -8.547 8.195 1 92.44 365 MET B C 1
ATOM 7337 O O . MET B 1 365 ? 20.484 -8 7.887 1 92.44 365 MET B O 1
ATOM 7341 N N . HIS B 1 366 ? 19.359 -9.609 8.906 1 94.19 366 HIS B N 1
ATOM 7342 C CA . HIS B 1 366 ? 20.578 -10.305 9.281 1 94.19 366 HIS B CA 1
ATOM 7343 C C . HIS B 1 366 ? 21.359 -10.734 8.039 1 94.19 366 HIS B C 1
ATOM 7345 O O . HIS B 1 366 ? 20.844 -11.453 7.191 1 94.19 366 HIS B O 1
ATOM 7351 N N . GLY B 1 367 ? 22.547 -10.164 7.852 1 94.94 367 GLY B N 1
ATOM 7352 C CA . GLY B 1 367 ? 23.484 -10.609 6.828 1 94.94 367 GLY B CA 1
ATOM 7353 C C . GLY B 1 367 ? 23.359 -9.836 5.527 1 94.94 367 GLY B C 1
ATOM 7354 O O . GLY B 1 367 ? 24.188 -9.977 4.633 1 94.94 367 GLY B O 1
ATOM 7355 N N . CYS B 1 368 ? 22.266 -9.031 5.438 1 96.75 368 CYS B N 1
ATOM 7356 C CA . CYS B 1 368 ? 22.078 -8.352 4.16 1 96.75 368 CYS B CA 1
ATOM 7357 C C . CYS B 1 368 ? 21.141 -7.164 4.301 1 96.75 368 CYS B C 1
ATOM 7359 O O . CYS B 1 368 ? 20.453 -7.027 5.324 1 96.75 368 CYS B O 1
ATOM 7361 N N . THR B 1 369 ? 21.172 -6.285 3.367 1 97.19 369 THR B N 1
ATOM 7362 C CA . THR B 1 369 ? 20.156 -5.266 3.137 1 97.19 369 THR B CA 1
ATOM 7363 C C . THR B 1 369 ? 19.422 -5.523 1.825 1 97.19 369 THR B C 1
ATOM 7365 O O . THR B 1 369 ? 20.047 -5.672 0.774 1 97.19 369 THR B O 1
ATOM 7368 N N . ILE B 1 370 ? 18.141 -5.641 1.872 1 98.25 370 ILE B N 1
ATOM 7369 C CA . ILE B 1 370 ? 17.312 -5.875 0.692 1 98.25 370 ILE B CA 1
ATOM 7370 C C . ILE B 1 370 ? 16.547 -4.598 0.331 1 98.25 370 ILE B C 1
ATOM 7372 O O . ILE B 1 370 ? 15.859 -4.023 1.171 1 98.25 370 ILE B O 1
ATOM 7376 N N . THR B 1 371 ? 16.734 -4.141 -0.914 1 98.31 371 THR B N 1
ATOM 7377 C CA . THR B 1 371 ? 16.047 -2.951 -1.405 1 98.31 371 THR B CA 1
ATOM 7378 C C . THR B 1 371 ? 15.141 -3.299 -2.588 1 98.31 371 THR B C 1
ATOM 7380 O O . THR B 1 371 ? 15.586 -3.938 -3.545 1 98.31 371 THR B O 1
ATOM 7383 N N . GLY B 1 372 ? 13.891 -2.965 -2.459 1 98.31 372 GLY B N 1
ATOM 7384 C CA . GLY B 1 372 ? 13.023 -3.055 -3.621 1 98.31 372 GLY B CA 1
ATOM 7385 C C . GLY B 1 372 ? 13.242 -1.937 -4.621 1 98.31 372 GLY B C 1
ATOM 7386 O O . GLY B 1 372 ? 13.445 -0.783 -4.238 1 98.31 372 GLY B O 1
ATOM 7387 N N . LEU B 1 373 ? 13.258 -2.266 -5.914 1 98.44 373 LEU B N 1
ATOM 7388 C CA . LEU B 1 373 ? 13.469 -1.271 -6.961 1 98.44 373 LEU B CA 1
ATOM 7389 C C . LEU B 1 373 ? 12.273 -1.226 -7.91 1 98.44 373 LEU B C 1
ATOM 7391 O O . LEU B 1 373 ? 11.523 -2.201 -8.023 1 98.44 373 LEU B O 1
ATOM 7395 N N . PRO B 1 374 ? 12.148 -0.118 -8.594 1 97.88 374 PRO B N 1
ATOM 7396 C CA . PRO B 1 374 ? 11.102 -0.034 -9.609 1 97.88 374 PRO B CA 1
ATOM 7397 C C . PRO B 1 374 ? 11.195 -1.147 -10.656 1 97.88 374 PRO B C 1
ATOM 7399 O O . PRO B 1 374 ? 12.297 -1.51 -11.07 1 97.88 374 PRO B O 1
ATOM 7402 N N . PHE B 1 375 ? 10.062 -1.724 -10.984 1 97.56 375 PHE B N 1
ATOM 7403 C CA . PHE B 1 375 ? 9.836 -2.766 -11.977 1 97.56 375 PHE B CA 1
ATOM 7404 C C . PHE B 1 375 ? 8.867 -2.283 -13.055 1 97.56 375 PHE B C 1
ATOM 7406 O O . PHE B 1 375 ? 7.707 -1.988 -12.766 1 97.56 375 PHE B O 1
ATOM 7413 N N . LEU B 1 376 ? 9.336 -2.117 -14.297 1 95.62 376 LEU B N 1
ATOM 7414 C CA . LEU B 1 376 ? 8.469 -1.708 -15.398 1 95.62 376 LEU B CA 1
ATOM 7415 C C . LEU B 1 376 ? 8.203 -2.875 -16.344 1 95.62 376 LEU B C 1
ATOM 7417 O O . LEU B 1 376 ? 8.977 -3.832 -16.391 1 95.62 376 LEU B O 1
ATOM 7421 N N . GLY B 1 377 ? 7.086 -2.756 -16.984 1 92.38 377 GLY B N 1
ATOM 7422 C CA . GLY B 1 377 ? 6.766 -3.738 -18.016 1 92.38 377 GLY B CA 1
ATOM 7423 C C . GLY B 1 377 ? 6.188 -5.023 -17.438 1 92.38 377 GLY B C 1
ATOM 7424 O O . GLY B 1 377 ? 5.836 -5.086 -16.266 1 92.38 377 GLY B O 1
ATOM 7425 N N . GLU B 1 378 ? 5.883 -5.953 -18.234 1 89.81 378 GLU B N 1
ATOM 7426 C CA . GLU B 1 378 ? 5.473 -7.32 -17.922 1 89.81 378 GLU B CA 1
ATOM 7427 C C . GLU B 1 378 ? 3.99 -7.387 -17.578 1 89.81 378 GLU B C 1
ATOM 7429 O O . GLU B 1 378 ? 3.428 -8.477 -17.438 1 89.81 378 GLU B O 1
ATOM 7434 N N . HIS B 1 379 ? 3.344 -6.23 -17.453 1 94.25 379 HIS B N 1
ATOM 7435 C CA . HIS B 1 379 ? 1.947 -6.262 -17.031 1 94.25 379 HIS B CA 1
ATOM 7436 C C . HIS B 1 379 ? 1.052 -5.543 -18.047 1 94.25 379 HIS B C 1
ATOM 7438 O O . HIS B 1 379 ? -0.032 -5.07 -17.688 1 94.25 379 HIS B O 1
ATOM 7444 N N . SER B 1 380 ? 1.565 -5.395 -19.25 1 97.31 380 SER B N 1
ATOM 7445 C CA . SER B 1 380 ? 0.781 -4.945 -20.391 1 97.31 380 SER B CA 1
ATOM 7446 C C . SER B 1 380 ? 0.141 -3.586 -20.125 1 97.31 380 SER B C 1
ATOM 7448 O O . SER B 1 380 ? -1.029 -3.371 -20.453 1 97.31 380 SER B O 1
ATOM 7450 N N . ASP B 1 381 ? 0.767 -2.74 -19.438 1 98 381 ASP B N 1
ATOM 7451 C CA . ASP B 1 381 ? 0.379 -1.355 -19.188 1 98 381 ASP B CA 1
ATOM 7452 C C . ASP B 1 381 ? -0.799 -1.279 -18.219 1 98 381 ASP B C 1
ATOM 7454 O O . ASP B 1 381 ? -1.438 -0.233 -18.094 1 98 381 ASP B O 1
ATOM 7458 N N . ILE B 1 382 ? -1.113 -2.387 -17.562 1 98.31 382 ILE B N 1
ATOM 7459 C CA . ILE B 1 382 ? -2.184 -2.383 -16.578 1 98.31 382 ILE B CA 1
ATOM 7460 C C . ILE B 1 382 ? -1.657 -1.845 -15.242 1 98.31 382 ILE B C 1
ATOM 7462 O O . ILE B 1 382 ? -0.505 -2.094 -14.875 1 98.31 382 ILE B O 1
ATOM 7466 N N . ASP B 1 383 ? -2.498 -1.139 -14.531 1 97.94 383 ASP B N 1
ATOM 7467 C CA . ASP B 1 383 ? -2.154 -0.572 -13.234 1 97.94 383 ASP B CA 1
ATOM 7468 C C . ASP B 1 383 ? -1.968 -1.67 -12.188 1 97.94 383 ASP B C 1
ATOM 7470 O O . ASP B 1 383 ? -2.797 -1.826 -11.289 1 97.94 383 ASP B O 1
ATOM 7474 N N . ILE B 1 384 ? -0.854 -2.359 -12.266 1 98 384 ILE B N 1
ATOM 7475 C CA . ILE B 1 384 ? -0.413 -3.357 -11.297 1 98 384 ILE B CA 1
ATOM 7476 C C . ILE B 1 384 ? 0.863 -2.879 -10.609 1 98 384 ILE B C 1
ATOM 7478 O O . ILE B 1 384 ? 1.888 -2.668 -11.266 1 98 384 ILE B O 1
ATOM 7482 N N . ARG B 1 385 ? 0.798 -2.818 -9.305 1 97.38 385 ARG B N 1
ATOM 7483 C CA . ARG B 1 385 ? 1.877 -2.156 -8.578 1 97.38 385 ARG B CA 1
ATOM 7484 C C . ARG B 1 385 ? 2.654 -3.154 -7.727 1 97.38 385 ARG B C 1
ATOM 7486 O O . ARG B 1 385 ? 3.738 -2.842 -7.23 1 97.38 385 ARG B O 1
ATOM 7493 N N . SER B 1 386 ? 2.18 -4.348 -7.523 1 97.44 386 SER B N 1
ATOM 7494 C CA . SER B 1 386 ? 2.852 -5.387 -6.754 1 97.44 386 SER B CA 1
ATOM 7495 C C . SER B 1 386 ? 3.967 -6.043 -7.559 1 97.44 386 SER B C 1
ATOM 7497 O O . SER B 1 386 ? 3.887 -7.227 -7.891 1 97.44 386 SER B O 1
ATOM 7499 N N . LYS B 1 387 ? 5.035 -5.297 -7.82 1 98.19 387 LYS B N 1
ATOM 7500 C CA . LYS B 1 387 ? 6.184 -5.727 -8.609 1 98.19 387 LYS B CA 1
ATOM 7501 C C . LYS B 1 387 ? 7.453 -4.992 -8.18 1 98.19 387 LYS B C 1
ATOM 7503 O O . LYS B 1 387 ? 7.426 -3.785 -7.938 1 98.19 387 LYS B O 1
ATOM 7508 N N . LEU B 1 388 ? 8.508 -5.766 -8.031 1 98.44 388 LEU B N 1
ATOM 7509 C CA . LEU B 1 388 ? 9.781 -5.18 -7.621 1 98.44 388 LEU B CA 1
ATOM 7510 C C . LEU B 1 388 ? 10.953 -5.895 -8.297 1 98.44 388 LEU B C 1
ATOM 7512 O O . LEU B 1 388 ? 10.93 -7.121 -8.445 1 98.44 388 LEU B O 1
ATOM 7516 N N . CYS B 1 389 ? 11.945 -5.117 -8.719 1 98.5 389 CYS B N 1
ATOM 7517 C CA . CYS B 1 389 ? 13.305 -5.641 -8.766 1 98.5 389 CYS B CA 1
ATOM 7518 C C . CYS B 1 389 ? 13.945 -5.629 -7.387 1 98.5 389 CYS B C 1
ATOM 7520 O O . CYS B 1 389 ? 13.43 -4.984 -6.469 1 98.5 389 CYS B O 1
ATOM 7522 N N . TYR B 1 390 ? 15 -6.383 -7.23 1 98.69 390 TYR B N 1
ATOM 7523 C CA . TYR B 1 390 ? 15.633 -6.434 -5.918 1 98.69 390 TYR B CA 1
ATOM 7524 C C . TYR B 1 390 ? 17.125 -6.113 -6.012 1 98.69 390 TYR B C 1
ATOM 7526 O O . TYR B 1 390 ? 17.812 -6.574 -6.926 1 98.69 390 TYR B O 1
ATOM 7534 N N . HIS B 1 391 ? 17.578 -5.254 -5.168 1 98.56 391 HIS B N 1
ATOM 7535 C CA . HIS B 1 391 ? 18.984 -5.023 -4.871 1 98.56 391 HIS B CA 1
ATOM 7536 C C . HIS B 1 391 ? 19.375 -5.629 -3.525 1 98.56 391 HIS B C 1
ATOM 7538 O O . HIS B 1 391 ? 18.797 -5.273 -2.494 1 98.56 391 HIS B O 1
ATOM 7544 N N . ILE B 1 392 ? 20.266 -6.543 -3.529 1 98.38 392 ILE B N 1
ATOM 7545 C CA . ILE B 1 392 ? 20.734 -7.199 -2.314 1 98.38 392 ILE B CA 1
ATOM 7546 C C . ILE B 1 392 ? 22.172 -6.777 -2.027 1 98.38 392 ILE B C 1
ATOM 7548 O O . ILE B 1 392 ? 23.078 -7.07 -2.812 1 98.38 392 ILE B O 1
ATOM 7552 N N . ALA B 1 393 ? 22.359 -6.051 -0.965 1 97.75 393 ALA B N 1
ATOM 7553 C CA . ALA B 1 393 ? 23.688 -5.734 -0.466 1 97.75 393 ALA B CA 1
ATOM 7554 C C . ALA B 1 393 ? 24.078 -6.668 0.676 1 97.75 393 ALA B C 1
ATOM 7556 O O . ALA B 1 393 ? 23.547 -6.562 1.784 1 97.75 393 ALA B O 1
ATOM 7557 N N . LEU B 1 394 ? 25 -7.504 0.396 1 95.06 394 LEU B N 1
ATOM 7558 C CA . LEU B 1 394 ? 25.453 -8.453 1.404 1 95.06 394 LEU B CA 1
ATOM 7559 C C . LEU B 1 394 ? 26.5 -7.832 2.312 1 95.06 394 LEU B C 1
ATOM 7561 O O . LEU B 1 394 ? 27.109 -6.82 1.957 1 95.06 394 LEU B O 1
ATOM 7565 N N . HIS B 1 395 ? 26.656 -8.359 3.416 1 84.12 395 HIS B N 1
ATOM 7566 C CA . HIS B 1 395 ? 27.547 -7.777 4.41 1 84.12 395 HIS B CA 1
ATOM 7567 C C . HIS B 1 395 ? 29 -7.875 3.967 1 84.12 395 HIS B C 1
ATOM 7569 O O . HIS B 1 395 ? 29.859 -7.125 4.449 1 84.12 395 HIS B O 1
ATOM 7575 N N . ASN B 1 396 ? 29.359 -8.758 3.08 1 83.12 396 ASN B N 1
ATOM 7576 C CA . ASN B 1 396 ? 30.719 -8.82 2.545 1 83.12 396 ASN B CA 1
ATOM 7577 C C . ASN B 1 396 ? 30.906 -7.863 1.373 1 83.12 396 ASN B C 1
ATOM 7579 O O . ASN B 1 396 ? 31.844 -8.016 0.581 1 83.12 396 ASN B O 1
ATOM 7583 N N . ASP B 1 397 ? 29.906 -7.043 1.031 1 87.38 397 ASP B N 1
ATOM 7584 C CA . ASP B 1 397 ? 29.953 -5.887 0.143 1 87.38 397 ASP B CA 1
ATOM 7585 C C . ASP B 1 397 ? 29.578 -6.273 -1.285 1 87.38 397 ASP B C 1
ATOM 7587 O O . ASP B 1 397 ? 29.656 -5.449 -2.199 1 87.38 397 ASP B O 1
ATOM 7591 N N . LEU B 1 398 ? 29.328 -7.609 -1.494 1 95.75 398 LEU B N 1
ATOM 7592 C CA . LEU B 1 398 ? 28.812 -7.973 -2.811 1 95.75 398 LEU B CA 1
ATOM 7593 C C . LEU B 1 398 ? 27.391 -7.449 -2.998 1 95.75 398 LEU B C 1
ATOM 7595 O O . LEU B 1 398 ? 26.531 -7.629 -2.127 1 95.75 398 LEU B O 1
ATOM 7599 N N . LYS B 1 399 ? 27.156 -6.797 -4.102 1 97.81 399 LYS B N 1
ATOM 7600 C CA . LYS B 1 399 ? 25.859 -6.258 -4.449 1 97.81 399 LYS B CA 1
ATOM 7601 C C . LYS B 1 399 ? 25.266 -6.977 -5.66 1 97.81 399 LYS B C 1
ATOM 7603 O O . LYS B 1 399 ? 25.875 -6.996 -6.73 1 97.81 399 LYS B O 1
ATOM 7608 N N . ILE B 1 400 ? 24.047 -7.5 -5.527 1 98.62 400 ILE B N 1
ATOM 7609 C CA . ILE B 1 400 ? 23.406 -8.289 -6.578 1 98.62 400 ILE B CA 1
ATOM 7610 C C . ILE B 1 400 ? 22.078 -7.645 -6.969 1 98.62 400 ILE B C 1
ATOM 7612 O O . ILE B 1 400 ? 21.281 -7.277 -6.105 1 98.62 400 ILE B O 1
ATOM 7616 N N . LEU B 1 401 ? 21.875 -7.523 -8.25 1 98.62 401 LEU B N 1
ATOM 7617 C CA . LEU B 1 401 ? 20.625 -7 -8.789 1 98.62 401 LEU B CA 1
ATOM 7618 C C . LEU B 1 401 ? 19.828 -8.102 -9.469 1 98.62 401 LEU B C 1
ATOM 7620 O O . LEU B 1 401 ? 20.344 -8.812 -10.336 1 98.62 401 LEU B O 1
ATOM 7624 N N . PHE B 1 402 ? 18.594 -8.25 -9.016 1 98.75 402 PHE B N 1
ATOM 7625 C CA . PHE B 1 402 ? 17.656 -9.133 -9.688 1 98.75 402 PHE B CA 1
ATOM 7626 C C . PHE B 1 402 ? 16.578 -8.32 -10.414 1 98.75 402 PHE B C 1
ATOM 7628 O O . PHE B 1 402 ? 15.797 -7.609 -9.781 1 98.75 402 PHE B O 1
ATOM 7635 N N . THR B 1 403 ? 16.453 -8.422 -11.656 1 97.69 403 THR B N 1
ATOM 7636 C CA . THR B 1 403 ? 15.5 -7.66 -12.461 1 97.69 403 THR B CA 1
ATOM 7637 C C . THR B 1 403 ? 14.648 -8.594 -13.312 1 97.69 403 THR B C 1
ATOM 7639 O O . THR B 1 403 ? 14.391 -8.305 -14.484 1 97.69 403 THR B O 1
ATOM 7642 N N . ALA B 1 404 ? 14.188 -9.695 -12.641 1 88.69 404 ALA B N 1
ATOM 7643 C CA . ALA B 1 404 ? 13.438 -10.656 -13.438 1 88.69 404 ALA B CA 1
ATOM 7644 C C . ALA B 1 404 ? 12.266 -9.984 -14.148 1 88.69 404 ALA B C 1
ATOM 7646 O O . ALA B 1 404 ? 11.469 -9.281 -13.516 1 88.69 404 ALA B O 1
ATOM 7647 N N . ASP B 1 405 ? 12.07 -10.172 -15.438 1 91.75 405 ASP B N 1
ATOM 7648 C CA . ASP B 1 405 ? 10.984 -9.867 -16.359 1 91.75 405 ASP B CA 1
ATOM 7649 C C . ASP B 1 405 ? 10.797 -8.359 -16.516 1 91.75 405 ASP B C 1
ATOM 7651 O O . ASP B 1 405 ? 9.945 -7.902 -17.281 1 91.75 405 ASP B O 1
ATOM 7655 N N . SER B 1 406 ? 11.531 -7.492 -15.625 1 96.44 406 SER B N 1
ATOM 7656 C CA . SER B 1 406 ? 11.414 -6.043 -15.766 1 96.44 406 SER B CA 1
ATOM 7657 C C . SER B 1 406 ? 11.891 -5.582 -17.141 1 96.44 406 SER B C 1
ATOM 7659 O O . SER B 1 406 ? 12.844 -6.133 -17.688 1 96.44 406 SER B O 1
ATOM 7661 N N . CYS B 1 407 ? 11.234 -4.695 -17.703 1 97.62 407 CYS B N 1
ATOM 7662 C CA . CYS B 1 407 ? 11.617 -4.105 -18.969 1 97.62 407 CYS B CA 1
ATOM 7663 C C . CYS B 1 407 ? 12.102 -2.672 -18.781 1 97.62 407 CYS B C 1
ATOM 7665 O O . CYS B 1 407 ? 11.375 -1.832 -18.25 1 97.62 407 CYS B O 1
ATOM 7667 N N . ASN B 1 408 ? 13.281 -2.424 -19.172 1 97.5 408 ASN B N 1
ATOM 7668 C CA . ASN B 1 408 ? 13.852 -1.086 -19.062 1 97.5 408 ASN B CA 1
ATOM 7669 C C . ASN B 1 408 ? 13.289 -0.147 -20.125 1 97.5 408 ASN B C 1
ATOM 7671 O O . ASN B 1 408 ? 14.023 0.318 -21 1 97.5 408 ASN B O 1
ATOM 7675 N N . ILE B 1 409 ? 12.062 0.214 -20 1 97.38 409 ILE B N 1
ATOM 7676 C CA . ILE B 1 409 ? 11.359 1.082 -20.938 1 97.38 409 ILE B CA 1
ATOM 7677 C C . ILE B 1 409 ? 11.898 2.506 -20.828 1 97.38 409 ILE B C 1
ATOM 7679 O O . ILE B 1 409 ? 12.016 3.215 -21.828 1 97.38 409 ILE B O 1
ATOM 7683 N N . GLU B 1 410 ? 12.234 2.93 -19.609 1 97.75 410 GLU B N 1
ATOM 7684 C CA . GLU B 1 410 ? 12.758 4.262 -19.328 1 97.75 410 GLU B CA 1
ATOM 7685 C C . GLU B 1 410 ? 14.047 4.18 -18.516 1 97.75 410 GLU B C 1
ATOM 7687 O O . GLU B 1 410 ? 14.008 4.16 -17.281 1 97.75 410 GLU B O 1
ATOM 7692 N N . PRO B 1 411 ? 15.172 4.25 -19.203 1 97.88 411 PRO B N 1
ATOM 7693 C CA . PRO B 1 411 ? 16.469 4.07 -18.531 1 97.88 411 PRO B CA 1
ATOM 7694 C C . PRO B 1 411 ? 16.719 5.117 -17.453 1 97.88 411 PRO B C 1
ATOM 7696 O O . PRO B 1 411 ? 17.469 4.855 -16.5 1 97.88 411 PRO B O 1
ATOM 7699 N N . LYS B 1 412 ? 16.125 6.285 -17.547 1 98.19 412 LYS B N 1
ATOM 7700 C CA . LYS B 1 412 ? 16.359 7.344 -16.562 1 98.19 412 LYS B CA 1
ATOM 7701 C C . LYS B 1 412 ? 15.922 6.918 -15.172 1 98.19 412 LYS B C 1
ATOM 7703 O O . LYS B 1 412 ? 16.469 7.391 -14.172 1 98.19 412 LYS B O 1
ATOM 7708 N N . ILE B 1 413 ? 14.969 6.02 -15.078 1 98.19 413 ILE B N 1
ATOM 7709 C CA . ILE B 1 413 ? 14.562 5.492 -13.781 1 98.19 413 ILE B CA 1
ATOM 7710 C C . ILE B 1 413 ? 15.734 4.781 -13.117 1 98.19 413 ILE B C 1
ATOM 7712 O O . ILE B 1 413 ? 16.031 5.023 -11.945 1 98.19 413 ILE B O 1
ATOM 7716 N N . TYR B 1 414 ? 16.406 3.996 -13.867 1 98.12 414 TYR B N 1
ATOM 7717 C CA . TYR B 1 414 ? 17.516 3.207 -13.336 1 98.12 414 TYR B CA 1
ATOM 7718 C C . TYR B 1 414 ? 18.75 4.074 -13.117 1 98.12 414 TYR B C 1
ATOM 7720 O O . TYR B 1 414 ? 19.578 3.787 -12.242 1 98.12 414 TYR B O 1
ATOM 7728 N N . GLN B 1 415 ? 18.844 5.156 -13.906 1 98.5 415 GLN B N 1
ATOM 7729 C CA . GLN B 1 415 ? 19.906 6.125 -13.617 1 98.5 415 GLN B CA 1
ATOM 7730 C C . GLN B 1 415 ? 19.688 6.789 -12.258 1 98.5 415 GLN B C 1
ATOM 7732 O O . GLN B 1 415 ? 20.625 6.969 -11.492 1 98.5 415 GLN B O 1
ATOM 7737 N N . LYS B 1 416 ? 18.438 7.16 -11.992 1 98.38 416 LYS B N 1
ATOM 7738 C CA . LYS B 1 416 ? 18.109 7.73 -10.688 1 98.38 416 LYS B CA 1
ATOM 7739 C C . LYS B 1 416 ? 18.391 6.734 -9.57 1 98.38 416 LYS B C 1
ATOM 7741 O O . LYS B 1 416 ? 18.891 7.113 -8.508 1 98.38 416 LYS B O 1
ATOM 7746 N N . ILE B 1 417 ? 18.062 5.496 -9.766 1 98.38 417 ILE B N 1
ATOM 7747 C CA . ILE B 1 417 ? 18.344 4.438 -8.797 1 98.38 417 ILE B CA 1
ATOM 7748 C C . ILE B 1 417 ? 19.844 4.332 -8.562 1 98.38 417 ILE B C 1
ATOM 7750 O O . ILE B 1 417 ? 20.297 4.227 -7.418 1 98.38 417 ILE B O 1
ATOM 7754 N N . HIS B 1 418 ? 20.609 4.402 -9.641 1 98.5 418 HIS B N 1
ATOM 7755 C CA . HIS B 1 418 ? 22.062 4.301 -9.555 1 98.5 418 HIS B CA 1
ATOM 7756 C C . HIS B 1 418 ? 22.656 5.434 -8.719 1 98.5 418 HIS B C 1
ATOM 7758 O O . HIS B 1 418 ? 23.625 5.23 -7.984 1 98.5 418 HIS B O 1
ATOM 7764 N N . GLU B 1 419 ? 22.078 6.574 -8.812 1 97.81 419 GLU B N 1
ATOM 7765 C CA . GLU B 1 419 ? 22.531 7.711 -8.016 1 97.81 419 GLU B CA 1
ATOM 7766 C C . GLU B 1 419 ? 22.422 7.422 -6.523 1 97.81 419 GLU B C 1
ATOM 7768 O O . GLU B 1 419 ? 23.188 7.957 -5.723 1 97.81 419 GLU B O 1
ATOM 7773 N N . VAL B 1 420 ? 21.5 6.547 -6.203 1 96.56 420 VAL B N 1
ATOM 7774 C CA . VAL B 1 420 ? 21.266 6.242 -4.797 1 96.56 420 VAL B CA 1
ATOM 7775 C C . VAL B 1 420 ? 22.078 5.02 -4.383 1 96.56 420 VAL B C 1
ATOM 7777 O O . VAL B 1 420 ? 22.703 5.016 -3.322 1 96.56 420 VAL B O 1
ATOM 7780 N N . LEU B 1 421 ? 22.156 4.016 -5.227 1 96.88 421 LEU B N 1
ATOM 7781 C CA . LEU B 1 421 ? 22.656 2.711 -4.809 1 96.88 421 LEU B CA 1
ATOM 7782 C C . LEU B 1 421 ? 24.062 2.475 -5.359 1 96.88 421 LEU B C 1
ATOM 7784 O O . LEU B 1 421 ? 24.797 1.608 -4.867 1 96.88 421 LEU B O 1
ATOM 7788 N N . GLY B 1 422 ? 24.422 3.172 -6.43 1 97.88 422 GLY B N 1
ATOM 7789 C CA . GLY B 1 422 ? 25.719 2.965 -7.07 1 97.88 422 GLY B CA 1
ATOM 7790 C C . GLY B 1 422 ? 25.766 1.724 -7.941 1 97.88 422 GLY B C 1
ATOM 7791 O O . GLY B 1 422 ? 24.719 1.267 -8.43 1 97.88 422 GLY B O 1
ATOM 7792 N N . ASP B 1 423 ? 26.906 1.238 -8.195 1 98.25 423 ASP B N 1
ATOM 7793 C CA . ASP B 1 423 ? 27.156 0.094 -9.07 1 98.25 423 ASP B CA 1
ATOM 7794 C C . ASP B 1 423 ? 26.688 -1.205 -8.414 1 98.25 423 ASP B C 1
ATOM 7796 O O . ASP B 1 423 ? 26.453 -1.249 -7.207 1 98.25 423 ASP B O 1
ATOM 7800 N N . ALA B 1 424 ? 26.469 -2.168 -9.188 1 98.06 424 ALA B N 1
ATOM 7801 C CA . ALA B 1 424 ? 26.203 -3.533 -8.742 1 98.06 424 ALA B CA 1
ATOM 7802 C C . ALA B 1 424 ? 27.25 -4.5 -9.273 1 98.06 424 ALA B C 1
ATOM 7804 O O . ALA B 1 424 ? 27.766 -4.32 -10.375 1 98.06 424 ALA B O 1
ATOM 7805 N N . ASP B 1 425 ? 27.562 -5.527 -8.492 1 98.31 425 ASP B N 1
ATOM 7806 C CA . ASP B 1 425 ? 28.594 -6.484 -8.898 1 98.31 425 ASP B CA 1
ATOM 7807 C C . ASP B 1 425 ? 28.031 -7.523 -9.859 1 98.31 425 ASP B C 1
ATOM 7809 O O . ASP B 1 425 ? 28.719 -7.98 -10.766 1 98.31 425 ASP B O 1
ATOM 7813 N N . VAL B 1 426 ? 26.812 -7.953 -9.641 1 98.62 426 VAL B N 1
ATOM 7814 C CA . VAL B 1 426 ? 26.172 -9.008 -10.406 1 98.62 426 VAL B CA 1
ATOM 7815 C C . VAL B 1 426 ? 24.781 -8.547 -10.852 1 98.62 426 VAL B C 1
ATOM 7817 O O . VAL B 1 426 ? 24.047 -7.945 -10.078 1 98.62 426 VAL B O 1
ATOM 7820 N N . LEU B 1 427 ? 24.453 -8.766 -12.086 1 98.69 427 LEU B N 1
ATOM 7821 C CA . LEU B 1 427 ? 23.141 -8.461 -12.633 1 98.69 427 LEU B CA 1
ATOM 7822 C C . LEU B 1 427 ? 22.469 -9.719 -13.18 1 98.69 427 LEU B C 1
ATOM 7824 O O . LEU B 1 427 ? 23.016 -10.383 -14.062 1 98.69 427 LEU B O 1
ATOM 7828 N N . PHE B 1 428 ? 21.359 -10.102 -12.594 1 98.81 428 PHE B N 1
ATOM 7829 C CA . PHE B 1 428 ? 20.453 -11.086 -13.18 1 98.81 428 PHE B CA 1
ATOM 7830 C C . PHE B 1 428 ? 19.344 -10.406 -13.961 1 98.81 428 PHE B C 1
ATOM 7832 O O . PHE B 1 428 ? 18.516 -9.695 -13.391 1 98.81 428 PHE B O 1
ATOM 7839 N N . LEU B 1 429 ? 19.281 -10.727 -15.258 1 97.81 429 LEU B N 1
ATOM 7840 C CA . LEU B 1 429 ? 18.438 -9.969 -16.172 1 97.81 429 LEU B CA 1
ATOM 7841 C C . LEU B 1 429 ? 17.516 -10.898 -16.969 1 97.81 429 LEU B C 1
ATOM 7843 O O . LEU B 1 429 ? 17.984 -11.836 -17.625 1 97.81 429 LEU B O 1
ATOM 7847 N N . GLY B 1 430 ? 16.234 -10.648 -16.891 1 96.25 430 GLY B N 1
ATOM 7848 C CA . GLY B 1 430 ? 15.305 -11.375 -17.75 1 96.25 430 GLY B CA 1
ATOM 7849 C C . GLY B 1 430 ? 15.164 -10.766 -19.125 1 96.25 430 GLY B C 1
ATOM 7850 O O . GLY B 1 430 ? 15.062 -9.539 -19.266 1 96.25 430 GLY B O 1
ATOM 7851 N N . MET B 1 431 ? 15.117 -11.617 -20.219 1 96.94 431 MET B N 1
ATOM 7852 C CA . MET B 1 431 ? 15.086 -11.062 -21.562 1 96.94 431 MET B CA 1
ATOM 7853 C C . MET B 1 431 ? 14.086 -11.812 -22.438 1 96.94 431 MET B C 1
ATOM 7855 O O . MET B 1 431 ? 14.312 -11.984 -23.641 1 96.94 431 MET B O 1
ATOM 7859 N N . GLU B 1 432 ? 13.062 -12.367 -21.812 1 94.69 432 GLU B N 1
ATOM 7860 C CA . GLU B 1 432 ? 11.922 -12.773 -22.625 1 94.69 432 GLU B CA 1
ATOM 7861 C C . GLU B 1 432 ? 11.211 -11.562 -23.219 1 94.69 432 GLU B C 1
ATOM 7863 O O . GLU B 1 432 ? 10.211 -11.094 -22.672 1 94.69 432 GLU B O 1
ATOM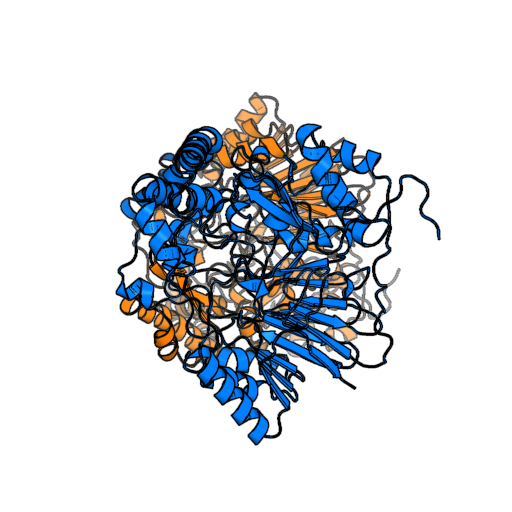 7868 N N . CYS B 1 433 ? 11.609 -11.117 -24.406 1 95.06 433 CYS B N 1
ATOM 7869 C CA . CYS B 1 433 ? 11.281 -9.766 -24.859 1 95.06 433 CYS B CA 1
ATOM 7870 C C . CYS B 1 433 ? 10.109 -9.789 -25.828 1 95.06 433 CYS B C 1
ATOM 7872 O O . CYS B 1 433 ? 9.695 -8.742 -26.344 1 95.06 433 CYS B O 1
ATOM 7874 N N . ASP B 1 434 ? 9.539 -10.914 -26.156 1 92.69 434 ASP B N 1
ATOM 7875 C CA . ASP B 1 434 ? 8.344 -10.969 -27 1 92.69 434 ASP B CA 1
ATOM 7876 C C . ASP B 1 434 ? 7.074 -10.859 -26.156 1 92.69 434 ASP B C 1
ATOM 7878 O O . ASP B 1 434 ? 6.219 -10.016 -26.422 1 92.69 434 ASP B O 1
ATOM 7882 N N . GLY B 1 435 ? 7.051 -11.727 -25.219 1 90.94 435 GLY B N 1
ATOM 7883 C CA . GLY B 1 435 ? 5.949 -11.695 -24.266 1 90.94 435 GLY B CA 1
ATOM 7884 C C . GLY B 1 435 ? 4.609 -12.016 -24.891 1 90.94 435 GLY B C 1
ATOM 7885 O O . GLY B 1 435 ? 4.414 -11.82 -26.094 1 90.94 435 GLY B O 1
ATOM 7886 N N . ALA B 1 436 ? 3.648 -12.445 -24.156 1 93 436 ALA B N 1
ATOM 7887 C CA . ALA B 1 436 ? 2.277 -12.719 -24.578 1 93 436 ALA B CA 1
ATOM 7888 C C . ALA B 1 436 ? 1.446 -11.445 -24.625 1 93 436 ALA B C 1
ATOM 7890 O O . ALA B 1 436 ? 1.788 -10.453 -23.969 1 93 436 ALA B O 1
ATOM 7891 N N . PRO B 1 437 ? 0.345 -11.477 -25.438 1 95.38 437 PRO B N 1
ATOM 7892 C CA . PRO B 1 437 ? -0.553 -10.32 -25.422 1 95.38 437 PRO B CA 1
ATOM 7893 C C . PRO B 1 437 ? -1.306 -10.164 -24.109 1 95.38 437 PRO B C 1
ATOM 7895 O O . PRO B 1 437 ? -1.389 -11.117 -23.328 1 95.38 437 PRO B O 1
ATOM 7898 N N . LEU B 1 438 ? -1.853 -9.008 -23.891 1 97.25 438 LEU B N 1
ATOM 7899 C CA . LEU B 1 438 ? -2.549 -8.664 -22.656 1 97.25 438 LEU B CA 1
ATOM 7900 C C . LEU B 1 438 ? -3.621 -9.703 -22.344 1 97.25 438 LEU B C 1
ATOM 7902 O O . LEU B 1 438 ? -3.73 -10.148 -21.203 1 97.25 438 LEU B O 1
ATOM 7906 N N . SER B 1 439 ? -4.352 -10.102 -23.344 1 96.56 439 SER B N 1
ATOM 7907 C CA . SER B 1 439 ? -5.535 -10.938 -23.141 1 96.56 439 SER B CA 1
ATOM 7908 C C . SER B 1 439 ? -5.156 -12.32 -22.641 1 96.56 439 SER B C 1
ATOM 7910 O O . SER B 1 439 ? -5.992 -13.031 -22.078 1 96.56 439 SER B O 1
ATOM 7912 N N . TRP B 1 440 ? -3.914 -12.688 -22.875 1 94.81 440 TRP B N 1
ATOM 7913 C CA . TRP B 1 440 ? -3.488 -14.039 -22.516 1 94.81 440 TRP B CA 1
ATOM 7914 C C . TRP B 1 440 ? -3.637 -14.273 -21.016 1 94.81 440 TRP B C 1
ATOM 7916 O O . TRP B 1 440 ? -4.164 -15.305 -20.594 1 94.81 440 TRP B O 1
ATOM 7926 N N . LEU B 1 441 ? -3.238 -13.336 -20.234 1 95.94 441 LEU B N 1
ATOM 7927 C CA . LEU B 1 441 ? -3.281 -13.523 -18.781 1 95.94 441 LEU B CA 1
ATOM 7928 C C . LEU B 1 441 ? -4.375 -12.664 -18.156 1 95.94 441 LEU B C 1
ATOM 7930 O O . LEU B 1 441 ? -5.086 -13.117 -17.25 1 95.94 441 LEU B O 1
ATOM 7934 N N . TYR B 1 442 ? -4.613 -11.445 -18.672 1 97.69 442 TYR B N 1
ATOM 7935 C CA . TYR B 1 442 ? -5.449 -10.484 -17.953 1 97.69 442 TYR B CA 1
ATOM 7936 C C . TYR B 1 442 ? -6.805 -10.336 -18.641 1 97.69 442 TYR B C 1
ATOM 7938 O O . TYR B 1 442 ? -7.672 -9.602 -18.156 1 97.69 442 TYR B O 1
ATOM 7946 N N . GLY B 1 443 ? -7.008 -11.07 -19.734 1 97.44 443 GLY B N 1
ATOM 7947 C CA . GLY B 1 443 ? -8.266 -11 -20.469 1 97.44 443 GLY B CA 1
ATOM 7948 C C . GLY B 1 443 ? -9.484 -11.133 -19.578 1 97.44 443 GLY B C 1
ATOM 7949 O O . GLY B 1 443 ? -10.414 -10.328 -19.672 1 97.44 443 GLY B O 1
ATOM 7950 N N . PRO B 1 444 ? -9.445 -12.07 -18.672 1 98.06 444 PRO B N 1
ATOM 7951 C CA . PRO B 1 444 ? -10.602 -12.312 -17.812 1 98.06 444 PRO B CA 1
ATOM 7952 C C . PRO B 1 444 ? -10.953 -11.117 -16.938 1 98.06 444 PRO B C 1
ATOM 7954 O O . PRO B 1 444 ? -12.094 -10.977 -16.484 1 98.06 444 PRO B O 1
ATOM 7957 N N . LEU B 1 445 ? -10.016 -10.234 -16.656 1 98.25 445 LEU B N 1
ATOM 7958 C CA . LEU B 1 445 ? -10.234 -9.125 -15.734 1 98.25 445 LEU B CA 1
ATOM 7959 C C . LEU B 1 445 ? -10.836 -7.93 -16.453 1 98.25 445 LEU B C 1
ATOM 7961 O O . LEU B 1 445 ? -11.359 -7.008 -15.828 1 98.25 445 LEU B O 1
ATOM 7965 N N . MET B 1 446 ? -10.734 -7.949 -17.828 1 97.81 446 MET B N 1
ATOM 7966 C CA . MET B 1 446 ? -11.148 -6.793 -18.609 1 97.81 446 MET B CA 1
ATOM 7967 C C . MET B 1 446 ? -12.672 -6.754 -18.766 1 97.81 446 MET B C 1
ATOM 7969 O O . MET B 1 446 ? -13.273 -7.734 -19.203 1 97.81 446 MET B O 1
ATOM 7973 N N . PRO B 1 447 ? -13.234 -5.594 -18.422 1 97.31 447 PRO B N 1
ATOM 7974 C CA . PRO B 1 447 ? -14.688 -5.516 -18.594 1 97.31 447 PRO B CA 1
ATOM 7975 C C . PRO B 1 447 ? -15.125 -5.637 -20.047 1 97.31 447 PRO B C 1
ATOM 7977 O O . PRO B 1 447 ? -16.219 -6.117 -20.328 1 97.31 447 PRO B O 1
ATOM 7980 N N . GLU B 1 448 ? -14.273 -5.129 -20.906 1 96 448 GLU B N 1
ATOM 7981 C CA . GLU B 1 448 ? -14.523 -5.223 -22.344 1 96 448 GLU B CA 1
ATOM 7982 C C . GLU B 1 448 ? -13.312 -5.805 -23.078 1 96 448 GLU B C 1
ATOM 7984 O O . GLU B 1 448 ? -12.172 -5.535 -22.703 1 96 448 GLU B O 1
ATOM 7989 N N . LYS B 1 449 ? -13.633 -6.566 -24.078 1 94.94 449 LYS B N 1
ATOM 7990 C CA . LYS B 1 449 ? -12.555 -7.113 -24.906 1 94.94 449 LYS B CA 1
ATOM 7991 C C . LYS B 1 449 ? -11.836 -6.008 -25.672 1 94.94 449 LYS B C 1
ATOM 7993 O O . LYS B 1 449 ? -12.469 -5.105 -26.219 1 94.94 449 LYS B O 1
ATOM 7998 N N . LEU B 1 450 ? -10.594 -6.09 -25.703 1 95.12 450 LEU B N 1
ATOM 7999 C CA . LEU B 1 450 ? -9.805 -5.113 -26.438 1 95.12 450 LEU B CA 1
ATOM 8000 C C . LEU B 1 450 ? -9.789 -5.453 -27.938 1 95.12 450 LEU B C 1
ATOM 8002 O O . LEU B 1 450 ? -9.812 -6.629 -28.297 1 95.12 450 LEU B O 1
ATOM 8006 N N . ASP B 1 451 ? -9.633 -4.359 -28.703 1 96.56 451 ASP B N 1
ATOM 8007 C CA . ASP B 1 451 ? -9.344 -4.586 -30.125 1 96.56 451 ASP B CA 1
ATOM 8008 C C . ASP B 1 451 ? -8.055 -5.391 -30.297 1 96.56 451 ASP B C 1
ATOM 8010 O O . ASP B 1 451 ? -7.113 -5.242 -29.516 1 96.56 451 ASP B O 1
ATOM 8014 N N . ARG B 1 452 ? -8.008 -6.148 -31.312 1 96.75 452 ARG B N 1
ATOM 8015 C CA . ARG B 1 452 ? -6.902 -7.07 -31.547 1 96.75 452 ARG B CA 1
ATOM 8016 C C . ARG B 1 452 ? -5.574 -6.324 -31.609 1 96.75 452 ARG B C 1
ATOM 8018 O O . ARG B 1 452 ? -4.582 -6.766 -31.016 1 96.75 452 ARG B O 1
ATOM 8025 N N . GLU B 1 453 ? -5.559 -5.215 -32.312 1 97.44 453 GLU B N 1
ATOM 8026 C CA . GLU B 1 453 ? -4.316 -4.461 -32.469 1 97.44 453 GLU B CA 1
ATOM 8027 C C . GLU B 1 453 ? -3.842 -3.898 -31.141 1 97.44 453 GLU B C 1
ATOM 8029 O O . GLU B 1 453 ? -2.641 -3.879 -30.859 1 97.44 453 GLU B O 1
ATOM 8034 N N . LYS B 1 454 ? -4.773 -3.428 -30.328 1 97.25 454 LYS B N 1
ATOM 8035 C CA . LYS B 1 454 ? -4.449 -2.914 -29.016 1 97.25 454 LYS B CA 1
ATOM 8036 C C . LYS B 1 454 ? -3.945 -4.027 -28.094 1 97.25 454 LYS B C 1
ATOM 8038 O O . LYS B 1 454 ? -2.953 -3.857 -27.391 1 97.25 454 LYS B O 1
ATOM 8043 N N . ASP B 1 455 ? -4.609 -5.152 -28.172 1 97.75 455 ASP B N 1
ATOM 8044 C CA . ASP B 1 455 ? -4.23 -6.32 -27.391 1 97.75 455 ASP B CA 1
ATOM 8045 C C . ASP B 1 455 ? -2.812 -6.777 -27.75 1 97.75 455 ASP B C 1
ATOM 8047 O O . ASP B 1 455 ? -1.994 -7.008 -26.844 1 97.75 455 ASP B O 1
ATOM 8051 N N . LEU B 1 456 ? -2.484 -6.848 -29.016 1 96.81 456 LEU B N 1
ATOM 8052 C CA . LEU B 1 456 ? -1.197 -7.34 -29.484 1 96.81 456 LEU B CA 1
ATOM 8053 C C . LEU B 1 456 ? -0.082 -6.352 -29.172 1 96.81 456 LEU B C 1
ATOM 8055 O O . LEU B 1 456 ? 1.075 -6.742 -29 1 96.81 456 LEU B O 1
ATOM 8059 N N . SER B 1 457 ? -0.447 -5.07 -29.031 1 97.75 457 SER B N 1
ATOM 8060 C CA . SER B 1 457 ? 0.564 -4.047 -28.781 1 97.75 457 SER B CA 1
ATOM 8061 C C . SER B 1 457 ? 0.995 -4.047 -27.328 1 97.75 457 SER B C 1
ATOM 8063 O O . SER B 1 457 ? 2.115 -3.648 -27 1 97.75 457 SER B O 1
ATOM 8065 N N . ARG B 1 458 ? 0.114 -4.484 -26.438 1 97.75 458 ARG B N 1
ATOM 8066 C CA . ARG B 1 458 ? 0.394 -4.512 -25 1 97.75 458 ARG B CA 1
ATOM 8067 C C . ARG B 1 458 ? 0.883 -5.891 -24.562 1 97.75 458 ARG B C 1
ATOM 8069 O O . ARG B 1 458 ? 0.086 -6.816 -24.406 1 97.75 458 ARG B O 1
ATOM 8076 N N . ARG B 1 459 ? 2.17 -5.992 -24.281 1 95.38 459 ARG B N 1
ATOM 8077 C CA . ARG B 1 459 ? 2.801 -7.301 -24.156 1 95.38 459 ARG B CA 1
ATOM 8078 C C . ARG B 1 459 ? 3.324 -7.531 -22.75 1 95.38 459 ARG B C 1
ATOM 8080 O O . ARG B 1 459 ? 3.68 -6.578 -22.047 1 95.38 459 ARG B O 1
ATOM 8087 N N . LEU B 1 460 ? 3.402 -8.758 -22.375 1 95.31 460 LEU B N 1
ATOM 8088 C CA . LEU B 1 460 ? 4.109 -9.195 -21.188 1 95.31 460 LEU B CA 1
ATOM 8089 C C . LEU B 1 460 ? 5.586 -9.438 -21.484 1 95.31 460 LEU B C 1
ATOM 8091 O O . LEU B 1 460 ? 6.051 -10.578 -21.438 1 95.31 460 LEU B O 1
ATOM 8095 N N . ALA B 1 461 ? 6.359 -8.406 -21.719 1 94.31 461 ALA B N 1
ATOM 8096 C CA . ALA B 1 461 ? 7.695 -8.562 -22.281 1 94.31 461 ALA B CA 1
ATOM 8097 C C . ALA B 1 461 ? 8.758 -8 -21.344 1 94.31 461 ALA B C 1
ATOM 8099 O O . ALA B 1 461 ? 8.539 -6.98 -20.688 1 94.31 461 ALA B O 1
ATOM 8100 N N . GLY B 1 462 ? 9.906 -8.656 -21.312 1 95.75 462 GLY B N 1
ATOM 8101 C CA . GLY B 1 462 ? 11.094 -8.156 -20.656 1 95.75 462 GLY B CA 1
ATOM 8102 C C . GLY B 1 462 ? 11.992 -7.344 -21.578 1 95.75 462 GLY B C 1
ATOM 8103 O O . GLY B 1 462 ? 11.516 -6.762 -22.562 1 95.75 462 GLY B O 1
ATOM 8104 N N . CYS B 1 463 ? 13.227 -7.281 -21.281 1 97.75 463 CYS B N 1
ATOM 8105 C CA . CYS B 1 463 ? 14.18 -6.414 -21.984 1 97.75 463 CYS B CA 1
ATOM 8106 C C . CYS B 1 463 ? 14.641 -7.043 -23.281 1 97.75 463 CYS B C 1
ATOM 8108 O O . CYS B 1 463 ? 14.852 -8.258 -23.359 1 97.75 463 CYS B O 1
ATOM 8110 N N . ASP B 1 464 ? 14.773 -6.25 -24.312 1 97.81 464 ASP B N 1
ATOM 8111 C CA . ASP B 1 464 ? 15.602 -6.641 -25.438 1 97.81 464 ASP B CA 1
ATOM 8112 C C . ASP B 1 464 ? 17.062 -6.316 -25.188 1 97.81 464 ASP B C 1
ATOM 8114 O O . ASP B 1 464 ? 17.453 -5.938 -24.078 1 97.81 464 ASP B O 1
ATOM 8118 N N . SER B 1 465 ? 17.922 -6.57 -26.172 1 98.38 465 SER B N 1
ATOM 8119 C CA . SER B 1 465 ? 19.375 -6.426 -25.984 1 98.38 465 SER B CA 1
ATOM 8120 C C . SER B 1 465 ? 19.75 -4.98 -25.672 1 98.38 465 SER B C 1
ATOM 8122 O O . SER B 1 465 ? 20.578 -4.719 -24.812 1 98.38 465 SER B O 1
ATOM 8124 N N . LYS B 1 466 ? 19.109 -4.059 -26.344 1 98.25 466 LYS B N 1
ATOM 8125 C CA . LYS B 1 466 ? 19.438 -2.648 -26.125 1 98.25 466 LYS B CA 1
ATOM 8126 C C . LYS B 1 466 ? 19.031 -2.201 -24.734 1 98.25 466 LYS B C 1
ATOM 8128 O O . LYS B 1 466 ? 19.797 -1.519 -24.047 1 98.25 466 LYS B O 1
ATOM 8133 N N . GLN B 1 467 ? 17.859 -2.537 -24.328 1 98.12 467 GLN B N 1
ATOM 8134 C CA . GLN B 1 467 ? 17.359 -2.207 -23 1 98.12 467 GLN B CA 1
ATOM 8135 C C . GLN B 1 467 ? 18.219 -2.854 -21.906 1 98.12 467 GLN B C 1
ATOM 8137 O O . GLN B 1 467 ? 18.531 -2.225 -20.891 1 98.12 467 GLN B O 1
ATOM 8142 N N . GLY B 1 468 ? 18.578 -4.098 -22.141 1 98.5 468 GLY B N 1
ATOM 8143 C CA . GLY B 1 468 ? 19.453 -4.789 -21.203 1 98.5 468 GLY B CA 1
ATOM 8144 C C . GLY B 1 468 ? 20.828 -4.152 -21.078 1 98.5 468 GLY B C 1
ATOM 8145 O O . GLY B 1 468 ? 21.328 -3.969 -19.984 1 98.5 468 GLY B O 1
ATOM 8146 N N . MET B 1 469 ? 21.391 -3.816 -22.219 1 98.56 469 MET B N 1
ATOM 8147 C CA . MET B 1 469 ? 22.719 -3.209 -22.219 1 98.56 469 MET B CA 1
ATOM 8148 C C . MET B 1 469 ? 22.688 -1.861 -21.5 1 98.56 469 MET B C 1
ATOM 8150 O O . MET B 1 469 ? 23.672 -1.481 -20.859 1 98.56 469 MET B O 1
ATOM 8154 N N . SER B 1 470 ? 21.594 -1.216 -21.594 1 98.5 470 SER B N 1
ATOM 8155 C CA . SER B 1 470 ? 21.453 0.039 -20.859 1 98.5 470 SER B CA 1
ATOM 8156 C C . SER B 1 470 ? 21.594 -0.179 -19.359 1 98.5 470 SER B C 1
ATOM 8158 O O . SER B 1 470 ? 22.219 0.627 -18.672 1 98.5 470 SER B O 1
ATOM 8160 N N . LEU B 1 471 ? 21.016 -1.216 -18.844 1 98.56 471 LEU B N 1
ATOM 8161 C CA . LEU B 1 471 ? 21.188 -1.545 -17.438 1 98.56 471 LEU B CA 1
ATOM 8162 C C . LEU B 1 471 ? 22.641 -1.844 -17.109 1 98.56 471 LEU B C 1
ATOM 8164 O O . LEU B 1 471 ? 23.156 -1.422 -16.062 1 98.56 471 LEU B O 1
ATOM 8168 N N . VAL B 1 472 ? 23.281 -2.57 -18.031 1 98.75 472 VAL B N 1
ATOM 8169 C CA . VAL B 1 472 ? 24.688 -2.9 -17.859 1 98.75 472 VAL B CA 1
ATOM 8170 C C . VAL B 1 472 ? 25.516 -1.619 -17.812 1 98.75 472 VAL B C 1
ATOM 8172 O O . VAL B 1 472 ? 26.391 -1.47 -16.953 1 98.75 472 VAL B O 1
ATOM 8175 N N . ASP B 1 473 ? 25.188 -0.72 -18.672 1 98.75 473 ASP B N 1
ATOM 8176 C CA . ASP B 1 473 ? 25.906 0.544 -18.734 1 98.75 473 ASP B CA 1
ATOM 8177 C C . ASP B 1 473 ? 25.703 1.361 -17.453 1 98.75 473 ASP B C 1
ATOM 8179 O O . ASP B 1 473 ? 26.609 2.061 -17.016 1 98.75 473 ASP B O 1
ATOM 8183 N N . ILE B 1 474 ? 24.562 1.283 -16.891 1 98.69 474 ILE B N 1
ATOM 8184 C CA . ILE B 1 474 ? 24.188 2.105 -15.742 1 98.69 474 ILE B CA 1
ATOM 8185 C C . ILE B 1 474 ? 24.812 1.53 -14.477 1 98.69 474 ILE B C 1
ATOM 8187 O O . ILE B 1 474 ? 25.438 2.258 -13.695 1 98.69 474 ILE B O 1
ATOM 8191 N N . PHE B 1 475 ? 24.781 0.225 -14.258 1 98.69 475 PHE B N 1
ATOM 8192 C CA . PHE B 1 475 ? 25.141 -0.36 -12.969 1 98.69 475 PHE B CA 1
ATOM 8193 C C . PHE B 1 475 ? 26.547 -0.95 -13.016 1 98.69 475 PHE B C 1
ATOM 8195 O O . PHE B 1 475 ? 27.109 -1.289 -11.977 1 98.69 475 PHE B O 1
ATOM 8202 N N . LYS B 1 476 ? 27.141 -1.179 -14.148 1 98.5 476 LYS B N 1
ATOM 8203 C CA . LYS B 1 476 ? 28.531 -1.588 -14.383 1 98.5 476 LYS B CA 1
ATOM 8204 C C . LYS B 1 476 ? 28.859 -2.885 -13.648 1 98.5 476 LYS B C 1
ATOM 8206 O O . LYS B 1 476 ? 29.828 -2.957 -12.906 1 98.5 476 LYS B O 1
ATOM 8211 N N . PRO B 1 477 ? 28.047 -3.883 -13.883 1 98.56 477 PRO B N 1
ATOM 8212 C CA . PRO B 1 477 ? 28.328 -5.16 -13.219 1 98.56 477 PRO B CA 1
ATOM 8213 C C . PRO B 1 477 ? 29.547 -5.871 -13.789 1 98.56 477 PRO B C 1
ATOM 8215 O O . PRO B 1 477 ? 29.891 -5.68 -14.961 1 98.56 477 PRO B O 1
ATOM 8218 N N . ARG B 1 478 ? 30.25 -6.727 -12.938 1 97.12 478 ARG B N 1
ATOM 8219 C CA . ARG B 1 478 ? 31.328 -7.598 -13.375 1 97.12 478 ARG B CA 1
ATOM 8220 C C . ARG B 1 478 ? 30.781 -8.891 -13.969 1 97.12 478 ARG B C 1
ATOM 8222 O O . ARG B 1 478 ? 31.422 -9.508 -14.82 1 97.12 478 ARG B O 1
ATOM 8229 N N . ASN B 1 479 ? 29.578 -9.273 -13.523 1 98.31 479 ASN B N 1
ATOM 8230 C CA . ASN B 1 479 ? 28.875 -10.477 -13.984 1 98.31 479 ASN B CA 1
ATOM 8231 C C . ASN B 1 479 ? 27.453 -10.156 -14.445 1 98.31 479 ASN B C 1
ATOM 8233 O O . ASN B 1 479 ? 26.719 -9.445 -13.758 1 98.31 479 ASN B O 1
ATOM 8237 N N . VAL B 1 480 ? 27.141 -10.664 -15.625 1 98.69 480 VAL B N 1
ATOM 8238 C CA . VAL B 1 480 ? 25.797 -10.5 -16.156 1 98.69 480 VAL B CA 1
ATOM 8239 C C . VAL B 1 480 ? 25.219 -11.859 -16.531 1 98.69 480 VAL B C 1
ATOM 8241 O O . VAL B 1 480 ? 25.797 -12.57 -17.359 1 98.69 480 VAL B O 1
ATOM 8244 N N . PHE B 1 481 ? 24.109 -12.18 -15.953 1 98.75 481 PHE B N 1
ATOM 8245 C CA . PHE B 1 481 ? 23.469 -13.461 -16.234 1 98.75 481 PHE B CA 1
ATOM 8246 C C . PHE B 1 481 ? 22.047 -13.242 -16.781 1 98.75 481 PHE B C 1
ATOM 8248 O O . PHE B 1 481 ? 21.203 -12.641 -16.109 1 98.75 481 PHE B O 1
ATOM 8255 N N . VAL B 1 482 ? 21.828 -13.703 -17.984 1 98.44 482 VAL B N 1
ATOM 8256 C CA . VAL B 1 482 ? 20.484 -13.719 -18.516 1 98.44 482 VAL B CA 1
ATOM 8257 C C . VAL B 1 482 ? 19.734 -14.945 -18.016 1 98.44 482 VAL B C 1
ATOM 8259 O O . VAL B 1 482 ? 20.203 -16.078 -18.172 1 98.44 482 VAL B O 1
ATOM 8262 N N . TYR B 1 483 ? 18.594 -14.688 -17.359 1 97.44 483 TYR B N 1
ATOM 8263 C CA . TYR B 1 483 ? 17.797 -15.766 -16.781 1 97.44 483 TYR B CA 1
ATOM 8264 C C . TYR B 1 483 ? 16.297 -15.5 -17 1 97.44 483 TYR B C 1
ATOM 8266 O O . TYR B 1 483 ? 15.922 -14.633 -17.781 1 97.44 483 TYR B O 1
ATOM 8274 N N . ALA B 1 484 ? 15.406 -16.25 -16.438 1 95.5 484 ALA B N 1
ATOM 8275 C CA . ALA B 1 484 ? 13.953 -16.109 -16.5 1 95.5 484 ALA B CA 1
ATOM 8276 C C . ALA B 1 484 ? 13.469 -16.188 -17.953 1 95.5 484 ALA B C 1
ATOM 8278 O O . ALA B 1 484 ? 12.586 -15.422 -18.359 1 95.5 484 ALA B O 1
ATOM 8279 N N . MET B 1 485 ? 14.023 -17.078 -18.719 1 93.94 485 MET B N 1
ATOM 8280 C CA . MET B 1 485 ? 13.68 -17.234 -20.141 1 93.94 485 MET B CA 1
ATOM 8281 C C . MET B 1 485 ? 12.625 -18.312 -20.328 1 93.94 485 MET B C 1
ATOM 8283 O O . MET B 1 485 ? 12.008 -18.406 -21.391 1 93.94 485 MET B O 1
ATOM 8287 N N . GLY B 1 486 ? 12.438 -19.141 -19.375 1 91.12 486 GLY B N 1
ATOM 8288 C CA . GLY B 1 486 ? 11.5 -20.25 -19.5 1 91.12 486 GLY B CA 1
ATOM 8289 C C . GLY B 1 486 ? 11.984 -21.328 -20.453 1 91.12 486 GLY B C 1
ATOM 8290 O O . GLY B 1 486 ? 11.172 -22.031 -21.062 1 91.12 486 GLY B O 1
ATOM 8291 N N . LEU B 1 487 ? 13.266 -21.562 -20.531 1 90.31 487 LEU B N 1
ATOM 8292 C CA . LEU B 1 487 ? 13.883 -22.453 -21.5 1 90.31 487 LEU B CA 1
ATOM 8293 C C . LEU B 1 487 ? 13.891 -23.891 -21.016 1 90.31 487 LEU B C 1
ATOM 8295 O O . LEU B 1 487 ? 13.977 -24.828 -21.812 1 90.31 487 LEU B O 1
ATOM 8299 N N . GLU B 1 488 ? 13.859 -24.078 -19.75 1 93.44 488 GLU B N 1
ATOM 8300 C CA . GLU B 1 488 ? 14.078 -25.406 -19.156 1 93.44 488 GLU B CA 1
ATOM 8301 C C . GLU B 1 488 ? 12.938 -26.359 -19.516 1 93.44 488 GLU B C 1
ATOM 8303 O O . GLU B 1 488 ? 11.766 -25.984 -19.438 1 93.44 488 GLU B O 1
ATOM 8308 N N . PRO B 1 489 ? 13.219 -27.562 -19.828 1 91.06 489 PRO B N 1
ATOM 8309 C CA . PRO B 1 489 ? 12.195 -28.5 -20.312 1 91.06 489 PRO B CA 1
ATOM 8310 C C . PRO B 1 489 ? 11.156 -28.828 -19.234 1 91.06 489 PRO B C 1
ATOM 8312 O O . PRO B 1 489 ? 10.016 -29.156 -19.547 1 91.06 489 PRO B O 1
ATOM 8315 N N . TRP B 1 490 ? 11.523 -28.719 -17.984 1 91.81 490 TRP B N 1
ATOM 8316 C CA . TRP B 1 490 ? 10.586 -29.094 -16.922 1 91.81 490 TRP B CA 1
ATOM 8317 C C . TRP B 1 490 ? 9.602 -27.969 -16.656 1 91.81 490 TRP B C 1
ATOM 8319 O O . TRP B 1 490 ? 8.711 -28.094 -15.805 1 91.81 490 TRP B O 1
ATOM 8329 N N . LEU B 1 491 ? 9.703 -26.844 -17.422 1 91.88 491 LEU B N 1
ATOM 8330 C CA . LEU B 1 491 ? 8.852 -25.688 -17.172 1 91.88 491 LEU B CA 1
ATOM 8331 C C . LEU B 1 491 ? 7.699 -25.641 -18.172 1 91.88 491 LEU B C 1
ATOM 8333 O O . LEU B 1 491 ? 6.836 -24.766 -18.078 1 91.88 491 LEU B O 1
ATOM 8337 N N . GLU B 1 492 ? 7.602 -26.562 -19.031 1 87.75 492 GLU B N 1
ATOM 8338 C CA . GLU B 1 492 ? 6.621 -26.531 -20.109 1 87.75 492 GLU B CA 1
ATOM 8339 C C . GLU B 1 492 ? 5.199 -26.469 -19.562 1 87.75 492 GLU B C 1
ATOM 8341 O O . GLU B 1 492 ? 4.309 -25.891 -20.188 1 87.75 492 GLU B O 1
ATOM 8346 N N . PHE B 1 493 ? 4.992 -27.031 -18.422 1 90.44 493 PHE B N 1
ATOM 8347 C CA . PHE B 1 493 ? 3.643 -27.109 -17.859 1 90.44 493 PHE B CA 1
ATOM 8348 C C . PHE B 1 493 ? 3.191 -25.734 -17.375 1 90.44 493 PHE B C 1
ATOM 8350 O O . PHE B 1 493 ? 1.993 -25.484 -17.219 1 90.44 493 PHE B O 1
ATOM 8357 N N . ILE B 1 494 ? 4.117 -24.734 -17.219 1 91.06 494 ILE B N 1
ATOM 8358 C CA . ILE B 1 494 ? 3.729 -23.453 -16.609 1 91.06 494 ILE B CA 1
ATOM 8359 C C . ILE B 1 494 ? 4.074 -22.312 -17.578 1 91.06 494 ILE B C 1
ATOM 8361 O O . ILE B 1 494 ? 3.484 -21.234 -17.5 1 91.06 494 ILE B O 1
ATOM 8365 N N . SER B 1 495 ? 5.047 -22.234 -18.547 1 82.06 495 SER B N 1
ATOM 8366 C CA . SER B 1 495 ? 5.461 -21.156 -19.438 1 82.06 495 SER B CA 1
ATOM 8367 C C . SER B 1 495 ? 5.18 -21.516 -20.891 1 82.06 495 SER B C 1
ATOM 8369 O O . SER B 1 495 ? 4.945 -20.625 -21.719 1 82.06 495 SER B O 1
ATOM 8371 N N . SER B 1 496 ? 4.906 -22.531 -21.438 1 74.81 496 SER B N 1
ATOM 8372 C CA . SER B 1 496 ? 4.543 -23.047 -22.75 1 74.81 496 SER B CA 1
ATOM 8373 C C . SER B 1 496 ? 5.449 -22.484 -23.844 1 74.81 496 SER B C 1
ATOM 8375 O O . SER B 1 496 ? 5.02 -22.312 -24.984 1 74.81 496 SER B O 1
ATOM 8377 N N . ILE B 1 497 ? 6.629 -22.078 -23.609 1 77.31 497 ILE B N 1
ATOM 8378 C CA . ILE B 1 497 ? 7.504 -21.438 -24.578 1 77.31 497 ILE B CA 1
ATOM 8379 C C . ILE B 1 497 ? 8.422 -22.469 -25.219 1 77.31 497 ILE B C 1
ATOM 8381 O O . ILE B 1 497 ? 9.023 -23.297 -24.516 1 77.31 497 ILE B O 1
ATOM 8385 N N . LYS B 1 498 ? 8.492 -22.5 -26.438 1 83.31 498 LYS B N 1
ATOM 8386 C CA . LYS B 1 498 ? 9.469 -23.281 -27.188 1 83.31 498 LYS B CA 1
ATOM 8387 C C . LYS B 1 498 ? 10.266 -22.391 -28.141 1 83.31 498 LYS B C 1
ATOM 8389 O O . LYS B 1 498 ? 9.75 -21.969 -29.172 1 83.31 498 LYS B O 1
ATOM 8394 N N . TYR B 1 499 ? 11.508 -22.219 -27.812 1 88.81 499 TYR B N 1
ATOM 8395 C CA . TYR B 1 499 ? 12.352 -21.312 -28.578 1 88.81 499 TYR B CA 1
ATOM 8396 C C . TYR B 1 499 ? 13.062 -22.062 -29.703 1 88.81 499 TYR B C 1
ATOM 8398 O O . TYR B 1 499 ? 13.32 -23.266 -29.594 1 88.81 499 TYR B O 1
ATOM 8406 N N . THR B 1 500 ? 13.336 -21.359 -30.766 1 91.19 500 THR B N 1
ATOM 8407 C CA . THR B 1 500 ? 14.305 -21.734 -31.781 1 91.19 500 THR B CA 1
ATOM 8408 C C . THR B 1 500 ? 15.477 -20.75 -31.812 1 91.19 500 THR B C 1
ATOM 8410 O O . THR B 1 500 ? 15.453 -19.734 -31.109 1 91.19 500 THR B O 1
ATOM 8413 N N . ASP B 1 501 ? 16.453 -21.047 -32.562 1 94 501 ASP B N 1
ATOM 8414 C CA . ASP B 1 501 ? 17.609 -20.172 -32.656 1 94 501 ASP B CA 1
ATOM 8415 C C . ASP B 1 501 ? 17.219 -18.812 -33.25 1 94 501 ASP B C 1
ATOM 8417 O O . ASP B 1 501 ? 17.922 -17.828 -33.062 1 94 501 ASP B O 1
ATOM 8421 N N . GLU B 1 502 ? 16.062 -18.844 -33.906 1 95 502 GLU B N 1
ATOM 8422 C CA . GLU B 1 502 ? 15.633 -17.625 -34.594 1 95 502 GLU B CA 1
ATOM 8423 C C . GLU B 1 502 ? 14.656 -16.828 -33.719 1 95 502 GLU B C 1
ATOM 8425 O O . GLU B 1 502 ? 14.328 -15.68 -34.062 1 95 502 GLU B O 1
ATOM 8430 N N . SER B 1 503 ? 14.297 -17.438 -32.656 1 95.25 503 SER B N 1
ATOM 8431 C CA . SER B 1 503 ? 13.391 -16.703 -31.766 1 95.25 503 SER B CA 1
ATOM 8432 C C . SER B 1 503 ? 14.016 -15.406 -31.281 1 95.25 503 SER B C 1
ATOM 8434 O O . SER B 1 503 ? 15.195 -15.375 -30.906 1 95.25 503 SER B O 1
ATOM 8436 N N . ARG B 1 504 ? 13.227 -14.367 -31.266 1 95.94 504 ARG B N 1
ATOM 8437 C CA . ARG B 1 504 ? 13.711 -13.031 -30.953 1 95.94 504 ARG B CA 1
ATOM 8438 C C . ARG B 1 504 ? 14.375 -13.008 -29.578 1 95.94 504 ARG B C 1
ATOM 8440 O O . ARG B 1 504 ? 15.477 -12.469 -29.422 1 95.94 504 ARG B O 1
ATOM 8447 N N . PRO B 1 505 ? 13.828 -13.594 -28.516 1 96.88 505 PRO B N 1
ATOM 8448 C CA . PRO B 1 505 ? 14.484 -13.57 -27.203 1 96.88 505 PRO B CA 1
ATOM 8449 C C . PRO B 1 505 ? 15.859 -14.227 -27.219 1 96.88 505 PRO B C 1
ATOM 8451 O O . PRO B 1 505 ? 16.766 -13.789 -26.516 1 96.88 505 PRO B O 1
ATOM 8454 N N . ILE B 1 506 ? 15.992 -15.25 -28.047 1 97.5 506 ILE B N 1
ATOM 8455 C CA . ILE B 1 506 ? 17.266 -15.945 -28.156 1 97.5 506 ILE B CA 1
ATOM 8456 C C . ILE B 1 506 ? 18.281 -15.07 -28.891 1 97.5 506 ILE B C 1
ATOM 8458 O O . ILE B 1 506 ? 19.422 -14.914 -28.422 1 97.5 506 ILE B O 1
ATOM 8462 N N . VAL B 1 507 ? 17.844 -14.516 -29.953 1 98.31 507 VAL B N 1
ATOM 8463 C CA . VAL B 1 507 ? 18.719 -13.656 -30.734 1 98.31 507 VAL B CA 1
ATOM 8464 C C . VAL B 1 507 ? 19.172 -12.461 -29.906 1 98.31 507 VAL B C 1
ATOM 8466 O O . VAL B 1 507 ? 20.359 -12.133 -29.859 1 98.31 507 VAL B O 1
ATOM 8469 N N . GLU B 1 508 ? 18.25 -11.844 -29.234 1 98.38 508 GLU B N 1
ATOM 8470 C CA . GLU B 1 508 ? 18.531 -10.656 -28.438 1 98.38 508 GLU B CA 1
ATOM 8471 C C . GLU B 1 508 ? 19.438 -10.992 -27.25 1 98.38 508 GLU B C 1
ATOM 8473 O O . GLU B 1 508 ? 20.344 -10.227 -26.922 1 98.38 508 GLU B O 1
ATOM 8478 N N . SER B 1 509 ? 19.188 -12.047 -26.594 1 98.25 509 SER B N 1
ATOM 8479 C CA . SER B 1 509 ? 20.016 -12.422 -25.453 1 98.25 509 SER B CA 1
ATOM 8480 C C . SER B 1 509 ? 21.438 -12.805 -25.906 1 98.25 509 SER B C 1
ATOM 8482 O O . SER B 1 509 ? 22.406 -12.523 -25.203 1 98.25 509 SER B O 1
ATOM 8484 N N . ASN B 1 510 ? 21.562 -13.484 -27.078 1 98.56 510 ASN B N 1
ATOM 8485 C CA . ASN B 1 510 ? 22.891 -13.75 -27.641 1 98.56 510 ASN B CA 1
ATOM 8486 C C . ASN B 1 510 ? 23.656 -12.461 -27.891 1 98.56 510 ASN B C 1
ATOM 8488 O O . ASN B 1 510 ? 24.859 -12.383 -27.594 1 98.56 510 ASN B O 1
ATOM 8492 N N . GLN B 1 511 ? 22.953 -11.555 -28.422 1 98.69 511 GLN B N 1
ATOM 8493 C CA . GLN B 1 511 ? 23.562 -10.273 -28.719 1 98.69 511 GLN B CA 1
ATOM 8494 C C . GLN B 1 511 ? 24.094 -9.594 -27.453 1 98.69 511 GLN B C 1
ATOM 8496 O O . GLN B 1 511 ? 25.203 -9.078 -27.438 1 98.69 511 GLN B O 1
ATOM 8501 N N . LEU B 1 512 ? 23.297 -9.539 -26.422 1 98.75 512 LEU B N 1
ATOM 8502 C CA . LEU B 1 512 ? 23.703 -8.93 -25.156 1 98.75 512 LEU B CA 1
ATOM 8503 C C . LEU B 1 512 ? 24.922 -9.641 -24.578 1 98.75 512 LEU B C 1
ATOM 8505 O O . LEU B 1 512 ? 25.875 -9 -24.156 1 98.75 512 LEU B O 1
ATOM 8509 N N . VAL B 1 513 ? 24.891 -10.953 -24.516 1 98.75 513 VAL B N 1
ATOM 8510 C CA . VAL B 1 513 ? 25.969 -11.742 -23.953 1 98.75 513 VAL B CA 1
ATOM 8511 C C . VAL B 1 513 ? 27.266 -11.484 -24.719 1 98.75 513 VAL B C 1
ATOM 8513 O O . VAL B 1 513 ? 28.328 -11.266 -24.125 1 98.75 513 VAL B O 1
ATOM 8516 N N . ALA B 1 514 ? 27.141 -11.539 -26.031 1 98.75 514 ALA B N 1
ATOM 8517 C CA . ALA B 1 514 ? 28.312 -11.305 -26.875 1 98.75 514 ALA B CA 1
ATOM 8518 C C . ALA B 1 514 ? 28.922 -9.922 -26.609 1 98.75 514 ALA B C 1
ATOM 8520 O O . ALA B 1 514 ? 30.141 -9.781 -26.516 1 98.75 514 ALA B O 1
ATOM 8521 N N . GLU B 1 515 ? 28.047 -8.984 -26.531 1 98.62 515 GLU B N 1
ATOM 8522 C CA . GLU B 1 515 ? 28.531 -7.625 -26.297 1 98.62 515 GLU B CA 1
ATOM 8523 C C . GLU B 1 515 ? 29.203 -7.504 -24.938 1 98.62 515 GLU B C 1
ATOM 8525 O O . GLU B 1 515 ? 30.234 -6.844 -24.797 1 98.62 515 GLU B O 1
ATOM 8530 N N . CYS B 1 516 ? 28.641 -8.047 -23.953 1 98.75 516 CYS B N 1
ATOM 8531 C CA . CYS B 1 516 ? 29.234 -8.039 -22.609 1 98.75 516 CYS B CA 1
ATOM 8532 C C . CYS B 1 516 ? 30.625 -8.672 -22.641 1 98.75 516 CYS B C 1
ATOM 8534 O O . CYS B 1 516 ? 31.578 -8.094 -22.125 1 98.75 516 CYS B O 1
ATOM 8536 N N . ILE B 1 517 ? 30.75 -9.773 -23.25 1 98.62 517 ILE B N 1
ATOM 8537 C CA . ILE B 1 517 ? 32 -10.492 -23.312 1 98.62 517 ILE B CA 1
ATOM 8538 C C . ILE B 1 517 ? 33.062 -9.648 -24.047 1 98.62 517 ILE B C 1
ATOM 8540 O O . ILE B 1 517 ? 34.188 -9.562 -23.625 1 98.62 517 ILE B O 1
ATOM 8544 N N . GLU B 1 518 ? 32.656 -9.102 -25.078 1 98.38 518 GLU B N 1
ATOM 8545 C CA . GLU B 1 518 ? 33.531 -8.227 -25.844 1 98.38 518 GLU B CA 1
ATOM 8546 C C . GLU B 1 518 ? 34.062 -7.094 -24.969 1 98.38 518 GLU B C 1
ATOM 8548 O O . GLU B 1 518 ? 35.188 -6.641 -25.141 1 98.38 518 GLU B O 1
ATOM 8553 N N . ARG B 1 519 ? 33.312 -6.723 -24.031 1 98.12 519 ARG B N 1
ATOM 8554 C CA . ARG B 1 519 ? 33.656 -5.609 -23.156 1 98.12 519 ARG B CA 1
ATOM 8555 C C . ARG B 1 519 ? 34.375 -6.109 -21.906 1 98.12 519 ARG B C 1
ATOM 8557 O O . ARG B 1 519 ? 34.656 -5.336 -20.984 1 98.12 519 ARG B O 1
ATOM 8564 N N . GLY B 1 520 ? 34.594 -7.359 -21.75 1 97.88 520 GLY B N 1
ATOM 8565 C CA . GLY B 1 520 ? 35.312 -7.93 -20.641 1 97.88 520 GLY B CA 1
ATOM 8566 C C . GLY B 1 520 ? 34.438 -8.266 -19.453 1 97.88 520 GLY B C 1
ATOM 8567 O O . GLY B 1 520 ? 34.938 -8.453 -18.328 1 97.88 520 GLY B O 1
ATOM 8568 N N . ILE B 1 521 ? 33.125 -8.273 -19.656 1 98.38 521 ILE B N 1
ATOM 8569 C CA . ILE B 1 521 ? 32.156 -8.641 -18.609 1 98.38 521 ILE B CA 1
ATOM 8570 C C . ILE B 1 521 ? 31.844 -10.133 -18.703 1 98.38 521 ILE B C 1
ATOM 8572 O O . ILE B 1 521 ? 31.609 -10.656 -19.797 1 98.38 521 ILE B O 1
ATOM 8576 N N . ASP B 1 522 ? 31.906 -10.812 -17.594 1 97.94 522 ASP B N 1
ATOM 8577 C CA . ASP B 1 522 ? 31.516 -12.219 -17.578 1 97.94 522 ASP B CA 1
ATOM 8578 C C . ASP B 1 522 ? 30 -12.359 -17.75 1 97.94 522 ASP B C 1
ATOM 8580 O O . ASP B 1 522 ? 29.219 -11.945 -16.891 1 97.94 522 ASP B O 1
ATOM 8584 N N . ALA B 1 523 ? 29.625 -12.938 -18.891 1 98.5 523 ALA B N 1
ATOM 8585 C CA . ALA B 1 523 ? 28.188 -12.992 -19.172 1 98.5 523 ALA B CA 1
ATOM 8586 C C . ALA B 1 523 ? 27.797 -14.359 -19.734 1 98.5 523 ALA B C 1
ATOM 8588 O O . ALA B 1 523 ? 28.578 -14.992 -20.453 1 98.5 523 ALA B O 1
ATOM 8589 N N . GLU B 1 524 ? 26.625 -14.727 -19.375 1 98.25 524 GLU B N 1
ATOM 8590 C CA . GLU B 1 524 ? 26.078 -16.016 -19.828 1 98.25 524 GLU B CA 1
ATOM 8591 C C . GLU B 1 524 ? 24.562 -16.031 -19.766 1 98.25 524 GLU B C 1
ATOM 8593 O O . GLU B 1 524 ? 23.969 -15.383 -18.891 1 98.25 524 GLU B O 1
ATOM 8598 N N . ARG B 1 525 ? 23.938 -16.641 -20.719 1 98.12 525 ARG B N 1
ATOM 8599 C CA . ARG B 1 525 ? 22.547 -17.031 -20.547 1 98.12 525 ARG B CA 1
ATOM 8600 C C . ARG B 1 525 ? 22.422 -18.344 -19.797 1 98.12 525 ARG B C 1
ATOM 8602 O O . ARG B 1 525 ? 22.859 -19.391 -20.281 1 98.12 525 ARG B O 1
ATOM 8609 N N . LEU B 1 526 ? 21.812 -18.312 -18.734 1 97.88 526 LEU B N 1
ATOM 8610 C CA . LEU B 1 526 ? 21.781 -19.484 -17.859 1 97.88 526 LEU B CA 1
ATOM 8611 C C . LEU B 1 526 ? 20.766 -20.516 -18.375 1 97.88 526 LEU B C 1
ATOM 8613 O O . LEU B 1 526 ? 19.781 -20.156 -19.016 1 97.88 526 LEU B O 1
ATOM 8617 N N . PHE B 1 527 ? 21.062 -21.781 -18.109 1 95.94 527 PHE B N 1
ATOM 8618 C CA . PHE B 1 527 ? 20.25 -22.922 -18.5 1 95.94 527 PHE B CA 1
ATOM 8619 C C . PHE B 1 527 ? 20.516 -24.109 -17.594 1 95.94 527 PHE B C 1
ATOM 8621 O O . PHE B 1 527 ? 21.656 -24.453 -17.312 1 95.94 527 PHE B O 1
ATOM 8628 N N . GLY B 1 528 ? 19.438 -24.688 -17.203 1 95.5 528 GLY B N 1
ATOM 8629 C CA . GLY B 1 528 ? 19.609 -25.797 -16.281 1 95.5 528 GLY B CA 1
ATOM 8630 C C . GLY B 1 528 ? 20.062 -25.375 -14.898 1 95.5 528 GLY B C 1
ATOM 8631 O O . GLY B 1 528 ? 19.391 -24.578 -14.227 1 95.5 528 GLY B O 1
ATOM 8632 N N . GLU B 1 529 ? 21.203 -25.938 -14.5 1 96.38 529 GLU B N 1
ATOM 8633 C CA . GLU B 1 529 ? 21.797 -25.547 -13.219 1 96.38 529 GLU B CA 1
ATOM 8634 C C . GLU B 1 529 ? 23.125 -24.844 -13.414 1 96.38 529 GLU B C 1
ATOM 8636 O O . GLU B 1 529 ? 23.875 -25.156 -14.344 1 96.38 529 GLU B O 1
ATOM 8641 N N . LYS B 1 530 ? 23.422 -23.906 -12.586 1 97.06 530 LYS B N 1
ATOM 8642 C CA . LYS B 1 530 ? 24.703 -23.188 -12.586 1 97.06 530 LYS B CA 1
ATOM 8643 C C . LYS B 1 530 ? 25.094 -22.75 -11.18 1 97.06 530 LYS B C 1
ATOM 8645 O O . LYS B 1 530 ? 24.266 -22.203 -10.438 1 97.06 530 LYS B O 1
ATOM 8650 N N . THR B 1 531 ? 26.266 -23.109 -10.758 1 96.88 531 THR B N 1
ATOM 8651 C CA . THR B 1 531 ? 26.844 -22.609 -9.516 1 96.88 531 THR B CA 1
ATOM 8652 C C . THR B 1 531 ? 27.906 -21.547 -9.805 1 96.88 531 THR B C 1
ATOM 8654 O O . THR B 1 531 ? 28.797 -21.766 -10.625 1 96.88 531 THR B O 1
ATOM 8657 N N . ILE B 1 532 ? 27.797 -20.453 -9.227 1 96 532 ILE B N 1
ATOM 8658 C CA . ILE B 1 532 ? 28.781 -19.391 -9.344 1 96 532 ILE B CA 1
ATOM 8659 C C . ILE B 1 532 ? 29.25 -18.969 -7.957 1 96 532 ILE B C 1
ATOM 8661 O O . ILE B 1 532 ? 28.438 -18.734 -7.062 1 96 532 ILE B O 1
ATOM 8665 N N . GLU B 1 533 ? 30.5 -18.859 -7.77 1 95.19 533 GLU B N 1
ATOM 8666 C CA . GLU B 1 533 ? 31.094 -18.391 -6.52 1 95.19 533 GLU B CA 1
ATOM 8667 C C . GLU B 1 533 ? 31.812 -17.047 -6.715 1 95.19 533 GLU B C 1
ATOM 8669 O O . GLU B 1 533 ? 32.5 -16.859 -7.715 1 95.19 533 GLU B O 1
ATOM 8674 N N . TYR B 1 534 ? 31.516 -16.219 -5.832 1 93.31 534 TYR B N 1
ATOM 8675 C CA . TYR B 1 534 ? 32.125 -14.891 -5.836 1 93.31 534 TYR B CA 1
ATOM 8676 C C . TYR B 1 534 ? 33.125 -14.742 -4.68 1 93.31 534 TYR B C 1
ATOM 8678 O O . TYR B 1 534 ? 32.781 -15.086 -3.539 1 93.31 534 TYR B O 1
ATOM 8686 N N . LYS B 1 535 ? 34.406 -14.383 -4.895 1 80.94 535 LYS B N 1
ATOM 8687 C CA . LYS B 1 535 ? 35.438 -14.266 -3.869 1 80.94 535 LYS B CA 1
ATOM 8688 C C . LYS B 1 535 ? 35.531 -12.836 -3.342 1 80.94 535 LYS B C 1
ATOM 8690 O O . LYS B 1 535 ? 35.312 -11.875 -4.086 1 80.94 535 LYS B O 1
#

Organism: Flavobacterium johnsoniae (strain ATCC 17061 / DSM 2064 / JCM 8514 / BCRC 14874 / CCUG 350202 / NBRC 14942 / NCIMB 11054 / UW101) (NCBI:txid376686)

InterPro domains:
  IPR001279 Metallo-beta-lactamase [PF12706] (272-429)
  IPR036866 Ribonuclease Z/Hydroxyacylglutathione hydrolase-like [G3DSA:3.60.15.10] (230-498)
  IPR036866 Ribonuclease Z/Hydroxyacylglutathione hydrolase-like [SSF56281] (252-431)
  IPR041141 Diiron non-heme beta-hydroxylase, N-terminal domain [PF18456] (9-240)

Nearest PDB structures (foldseek):
  8a90-assembly1_B  TM=9.761E-01  e=7.375E-70  Chromobacterium vaccinii
  4jo0-assembly1_A  TM=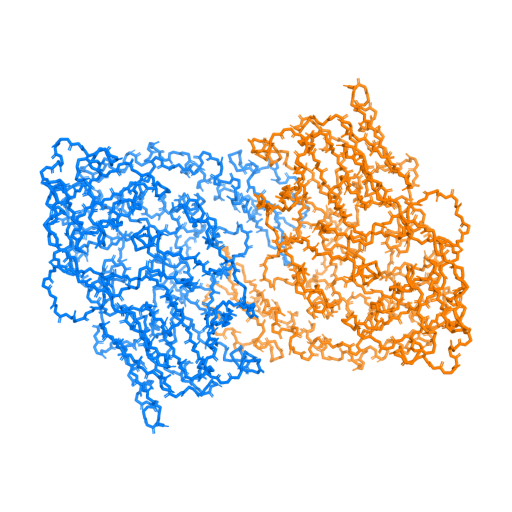9.541E-01  e=1.367E-64  Streptomyces venezuelae
  5kil-assembly1_A-2  TM=9.527E-01  e=6.903E-61  Streptomyces venezuelae ATCC 10712
  5ls3-assembly2_A  TM=4.383E-01  e=1.095E-01  Pseudomonas aeruginosa
  6jx6-assembly1_D  TM=2.036E-01  e=5.425E+00  Homo sapiens

Secondary structure (DSSP, 8-state):
----TTEEEEPTTEEEEEEETTEEP-HHHHSHHHHHHHIIIIIIHHHHHHHH-HHHHHHHHH-GGGTTSS---STT--HHHHHHHHHHHHHHTHHHHHHHHHHHHHHHHHHHH-SSS-SGGGGGGS-GGGTTSEEEEE-TT--EEEEE-HHHHHTSTTS-GGGEEEEEEE--STT-S--TTT------TT-EEE---TT-THHHHHHHTTTS-EEHHHHHHHHT--HHHHHHHHTTEESSPPPPP----SSSEEEEEEETTEEEEE-SS-EEEES---B--SS--SS---BGGGS-SSEEEEE--BS-TTTS-HHHHHHHGGGEEEEEEE---SS-TTS--HHHHHHHTT---EEEE-TT-EEEETTEEEEEE---SSSTTB----B-EEEEEETTS-EEEEETT---S-HHHHHHHHHHH---SEEEEE---S--BHHHHHGGG-SSPPPHHHHHHSB-----HHHHHHHHHHH--SEEEEE----SGGGHHHH-----TTSHHHHHHHHHHHHHHHTT-EEEE--S-EEEEE-/----TTEEEEPTTEEEEEEETTEEP-HHHHSHHHHHHHIIIIIIHHHHHHHH-HHHHHHHHH-GGGTTSS---STT--HHHHHHHHHHHHHHTHHHHHHHHHHHHHHHHHHHH-SSS-SGGGGGGS-GGGTTSEEEEE-TT--EEEEE-HHHHHTSTTS-GGGEEEEEEE---TT-S--TTT------TT-EEE---TT-THHHHHHHTTTS-EEHHHHHHHHT--HHHHHHHHTTEESSPPPPP----SSSEEEEEEETTEEEEE-SS-EEEES---B--SS--SS---BGGGS-SSEEEEE--BS-TTTS-HHHHHHHGGGEEEEEEE---SS-TTS--HHHHHHHTT---EEEE-TT-EEEETTEEEEEE---SSSTTB----B-EEEEEETTS-EEEEETT---S-HHHHHHHHHHH---SEEEEE---S--BHHHHHGGG-SSPPPHHHHHHSB-----HHHHHHHHHHH--SEEEEE----SGGGTTTT-----TTSHHHHHHHHHHHHHHHTT-EEEE--S-EEEEE-

pLDDT: mean 95.68, std 5.35, range [40.31, 98.88]